Protein 4K3Y (pdb70)

Solvent-accessible surface area: 46532 Å² total; per-residue (Å²): 139,98,50,15,84,13,12,85,97,43,30,74,11,29,0,2,2,8,17,5,29,4,39,26,51,94,55,97,7,46,47,117,9,3,50,8,127,23,0,0,0,1,11,3,70,154,23,14,32,3,0,0,1,1,74,25,79,142,26,102,75,11,0,0,4,0,0,75,26,11,32,37,1,27,13,44,46,12,45,15,10,1,10,1,42,13,0,0,0,2,17,1,6,78,56,27,1,1,0,0,0,1,25,86,0,0,0,2,0,2,28,19,34,19,4,16,41,16,19,67,37,100,82,57,6,62,7,27,3,2,4,0,11,4,12,5,25,104,15,26,3,17,3,4,7,6,11,5,102,71,88,79,70,16,35,4,71,0,7,58,0,59,57,1,48,41,55,28,120,78,65,10,91,13,118,40,31,0,0,0,53,3,0,5,0,19,10,72,32,72,8,26,0,0,0,0,1,21,82,28,1,0,0,5,5,0,0,24,4,38,132,81,7,88,60,66,46,59,36,0,1,2,3,26,0,2,1,4,49,13,22,157,64,49,110,54,68,75,98,64,5,90,95,97,4,135,28,24,35,3,1,0,1,2,22,25,107,29,0,1,0,2,24,6,48,74,37,55,59,99,84,1,2,10,0,48,17,9,90,19,46,0,36,31,70,162,17,105,24,74,75,48,7,84,5,3,56,111,30,44,5,20,35,5,0,1,6,15,6,5,57,38,118,69,150,43,2,15,2,0,0,0,0,12,12,59,16,56,2,156,83,44,90,103,16,34,10,0,19,0,2,5,2,9,38,25,78,6,44,102,21,81,13,33,141,95,45,14,98,14,17,84,102,45,26,78,10,29,0,3,4,1,12,18,2,0,28,8,18,25,44,113,10,1,65,80,19,11,38,2,113,24,0,0,0,1,12,5,52,161,45,9,22,4,0,0,1,0,96,19,130,142,38,69,76,13,18,0,27,0,0,74,29,9,21,12,2,1,46,52,62,37,78,44,14,2,8,2,34,13,1,0,0,3,18,0,5,82,76,29,1,0,0,1,0,3,6,80,2,1,0,7,0,10,21,20,42,9,4,24,32,11,12,55,44,111,87,60,9,47,5,29,2,2,3,0,8,2,15,7,19,97,14,33,2,15,3,4,6,5,6,1,101,71,86,80,72,15,28,5,52,0,9,54,0,61,62,1,58,36,61,31,112,82,62,12,92,15,120,34,25,0,1,0,52,4,0,3,0,18,10,72,38,80,6,29,0,0,0,0,0,16,75,28,1,0,2,6,4,0,0,12,4,43,135,76,12,92,56,66,47,68,36,2,0,2,2,28,0,4,1,5,55,23,23,166,60,48,98,49,70,76,90,74,10,84,87,98,2,141,32,26,43,2,1,0,1,3,25,26,111,37,0,2,2,2,23,5,38,73,42,64,73,92,88,3,1,15,0,44,20,7,81,19,49,0,38,34,60,154,20,98,12,97,63,52,6,94,5,0,61,98,10,45,5,18,35,5,0,0,7,18,3,18,40,69,98,54,142,40,0,7,0,0,0,0,0,12,1,54,13,56,3,94,83,46,95,97,12,35,6,0,0,0,0,2,3,10,42,32,70,7,38,109,19,35,6,10,146,87,44,12,96,11,22,91,104,45,16,86,13,32,0,2,4,3,8,17,1,2,24,10,13,30,39,122,5,12,52,87,14,4,7,2,95,17,0,0,0,2,12,5,34,157,44,9,20,3,0,1,4,4,70,0,42,73,134,60,28,73,37,9,0,13,0,0,84,26,7,22,14,1,2,56,44,67,24,73,41,13,1,11,3,131,25,1,0,0,1,17,0,12,86,84,21,1,0,0,0,7,4,24,84,2,0,0,4,0,9,20,23,45,27,6,23,37,16,15,59,51,82,86,59,6,73,7,39,3,2,3,0,10,4,15,6,26,100,14,34,1,14,3,4,8,5,11,2,107,59,86,73,64,14,37,3,62,0,10,56,1,59,60,2,56,40,45,35,113,102,49,13,90,14,117,37,28,0,0,0,50,3,0,4,0,22,9,71,32,74,8,22,0,1,0,0,1,22,82,28,1,0,0,4,5,0,0,24,5,39,131,81,22,89,59,61,46,74,40,1,5,3,2,24,1,1,1,3,49,17,24,158,64,46,110,60,73,68,90,70,6,90,97,98,2,138,25,21,31,2,2,0,2,6,24,29,107,43,0,3,0,1,22,5,43,74,45,69,68,90,82,2,2,12,0,51,16,6,81,22,46,0,42,22,63,152,18,105,24,78,67,45,6,103,6,0,57,100,14,43,3,20,32,4,0,0,6,19,5,13,50,60,115,77,147,27,0,5,0,0,0,0,0,10,1,55,10,53,3,159,70,49,63,86,8,36,3,0,0,0,0,1,7,12,45,34,77,11,34,113,25,26,5,7,109,95,58,13,84,16,16,81,99,44,48,73,12,37,0,3,3,4,18,15,41,1,35,7,26,59,45,132,5,31,60,96,12,3,43,4,113,18,0,0,0,1,10,4,64,165,28,12,31,4,0,0,0,1,79,25,65,148,27,95,77,20,1,0,5,0,0,75,24,12,26,28,2,31,9,42,38,12,51,13,11,1,9,1,37,16,0,0,0,2,18,1,6,84,54,25,1,2,0,0,0,2,26,95,0,0,0,2,0,2,24,18,35,7,8,23,35,20,16,73,42,96,86,56,5,68,8,55,4,2,4,0,9,2,12,6,21,107,14,30,4,19,3,3,6,7,14,3,113,60,77,62,77,12,34,2,64,0,14,63,1,68,49,1,52,41,38,33,120,78,65,10,95,13,114,42,30,0,0,9,60,3,0,4,0,19,9,75,24,70,8,32,0,0,0,0,0,36,83,27,0,0,2,6,2,0,0,16,5,37,125,77,16,96,61,62,50,72,42,1,5,9,3,27,2,1,1,7,48,15,23,154,58,48,108,54,84,65,99,49,5,92,93,101,1,109,30,23,44,2,2,0,3,3,27,30,101,38,0,2,2,3,25,5,46,72,41,58,71,102,76,1,2,9,0,45,18,3,91,20,50,1,39,34,63,162,16,118,18,76,71,44,5,92,5,2,45,119,20,53,9,15,38,5,0,1,5,14,8,6,61,68,114,85,145,28,2,17,1,0,0,0,0,11,3,47,11,53,3,168,74,55,84,100,11,39,3,0,0,0,0,5,2,9,37,29,71,6,41,117,20,82,16,28

CATH classification: 2.120.10.10

Secondary structure (DSSP, 8-state):
-------SSBPP-SEEEEEEE-GGGGSSB-TTS---EEEEEEE-SS-EEEEEEES----TT-EEEEEETTS---GGG-EEEEE-SEEEEEE-SS-EEEEEEETTTEEEEEETTEEEEEE--SSSS--B--SSB-EEETTEEEEEEEE-SSGGG-EEEEEEEETTEEEEEEEE--TTS--EEEEEEEETTEEEEEEE-SSS-SSPPEEEE-TT--EEEE----SS--SSS--S-----SS---TT-SS-----EE-SSEEEEEEEEETTTTEEEEEEEEES-TT-TT----EEEEEEEEEEEEEEEEE-------SSB--EEEEEEEEEBSS--EEEEEEEEEEESSPP------/-------SSBPP-SEEEEEEE-TTTSS-B-TTS---EEEEEEE-SS-EEEEEEE-----TT-EEEEEEBTB---TTT--EEEESSEEEEEE-SS-EEEEEEETTTEEEEEETTEEEEEE--SSS---B--SSB-EEETTEEEEEEEE-SSSTT-EEEEEEEETTEEEEEEEE--TTS--EEEEEEEETTEEEEEEE-TTT-SS--EEEE-TT--EEEE----SS--SSS--S-----SS---TT-SS-----EE-SSEEEEEEES-SSS-EEEEEEEEES-TT-SS-----EEEEEEEEEEEEEEEE-------SSB--EEEEEEEEEBTT--EEEEEEEEEEESS--------/-------SSBPP-SEEEEEEE-GGGSSPBPTTSPEEEEEEEEE-SS-EEEEEEEEE------SEEEEEEBTB---GGGPEEEEE-SEEEEEE-SS-EEEEEEETTTEEEEEETTEEEEEE--SSS---B--SSB-EEETTEEEEEEEE-SSGGG-EEEEEEEETTEEEEEEEE--TTS--EEEEEEEETTEEEEEEE-TTT-SS--EEEE-TT--EEEE----SS--SSS--S-----SS---TT-SS-----EE-SSEEEEEEEEETTTTEEEEEEEEES-TT-SS----EEEEEEEEEEEEEEEEE-------SSB--EEEEEEEEEBTTS-EEEEEEEEEEESS--------/-------SSBPP-SEEEEEEE-TTTSSEE-TTS---EEEEEEE-SS-EEEEEEE-----TT-EEEEEETTS---GGG-EEEEE-SEEEEEE-SS-EEEEEEETTTEEEEEETTEEEEEE--SSSS--B--SS--EEETTEEEEEEEE-SSSTT-EEEEEEEETTEEEEEEEE--TTS--EEEEEEEETTEEEEEEE-SSS-SS--EEEE-TT--EEEE----SS--SSS--S-----SS---TT-SS-----EE-SSSEEEEEES-SSS-EEEEEEEESS-SS-TT-----EEEEEEEEEEEEEEEE------SSSB--EEEEEEEEEETT--EEEEEEEEEEESS--------

Nearest PDB structures (foldseek):
  4k3y-assembly1_D  TM=1.003E+00  e=3.817E-70  Influenza A virus
  4k3y-assembly1_C  TM=9.902E-01  e=3.117E-64  Influenza A virus
  4mc7-assembly1_B  TM=9.957E-01  e=1.153E-60  Influenza A virus
  4gez-assembly1_C  TM=9.219E-01  e=1.863E-36  Influenza A virus (A/little yellow-shouldered bat/Guatemala/164/2009(H17N10))
  4gdj-assembly4_D  TM=9.584E-01  e=3.884E-33  Influenza A virus (A/little yellow-shouldered bat/Guatemala/060/2010(H17N10))

Structure (mmCIF, N/CA/C/O backbone):
data_4K3Y
#
_entry.id   4K3Y
#
_cell.length_a   181.290
_cell.length_b   181.290
_cell.length_c   136.597
_cell.angle_alpha   90.00
_cell.angle_beta   90.00
_cell.angle_gamma   120.00
#
_symmetry.space_group_name_H-M   'P 61'
#
loop_
_entity.id
_entity.type
_entity.pdbx_description
1 polymer neuraminidase
2 branched beta-D-mannopyranose-(1-4)-2-acetamido-2-deoxy-beta-D-glucopyranose-(1-4)-2-acetamido-2-deoxy-beta-D-glucopyranose
3 branched 2-acetamido-2-deoxy-beta-D-glucopyranose-(1-4)-2-acetamido-2-deoxy-beta-D-glucopyranose
4 branched alpha-D-mannopyranose-(1-3)-beta-D-mannopyranose-(1-4)-2-acetamido-2-deoxy-beta-D-glucopyranose-(1-4)-[alpha-L-fucopyranose-(1-6)]2-acetamido-2-deoxy-beta-D-glucopyranose
5 non-polymer 'CALCIUM ION'
6 water water
#
loop_
_atom_site.group_PDB
_atom_site.id
_atom_site.type_symbol
_atom_site.label_atom_id
_atom_site.label_alt_id
_atom_site.label_comp_id
_atom_site.label_asym_id
_atom_site.label_entity_id
_atom_site.label_seq_id
_atom_site.pdbx_PDB_ins_code
_atom_site.Cartn_x
_atom_site.Cartn_y
_atom_site.Cartn_z
_atom_site.occupancy
_atom_site.B_iso_or_equiv
_atom_site.auth_seq_id
_atom_site.auth_comp_id
_atom_site.auth_asym_id
_atom_site.auth_atom_id
_atom_site.pdbx_PDB_model_num
ATOM 1 N N . ALA A 1 6 ? 110.850 -31.377 26.818 1.00 80.73 82 ALA A N 1
ATOM 2 C CA . ALA A 1 6 ? 109.970 -32.010 25.762 1.00 93.43 82 ALA A CA 1
ATOM 3 C C . ALA A 1 6 ? 110.207 -33.552 25.724 1.00 92.89 82 ALA A C 1
ATOM 4 O O . ALA A 1 6 ? 111.397 -34.007 25.533 1.00 88.65 82 ALA A O 1
ATOM 6 N N . THR A 1 7 ? 109.119 -34.329 25.890 1.00 89.23 83 THR A N 1
ATOM 7 C CA . THR A 1 7 ? 109.172 -35.783 26.139 1.00 88.08 83 THR A CA 1
ATOM 8 C C . THR A 1 7 ? 108.088 -36.491 25.306 1.00 82.37 83 THR A C 1
ATOM 9 O O . THR A 1 7 ? 107.048 -35.883 25.025 1.00 78.84 83 THR A O 1
ATOM 13 N N . PRO A 1 8 ? 108.314 -37.770 24.915 1.00 72.10 84 PRO A N 1
ATOM 14 C CA . PRO A 1 8 ? 107.297 -38.499 24.138 1.00 62.31 84 PRO A CA 1
ATOM 15 C C . PRO A 1 8 ? 105.987 -38.634 24.888 1.00 67.58 84 PRO A C 1
ATOM 16 O O . PRO A 1 8 ? 105.982 -38.973 26.070 1.00 75.49 84 PRO A O 1
ATOM 20 N N . LEU A 1 9 ? 104.896 -38.362 24.200 1.00 75.57 85 LEU A N 1
ATOM 21 C CA . LEU A 1 9 ? 103.579 -38.604 24.753 1.00 69.27 85 LEU A CA 1
ATOM 22 C C . LEU A 1 9 ? 103.359 -40.104 24.939 1.00 72.07 85 LEU A C 1
ATOM 23 O O . LEU A 1 9 ? 103.552 -40.904 24.020 1.00 74.97 85 LEU A O 1
ATOM 28 N N . VAL A 1 10 ? 102.968 -40.487 26.142 1.00 69.06 86 VAL A N 1
ATOM 29 C CA . VAL A 1 10 ? 102.632 -41.871 26.389 1.00 70.24 86 VAL A CA 1
ATOM 30 C C . VAL A 1 10 ? 101.262 -41.953 27.071 1.00 70.63 86 VAL A C 1
ATOM 31 O O . VAL A 1 10 ? 100.980 -41.228 28.022 1.00 73.45 86 VAL A O 1
ATOM 35 N N . LEU A 1 11 ? 100.397 -42.806 26.539 1.00 67.61 87 LEU A N 1
ATOM 36 C CA . LEU A 1 11 ? 99.041 -42.922 27.050 1.00 64.85 87 LEU A CA 1
ATOM 37 C C . LEU A 1 11 ? 98.962 -43.949 28.180 1.00 68.01 87 LEU A C 1
ATOM 38 O O . LEU A 1 11 ? 99.903 -44.712 28.429 1.00 63.43 87 LEU A O 1
ATOM 43 N N . GLY A 1 12 ? 97.821 -43.973 28.854 1.00 60.79 88 GLY A N 1
ATOM 44 C CA . GLY A 1 12 ? 97.601 -44.910 29.932 1.00 54.10 88 GLY A CA 1
ATOM 45 C C . GLY A 1 12 ? 97.366 -46.340 29.481 1.00 61.69 88 GLY A C 1
ATOM 46 O O . GLY A 1 12 ? 96.643 -46.610 28.505 1.00 56.64 88 GLY A O 1
ATOM 47 N N . GLU A 1 13 ? 97.962 -47.269 30.223 1.00 63.58 89 GLU A N 1
ATOM 48 C CA . GLU A 1 13 ? 97.773 -48.684 29.959 1.00 56.78 89 GLU A CA 1
ATOM 49 C C . GLU A 1 13 ? 96.362 -49.168 30.283 1.00 55.85 89 GLU A C 1
ATOM 50 O O . GLU A 1 13 ? 95.879 -50.121 29.660 1.00 57.62 89 GLU A O 1
ATOM 56 N N . ASN A 1 14 ? 95.696 -48.502 31.230 1.00 52.37 90 ASN A N 1
ATOM 57 C CA . ASN A 1 14 ? 94.376 -48.958 31.675 1.00 59.45 90 ASN A CA 1
ATOM 58 C C . ASN A 1 14 ? 93.302 -47.909 31.488 1.00 54.81 90 ASN A C 1
ATOM 59 O O . ASN A 1 14 ? 93.476 -46.762 31.910 1.00 58.32 90 ASN A O 1
ATOM 64 N N . LEU A 1 15 ? 92.188 -48.296 30.867 1.00 44.57 91 LEU A N 1
ATOM 65 C CA . LEU A 1 15 ? 91.095 -47.347 30.672 1.00 48.22 91 LEU A CA 1
ATOM 66 C C . LEU A 1 15 ? 90.417 -46.999 31.998 1.00 61.27 91 LEU A C 1
ATOM 67 O O . LEU A 1 15 ? 90.327 -47.854 32.908 1.00 53.74 91 LEU A O 1
ATOM 72 N N . CYS A 1 16 ? 89.939 -45.760 32.125 1.00 51.58 92 CYS A N 1
ATOM 73 C CA . CYS A 1 16 ? 88.959 -45.483 33.184 1.00 47.94 92 CYS A CA 1
ATOM 74 C C . CYS A 1 16 ? 87.735 -46.348 32.933 1.00 59.12 92 CYS A C 1
ATOM 75 O O . CYS A 1 16 ? 87.397 -46.648 31.786 1.00 68.79 92 CYS A O 1
ATOM 78 N N . SER A 1 17 ? 87.107 -46.798 34.010 1.00 60.39 93 SER A N 1
ATOM 79 C CA . SER A 1 17 ? 85.859 -47.525 33.896 1.00 56.05 93 SER A CA 1
ATOM 80 C C . SER A 1 17 ? 84.798 -46.536 33.389 1.00 66.29 93 SER A C 1
ATOM 81 O O . SER A 1 17 ? 84.760 -45.372 33.824 1.00 69.82 93 SER A O 1
ATOM 84 N N . ILE A 1 18 ? 83.964 -46.976 32.447 1.00 56.11 94 ILE A N 1
ATOM 85 C CA . ILE A 1 18 ? 82.971 -46.081 31.856 1.00 50.82 94 ILE A CA 1
ATOM 86 C C . ILE A 1 18 ? 81.556 -46.576 32.087 1.00 50.50 94 ILE A C 1
ATOM 87 O O . ILE A 1 18 ? 81.219 -47.706 31.742 1.00 56.19 94 ILE A O 1
ATOM 92 N N . ASN A 1 19 ? 80.720 -45.721 32.662 1.00 48.42 95 ASN A N 1
ATOM 93 C CA . ASN A 1 19 ? 79.343 -46.113 32.934 1.00 54.64 95 ASN A CA 1
ATOM 94 C C . ASN A 1 19 ? 78.361 -45.137 32.315 1.00 55.56 95 ASN A C 1
ATOM 95 O O . ASN A 1 19 ? 77.151 -45.363 32.332 1.00 64.72 95 ASN A O 1
ATOM 100 N N . GLY A 1 20 ? 78.898 -44.054 31.764 1.00 52.25 96 GLY A N 1
ATOM 101 C CA . GLY A 1 20 ? 78.092 -43.040 31.115 1.00 56.12 96 GLY A CA 1
ATOM 102 C C . GLY A 1 20 ? 78.959 -41.974 30.474 1.00 56.30 96 GLY A C 1
ATOM 103 O O . GLY A 1 20 ? 80.190 -42.044 30.518 1.00 49.82 96 GLY A O 1
ATOM 104 N N . TRP A 1 21 ? 78.308 -40.973 29.892 1.00 54.39 97 TRP A N 1
ATOM 105 C CA . TRP A 1 21 ? 78.991 -40.011 29.053 1.00 46.63 97 TRP A CA 1
ATOM 106 C C . TRP A 1 21 ? 78.557 -38.600 29.360 1.00 55.05 97 TRP A C 1
ATOM 107 O O . TRP A 1 21 ? 77.399 -38.341 29.710 1.00 39.79 97 TRP A O 1
ATOM 118 N N . VAL A 1 22 ? 79.508 -37.689 29.198 1.00 51.40 98 VAL A N 1
ATOM 119 C CA . VAL A 1 22 ? 79.335 -36.325 29.621 1.00 42.53 98 VAL A CA 1
ATOM 120 C C . VAL A 1 22 ? 79.846 -35.384 28.523 1.00 44.07 98 VAL A C 1
ATOM 121 O O . VAL A 1 22 ? 80.965 -35.533 28.027 1.00 46.43 98 VAL A O 1
ATOM 125 N N . PRO A 1 23 ? 79.025 -34.396 28.145 1.00 47.32 99 PRO A N 1
ATOM 126 C CA . PRO A 1 23 ? 79.427 -33.442 27.109 1.00 50.79 99 PRO A CA 1
ATOM 127 C C . PRO A 1 23 ? 80.593 -32.576 27.555 1.00 50.32 99 PRO A C 1
ATOM 128 O O . PRO A 1 23 ? 80.597 -32.067 28.672 1.00 53.06 99 PRO A O 1
ATOM 132 N N . THR A 1 24 ? 81.570 -32.413 26.674 1.00 48.08 100 THR A N 1
ATOM 133 C CA . THR A 1 24 ? 82.678 -31.509 26.922 1.00 45.14 100 THR A CA 1
ATOM 134 C C . THR A 1 24 ? 82.674 -30.368 25.920 1.00 42.48 100 THR A C 1
ATOM 135 O O . THR A 1 24 ? 83.489 -29.455 26.027 1.00 50.80 100 THR A O 1
ATOM 139 N N . TYR A 1 25 ? 81.741 -30.419 24.965 1.00 45.50 101 TYR A N 1
ATOM 140 C CA . TYR A 1 25 ? 81.584 -29.373 23.944 1.00 43.55 101 TYR A CA 1
ATOM 141 C C . TYR A 1 25 ? 80.316 -29.596 23.127 1.00 46.26 101 TYR A C 1
ATOM 142 O O . TYR A 1 25 ? 80.066 -30.705 22.647 1.00 50.38 101 TYR A O 1
ATOM 151 N N . ARG A 1 26 ? 79.524 -28.539 22.978 1.00 53.94 102 ARG A N 1
ATOM 152 C CA . ARG A 1 26 ? 78.332 -28.546 22.132 1.00 60.89 102 ARG A CA 1
ATOM 153 C C . ARG A 1 26 ? 78.509 -27.403 21.172 1.00 66.60 102 ARG A C 1
ATOM 154 O O . ARG A 1 26 ? 78.544 -26.247 21.588 1.00 104.26 102 ARG A O 1
ATOM 162 N N . GLY A 1 27 ? 78.630 -27.715 19.895 1.00 49.85 103 GLY A N 1
ATOM 163 C CA . GLY A 1 27 ? 79.191 -26.766 18.946 1.00 60.33 103 GLY A CA 1
ATOM 164 C C . GLY A 1 27 ? 78.431 -25.471 18.770 1.00 70.89 103 GLY A C 1
ATOM 165 O O . GLY A 1 27 ? 77.505 -25.173 19.520 1.00 81.25 103 GLY A O 1
ATOM 166 N N . GLU A 1 28 ? 78.801 -24.693 17.760 1.00 71.26 104 GLU A N 1
ATOM 167 C CA . GLU A 1 28 ? 78.222 -23.362 17.656 1.00 75.30 104 GLU A CA 1
ATOM 168 C C . GLU A 1 28 ? 76.734 -23.327 17.264 1.00 58.63 104 GLU A C 1
ATOM 169 O O . GLU A 1 28 ? 76.123 -22.259 17.241 1.00 60.64 104 GLU A O 1
ATOM 175 N N . GLY A 1 29 ? 76.143 -24.490 17.004 1.00 61.46 105 GLY A N 1
ATOM 176 C CA . GLY A 1 29 ? 74.732 -24.545 16.664 1.00 84.99 105 GLY A CA 1
ATOM 177 C C . GLY A 1 29 ? 73.743 -24.868 17.781 1.00 93.95 105 GLY A C 1
ATOM 178 O O . GLY A 1 29 ? 72.714 -25.493 17.528 1.00 98.78 105 GLY A O 1
ATOM 179 N N . THR A 1 30 ? 74.030 -24.444 19.009 1.00 95.38 106 THR A N 1
ATOM 180 C CA . THR A 1 30 ? 73.112 -24.681 20.132 1.00 101.01 106 THR A CA 1
ATOM 181 C C . THR A 1 30 ? 71.941 -23.700 20.089 1.00 104.17 106 THR A C 1
ATOM 182 O O . THR A 1 30 ? 70.872 -23.945 20.658 1.00 97.80 106 THR A O 1
ATOM 186 N N . THR A 1 31 ? 72.163 -22.589 19.396 1.00 110.08 107 THR A N 1
ATOM 187 C CA . THR A 1 31 ? 71.159 -21.555 19.205 1.00 103.96 107 THR A CA 1
ATOM 188 C C . THR A 1 31 ? 70.200 -21.955 18.073 1.00 104.06 107 THR A C 1
ATOM 189 O O . THR A 1 31 ? 69.271 -21.213 17.739 1.00 105.52 107 THR A O 1
ATOM 193 N N . GLY A 1 32 ? 70.420 -23.139 17.506 1.00 95.73 108 GLY A N 1
ATOM 194 C CA . GLY A 1 32 ? 69.676 -23.563 16.342 1.00 87.01 108 GLY A CA 1
ATOM 195 C C . GLY A 1 32 ? 70.414 -23.282 15.041 1.00 92.92 108 GLY A C 1
ATOM 196 O O . GLY A 1 32 ? 70.256 -24.031 14.068 1.00 95.38 108 GLY A O 1
ATOM 197 N N . LYS A 1 33 ? 71.214 -22.210 15.013 1.00 89.87 109 LYS A N 1
ATOM 198 C CA . LYS A 1 33 ? 71.902 -21.781 13.782 1.00 79.75 109 LYS A CA 1
ATOM 199 C C . LYS A 1 33 ? 73.358 -21.369 13.972 1.00 75.13 109 LYS A C 1
ATOM 200 O O . LYS A 1 33 ? 73.722 -20.760 14.977 1.00 82.72 109 LYS A O 1
ATOM 206 N N . ILE A 1 34 ? 74.179 -21.678 12.976 1.00 70.24 110 ILE A N 1
ATOM 207 C CA . ILE A 1 34 ? 75.595 -21.328 13.012 1.00 72.99 110 ILE A CA 1
ATOM 208 C C . ILE A 1 34 ? 75.845 -19.947 12.398 1.00 67.03 110 ILE A C 1
ATOM 209 O O . ILE A 1 34 ? 75.337 -19.644 11.319 1.00 79.13 110 ILE A O 1
ATOM 214 N N . PRO A 1 35 ? 76.624 -19.102 13.092 1.00 65.48 111 PRO A N 1
ATOM 215 C CA . PRO A 1 35 ? 77.026 -17.774 12.607 1.00 65.81 111 PRO A CA 1
ATOM 216 C C . PRO A 1 35 ? 77.731 -17.834 11.246 1.00 75.89 111 PRO A C 1
ATOM 217 O O . PRO A 1 35 ? 78.588 -18.698 11.022 1.00 75.66 111 PRO A O 1
ATOM 221 N N . ASP A 1 36 ? 77.394 -16.917 10.345 1.00 75.52 112 ASP A N 1
ATOM 222 C CA . ASP A 1 36 ? 77.902 -17.017 8.979 1.00 74.62 112 ASP A CA 1
ATOM 223 C C . ASP A 1 36 ? 79.368 -16.624 8.813 1.00 72.11 112 ASP A C 1
ATOM 224 O O . ASP A 1 36 ? 79.940 -16.843 7.744 1.00 73.67 112 ASP A O 1
ATOM 229 N N . GLU A 1 37 ? 79.982 -16.087 9.867 1.00 72.44 113 GLU A N 1
ATOM 230 C CA . GLU A 1 37 ? 81.387 -15.685 9.800 1.00 74.69 113 GLU A CA 1
ATOM 231 C C . GLU A 1 37 ? 82.285 -16.902 9.947 1.00 69.46 113 GLU A C 1
ATOM 232 O O . GLU A 1 37 ? 83.473 -16.856 9.637 1.00 74.45 113 GLU A O 1
ATOM 238 N N . GLN A 1 38 ? 81.693 -18.000 10.402 1.00 63.58 114 GLN A N 1
ATOM 239 C CA . GLN A 1 38 ? 82.403 -19.259 10.563 1.00 56.84 114 GLN A CA 1
ATOM 240 C C . GLN A 1 38 ? 82.564 -20.031 9.258 1.00 67.10 114 GLN A C 1
ATOM 241 O O . GLN A 1 38 ? 81.665 -20.043 8.394 1.00 65.69 114 GLN A O 1
ATOM 247 N N . MET A 1 39 ? 83.718 -20.681 9.132 1.00 48.63 115 MET A N 1
ATOM 248 C CA . MET A 1 39 ? 84.004 -21.513 7.979 1.00 51.08 115 MET A CA 1
ATOM 249 C C . MET A 1 39 ? 83.042 -22.689 7.860 1.00 58.86 115 MET A C 1
ATOM 250 O O . MET A 1 39 ? 82.662 -23.306 8.863 1.00 64.11 115 MET A O 1
ATOM 255 N N . LEU A 1 40 ? 82.641 -22.987 6.630 1.00 64.74 116 LEU A N 1
ATOM 256 C CA . LEU A 1 40 ? 81.940 -24.232 6.347 1.00 64.30 116 LEU A CA 1
ATOM 257 C C . LEU A 1 40 ? 82.917 -25.395 6.565 1.00 62.64 116 LEU A C 1
ATOM 258 O O . LEU A 1 40 ? 83.915 -25.542 5.866 1.00 73.94 116 LEU A O 1
ATOM 263 N N . THR A 1 41 ? 82.616 -26.216 7.553 1.00 59.02 117 THR A N 1
ATOM 264 C CA . THR A 1 41 ? 83.551 -27.204 8.072 1.00 50.02 117 THR A CA 1
ATOM 265 C C . THR A 1 41 ? 83.127 -28.609 7.616 1.00 50.41 117 THR A C 1
ATOM 266 O O . THR A 1 41 ? 81.933 -28.892 7.454 1.00 48.56 117 THR A O 1
ATOM 270 N N . ARG A 1 42 ? 84.097 -29.491 7.409 1.00 52.14 118 ARG A N 1
ATOM 271 C CA . ARG A 1 42 ? 83.829 -30.766 6.748 1.00 57.25 118 ARG A CA 1
ATOM 272 C C . ARG A 1 42 ? 84.864 -31.801 7.220 1.00 57.85 118 ARG A C 1
ATOM 273 O O . ARG A 1 42 ? 86.013 -31.444 7.522 1.00 56.67 118 ARG A O 1
ATOM 281 N N . GLN A 1 43 ? 84.462 -33.071 7.286 1.00 43.25 119 GLN A N 1
ATOM 282 C CA . GLN A 1 43 ? 85.339 -34.141 7.794 1.00 40.26 119 GLN A CA 1
ATOM 283 C C . GLN A 1 43 ? 85.934 -33.768 9.163 1.00 48.73 119 GLN A C 1
ATOM 284 O O . GLN A 1 43 ? 87.147 -33.910 9.384 1.00 39.72 119 GLN A O 1
ATOM 290 N N . ASN A 1 44 ? 85.079 -33.303 10.078 1.00 46.88 120 ASN A N 1
ATOM 291 C CA . ASN A 1 44 ? 85.514 -32.971 11.431 1.00 43.43 120 ASN A CA 1
ATOM 292 C C . ASN A 1 44 ? 85.996 -34.169 12.266 1.00 49.42 120 ASN A C 1
ATOM 293 O O . ASN A 1 44 ? 85.391 -35.250 12.249 1.00 56.35 120 ASN A O 1
ATOM 298 N N . PHE A 1 45 ? 87.085 -33.972 13.001 1.00 46.45 121 PHE A N 1
ATOM 299 C CA . PHE A 1 45 ? 87.480 -34.927 14.038 1.00 39.80 121 PHE A CA 1
ATOM 300 C C . PHE A 1 45 ? 88.305 -34.214 15.104 1.00 46.66 121 PHE A C 1
ATOM 301 O O . PHE A 1 45 ? 88.752 -33.070 14.907 1.00 43.10 121 PHE A O 1
ATOM 309 N N . VAL A 1 46 ? 88.500 -34.891 16.236 1.00 50.62 122 VAL A N 1
ATOM 310 C CA . VAL A 1 46 ? 89.239 -34.321 17.358 1.00 42.54 122 VAL A CA 1
ATOM 311 C C . VAL A 1 46 ? 90.507 -35.134 17.591 1.00 47.96 122 VAL A C 1
ATOM 312 O O . VAL A 1 46 ? 90.489 -36.372 17.499 1.00 49.94 122 VAL A O 1
ATOM 316 N N . SER A 1 47 ? 91.609 -34.441 17.869 1.00 34.00 123 SER A N 1
ATOM 317 C CA . SER A 1 47 ? 92.829 -35.110 18.316 1.00 44.88 123 SER A CA 1
ATOM 318 C C . SER A 1 47 ? 93.492 -34.284 19.418 1.00 45.84 123 SER A C 1
ATOM 319 O O . SER A 1 47 ? 93.371 -33.052 19.445 1.00 53.30 123 SER A O 1
ATOM 322 N N . CYS A 1 48 ? 94.185 -34.946 20.336 1.00 51.04 124 CYS A N 1
ATOM 323 C CA . CYS A 1 48 ? 94.730 -34.215 21.481 1.00 53.86 124 CYS A CA 1
ATOM 324 C C . CYS A 1 48 ? 96.241 -34.290 21.531 1.00 61.85 124 CYS A C 1
ATOM 325 O O . CYS A 1 48 ? 96.847 -35.319 21.193 1.00 60.04 124 CYS A O 1
ATOM 328 N N . SER A 1 49 ? 96.846 -33.177 21.925 1.00 56.54 125 SER A N 1
ATOM 329 C CA . SER A 1 49 ? 98.280 -33.136 22.181 1.00 54.87 125 SER A CA 1
ATOM 330 C C . SER A 1 49 ? 98.535 -33.255 23.673 1.00 67.46 125 SER A C 1
ATOM 331 O O . SER A 1 49 ? 97.638 -33.561 24.466 1.00 76.03 125 SER A O 1
ATOM 334 N N . ASP A 1 50 ? 99.777 -32.989 24.042 1.00 88.41 126 ASP A N 1
ATOM 335 C CA . ASP A 1 50 ? 100.202 -32.998 25.430 1.00 102.19 126 ASP A CA 1
ATOM 336 C C . ASP A 1 50 ? 99.731 -31.764 26.211 1.00 91.70 126 ASP A C 1
ATOM 337 O O . ASP A 1 50 ? 100.115 -31.594 27.362 1.00 91.81 126 ASP A O 1
ATOM 342 N N . LYS A 1 51 ? 98.905 -30.915 25.594 1.00 86.84 127 LYS A N 1
ATOM 343 C CA . LYS A 1 51 ? 98.539 -29.632 26.189 1.00 71.37 127 LYS A CA 1
ATOM 344 C C . LYS A 1 51 ? 97.111 -29.199 25.845 1.00 63.56 127 LYS A C 1
ATOM 345 O O . LYS A 1 51 ? 96.527 -28.358 26.527 1.00 52.51 127 LYS A O 1
ATOM 351 N N . GLU A 1 52 ? 96.546 -29.766 24.787 1.00 58.92 128 GLU A N 1
ATOM 352 C CA . GLU A 1 52 ? 95.209 -29.360 24.379 1.00 62.76 128 GLU A CA 1
ATOM 353 C C . GLU A 1 52 ? 94.534 -30.399 23.488 1.00 63.55 128 GLU A C 1
ATOM 354 O O . GLU A 1 52 ? 95.166 -31.359 23.016 1.00 63.45 128 GLU A O 1
ATOM 360 N N . CYS A 1 53 ? 93.241 -30.196 23.274 1.00 49.51 129 CYS A N 1
ATOM 361 C CA . CYS A 1 53 ? 92.516 -30.953 22.273 1.00 47.23 129 CYS A CA 1
ATOM 362 C C . CYS A 1 53 ? 92.184 -30.034 21.107 1.00 56.69 129 CYS A C 1
ATOM 363 O O . CYS A 1 53 ? 91.798 -28.865 21.314 1.00 46.77 129 CYS A O 1
ATOM 366 N N . ARG A 1 54 ? 92.368 -30.541 19.885 1.00 46.82 130 ARG A N 1
ATOM 367 C CA . ARG A 1 54 ? 92.092 -29.727 18.710 1.00 42.51 130 ARG A CA 1
ATOM 368 C C . ARG A 1 54 ? 90.997 -30.325 17.830 1.00 46.45 130 ARG A C 1
ATOM 369 O O . ARG A 1 54 ? 90.864 -31.557 17.701 1.00 44.66 130 ARG A O 1
ATOM 377 N N . ARG A 1 55 ? 90.229 -29.425 17.221 1.00 41.04 131 ARG A N 1
ATOM 378 C CA . ARG A 1 55 ? 89.264 -29.771 16.185 1.00 48.47 131 ARG A CA 1
ATOM 379 C C . ARG A 1 55 ? 89.922 -29.626 14.815 1.00 49.86 131 ARG A C 1
ATOM 380 O O . ARG A 1 55 ? 90.310 -28.525 14.424 1.00 57.49 131 ARG A O 1
ATOM 388 N N . PHE A 1 56 ? 90.068 -30.733 14.097 1.00 55.22 132 PHE A N 1
ATOM 389 C CA . PHE A 1 56 ? 90.555 -30.692 12.715 1.00 49.43 132 PHE A CA 1
ATOM 390 C C . PHE A 1 56 ? 89.388 -30.879 11.770 1.00 54.60 132 PHE A C 1
ATOM 391 O O . PHE A 1 56 ? 88.432 -31.624 12.058 1.00 55.52 132 PHE A O 1
ATOM 399 N N . PHE A 1 57 ? 89.483 -30.217 10.626 1.00 52.84 133 PHE A N 1
ATOM 400 C CA . PHE A 1 57 ? 88.460 -30.315 9.596 1.00 52.19 133 PHE A CA 1
ATOM 401 C C . PHE A 1 57 ? 89.051 -29.852 8.270 1.00 57.12 133 PHE A C 1
ATOM 402 O O . PHE A 1 57 ? 90.159 -29.290 8.204 1.00 48.07 133 PHE A O 1
ATOM 410 N N . VAL A 1 58 ? 88.283 -30.076 7.217 1.00 59.52 134 VAL A N 1
ATOM 411 C CA . VAL A 1 58 ? 88.653 -29.630 5.895 1.00 50.97 134 VAL A CA 1
ATOM 412 C C . VAL A 1 58 ? 87.669 -28.543 5.488 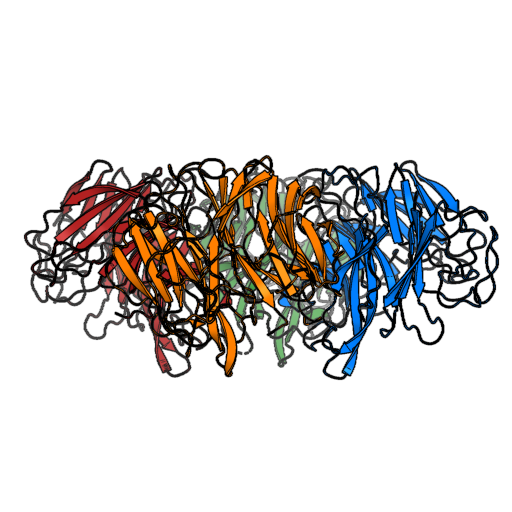1.00 49.96 134 VAL A C 1
ATOM 413 O O . VAL A 1 58 ? 86.488 -28.592 5.873 1.00 45.35 134 VAL A O 1
ATOM 417 N N . SER A 1 59 ? 88.143 -27.540 4.750 1.00 52.01 135 SER A N 1
ATOM 418 C CA . SER A 1 59 ? 87.230 -26.517 4.232 1.00 59.64 135 SER A CA 1
ATOM 419 C C . SER A 1 59 ? 87.691 -25.853 2.934 1.00 68.13 135 SER A C 1
ATOM 420 O O . SER A 1 59 ? 88.872 -25.906 2.591 1.00 63.64 135 SER A O 1
ATOM 423 N N . MET A 1 60 ? 86.747 -25.245 2.215 1.00 74.92 136 MET A N 1
ATOM 424 C CA . MET A 1 60 ? 87.083 -24.316 1.135 1.00 74.88 136 MET A CA 1
ATOM 425 C C . MET A 1 60 ? 86.894 -22.862 1.600 1.00 94.00 136 MET A C 1
ATOM 426 O O . MET A 1 60 ? 87.866 -22.115 1.707 1.00 108.31 136 MET A O 1
ATOM 431 N N . GLY A 1 61 ? 85.648 -22.478 1.891 1.00 96.39 137 GLY A N 1
ATOM 432 C CA . GLY A 1 61 ? 85.333 -21.132 2.355 1.00 104.98 137 GLY A CA 1
ATOM 433 C C . GLY A 1 61 ? 84.336 -20.961 3.503 1.00 103.33 137 GLY A C 1
ATOM 434 O O . GLY A 1 61 ? 84.316 -21.737 4.470 1.00 92.54 137 GLY A O 1
ATOM 435 N N . TYR A 1 62 ? 83.496 -19.932 3.378 1.00 106.33 138 TYR A N 1
ATOM 436 C CA . TYR A 1 62 ? 82.690 -19.424 4.491 1.00 109.99 138 TYR A CA 1
ATOM 437 C C . TYR A 1 62 ? 81.200 -19.399 4.151 1.00 106.30 138 TYR A C 1
ATOM 438 O O . TYR A 1 62 ? 80.390 -18.813 4.876 1.00 95.17 138 TYR A O 1
ATOM 447 N N . VAL A 1 73 ? 85.425 -33.414 -3.224 1.00 90.60 149 VAL A N 1
ATOM 448 C CA . VAL A 1 73 ? 86.810 -33.371 -3.703 1.00 96.05 149 VAL A CA 1
ATOM 449 C C . VAL A 1 73 ? 87.095 -32.162 -4.616 1.00 97.22 149 VAL A C 1
ATOM 450 O O . VAL A 1 73 ? 86.604 -32.086 -5.749 1.00 101.43 149 VAL A O 1
ATOM 454 N N . SER A 1 74 ? 87.899 -31.227 -4.114 1.00 82.01 150 SER A N 1
ATOM 455 C CA . SER A 1 74 ? 88.277 -30.036 -4.866 1.00 64.91 150 SER A CA 1
ATOM 456 C C . SER A 1 74 ? 89.738 -29.660 -4.647 1.00 56.91 150 SER A C 1
ATOM 457 O O . SER A 1 74 ? 90.293 -29.865 -3.571 1.00 63.56 150 SER A O 1
ATOM 460 N N . GLU A 1 75 ? 90.346 -29.078 -5.674 1.00 67.04 151 GLU A N 1
ATOM 461 C CA . GLU A 1 75 ? 91.740 -28.616 -5.632 1.00 53.76 151 GLU A CA 1
ATOM 462 C C . GLU A 1 75 ? 91.959 -27.559 -4.558 1.00 47.09 151 GLU A C 1
ATOM 463 O O . GLU A 1 75 ? 93.099 -27.201 -4.249 1.00 47.04 151 GLU A O 1
ATOM 469 N N . GLN A 1 76 ? 90.871 -27.034 -4.003 1.00 54.74 152 GLN A N 1
ATOM 470 C CA . GLN A 1 76 ? 91.004 -25.874 -3.141 1.00 52.88 152 GLN A CA 1
ATOM 471 C C . GLN A 1 76 ? 90.553 -26.091 -1.689 1.00 51.62 152 GLN A C 1
ATOM 472 O O . GLN A 1 76 ? 90.449 -25.139 -0.911 1.00 59.48 152 GLN A O 1
ATOM 478 N N . MET A 1 77 ? 90.329 -27.348 -1.316 1.00 53.63 156 MET A N 1
ATOM 479 C CA . MET A 1 77 ? 90.131 -27.694 0.092 1.00 48.11 156 MET A CA 1
ATOM 480 C C . MET A 1 77 ? 91.440 -27.746 0.850 1.00 47.70 156 MET A C 1
ATOM 481 O O . MET A 1 77 ? 92.446 -28.292 0.367 1.00 50.18 156 MET A O 1
ATOM 486 N N . ASN A 1 78 ? 91.407 -27.150 2.040 1.00 55.61 157 ASN A N 1
ATOM 487 C CA . ASN A 1 78 ? 92.523 -27.194 2.969 1.00 56.91 157 ASN A CA 1
ATOM 488 C C . ASN A 1 78 ? 92.175 -27.948 4.230 1.00 51.64 157 ASN A C 1
ATOM 489 O O . ASN A 1 78 ? 90.998 -28.183 4.522 1.00 51.20 157 ASN A O 1
ATOM 494 N N . VAL A 1 79 ? 93.206 -28.365 4.951 1.00 53.44 158 VAL A N 1
ATOM 495 C CA . VAL A 1 79 ? 93.028 -28.896 6.295 1.00 52.18 158 VAL A CA 1
ATOM 496 C C . VAL A 1 79 ? 93.340 -27.773 7.288 1.00 48.54 158 VAL A C 1
ATOM 497 O O . VAL A 1 79 ? 94.400 -27.134 7.228 1.00 48.83 158 VAL A O 1
ATOM 501 N N . TYR A 1 80 ? 92.399 -27.500 8.180 1.00 44.98 159 TYR A N 1
ATOM 502 C CA . TYR A 1 80 ? 92.665 -26.555 9.263 1.00 47.42 159 TYR A CA 1
ATOM 503 C C . TYR A 1 80 ? 92.406 -27.224 10.604 1.00 47.66 159 TYR A C 1
ATOM 504 O O . TYR A 1 80 ? 91.741 -28.270 10.688 1.00 60.46 159 TYR A O 1
ATOM 513 N N . SER A 1 81 ? 92.924 -26.616 11.659 1.00 49.62 160 SER A N 1
ATOM 514 C CA . SER A 1 81 ? 92.460 -26.968 12.995 1.00 54.04 160 SER A CA 1
ATOM 515 C C . SER A 1 81 ? 92.165 -25.706 13.790 1.00 46.42 160 SER A C 1
ATOM 516 O O . SER A 1 81 ? 92.715 -24.636 13.480 1.00 46.17 160 SER A O 1
ATOM 519 N N . VAL A 1 82 ? 91.280 -25.831 14.785 1.00 42.99 161 VAL A N 1
ATOM 520 C CA . VAL A 1 82 ? 91.199 -24.844 15.874 1.00 38.49 161 VAL A CA 1
ATOM 521 C C . VAL A 1 82 ? 91.307 -25.569 17.194 1.00 43.41 161 VAL A C 1
ATOM 522 O O . VAL A 1 82 ? 91.246 -26.801 17.259 1.00 54.70 161 VAL A O 1
ATOM 526 N N . LYS A 1 83 ? 91.451 -24.806 18.264 1.00 53.93 162 LYS A N 1
ATOM 527 C CA . LYS A 1 83 ? 91.415 -25.412 19.578 1.00 53.76 162 LYS A CA 1
ATOM 528 C C . LYS A 1 83 ? 89.987 -25.875 19.880 1.00 52.63 162 LYS A C 1
ATOM 529 O O . LYS A 1 83 ? 89.013 -25.150 19.578 1.00 42.40 162 LYS A O 1
ATOM 535 N N . LEU A 1 84 ? 89.861 -27.077 20.454 1.00 38.25 163 LEU A N 1
ATOM 536 C CA . LEU A 1 84 ? 88.541 -27.599 20.778 1.00 49.68 163 LEU A CA 1
ATOM 537 C C . LEU A 1 84 ? 87.835 -26.580 21.662 1.00 53.84 163 LEU A C 1
ATOM 538 O O . LEU A 1 84 ? 88.366 -26.179 22.703 1.00 63.57 163 LEU A O 1
ATOM 543 N N . GLY A 1 85 ? 86.666 -26.125 21.219 1.00 45.06 164 GLY A N 1
ATOM 544 C CA . GLY A 1 85 ? 85.949 -25.087 21.944 1.00 46.58 164 GLY A CA 1
ATOM 545 C C . GLY A 1 85 ? 86.020 -23.704 21.310 1.00 60.89 164 GLY A C 1
ATOM 546 O O . GLY A 1 85 ? 85.098 -22.893 21.483 1.00 55.88 164 GLY A O 1
ATOM 547 N N . ASP A 1 86 ? 87.103 -23.411 20.589 1.00 55.77 165 ASP A N 1
ATOM 548 C CA . ASP A 1 86 ? 87.119 -22.195 19.780 1.00 57.19 165 ASP A CA 1
ATOM 549 C C . ASP A 1 86 ? 86.228 -22.395 18.552 1.00 61.17 165 ASP A C 1
ATOM 550 O O . ASP A 1 86 ? 86.108 -23.509 18.039 1.00 62.01 165 ASP A O 1
ATOM 555 N N . PRO A 1 87 ? 85.542 -21.327 18.123 1.00 65.60 166 PRO A N 1
ATOM 556 C CA . PRO A 1 87 ? 84.746 -21.393 16.889 1.00 64.90 166 PRO A CA 1
ATOM 557 C C . PRO A 1 87 ? 85.638 -21.177 15.667 1.00 70.29 166 PRO A C 1
ATOM 558 O O . PRO A 1 87 ? 86.577 -20.379 15.733 1.00 77.47 166 PRO A O 1
ATOM 562 N N . PRO A 1 88 ? 85.361 -21.894 14.567 1.00 62.73 167 PRO A N 1
ATOM 563 C CA . PRO A 1 88 ? 86.185 -21.787 13.354 1.00 56.17 167 PRO A CA 1
ATOM 564 C C . PRO A 1 88 ? 86.025 -20.454 12.617 1.00 59.05 167 PRO A C 1
ATOM 565 O O . PRO A 1 88 ? 85.436 -20.401 11.540 1.00 75.30 167 PRO A O 1
ATOM 569 N N . THR A 1 89 ? 86.568 -19.395 13.202 1.00 56.84 168 THR A N 1
ATOM 570 C CA . THR A 1 89 ? 86.610 -18.072 12.586 1.00 66.86 168 THR A CA 1
ATOM 571 C C . THR A 1 89 ? 88.030 -17.829 12.077 1.00 77.57 168 THR A C 1
ATOM 572 O O . THR A 1 89 ? 88.969 -18.498 12.534 1.00 64.56 168 THR A O 1
ATOM 576 N N . PRO A 1 90 ? 88.187 -16.892 11.117 1.00 87.47 169 PRO A N 1
ATOM 577 C CA . PRO A 1 90 ? 89.496 -16.546 10.543 1.00 88.83 169 PRO A CA 1
ATOM 578 C C . PRO A 1 90 ? 90.590 -16.330 11.582 1.00 82.85 169 PRO A C 1
ATOM 579 O O . PRO A 1 90 ? 91.708 -16.812 11.395 1.00 76.08 169 PRO A O 1
ATOM 583 N N . ASP A 1 91 ? 90.255 -15.623 12.657 1.00 88.46 170 ASP A N 1
ATOM 584 C CA . ASP A 1 91 ? 91.182 -15.346 13.749 1.00 95.30 170 ASP A CA 1
ATOM 585 C C . ASP A 1 91 ? 91.802 -16.629 14.289 1.00 83.41 170 ASP A C 1
ATOM 586 O O . ASP A 1 91 ? 93.019 -16.729 14.469 1.00 84.03 170 ASP A O 1
ATOM 591 N N . LYS A 1 92 A 90.942 -17.615 14.520 1.00 75.43 170 LYS A N 1
ATOM 592 C CA . LYS A 1 92 A 91.282 -18.790 15.311 1.00 78.23 170 LYS A CA 1
ATOM 593 C C . LYS A 1 92 A 91.815 -19.985 14.497 1.00 73.36 170 LYS A C 1
ATOM 594 O O . LYS A 1 92 A 92.244 -20.995 15.069 1.00 66.29 170 LYS A O 1
ATOM 600 N N . LEU A 1 93 ? 91.796 -19.866 13.171 1.00 75.89 171 LEU A N 1
ATOM 601 C CA . LEU A 1 93 ? 92.264 -20.945 12.293 1.00 66.26 171 LEU A CA 1
ATOM 602 C C . LEU A 1 93 ? 93.780 -21.131 12.247 1.00 62.75 171 LEU A C 1
ATOM 603 O O . LEU A 1 93 ? 94.556 -20.173 12.290 1.00 74.67 171 LEU A O 1
ATOM 608 N N . LYS A 1 94 ? 94.181 -22.390 12.169 1.00 53.20 172 LYS A N 1
ATOM 609 C CA . LYS A 1 94 ? 95.552 -22.769 11.860 1.00 54.55 172 LYS A CA 1
ATOM 610 C C . LYS A 1 94 ? 95.534 -23.573 10.557 1.00 57.48 172 LYS A C 1
ATOM 611 O O . LYS A 1 94 ? 94.892 -24.636 10.470 1.00 51.90 172 LYS A O 1
ATOM 617 N N . PHE A 1 95 ? 96.222 -23.066 9.541 1.00 51.63 173 PHE A N 1
ATOM 618 C CA . PHE A 1 95 ? 96.442 -23.862 8.354 1.00 50.50 173 PHE A CA 1
ATOM 619 C C . PHE A 1 95 ? 97.263 -25.120 8.710 1.00 51.63 173 PHE A C 1
ATOM 620 O O . PHE A 1 95 ? 98.328 -25.035 9.348 1.00 45.94 173 PHE A O 1
ATOM 628 N N . GLU A 1 96 ? 96.761 -26.284 8.306 1.00 38.60 174 GLU A N 1
ATOM 629 C CA . GLU A 1 96 ? 97.493 -27.537 8.508 1.00 46.46 174 GLU A CA 1
ATOM 630 C C . GLU A 1 96 ? 98.100 -28.091 7.200 1.00 48.83 174 GLU A C 1
ATOM 631 O O . GLU A 1 96 ? 99.293 -28.398 7.151 1.00 47.65 174 GLU A O 1
ATOM 637 N N . ALA A 1 97 ? 97.291 -28.195 6.145 1.00 45.55 175 ALA A N 1
ATOM 638 C CA . ALA A 1 97 ? 97.742 -28.788 4.882 1.00 49.58 175 ALA A CA 1
ATOM 639 C C . ALA A 1 97 ? 96.757 -28.501 3.762 1.00 54.76 175 ALA A C 1
ATOM 640 O O . ALA A 1 97 ? 95.652 -27.996 3.999 1.00 56.99 175 ALA A O 1
ATOM 642 N N . VAL A 1 98 ? 97.173 -28.828 2.541 1.00 45.52 176 VAL A N 1
ATOM 643 C CA . VAL A 1 98 ? 96.270 -28.838 1.415 1.00 47.45 176 VAL A CA 1
ATOM 644 C C . VAL A 1 98 ? 95.760 -30.271 1.318 1.00 55.84 176 VAL A C 1
ATOM 645 O O . VAL A 1 98 ? 96.555 -31.220 1.369 1.00 50.36 176 VAL A O 1
ATOM 649 N N . GLY A 1 99 ? 94.445 -30.440 1.217 1.00 43.13 177 GLY A N 1
ATOM 650 C CA . GLY A 1 99 ? 93.884 -31.769 1.064 1.00 43.97 177 GLY A CA 1
ATOM 651 C C . GLY A 1 99 ? 92.421 -31.819 1.444 1.00 47.32 177 GLY A C 1
ATOM 652 O O . GLY A 1 99 ? 91.890 -30.844 1.985 1.00 40.76 177 GLY A O 1
ATOM 653 N N . TRP A 1 100 ? 91.771 -32.951 1.169 1.00 43.36 178 TRP A N 1
ATOM 654 C CA . TRP A 1 100 ? 90.327 -33.074 1.375 1.00 39.90 178 TRP A CA 1
ATOM 655 C C . TRP A 1 100 ? 90.007 -34.224 2.333 1.00 49.64 178 TRP A C 1
ATOM 656 O O . TRP A 1 100 ? 88.849 -34.460 2.688 1.00 49.42 178 TRP A O 1
ATOM 667 N N . SER A 1 101 ? 91.050 -34.947 2.723 1.00 51.22 179 SER A N 1
ATOM 668 C CA . SER A 1 101 ? 90.938 -36.056 3.664 1.00 54.05 179 SER A CA 1
ATOM 669 C C . SER A 1 101 ? 92.127 -35.952 4.614 1.00 52.99 179 SER A C 1
ATOM 670 O O . SER A 1 101 ? 93.277 -35.859 4.171 1.00 53.94 179 SER A O 1
ATOM 673 N N . ALA A 1 102 ? 91.876 -35.949 5.917 1.00 44.02 180 ALA A N 1
ATOM 674 C CA . ALA A 1 102 ? 92.998 -35.861 6.833 1.00 45.11 180 ALA A CA 1
ATOM 675 C C . ALA A 1 102 ? 92.894 -36.715 8.087 1.00 48.71 180 ALA A C 1
ATOM 676 O O . ALA A 1 102 ? 91.800 -37.049 8.560 1.00 48.33 180 ALA A O 1
ATOM 678 N N . SER A 1 103 ? 94.064 -37.070 8.601 1.00 42.78 181 SER A N 1
ATOM 679 C CA . SER A 1 103 ? 94.197 -37.705 9.896 1.00 41.91 181 SER A CA 1
ATOM 680 C C . SER A 1 103 ? 95.322 -37.005 10.650 1.00 44.71 181 SER A C 1
ATOM 681 O O . SER A 1 103 ? 96.341 -36.644 10.049 1.00 48.79 181 SER A O 1
ATOM 684 N N . SER A 1 104 ? 95.170 -36.808 11.957 1.00 49.04 182 SER A N 1
ATOM 685 C CA . SER A 1 104 ? 96.316 -36.296 12.714 1.00 45.96 182 SER A CA 1
ATOM 686 C C . SER A 1 104 ? 96.425 -36.856 14.101 1.00 46.07 182 SER A C 1
ATOM 687 O O . SER A 1 104 ? 95.475 -37.440 14.638 1.00 56.83 182 SER A O 1
ATOM 690 N N . CYS A 1 105 ? 97.611 -36.663 14.667 1.00 51.02 183 CYS A N 1
ATOM 691 C CA . CYS A 1 105 ? 97.934 -37.110 16.015 1.00 37.77 183 CYS A CA 1
ATOM 692 C C . CYS A 1 105 ? 99.228 -36.454 16.470 1.00 45.71 183 CYS A C 1
ATOM 693 O O . CYS A 1 105 ? 100.093 -36.126 15.648 1.00 53.36 183 CYS A O 1
ATOM 696 N N . HIS A 1 106 ? 99.367 -36.298 17.785 1.00 48.65 184 HIS A N 1
ATOM 697 C CA . HIS A 1 106 ? 100.529 -35.650 18.377 1.00 47.26 184 HIS A CA 1
ATOM 698 C C . HIS A 1 106 ? 101.361 -36.673 19.174 1.00 49.09 184 HIS A C 1
ATOM 699 O O . HIS A 1 106 ? 100.796 -37.510 19.888 1.00 60.55 184 HIS A O 1
ATOM 706 N N . ASP A 1 107 ? 102.689 -36.595 19.060 1.00 42.08 185 ASP A N 1
ATOM 707 C CA . ASP A 1 107 ? 103.591 -37.595 19.657 1.00 48.20 185 ASP A CA 1
ATOM 708 C C . ASP A 1 107 ? 104.351 -37.077 20.889 1.00 60.38 185 ASP A C 1
ATOM 709 O O . ASP A 1 107 ? 105.225 -37.767 21.429 1.00 52.27 185 ASP A O 1
ATOM 714 N N . GLY A 1 108 ? 104.045 -35.856 21.306 1.00 53.38 186 GLY A N 1
ATOM 715 C CA . GLY A 1 108 ? 104.822 -35.218 22.339 1.00 55.56 186 GLY A CA 1
ATOM 716 C C . GLY A 1 108 ? 105.741 -34.137 21.799 1.00 62.21 186 GLY A C 1
ATOM 717 O O . GLY A 1 108 ? 106.081 -33.193 22.518 1.00 68.54 186 GLY A O 1
ATOM 718 N N . PHE A 1 109 ? 106.145 -34.240 20.537 1.00 62.69 187 PHE A N 1
ATOM 719 C CA . PHE A 1 109 ? 107.015 -33.199 19.988 1.00 45.32 187 PHE A CA 1
ATOM 720 C C . PHE A 1 109 ? 106.308 -32.248 19.023 1.00 50.84 187 PHE A C 1
ATOM 721 O O . PHE A 1 109 ? 106.534 -31.030 19.030 1.00 40.83 187 PHE A O 1
ATOM 729 N N . GLN A 1 110 ? 105.416 -32.806 18.222 1.00 56.23 188 GLN A N 1
ATOM 730 C CA . GLN A 1 110 ? 104.941 -32.097 17.059 1.00 47.35 188 GLN A CA 1
ATOM 731 C C . GLN A 1 110 ? 103.681 -32.779 16.548 1.00 44.28 188 GLN A C 1
ATOM 732 O O . GLN A 1 110 ? 103.456 -33.972 16.794 1.00 53.04 188 GLN A O 1
ATOM 738 N N . TRP A 1 111 ? 102.844 -32.024 15.849 1.00 49.77 189 TRP A N 1
ATOM 739 C CA . TRP A 1 111 ? 101.703 -32.623 15.164 1.00 38.04 189 TRP A CA 1
ATOM 740 C C . TRP A 1 111 ? 102.179 -33.332 13.920 1.00 42.31 189 TRP A C 1
ATOM 741 O O . TRP A 1 111 ? 103.017 -32.808 13.176 1.00 67.57 189 TRP A O 1
ATOM 752 N N . THR A 1 112 ? 101.677 -34.544 13.727 1.00 52.71 190 THR A N 1
ATOM 753 C CA . THR A 1 112 ? 101.786 -35.232 12.451 1.00 55.75 190 THR A CA 1
ATOM 754 C C . THR A 1 112 ? 100.420 -35.060 11.807 1.00 54.85 190 THR A C 1
ATOM 755 O O . THR A 1 112 ? 99.388 -35.378 12.420 1.00 58.17 190 THR A O 1
ATOM 759 N N . VAL A 1 113 ? 100.400 -34.524 10.592 1.00 53.25 191 VAL A N 1
ATOM 760 C CA . VAL A 1 113 ? 99.149 -34.437 9.841 1.00 53.14 191 VAL A CA 1
ATOM 761 C C . VAL A 1 113 ? 99.273 -35.155 8.495 1.00 55.87 191 VAL A C 1
ATOM 762 O O . VAL A 1 113 ? 100.169 -34.853 7.696 1.00 59.41 191 VAL A O 1
ATOM 766 N N . LEU A 1 114 ? 98.388 -36.121 8.268 1.00 47.32 192 LEU A N 1
ATOM 767 C CA . LEU A 1 114 ? 98.356 -36.867 7.011 1.00 42.48 192 LEU A CA 1
ATOM 768 C C . LEU A 1 114 ? 97.252 -36.328 6.122 1.00 57.09 192 LEU A C 1
ATOM 769 O O . LEU A 1 114 ? 96.082 -36.294 6.531 1.00 56.81 192 LEU A O 1
ATOM 774 N N . SER A 1 115 ? 97.609 -35.922 4.904 1.00 57.46 193 SER A N 1
ATOM 775 C CA . SER A 1 115 ? 96.620 -35.311 4.025 1.00 51.87 193 SER A CA 1
ATOM 776 C C . SER A 1 115 ? 96.609 -35.826 2.581 1.00 49.48 193 SER A C 1
ATOM 777 O O . SER A 1 115 ? 97.655 -35.891 1.917 1.00 47.37 193 SER A O 1
ATOM 780 N N . VAL A 1 116 ? 95.409 -36.171 2.114 1.00 45.87 194 VAL A N 1
ATOM 781 C CA . VAL A 1 116 ? 95.161 -36.536 0.716 1.00 53.98 194 VAL A CA 1
ATOM 782 C C . VAL A 1 116 ? 94.893 -35.307 -0.171 1.00 59.32 194 VAL A C 1
ATOM 783 O O . VAL A 1 116 ? 93.889 -34.610 -0.000 1.00 58.25 194 VAL A O 1
ATOM 787 N N . ALA A 1 117 ? 95.783 -35.068 -1.130 1.00 62.63 195 ALA A N 1
ATOM 788 C CA . ALA A 1 117 ? 95.646 -33.948 -2.051 1.00 58.17 195 ALA A CA 1
ATOM 789 C C . ALA A 1 117 ? 96.061 -34.337 -3.475 1.00 61.27 195 ALA A C 1
ATOM 790 O O . ALA A 1 117 ? 96.307 -35.518 -3.762 1.00 60.89 195 ALA A O 1
ATOM 792 N N . GLY A 1 118 ? 96.145 -33.340 -4.357 1.00 55.26 196 GLY A N 1
ATOM 793 C CA . GLY A 1 118 ? 96.556 -33.567 -5.737 1.00 40.47 196 GLY A CA 1
ATOM 794 C C . GLY A 1 118 ? 95.713 -34.586 -6.499 1.00 47.01 196 GLY A C 1
ATOM 795 O O . GLY A 1 118 ? 94.498 -34.397 -6.670 1.00 50.02 196 GLY A O 1
ATOM 796 N N . ASP A 1 119 ? 96.364 -35.662 -6.952 1.00 40.42 200 ASP A N 1
ATOM 797 C CA . ASP A 1 119 ? 95.711 -36.739 -7.694 1.00 47.84 200 ASP A CA 1
ATOM 798 C C . ASP A 1 119 ? 95.328 -37.872 -6.731 1.00 63.11 200 ASP A C 1
ATOM 799 O O . ASP A 1 119 ? 95.000 -38.997 -7.156 1.00 60.57 200 ASP A O 1
ATOM 804 N N . GLY A 1 120 ? 95.395 -37.575 -5.432 1.00 53.65 201 GLY A N 1
ATOM 805 C CA . GLY A 1 120 ? 95.006 -38.531 -4.414 1.00 51.75 201 GLY A CA 1
ATOM 806 C C . GLY A 1 120 ? 96.158 -39.230 -3.709 1.00 51.26 201 GLY A C 1
ATOM 807 O O . GLY A 1 120 ? 96.031 -40.396 -3.304 1.00 52.81 201 GLY A O 1
ATOM 808 N N . PHE A 1 121 ? 97.289 -38.542 -3.551 1.00 41.88 202 PHE A N 1
ATOM 809 C CA . PHE A 1 121 ? 98.369 -39.104 -2.731 1.00 47.64 202 PHE A CA 1
ATOM 810 C C . PHE A 1 121 ? 98.326 -38.489 -1.326 1.00 52.97 202 PHE A C 1
ATOM 811 O O . PHE A 1 121 ? 97.714 -37.439 -1.131 1.00 49.17 202 PHE A O 1
ATOM 819 N N . VAL A 1 122 ? 98.974 -39.113 -0.344 1.00 45.51 203 VAL A N 1
ATOM 820 C CA . VAL A 1 122 ? 99.030 -38.441 0.944 1.00 50.89 203 VAL A CA 1
ATOM 821 C C . VAL A 1 122 ? 100.372 -37.810 1.233 1.00 56.28 203 VAL A C 1
ATOM 822 O O . VAL A 1 122 ? 101.428 -38.353 0.896 1.00 50.19 203 VAL A O 1
ATOM 826 N N . SER A 1 123 ? 100.301 -36.634 1.847 1.00 59.05 204 SER A N 1
ATOM 827 C CA . SER A 1 123 ? 101.484 -35.936 2.326 1.00 63.23 204 SER A CA 1
ATOM 828 C C . SER A 1 123 ? 101.499 -35.924 3.857 1.00 53.59 204 SER A C 1
ATOM 829 O O . SER A 1 123 ? 100.524 -35.554 4.504 1.00 55.21 204 SER A O 1
ATOM 832 N N . ILE A 1 124 ? 102.616 -36.346 4.425 1.00 41.77 205 ILE A N 1
ATOM 833 C CA . ILE A 1 124 ? 102.810 -36.267 5.853 1.00 49.15 205 ILE A CA 1
ATOM 834 C C . ILE A 1 124 ? 103.509 -34.960 6.218 1.00 51.63 205 ILE A C 1
ATOM 835 O O . ILE A 1 124 ? 104.625 -34.700 5.762 1.00 50.69 205 ILE A O 1
ATOM 840 N N . LEU A 1 125 ? 102.852 -34.138 7.035 1.00 54.40 206 LEU A N 1
ATOM 841 C CA . LEU A 1 125 ? 103.482 -32.923 7.558 1.00 53.60 206 LEU A CA 1
ATOM 842 C C . LEU A 1 125 ? 103.783 -33.062 9.040 1.00 52.70 206 LEU A C 1
ATOM 843 O O . LEU A 1 125 ? 102.926 -33.494 9.806 1.00 59.24 206 LEU A O 1
ATOM 848 N N . TYR A 1 126 ? 104.996 -32.683 9.440 1.00 48.06 207 TYR A N 1
ATOM 849 C CA . TYR A 1 126 ? 105.422 -32.794 10.831 1.00 40.48 207 TYR A CA 1
ATOM 850 C C . TYR A 1 126 ? 105.901 -31.439 11.356 1.00 56.36 207 TYR A C 1
ATOM 851 O O . TYR A 1 126 ? 106.946 -30.939 10.936 1.00 63.94 207 TYR A O 1
ATOM 860 N N . GLY A 1 127 ? 105.163 -30.863 12.304 1.00 60.89 208 GLY A N 1
ATOM 861 C CA . GLY A 1 127 ? 105.244 -29.427 12.505 1.00 62.26 208 GLY A CA 1
ATOM 862 C C . GLY A 1 127 ? 104.528 -28.957 11.276 1.00 76.38 208 GLY A C 1
ATOM 863 O O . GLY A 1 127 ? 103.408 -29.421 10.997 1.00 96.80 208 GLY A O 1
ATOM 864 N N . GLY A 1 128 ? 105.165 -28.104 10.492 1.00 61.97 209 GLY A N 1
ATOM 865 C CA . GLY A 1 128 ? 104.591 -27.818 9.179 1.00 66.83 209 GLY A CA 1
ATOM 866 C C . GLY A 1 128 ? 105.539 -28.121 8.038 1.00 64.12 209 GLY A C 1
ATOM 867 O O . GLY A 1 128 ? 105.689 -27.314 7.127 1.00 71.67 209 GLY A O 1
ATOM 868 N N . ILE A 1 129 ? 106.186 -29.279 8.092 1.00 64.27 210 ILE A N 1
ATOM 869 C CA . ILE A 1 129 ? 107.202 -29.618 7.113 1.00 71.32 210 ILE A CA 1
ATOM 870 C C . ILE A 1 129 ? 106.864 -30.966 6.511 1.00 67.69 210 ILE A C 1
ATOM 871 O O . ILE A 1 129 ? 106.416 -31.855 7.231 1.00 60.23 210 ILE A O 1
ATOM 876 N N . ILE A 1 130 ? 107.035 -31.112 5.198 1.00 68.21 211 ILE A N 1
ATOM 877 C CA . ILE A 1 130 ? 106.787 -32.402 4.573 1.00 64.86 211 ILE A CA 1
ATOM 878 C C . ILE A 1 130 ? 107.859 -33.349 5.050 1.00 56.97 211 ILE A C 1
ATOM 879 O O . ILE A 1 130 ? 109.043 -33.027 5.016 1.00 73.02 211 ILE A O 1
ATOM 884 N N . THR A 1 131 ? 107.435 -34.511 5.523 1.00 48.18 212 THR A N 1
ATOM 885 C CA . THR A 1 131 ? 108.377 -35.481 6.044 1.00 63.35 212 THR A CA 1
ATOM 886 C C . THR A 1 131 ? 108.290 -36.765 5.245 1.00 68.59 212 THR A C 1
ATOM 887 O O . THR A 1 131 ? 109.233 -37.564 5.234 1.00 61.56 212 THR A O 1
ATOM 891 N N . ASP A 1 132 ? 107.153 -36.952 4.581 1.00 56.91 213 ASP A N 1
ATOM 892 C CA . ASP A 1 132 ? 106.986 -38.077 3.677 1.00 56.76 213 ASP A CA 1
ATOM 893 C C . ASP A 1 132 ? 105.759 -37.830 2.820 1.00 56.18 213 ASP A C 1
ATOM 894 O O . ASP A 1 132 ? 104.892 -37.037 3.191 1.00 55.94 213 ASP A O 1
ATOM 899 N N . THR A 1 133 ? 105.717 -38.488 1.661 1.00 51.15 214 THR A N 1
ATOM 900 C CA . THR A 1 133 ? 104.509 -38.599 0.852 1.00 49.74 214 THR A CA 1
ATOM 901 C C . THR A 1 133 ? 104.265 -40.085 0.631 1.00 54.04 214 THR A C 1
ATOM 902 O O . THR A 1 133 ? 105.197 -40.880 0.713 1.00 60.79 214 THR A O 1
ATOM 906 N N . ILE A 1 134 ? 103.020 -40.457 0.355 1.00 55.30 215 ILE A N 1
ATOM 907 C CA . ILE A 1 134 ? 102.677 -41.834 0.027 1.00 50.59 215 ILE A CA 1
ATOM 908 C C . ILE A 1 134 ? 101.794 -41.790 -1.215 1.00 53.41 215 ILE A C 1
ATOM 909 O O . ILE A 1 134 ? 100.882 -40.965 -1.288 1.00 55.89 215 ILE A O 1
ATOM 914 N N . HIS A 1 135 ? 102.055 -42.652 -2.196 1.00 56.98 216 HIS A N 1
ATOM 915 C CA . HIS A 1 135 ? 101.269 -42.617 -3.440 1.00 55.88 216 HIS A CA 1
ATOM 916 C C . HIS A 1 135 ? 100.441 -43.875 -3.660 1.00 61.53 216 HIS A C 1
ATOM 917 O O . HIS A 1 135 ? 100.877 -44.979 -3.320 1.00 68.38 216 HIS A O 1
ATOM 924 N N . PRO A 1 136 ? 99.232 -43.707 -4.218 1.00 63.23 217 PRO A N 1
ATOM 925 C CA . PRO A 1 136 ? 98.388 -44.877 -4.483 1.00 59.40 217 PRO A CA 1
ATOM 926 C C . PRO A 1 136 ? 99.092 -45.869 -5.400 1.00 55.22 217 PRO A C 1
ATOM 927 O O . PRO A 1 136 ? 99.971 -45.502 -6.191 1.00 56.87 217 PRO A O 1
ATOM 931 N N . THR A 1 137 ? 98.674 -47.124 -5.283 1.00 55.95 218 THR A N 1
ATOM 932 C CA . THR A 1 137 ? 99.327 -48.257 -5.914 1.00 46.92 218 THR A CA 1
ATOM 933 C C . THR A 1 137 ? 98.258 -49.192 -6.466 1.00 53.65 218 THR A C 1
ATOM 934 O O . THR A 1 137 ? 98.502 -49.907 -7.436 1.00 46.30 218 THR A O 1
ATOM 938 N N . ASN A 1 138 ? 97.081 -49.191 -5.833 1.00 56.32 219 ASN A N 1
ATOM 939 C CA . ASN A 1 138 ? 95.950 -49.973 -6.314 1.00 54.88 219 ASN A CA 1
ATOM 940 C C . ASN A 1 138 ? 94.915 -49.088 -6.991 1.00 61.09 219 ASN A C 1
ATOM 941 O O . ASN A 1 138 ? 93.722 -49.411 -7.027 1.00 71.89 219 ASN A O 1
ATOM 946 N N . GLY A 1 139 ? 95.360 -47.950 -7.498 1.00 57.62 220 GLY A N 1
ATOM 947 C CA . GLY A 1 139 ? 94.477 -47.156 -8.317 1.00 61.82 220 GLY A CA 1
ATOM 948 C C . GLY A 1 139 ? 93.885 -45.893 -7.723 1.00 63.75 220 GLY A C 1
ATOM 949 O O . GLY A 1 139 ? 93.226 -45.131 -8.449 1.00 63.33 220 GLY A O 1
ATOM 950 N N . GLY A 1 140 ? 94.108 -45.659 -6.429 1.00 52.78 221 GLY A N 1
ATOM 951 C CA . GLY A 1 140 ? 93.682 -44.419 -5.802 1.00 47.44 221 GLY A CA 1
ATOM 952 C C . GLY A 1 140 ? 92.177 -44.170 -5.747 1.00 47.25 221 GLY A C 1
ATOM 953 O O . GLY A 1 140 ? 91.373 -45.012 -6.178 1.00 49.69 221 GLY A O 1
ATOM 954 N N . PRO A 1 141 ? 91.778 -43.042 -5.130 1.00 52.33 222 PRO A N 1
ATOM 955 C CA . PRO A 1 141 ? 92.736 -42.212 -4.372 1.00 55.32 222 PRO A CA 1
ATOM 956 C C . PRO A 1 141 ? 92.977 -42.834 -2.999 1.00 44.86 222 PRO A C 1
ATOM 957 O O . PRO A 1 141 ? 92.176 -43.668 -2.546 1.00 49.88 222 PRO A O 1
ATOM 961 N N . LEU A 1 142 ? 94.076 -42.463 -2.358 1.00 47.89 223 LEU A N 1
ATOM 962 C CA . LEU A 1 142 ? 94.306 -42.893 -0.977 1.00 50.11 223 LEU A CA 1
ATOM 963 C C . LEU A 1 142 ? 93.272 -42.254 -0.048 1.00 52.53 223 LEU A C 1
ATOM 964 O O . LEU A 1 142 ? 92.738 -41.170 -0.317 1.00 52.48 223 LEU A O 1
ATOM 969 N N . ARG A 1 143 ? 92.953 -42.952 1.026 1.00 50.93 224 ARG A N 1
ATOM 970 C CA . ARG A 1 143 ? 92.010 -42.425 1.999 1.00 56.89 224 ARG A CA 1
ATOM 971 C C . ARG A 1 143 ? 92.583 -42.542 3.412 1.00 57.88 224 ARG A C 1
ATOM 972 O O . ARG A 1 143 ? 92.961 -43.636 3.851 1.00 62.04 224 ARG A O 1
ATOM 980 N N . THR A 1 144 ? 92.654 -41.415 4.113 1.00 48.38 225 THR A N 1
ATOM 981 C CA . THR A 1 144 ? 93.033 -41.405 5.525 1.00 44.08 225 THR A CA 1
ATOM 982 C C . THR A 1 144 ? 91.889 -41.970 6.353 1.00 46.37 225 THR A C 1
ATOM 983 O O . THR A 1 144 ? 90.798 -42.200 5.838 1.00 62.38 225 THR A O 1
ATOM 987 N N . GLN A 1 145 ? 92.124 -42.174 7.640 1.00 58.74 226 GLN A N 1
ATOM 988 C CA . GLN A 1 145 ? 91.100 -42.766 8.493 1.00 58.16 226 GLN A CA 1
ATOM 989 C C . GLN A 1 145 ? 90.076 -41.734 8.977 1.00 51.96 226 GLN A C 1
ATOM 990 O O . GLN A 1 145 ? 89.110 -42.089 9.679 1.00 45.01 226 GLN A O 1
ATOM 996 N N . ALA A 1 146 ? 90.292 -40.471 8.593 1.00 39.21 227 ALA A N 1
ATOM 997 C CA . ALA A 1 146 ? 89.328 -39.401 8.868 1.00 44.54 227 ALA A CA 1
ATOM 998 C C . ALA A 1 146 ? 88.978 -39.318 10.370 1.00 44.63 227 ALA A C 1
ATOM 999 O O . ALA A 1 146 ? 87.801 -39.216 10.764 1.00 46.92 227 ALA A O 1
ATOM 1001 N N . SER A 1 147 ? 90.032 -39.330 11.183 1.00 47.16 228 SER A N 1
ATOM 1002 C CA . SER A 1 147 ? 89.955 -39.541 12.621 1.00 52.65 228 SER A CA 1
ATOM 1003 C C . SER A 1 147 ? 91.346 -39.337 13.201 1.00 50.01 228 SER A C 1
ATOM 1004 O O . SER A 1 147 ? 92.319 -39.210 12.455 1.00 45.89 228 SER A O 1
ATOM 1007 N N . SER A 1 148 ? 91.455 -39.322 14.528 1.00 44.47 229 SER A N 1
ATOM 1008 C CA . SER A 1 148 ? 92.761 -39.176 15.156 1.00 35.92 229 SER A CA 1
ATOM 1009 C C . SER A 1 148 ? 93.579 -40.424 14.895 1.00 47.05 229 SER A C 1
ATOM 1010 O O . SER A 1 148 ? 93.044 -41.543 14.926 1.00 47.49 229 SER A O 1
ATOM 1013 N N . CYS A 1 149 ? 94.868 -40.244 14.623 1.00 39.58 230 CYS A N 1
ATOM 1014 C CA . CYS A 1 149 ? 95.767 -41.386 14.604 1.00 40.06 230 CYS A CA 1
ATOM 1015 C C . CYS A 1 149 ? 96.354 -41.561 16.010 1.00 55.26 230 CYS A C 1
ATOM 1016 O O . CYS A 1 149 ? 96.059 -40.763 16.906 1.00 56.31 230 CYS A O 1
ATOM 1019 N N . ILE A 1 150 ? 97.138 -42.612 16.226 1.00 55.96 231 ILE A N 1
ATOM 1020 C CA . ILE A 1 150 ? 97.531 -42.947 17.593 1.00 48.61 231 ILE A CA 1
ATOM 1021 C C . ILE A 1 150 ? 99.025 -42.874 17.804 1.00 57.00 231 ILE A C 1
ATOM 1022 O O . ILE A 1 150 ? 99.797 -43.648 17.226 1.00 52.23 231 ILE A O 1
ATOM 1027 N N . CYS A 1 151 ? 99.435 -41.938 18.644 1.00 59.50 232 CYS A N 1
ATOM 1028 C CA . CYS A 1 151 ? 100.831 -41.872 19.014 1.00 60.75 232 CYS A CA 1
ATOM 1029 C C . CYS A 1 151 ? 101.028 -42.428 20.403 1.00 61.22 232 CYS A C 1
ATOM 1030 O O . CYS A 1 151 ? 100.270 -42.133 21.325 1.00 68.61 232 CYS A O 1
ATOM 1033 N N . ASN A 1 152 ? 102.054 -43.250 20.540 1.00 55.93 233 ASN A N 1
ATOM 1034 C CA . ASN A 1 152 ? 102.429 -43.747 21.840 1.00 53.69 233 ASN A CA 1
ATOM 1035 C C . ASN A 1 152 ? 103.920 -44.031 21.912 1.00 59.37 233 ASN A C 1
ATOM 1036 O O . ASN A 1 152 ? 104.480 -44.729 21.055 1.00 61.88 233 ASN A O 1
ATOM 1041 N N . ASP A 1 153 ? 104.549 -43.466 22.938 1.00 58.90 234 ASP A N 1
ATOM 1042 C CA . ASP A 1 153 ? 105.985 -43.592 23.176 1.00 62.50 234 ASP A CA 1
ATOM 1043 C C . ASP A 1 153 ? 106.857 -43.295 21.943 1.00 60.03 234 ASP A C 1
ATOM 1044 O O . ASP A 1 153 ? 107.792 -44.028 21.639 1.00 61.93 234 ASP A O 1
ATOM 1049 N N . GLY A 1 154 ? 106.544 -42.222 21.228 1.00 62.20 235 GLY A N 1
ATOM 1050 C CA . GLY A 1 154 ? 107.387 -41.796 20.125 1.00 54.77 235 GLY A CA 1
ATOM 1051 C C . GLY A 1 154 ? 106.958 -42.249 18.739 1.00 66.17 235 GLY A C 1
ATOM 1052 O O . GLY A 1 154 ? 107.336 -41.621 17.743 1.00 70.71 235 GLY A O 1
ATOM 1053 N N . THR A 1 155 ? 106.180 -43.331 18.664 1.00 52.17 236 THR A N 1
ATOM 1054 C CA . THR A 1 155 ? 105.705 -43.834 17.383 1.00 48.60 236 THR A CA 1
ATOM 1055 C C . THR A 1 155 ? 104.233 -43.522 17.143 1.00 46.30 236 THR A C 1
ATOM 1056 O O . THR A 1 155 ? 103.406 -43.677 18.034 1.00 41.57 236 THR A O 1
ATOM 1060 N N . CYS A 1 156 ? 103.898 -43.112 15.925 1.00 51.22 237 CYS A N 1
ATOM 1061 C CA . CYS A 1 156 ? 102.491 -42.960 15.567 1.00 54.01 237 CYS A CA 1
ATOM 1062 C C . CYS A 1 156 ? 102.021 -44.082 14.658 1.00 45.66 237 CYS A C 1
ATOM 1063 O O . CYS A 1 156 ? 102.795 -44.645 13.884 1.00 48.87 237 CYS A O 1
ATOM 1066 N N . TYR A 1 157 ? 100.750 -44.428 14.781 1.00 49.64 238 TYR A N 1
ATOM 1067 C CA . TYR A 1 157 ? 100.184 -45.497 13.965 1.00 46.76 238 TYR A CA 1
ATOM 1068 C C . TYR A 1 157 ? 98.962 -44.988 13.229 1.00 45.20 238 TYR A C 1
ATOM 1069 O O . TYR A 1 157 ? 98.161 -44.216 13.774 1.00 53.40 238 TYR A O 1
ATOM 1078 N N . THR A 1 158 ? 98.821 -45.409 11.983 1.00 45.39 239 THR A N 1
ATOM 1079 C CA . THR A 1 158 ? 97.698 -44.935 11.197 1.00 56.07 239 THR A CA 1
ATOM 1080 C C . THR A 1 158 ? 97.328 -45.986 10.170 1.00 56.05 239 THR A C 1
ATOM 1081 O O . THR A 1 158 ? 98.076 -46.950 9.963 1.00 53.89 239 THR A O 1
ATOM 1085 N N . ILE A 1 159 ? 96.162 -45.830 9.553 1.00 54.76 240 ILE A N 1
ATOM 1086 C CA . ILE A 1 159 ? 95.714 -46.809 8.567 1.00 54.35 240 ILE A CA 1
ATOM 1087 C C . ILE A 1 159 ? 95.248 -46.105 7.310 1.00 43.58 240 ILE A C 1
ATOM 1088 O O . ILE A 1 159 ? 94.470 -45.148 7.378 1.00 50.38 240 ILE A O 1
ATOM 1093 N N . ILE A 1 160 ? 95.731 -46.570 6.162 1.00 54.67 241 ILE A N 1
ATOM 1094 C CA . ILE A 1 160 ? 95.425 -45.914 4.884 1.00 48.30 241 ILE A CA 1
ATOM 1095 C C . ILE A 1 160 ? 94.785 -46.885 3.891 1.00 44.55 241 ILE A C 1
ATOM 1096 O O . ILE A 1 160 ? 95.222 -48.027 3.751 1.00 50.13 241 ILE A O 1
ATOM 1101 N N . ALA A 1 161 ? 93.740 -46.429 3.207 1.00 41.03 242 ALA A N 1
ATOM 1102 C CA . ALA A 1 161 ? 93.048 -47.281 2.247 1.00 48.75 242 ALA A CA 1
ATOM 1103 C C . ALA A 1 161 ? 93.342 -46.888 0.789 1.00 44.91 242 ALA A C 1
ATOM 1104 O O . ALA A 1 161 ? 93.459 -45.700 0.465 1.00 50.59 242 ALA A O 1
ATOM 1106 N N . ASP A 1 162 ? 93.449 -47.893 -0.079 1.00 52.37 243 ASP A N 1
ATOM 1107 C CA . ASP A 1 162 ? 93.567 -47.684 -1.522 1.00 54.73 243 ASP A CA 1
ATOM 1108 C C . ASP A 1 162 ? 92.498 -48.535 -2.191 1.00 57.81 243 ASP A C 1
ATOM 1109 O O . ASP A 1 162 ? 91.692 -49.165 -1.492 1.00 50.57 243 ASP A O 1
ATOM 1114 N N . GLY A 1 163 ? 92.468 -48.534 -3.526 1.00 59.78 244 GLY A N 1
ATOM 1115 C CA . GLY A 1 163 ? 91.466 -49.274 -4.270 1.00 57.88 244 GLY A CA 1
ATOM 1116 C C . GLY A 1 163 ? 90.375 -48.368 -4.802 1.00 61.42 244 GLY A C 1
ATOM 1117 O O . GLY A 1 163 ? 89.925 -47.451 -4.112 1.00 55.92 244 GLY A O 1
ATOM 1118 N N . THR A 1 164 ? 89.929 -48.634 -6.025 1.00 67.64 245 THR A N 1
ATOM 1119 C CA . THR A 1 164 ? 88.972 -47.747 -6.682 1.00 57.50 245 THR A CA 1
ATOM 1120 C C . THR A 1 164 ? 87.522 -48.066 -6.297 1.00 56.71 245 THR A C 1
ATOM 1121 O O . THR A 1 164 ? 86.638 -47.235 -6.482 1.00 61.52 245 THR A O 1
ATOM 1125 N N . THR A 1 165 ? 87.290 -49.262 -5.755 1.00 53.61 246 THR A N 1
ATOM 1126 C CA . THR A 1 165 ? 85.965 -49.659 -5.251 1.00 67.62 246 THR A CA 1
ATOM 1127 C C . THR A 1 165 ? 86.046 -50.334 -3.890 1.00 62.35 246 THR A C 1
ATOM 1128 O O . THR A 1 165 ? 87.041 -50.975 -3.562 1.00 67.02 246 THR A O 1
ATOM 1132 N N . TYR A 1 166 ? 84.962 -50.235 -3.129 1.00 57.22 247 TYR A N 1
ATOM 1133 C CA . TYR A 1 166 ? 84.890 -50.779 -1.771 1.00 47.06 247 TYR A CA 1
ATOM 1134 C C . TYR A 1 166 ? 84.775 -52.295 -1.815 1.00 55.80 247 TYR A C 1
ATOM 1135 O O . TYR A 1 166 ? 85.009 -52.988 -0.827 1.00 67.67 247 TYR A O 1
ATOM 1144 N N . THR A 1 167 ? 84.470 -52.795 -3.003 1.00 49.08 248 THR A N 1
ATOM 1145 C CA . THR A 1 167 ? 84.342 -54.225 -3.259 1.00 74.85 248 THR A CA 1
ATOM 1146 C C . THR A 1 167 ? 85.718 -54.849 -3.500 1.00 73.88 248 THR A C 1
ATOM 1147 O O . THR A 1 167 ? 85.872 -56.082 -3.482 1.00 65.78 248 THR A O 1
ATOM 1151 N N . ALA A 1 168 ? 86.704 -53.985 -3.740 1.00 58.96 249 ALA A N 1
ATOM 1152 C CA . ALA A 1 168 ? 88.090 -54.407 -3.887 1.00 56.44 249 ALA A CA 1
ATOM 1153 C C . ALA A 1 168 ? 89.008 -53.341 -3.304 1.00 67.64 249 ALA A C 1
ATOM 1154 O O . ALA A 1 168 ? 89.837 -52.747 -4.016 1.00 60.57 249 ALA A O 1
ATOM 1156 N N . SER A 1 169 ? 88.837 -53.095 -2.005 1.00 72.09 250 SER A N 1
ATOM 1157 C CA . SER A 1 169 ? 89.647 -52.120 -1.277 1.00 57.83 250 SER A CA 1
ATOM 1158 C C . SER A 1 169 ? 90.868 -52.809 -0.674 1.00 56.78 250 SER A C 1
ATOM 1159 O O . SER A 1 169 ? 90.848 -54.017 -0.406 1.00 60.77 250 SER A O 1
ATOM 1162 N N . SER A 1 170 ? 91.931 -52.039 -0.474 1.00 52.07 251 SER A N 1
ATOM 1163 C CA . SER A 1 170 ? 93.163 -52.547 0.130 1.00 57.85 251 SER A CA 1
ATOM 1164 C C . SER A 1 170 ? 93.513 -51.661 1.335 1.00 55.40 251 SER A C 1
ATOM 1165 O O . SER A 1 170 ? 93.298 -50.441 1.306 1.00 45.14 251 SER A O 1
ATOM 1168 N N . HIS A 1 171 ? 94.039 -52.260 2.399 1.00 54.99 252 HIS A N 1
ATOM 1169 C CA . HIS A 1 171 ? 94.301 -51.480 3.609 1.00 51.29 252 HIS A CA 1
ATOM 1170 C C . HIS A 1 171 ? 95.686 -51.724 4.194 1.00 48.23 252 HIS A C 1
ATOM 1171 O O . HIS A 1 171 ? 96.179 -52.853 4.251 1.00 60.31 252 HIS A O 1
ATOM 1178 N N . ARG A 1 172 ? 96.324 -50.636 4.596 1.00 46.67 253 ARG A N 1
ATOM 1179 C CA . ARG A 1 172 ? 97.695 -50.688 5.080 1.00 48.53 253 ARG A CA 1
ATOM 1180 C C . ARG A 1 172 ? 97.854 -50.015 6.423 1.00 59.71 253 ARG A C 1
ATOM 1181 O O . ARG A 1 172 ? 97.339 -48.914 6.670 1.00 66.60 253 ARG A O 1
ATOM 1189 N N . LEU A 1 173 ? 98.602 -50.685 7.284 1.00 57.10 254 LEU A N 1
ATOM 1190 C CA . LEU A 1 173 ? 98.869 -50.219 8.637 1.00 56.55 254 LEU A CA 1
ATOM 1191 C C . LEU A 1 173 ? 100.232 -49.523 8.608 1.00 55.88 254 LEU A C 1
ATOM 1192 O O . LEU A 1 173 ? 101.238 -50.160 8.285 1.00 60.71 254 LEU A O 1
ATOM 1197 N N . TYR A 1 174 ? 100.285 -48.234 8.934 1.00 57.23 255 TYR A N 1
ATOM 1198 C CA . TYR A 1 174 ? 101.552 -47.489 8.895 1.00 49.74 255 TYR A CA 1
ATOM 1199 C C . TYR A 1 174 ? 102.106 -47.155 10.283 1.00 51.08 255 TYR A C 1
ATOM 1200 O O . TYR A 1 174 ? 101.355 -46.759 11.184 1.00 55.49 255 TYR A O 1
ATOM 1209 N N . ARG A 1 175 ? 103.419 -47.295 10.453 1.00 53.52 256 ARG A N 1
ATOM 1210 C CA . ARG A 1 175 ? 104.080 -46.757 11.646 1.00 55.29 256 ARG A CA 1
ATOM 1211 C C . ARG A 1 175 ? 104.918 -45.549 11.258 1.00 55.33 256 ARG A C 1
ATOM 1212 O O . ARG A 1 175 ? 105.589 -45.540 10.225 1.00 55.13 256 ARG A O 1
ATOM 1220 N N . LEU A 1 176 ? 104.842 -44.506 12.071 1.00 51.94 257 LEU A N 1
ATOM 1221 C CA . LEU A 1 176 ? 105.451 -43.217 11.726 1.00 48.85 257 LEU A CA 1
ATOM 1222 C C . LEU A 1 176 ? 106.344 -42.732 12.868 1.00 52.88 257 LEU A C 1
ATOM 1223 O O . LEU A 1 176 ? 105.941 -42.789 14.045 1.00 45.90 257 LEU A O 1
ATOM 1228 N N . VAL A 1 177 ? 107.544 -42.259 12.530 1.00 57.52 258 VAL A N 1
ATOM 1229 C CA . VAL A 1 177 ? 108.440 -41.679 13.533 1.00 48.44 258 VAL A CA 1
ATOM 1230 C C . VAL A 1 177 ? 108.922 -40.283 13.160 1.00 61.26 258 VAL A C 1
ATOM 1231 O O . VAL A 1 177 ? 109.591 -40.089 12.130 1.00 62.39 258 VAL A O 1
ATOM 1235 N N . ASN A 1 178 ? 108.572 -39.321 14.014 1.00 65.20 259 ASN A N 1
ATOM 1236 C CA . ASN A 1 178 ? 108.774 -37.903 13.732 1.00 55.61 259 ASN A CA 1
ATOM 1237 C C . ASN A 1 178 ? 108.289 -37.524 12.326 1.00 55.33 259 ASN A C 1
ATOM 1238 O O . ASN A 1 178 ? 108.895 -36.699 11.635 1.00 64.85 259 ASN A O 1
ATOM 1243 N N . GLY A 1 179 ? 107.196 -38.151 11.906 1.00 60.05 260 GLY A N 1
ATOM 1244 C CA . GLY A 1 179 ? 106.578 -37.831 10.634 1.00 56.47 260 GLY A CA 1
ATOM 1245 C C . GLY A 1 179 ? 107.083 -38.590 9.422 1.00 60.11 260 GLY A C 1
ATOM 1246 O O . GLY A 1 179 ? 106.478 -38.506 8.356 1.00 57.83 260 GLY A O 1
ATOM 1247 N N . THR A 1 180 ? 108.193 -39.315 9.549 1.00 56.02 261 THR A N 1
ATOM 1248 C CA . THR A 1 180 ? 108.652 -40.123 8.410 1.00 57.30 261 THR A CA 1
ATOM 1249 C C . THR A 1 180 ? 108.165 -41.564 8.570 1.00 61.67 261 THR A C 1
ATOM 1250 O O . THR A 1 180 ? 108.063 -42.075 9.691 1.00 65.05 261 THR A O 1
ATOM 1254 N N .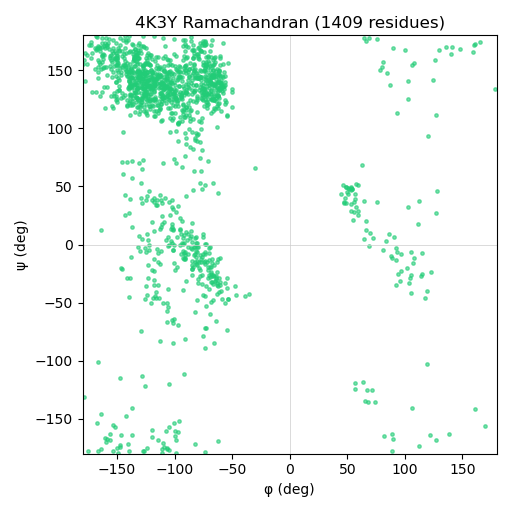 SER A 1 181 ? 107.846 -42.216 7.458 1.00 56.98 262 SER A N 1
ATOM 1255 C CA . SER A 1 181 ? 107.426 -43.608 7.536 1.00 60.35 262 SER A CA 1
ATOM 1256 C C . SER A 1 181 ? 108.542 -44.542 8.049 1.00 61.70 262 SER A C 1
ATOM 1257 O O . SER A 1 181 ? 109.662 -44.564 7.527 1.00 65.91 262 SER A O 1
ATOM 1260 N N . ALA A 1 182 ? 108.227 -45.300 9.089 1.00 57.62 263 ALA A N 1
ATOM 1261 C CA . ALA A 1 182 ? 109.141 -46.314 9.584 1.00 54.80 263 ALA A CA 1
ATOM 1262 C C . ALA A 1 182 ? 108.664 -47.684 9.134 1.00 59.70 263 ALA A C 1
ATOM 1263 O O . ALA A 1 182 ? 109.132 -48.705 9.634 1.00 64.97 263 ALA A O 1
ATOM 1265 N N . GLY A 1 183 ? 107.724 -47.699 8.193 1.00 57.61 264 GLY A N 1
ATOM 1266 C CA . GLY A 1 183 ? 107.257 -48.945 7.616 1.00 50.55 264 GLY A CA 1
ATOM 1267 C C . GLY A 1 183 ? 105.745 -49.119 7.597 1.00 59.52 264 GLY A C 1
ATOM 1268 O O . GLY A 1 183 ? 105.004 -48.356 8.238 1.00 52.20 264 GLY A O 1
ATOM 1269 N N . TRP A 1 184 ? 105.288 -50.125 6.843 1.00 55.04 265 TRP A N 1
ATOM 1270 C CA . TRP A 1 184 ? 103.873 -50.494 6.811 1.00 40.97 265 TRP A CA 1
ATOM 1271 C C . TRP A 1 184 ? 103.675 -52.010 6.706 1.00 47.68 265 TRP A C 1
ATOM 1272 O O . TRP A 1 184 ? 104.619 -52.760 6.450 1.00 50.24 265 TRP A O 1
ATOM 1283 N N . LYS A 1 185 ? 102.435 -52.443 6.906 1.00 52.12 266 LYS A N 1
ATOM 1284 C CA . LYS A 1 185 ? 102.066 -53.845 6.815 1.00 49.60 266 LYS A CA 1
ATOM 1285 C C . LYS A 1 185 ? 100.734 -53.961 6.076 1.00 55.94 266 LYS A C 1
ATOM 1286 O O . LYS A 1 185 ? 99.754 -53.282 6.417 1.00 51.72 266 LYS A O 1
ATOM 1292 N N . ALA A 1 186 ? 100.694 -54.804 5.053 1.00 56.38 267 ALA A N 1
ATOM 1293 C CA . ALA A 1 186 ? 99.424 -55.120 4.411 1.00 58.46 267 ALA A CA 1
ATOM 1294 C C . ALA A 1 186 ? 98.491 -55.822 5.409 1.00 52.49 267 ALA A C 1
ATOM 1295 O O . ALA A 1 186 ? 98.877 -56.785 6.064 1.00 55.19 267 ALA A O 1
ATOM 1297 N N . LEU A 1 187 ? 97.269 -55.323 5.535 1.00 53.69 268 LEU A N 1
ATOM 1298 C CA . LEU A 1 187 ? 96.265 -55.984 6.353 1.00 56.31 268 LEU A CA 1
ATOM 1299 C C . LEU A 1 187 ? 95.485 -56.937 5.453 1.00 61.40 268 LEU A C 1
ATOM 1300 O O . LEU A 1 187 ? 95.116 -56.574 4.335 1.00 70.28 268 LEU A O 1
ATOM 1305 N N . ASP A 1 188 ? 95.251 -58.163 5.901 1.00 62.80 269 ASP A N 1
ATOM 1306 C CA . ASP A 1 188 ? 94.399 -59.052 5.114 1.00 62.78 269 ASP A CA 1
ATOM 1307 C C . ASP A 1 188 ? 92.932 -58.650 5.330 1.00 62.06 269 ASP A C 1
ATOM 1308 O O . ASP A 1 188 ? 92.355 -58.901 6.388 1.00 54.75 269 ASP A O 1
ATOM 1313 N N . THR A 1 189 ? 92.349 -57.999 4.325 1.00 63.38 270 THR A N 1
ATOM 1314 C CA . THR A 1 189 ? 90.947 -57.594 4.380 1.00 65.75 270 THR A CA 1
ATOM 1315 C C . THR A 1 189 ? 90.133 -58.308 3.316 1.00 62.06 270 THR A C 1
ATOM 1316 O O . THR A 1 189 ? 89.187 -57.757 2.758 1.00 64.77 270 THR A O 1
ATOM 1320 N N . THR A 1 190 ? 90.520 -59.544 3.040 1.00 68.81 271 THR A N 1
ATOM 1321 C CA . THR A 1 190 ? 89.782 -60.388 2.117 1.00 73.91 271 THR A CA 1
ATOM 1322 C C . THR A 1 190 ? 88.352 -60.590 2.583 1.00 75.68 271 THR A C 1
ATOM 1323 O O . THR A 1 190 ? 88.103 -60.887 3.759 1.00 76.58 271 THR A O 1
ATOM 1327 N N . GLY A 1 191 ? 87.414 -60.405 1.658 1.00 67.56 272 GLY A N 1
ATOM 1328 C CA . GLY A 1 191 ? 86.016 -60.647 1.947 1.00 58.22 272 GLY A CA 1
ATOM 1329 C C . GLY A 1 191 ? 85.292 -59.453 2.526 1.00 66.85 272 GLY A C 1
ATOM 1330 O O . GLY A 1 191 ? 84.071 -59.486 2.648 1.00 70.99 272 GLY A O 1
ATOM 1331 N N . PHE A 1 192 ? 86.021 -58.401 2.892 1.00 60.86 273 PHE A N 1
ATOM 1332 C CA . PHE A 1 192 ? 85.353 -57.213 3.432 1.00 62.02 273 PHE A CA 1
ATOM 1333 C C . PHE A 1 192 ? 86.062 -55.898 3.132 1.00 54.33 273 PHE A C 1
ATOM 1334 O O . PHE A 1 192 ? 87.099 -55.874 2.478 1.00 56.54 273 PHE A O 1
ATOM 1342 N N . ASN A 1 193 ? 85.477 -54.813 3.630 1.00 50.36 274 ASN A N 1
ATOM 1343 C CA . ASN A 1 193 ? 85.960 -53.451 3.417 1.00 46.09 274 ASN A CA 1
ATOM 1344 C C . ASN A 1 193 ? 86.130 -52.756 4.793 1.00 61.91 274 ASN A C 1
ATOM 1345 O O . ASN A 1 193 ? 85.374 -53.038 5.732 1.00 44.72 274 ASN A O 1
ATOM 1350 N N . PHE A 1 194 ? 87.111 -51.861 4.921 1.00 54.86 275 PHE A N 1
ATOM 1351 C CA . PHE A 1 194 ? 87.518 -51.360 6.235 1.00 49.46 275 PHE A CA 1
ATOM 1352 C C . PHE A 1 194 ? 87.850 -49.874 6.165 1.00 48.86 275 PHE A C 1
ATOM 1353 O O . PHE A 1 194 ? 89.025 -49.468 6.255 1.00 49.63 275 PHE A O 1
ATOM 1361 N N . GLU A 1 195 ? 86.818 -49.058 5.993 1.00 46.69 276 GLU A N 1
ATOM 1362 C CA . GLU A 1 195 ? 87.024 -47.615 5.835 1.00 48.76 276 GLU A CA 1
ATOM 1363 C C . GLU A 1 195 ? 87.015 -46.805 7.146 1.00 51.02 276 GLU A C 1
ATOM 1364 O O . GLU A 1 195 ? 86.341 -47.175 8.114 1.00 41.55 276 GLU A O 1
ATOM 1370 N N . PHE A 1 196 ? 87.759 -45.700 7.164 1.00 54.37 277 PHE A N 1
ATOM 1371 C CA . PHE A 1 196 ? 87.694 -44.743 8.277 1.00 47.11 277 PHE A CA 1
ATOM 1372 C C . PHE A 1 196 ? 87.841 -45.342 9.681 1.00 55.56 277 PHE A C 1
ATOM 1373 O O . PHE A 1 196 ? 87.035 -45.044 10.587 1.00 39.65 277 PHE A O 1
ATOM 1381 N N . PRO A 1 197 ? 88.864 -46.182 9.883 1.00 56.03 278 PRO A N 1
ATOM 1382 C CA . PRO A 1 197 ? 88.959 -46.737 11.234 1.00 50.50 278 PRO A CA 1
ATOM 1383 C C . PRO A 1 197 ? 89.159 -45.628 12.259 1.00 53.26 278 PRO A C 1
ATOM 1384 O O . PRO A 1 197 ? 89.980 -44.732 12.059 1.00 53.88 278 PRO A O 1
ATOM 1388 N N . THR A 1 198 ? 88.384 -45.677 13.337 1.00 50.84 279 THR A N 1
ATOM 1389 C CA . THR A 1 198 ? 88.569 -44.752 14.440 1.00 39.68 279 THR A CA 1
ATOM 1390 C C . THR A 1 198 ? 89.043 -45.569 15.665 1.00 49.38 279 THR A C 1
ATOM 1391 O O . THR A 1 198 ? 88.528 -46.669 15.966 1.00 48.19 279 THR A O 1
ATOM 1395 N N . CYS A 1 199 ? 90.059 -45.050 16.341 1.00 35.91 280 CYS A N 1
ATOM 1396 C CA . CYS A 1 199 ? 90.864 -45.892 17.227 1.00 50.80 280 CYS A CA 1
ATOM 1397 C C . CYS A 1 199 ? 91.090 -45.388 18.660 1.00 48.98 280 CYS A C 1
ATOM 1398 O O . CYS A 1 199 ? 90.875 -44.202 18.981 1.00 39.29 280 CYS A O 1
ATOM 1401 N N . TYR A 1 200 ? 91.548 -46.307 19.509 1.00 43.67 281 TYR A N 1
ATOM 1402 C CA . TYR A 1 200 ? 92.047 -45.958 20.852 1.00 44.44 281 TYR A CA 1
ATOM 1403 C C . TYR A 1 200 ? 93.120 -46.938 21.303 1.00 41.06 281 TYR A C 1
ATOM 1404 O O . TYR A 1 200 ? 93.155 -48.087 20.852 1.00 49.00 281 TYR A O 1
ATOM 1413 N N . TYR A 1 201 ? 93.993 -46.487 22.194 1.00 51.04 282 TYR A N 1
ATOM 1414 C CA . TYR A 1 201 ? 95.015 -47.358 22.761 1.00 52.00 282 TYR A CA 1
ATOM 1415 C C . TYR A 1 201 ? 94.644 -47.896 24.153 1.00 48.49 282 TYR A C 1
ATOM 1416 O O . TYR A 1 201 ? 94.148 -47.141 24.977 1.00 46.54 282 TYR A O 1
ATOM 1425 N N . THR A 1 202 ? 94.893 -49.183 24.407 1.00 51.83 283 THR A N 1
ATOM 1426 C CA . THR A 1 202 ? 94.838 -49.737 25.773 1.00 63.44 283 THR A CA 1
ATOM 1427 C C . THR A 1 202 ? 95.475 -51.141 25.907 1.00 71.35 283 THR A C 1
ATOM 1428 O O . THR A 1 202 ? 95.446 -51.930 24.954 1.00 69.19 283 THR A O 1
ATOM 1432 N N . SER A 1 203 ? 96.051 -51.435 27.081 1.00 65.56 284 SER A N 1
ATOM 1433 C CA . SER A 1 203 ? 96.716 -52.726 27.344 1.00 59.40 284 SER A CA 1
ATOM 1434 C C . SER A 1 203 ? 97.647 -53.170 26.210 1.00 60.27 284 SER A C 1
ATOM 1435 O O . SER A 1 203 ? 97.530 -54.293 25.705 1.00 54.95 284 SER A O 1
ATOM 1438 N N . GLY A 1 204 ? 98.548 -52.288 25.790 1.00 48.29 285 GLY A N 1
ATOM 1439 C CA . GLY A 1 204 ? 99.474 -52.634 24.739 1.00 49.35 285 GLY A CA 1
ATOM 1440 C C . GLY A 1 204 ? 98.883 -52.806 23.339 1.00 63.41 285 GLY A C 1
ATOM 1441 O O . GLY A 1 204 ? 99.578 -53.281 22.427 1.00 60.23 285 GLY A O 1
ATOM 1442 N N . LYS A 1 205 ? 97.620 -52.433 23.141 1.00 57.90 286 LYS A N 1
ATOM 1443 C CA . LYS A 1 205 ? 97.037 -52.554 21.806 1.00 46.09 286 LYS A CA 1
ATOM 1444 C C . LYS A 1 205 ? 96.326 -51.288 21.318 1.00 53.01 286 LYS A C 1
ATOM 1445 O O . LYS A 1 205 ? 95.698 -50.564 22.103 1.00 48.10 286 LYS A O 1
ATOM 1451 N N . VAL A 1 206 ? 96.451 -51.017 20.020 1.00 63.50 287 VAL A N 1
ATOM 1452 C CA . VAL A 1 206 ? 95.562 -50.067 19.350 1.00 56.18 287 VAL A CA 1
ATOM 1453 C C . VAL A 1 206 ? 94.347 -50.845 18.851 1.00 52.64 287 VAL A C 1
ATOM 1454 O O . VAL A 1 206 ? 94.476 -51.914 18.240 1.00 50.04 287 VAL A O 1
ATOM 1458 N N . LYS A 1 207 ? 93.163 -50.342 19.171 1.00 55.17 288 LYS A N 1
ATOM 1459 C CA . LYS A 1 207 ? 91.927 -51.011 18.784 1.00 47.44 288 LYS A CA 1
ATOM 1460 C C . LYS A 1 207 ? 91.082 -50.066 17.931 1.00 48.52 288 LYS A C 1
ATOM 1461 O O . LYS A 1 207 ? 90.952 -48.860 18.214 1.00 51.42 288 LYS A O 1
ATOM 1467 N N . CYS A 1 208 ? 90.522 -50.611 16.863 1.00 54.03 289 CYS A N 1
ATOM 1468 C CA . CYS A 1 208 ? 89.959 -49.767 15.814 1.00 47.02 289 CYS A CA 1
ATOM 1469 C C . CYS A 1 208 ? 88.637 -50.301 15.314 1.00 46.32 289 CYS A C 1
ATOM 1470 O O . CYS A 1 208 ? 88.476 -51.517 15.081 1.00 45.69 289 CYS A O 1
ATOM 1473 N N . THR A 1 209 ? 87.692 -49.381 15.161 1.00 40.54 290 THR A N 1
ATOM 1474 C CA . THR A 1 209 ? 86.417 -49.696 14.537 1.00 48.47 290 THR A CA 1
ATOM 1475 C C . THR A 1 209 ? 86.360 -49.016 13.184 1.00 48.24 290 THR A C 1
ATOM 1476 O O . THR A 1 209 ? 86.625 -47.817 13.070 1.00 42.02 290 THR A O 1
ATOM 1480 N N . GLY A 1 210 ? 86.038 -49.793 12.158 1.00 46.85 291 GLY A N 1
ATOM 1481 C CA . GLY A 1 210 ? 85.998 -49.260 10.820 1.00 47.66 291 GLY A CA 1
ATOM 1482 C C . GLY A 1 210 ? 84.607 -49.347 10.237 1.00 53.17 291 GLY A C 1
ATOM 1483 O O . GLY A 1 210 ? 83.671 -49.851 10.892 1.00 51.87 291 GLY A O 1
ATOM 1484 N N . THR A 1 211 ? 84.464 -48.857 9.002 1.00 57.77 292 THR A N 1
ATOM 1485 C CA . THR A 1 211 ? 83.178 -48.907 8.321 1.00 35.34 292 THR A CA 1
ATOM 1486 C C . THR A 1 211 ? 83.276 -49.761 7.073 1.00 51.31 292 THR A C 1
ATOM 1487 O O . THR A 1 211 ? 84.120 -49.512 6.203 1.00 52.36 292 THR A O 1
ATOM 1491 N N . ASN A 1 212 ? 82.422 -50.781 7.006 1.00 50.43 293 ASN A N 1
ATOM 1492 C CA . ASN A 1 212 ? 82.301 -51.620 5.817 1.00 51.07 293 ASN A CA 1
ATOM 1493 C C . ASN A 1 212 ? 81.214 -51.071 4.906 1.00 59.29 293 ASN A C 1
ATOM 1494 O O . ASN A 1 212 ? 80.018 -51.163 5.247 1.00 61.01 293 ASN A O 1
ATOM 1499 N N . LEU A 1 213 ? 81.625 -50.511 3.761 1.00 51.19 294 LEU A N 1
ATOM 1500 C CA . LEU A 1 213 ? 80.691 -49.920 2.788 1.00 50.03 294 LEU A CA 1
ATOM 1501 C C . LEU A 1 213 ? 80.172 -50.931 1.782 1.00 52.89 294 LEU A C 1
ATOM 1502 O O . LEU A 1 213 ? 79.338 -50.622 0.934 1.00 57.03 294 LEU A O 1
ATOM 1507 N N . TRP A 1 214 ? 80.666 -52.152 1.910 1.00 65.52 295 TRP A N 1
ATOM 1508 C CA . TRP A 1 214 ? 80.438 -53.189 0.927 1.00 59.12 295 TRP A CA 1
ATOM 1509 C C . TRP A 1 214 ? 79.351 -54.154 1.384 1.00 60.79 295 TRP A C 1
ATOM 1510 O O . TRP A 1 214 ? 78.260 -54.194 0.807 1.00 61.28 295 TRP A O 1
ATOM 1521 N N . ASN A 1 215 ? 79.644 -54.925 2.427 1.00 59.23 296 ASN A N 1
ATOM 1522 C CA . ASN A 1 215 ? 78.820 -56.088 2.744 1.00 59.92 296 ASN A CA 1
ATOM 1523 C C . ASN A 1 215 ? 78.544 -56.338 4.224 1.00 56.54 296 ASN A C 1
ATOM 1524 O O . ASN A 1 215 ? 78.311 -57.480 4.627 1.00 79.26 296 ASN A O 1
ATOM 1529 N N . ASP A 1 216 ? 78.561 -55.301 5.047 1.00 49.41 297 ASP A N 1
ATOM 1530 C CA . ASP A 1 216 ? 78.271 -55.551 6.455 1.00 61.20 297 ASP A CA 1
ATOM 1531 C C . ASP A 1 216 ? 77.631 -54.386 7.185 1.00 60.18 297 ASP A C 1
ATOM 1532 O O . ASP A 1 216 ? 78.201 -53.307 7.219 1.00 71.68 297 ASP A O 1
ATOM 1537 N N . ALA A 1 217 ? 76.468 -54.649 7.789 1.00 65.29 298 ALA A N 1
ATOM 1538 C CA . ALA A 1 217 ? 75.725 -53.695 8.621 1.00 65.86 298 ALA A CA 1
ATOM 1539 C C . ALA A 1 217 ? 76.244 -53.588 10.073 1.00 70.78 298 ALA A C 1
ATOM 1540 O O . ALA A 1 217 ? 75.910 -52.635 10.805 1.00 65.18 298 ALA A O 1
ATOM 1542 N N . LYS A 1 218 ? 77.029 -54.581 10.495 1.00 61.69 299 LYS A N 1
ATOM 1543 C CA . LYS A 1 218 ? 77.872 -54.439 11.681 1.00 53.87 299 LYS A CA 1
ATOM 1544 C C . LYS A 1 218 ? 79.202 -53.750 11.307 1.00 65.92 299 LYS A C 1
ATOM 1545 O O . LYS A 1 218 ? 79.537 -53.608 10.120 1.00 54.69 299 LYS A O 1
ATOM 1551 N N . ARG A 1 219 ? 79.968 -53.321 12.307 1.00 67.40 300 ARG A N 1
ATOM 1552 C CA . ARG A 1 219 ? 81.280 -52.739 12.018 1.00 54.33 300 ARG A CA 1
ATOM 1553 C C . ARG A 1 219 ? 82.429 -53.721 12.250 1.00 54.35 300 ARG A C 1
ATOM 1554 O O . ARG A 1 219 ? 82.460 -54.412 13.265 1.00 65.03 300 ARG A O 1
ATOM 1562 N N . PRO A 1 220 ? 83.375 -53.796 11.294 1.00 53.37 301 PRO A N 1
ATOM 1563 C CA . PRO A 1 220 ? 84.590 -54.603 11.484 1.00 46.31 301 PRO A CA 1
ATOM 1564 C C . PRO A 1 220 ? 85.474 -54.031 12.591 1.00 56.56 301 PRO A C 1
ATOM 1565 O O . PRO A 1 220 ? 85.565 -52.796 12.773 1.00 52.26 301 PRO A O 1
ATOM 1569 N N . PHE A 1 221 ? 86.122 -54.928 13.328 1.00 50.31 302 PHE A N 1
ATOM 1570 C CA . PHE A 1 221 ? 86.984 -54.507 14.403 1.00 48.41 302 PHE A CA 1
ATOM 1571 C C . PHE A 1 221 ? 88.420 -54.967 14.169 1.00 55.58 302 PHE A C 1
ATOM 1572 O O . PHE A 1 221 ? 88.667 -56.018 13.567 1.00 59.53 302 PHE A O 1
ATOM 1580 N N . LEU A 1 222 ? 89.365 -54.169 14.653 1.00 43.87 303 LEU A N 1
ATOM 1581 C CA . LEU A 1 222 ? 90.776 -54.453 14.452 1.00 51.84 303 LEU A CA 1
ATOM 1582 C C . LEU A 1 222 ? 91.533 -54.149 15.731 1.00 52.30 303 LEU A C 1
ATOM 1583 O O . LEU A 1 222 ? 91.311 -53.106 16.358 1.00 51.53 303 LEU A O 1
ATOM 1588 N N . GLU A 1 223 ? 92.409 -55.062 16.132 1.00 46.70 304 GLU A N 1
ATOM 1589 C CA . GLU A 1 223 ? 93.391 -54.725 17.147 1.00 59.47 304 GLU A CA 1
ATOM 1590 C C . GLU A 1 223 ? 94.782 -55.124 16.684 1.00 63.39 304 GLU A C 1
ATOM 1591 O O . GLU A 1 223 ? 94.964 -56.104 15.947 1.00 57.49 304 GLU A O 1
ATOM 1597 N N . PHE A 1 224 ? 95.759 -54.337 17.112 1.00 58.20 305 PHE A N 1
ATOM 1598 C CA . PHE A 1 224 ? 97.153 -54.645 16.846 1.00 54.96 305 PHE A CA 1
ATOM 1599 C C . PHE A 1 224 ? 98.065 -54.086 17.933 1.00 51.01 305 PHE A C 1
ATOM 1600 O O . PHE A 1 224 ? 97.688 -53.171 18.682 1.00 53.53 305 PHE A O 1
ATOM 1608 N N . ASP A 1 225 ? 99.265 -54.651 18.001 1.00 50.39 306 ASP A N 1
ATOM 1609 C CA . ASP A 1 225 ? 100.288 -54.218 18.943 1.00 52.02 306 ASP A CA 1
ATOM 1610 C C . ASP A 1 225 ? 101.389 -53.546 18.133 1.00 57.69 306 ASP A C 1
ATOM 1611 O O . ASP A 1 225 ? 101.233 -53.344 16.928 1.00 59.50 306 ASP A O 1
ATOM 1616 N N . GLN A 1 226 ? 102.509 -53.235 18.772 1.00 62.35 307 GLN A N 1
ATOM 1617 C CA . GLN A 1 226 ? 103.542 -52.450 18.117 1.00 58.88 307 GLN A CA 1
ATOM 1618 C C . GLN A 1 226 ? 104.432 -53.287 17.200 1.00 64.26 307 GLN A C 1
ATOM 1619 O O . GLN A 1 226 ? 105.217 -52.739 16.422 1.00 56.87 307 GLN A O 1
ATOM 1625 N N . SER A 1 227 ? 104.305 -54.610 17.296 1.00 67.74 309 SER A N 1
ATOM 1626 C CA . SER A 1 227 ? 105.017 -55.520 16.404 1.00 66.66 309 SER A CA 1
ATOM 1627 C C . SER A 1 227 ? 104.178 -55.761 15.152 1.00 69.37 309 SER A C 1
ATOM 1628 O O . SER A 1 227 ? 104.482 -56.633 14.327 1.00 83.42 309 SER A O 1
ATOM 1631 N N . PHE A 1 228 ? 103.114 -54.975 15.036 1.00 57.54 310 PHE A N 1
ATOM 1632 C CA . PHE A 1 228 ? 102.116 -55.115 13.990 1.00 54.43 310 PHE A CA 1
ATOM 1633 C C . PHE A 1 228 ? 101.548 -56.518 13.889 1.00 56.94 310 PHE A C 1
ATOM 1634 O O . PHE A 1 228 ? 101.142 -56.949 12.804 1.00 54.90 310 PHE A O 1
ATOM 1642 N N . THR A 1 229 ? 101.528 -57.228 15.013 1.00 57.74 311 THR A N 1
ATOM 1643 C CA . THR A 1 229 ? 100.761 -58.453 15.099 1.00 50.49 311 THR A CA 1
ATOM 1644 C C . THR A 1 229 ? 99.302 -58.048 15.250 1.00 63.34 311 THR A C 1
ATOM 1645 O O . THR A 1 229 ? 98.954 -57.270 16.163 1.00 63.25 311 THR A O 1
ATOM 1649 N N . TYR A 1 230 ? 98.445 -58.551 14.361 1.00 58.49 312 TYR A N 1
ATOM 1650 C CA . TYR A 1 230 ? 97.070 -58.039 14.313 1.00 56.23 312 TYR A CA 1
ATOM 1651 C C . TYR A 1 230 ? 95.972 -59.094 14.211 1.00 50.35 312 TYR A C 1
ATOM 1652 O O . TYR A 1 230 ? 96.200 -60.226 13.795 1.00 50.02 312 TYR A O 1
ATOM 1661 N N . THR A 1 231 ? 94.769 -58.685 14.582 1.00 56.54 313 THR A N 1
ATOM 1662 C CA . THR A 1 231 ? 93.604 -59.548 14.503 1.00 58.05 313 THR A CA 1
ATOM 1663 C C . THR A 1 231 ? 92.364 -58.736 14.140 1.00 68.72 313 THR A C 1
ATOM 1664 O O . THR A 1 231 ? 92.046 -57.720 14.778 1.00 57.31 313 THR A O 1
ATOM 1668 N N . PHE A 1 232 ? 91.673 -59.180 13.098 1.00 69.73 314 PHE A N 1
ATOM 1669 C CA . PHE A 1 232 ? 90.377 -58.613 12.767 1.00 58.21 314 PHE A CA 1
ATOM 1670 C C . PHE A 1 232 ? 89.304 -59.386 13.526 1.00 53.54 314 PHE A C 1
ATOM 1671 O O . PHE A 1 232 ? 89.344 -60.621 13.628 1.00 59.19 314 PHE A O 1
ATOM 1679 N N . LYS A 1 233 ? 88.340 -58.654 14.055 1.00 47.61 315 LYS A N 1
ATOM 1680 C CA . LYS A 1 233 ? 87.267 -59.276 14.804 1.00 56.42 315 LYS A CA 1
ATOM 1681 C C . LYS A 1 233 ? 85.924 -58.785 14.310 1.00 56.19 315 LYS A C 1
ATOM 1682 O O . LYS A 1 233 ? 85.779 -57.629 13.906 1.00 52.73 315 LYS A O 1
ATOM 1688 N N . GLU A 1 234 ? 84.941 -59.672 14.358 1.00 58.21 316 GLU A N 1
ATOM 1689 C CA . GLU A 1 234 ? 83.567 -59.327 14.026 1.00 54.31 316 GLU A CA 1
ATOM 1690 C C . GLU A 1 234 ? 82.693 -59.395 15.289 1.00 54.95 316 GLU A C 1
ATOM 1691 O O . GLU A 1 234 ? 82.596 -60.448 15.924 1.00 74.34 316 GLU A O 1
ATOM 1697 N N . PRO A 1 235 ? 82.055 -58.268 15.657 1.00 58.32 317 PRO A N 1
ATOM 1698 C CA . PRO A 1 235 ? 81.188 -58.181 16.842 1.00 61.49 317 PRO A CA 1
ATOM 1699 C C . PRO A 1 235 ? 80.042 -59.172 16.729 1.00 68.87 317 PRO A C 1
ATOM 1700 O O . PRO A 1 235 ? 79.439 -59.315 15.651 1.00 69.46 317 PRO A O 1
ATOM 1704 N N . CYS A 1 236 ? 79.751 -59.850 17.833 1.00 73.73 318 CYS A N 1
ATOM 1705 C CA . CYS A 1 236 ? 78.768 -60.926 17.829 1.00 69.78 318 CYS A CA 1
ATOM 1706 C C . CYS A 1 236 ? 77.375 -60.456 18.260 1.00 72.84 318 CYS A C 1
ATOM 1707 O O . CYS A 1 236 ? 76.490 -61.268 18.494 1.00 82.11 318 CYS A O 1
ATOM 1710 N N . LEU A 1 237 ? 77.186 -59.141 18.314 1.00 61.05 319 LEU A N 1
ATOM 1711 C CA . LEU A 1 237 ? 75.974 -58.538 18.855 1.00 48.84 319 LEU A CA 1
ATOM 1712 C C . LEU A 1 237 ? 74.999 -58.082 17.777 1.00 63.15 319 LEU A C 1
ATOM 1713 O O . LEU A 1 237 ? 75.386 -57.360 16.857 1.00 75.61 319 LEU A O 1
ATOM 1718 N N . GLY A 1 238 ? 73.731 -58.475 17.910 1.00 69.27 320 GLY A N 1
ATOM 1719 C CA . GLY A 1 238 ? 72.685 -58.101 16.964 1.00 69.12 320 GLY A CA 1
ATOM 1720 C C . GLY A 1 238 ? 72.267 -56.636 16.962 1.00 82.42 320 GLY A C 1
ATOM 1721 O O . GLY A 1 238 ? 71.421 -56.241 16.162 1.00 96.56 320 GLY A O 1
ATOM 1722 N N . PHE A 1 239 ? 72.853 -55.838 17.856 1.00 74.47 321 PHE A N 1
ATOM 1723 C CA . PHE A 1 239 ? 72.697 -54.378 17.866 1.00 54.47 321 PHE A CA 1
ATOM 1724 C C . PHE A 1 239 ? 73.631 -53.800 16.788 1.00 60.08 321 PHE A C 1
ATOM 1725 O O . PHE A 1 239 ? 74.833 -53.591 17.028 1.00 58.37 321 PHE A O 1
ATOM 1733 N N . LEU A 1 240 ? 73.082 -53.565 15.594 1.00 54.76 322 LEU A N 1
ATOM 1734 C CA . LEU A 1 240 ? 73.892 -53.196 14.424 1.00 46.89 322 LEU A CA 1
ATOM 1735 C C . LEU A 1 240 ? 74.351 -51.742 14.481 1.00 51.22 322 LEU A C 1
ATOM 1736 O O . LEU A 1 240 ? 73.547 -50.839 14.732 1.00 66.19 322 LEU A O 1
ATOM 1741 N N . GLY A 1 241 ? 75.640 -51.518 14.236 1.00 50.47 323 GLY A N 1
ATOM 1742 C CA . GLY A 1 241 ? 76.235 -50.206 14.449 1.00 52.16 323 GLY A CA 1
ATOM 1743 C C . GLY A 1 241 ? 76.193 -49.295 13.231 1.00 67.07 323 GLY A C 1
ATOM 1744 O O . GLY A 1 241 ? 76.096 -48.059 13.365 1.00 67.85 323 GLY A O 1
ATOM 1745 N N . ASP A 1 242 ? 76.255 -49.889 12.039 1.00 55.06 324 ASP A N 1
ATOM 1746 C CA . ASP A 1 242 ? 76.296 -49.086 10.830 1.00 54.53 324 ASP A CA 1
ATOM 1747 C C . ASP A 1 242 ? 74.961 -48.432 10.494 1.00 56.16 324 ASP A C 1
ATOM 1748 O O . ASP A 1 242 ? 73.896 -48.836 10.981 1.00 51.88 324 ASP A O 1
ATOM 1753 N N . THR A 1 243 ? 75.061 -47.410 9.646 1.00 53.01 325 THR A N 1
ATOM 1754 C CA . THR A 1 243 ? 73.931 -46.741 9.022 1.00 64.78 325 THR A CA 1
ATOM 1755 C C . THR A 1 243 ? 74.335 -46.536 7.559 1.00 66.83 325 THR A C 1
ATOM 1756 O O . THR A 1 243 ? 75.331 -45.859 7.281 1.00 66.71 325 THR A O 1
ATOM 1760 N N . PRO A 1 244 ? 73.565 -47.107 6.615 1.00 62.43 326 PRO A N 1
ATOM 1761 C CA . PRO A 1 244 ? 72.303 -47.822 6.839 1.00 65.95 326 PRO A CA 1
ATOM 1762 C C . PRO A 1 244 ? 72.449 -49.227 7.425 1.00 68.20 326 PRO A C 1
ATOM 1763 O O . PRO A 1 244 ? 73.564 -49.757 7.556 1.00 67.13 326 PRO A O 1
ATOM 1767 N N . ARG A 1 245 ? 71.292 -49.808 7.752 1.00 59.56 327 ARG A N 1
ATOM 1768 C CA . ARG A 1 245 ? 71.182 -51.116 8.384 1.00 58.84 327 ARG A CA 1
ATOM 1769 C C . ARG A 1 245 ? 69.701 -51.503 8.429 1.00 69.06 327 ARG A C 1
ATOM 1770 O O . ARG A 1 245 ? 68.828 -50.633 8.330 1.00 63.20 327 ARG A O 1
ATOM 1778 N N . GLY A 1 246 ? 69.423 -52.797 8.595 1.00 67.58 328 GLY A N 1
ATOM 1779 C CA . GLY A 1 246 ? 68.061 -53.279 8.733 1.00 63.90 328 GLY A CA 1
ATOM 1780 C C . GLY A 1 246 ? 67.644 -53.454 10.184 1.00 77.39 328 GLY A C 1
ATOM 1781 O O . GLY A 1 246 ? 68.139 -52.762 11.076 1.00 88.85 328 GLY A O 1
ATOM 1782 N N . ILE A 1 247 ? 66.722 -54.381 10.419 1.00 75.47 329 ILE A N 1
ATOM 1783 C CA . ILE A 1 247 ? 66.224 -54.656 11.758 1.00 65.23 329 ILE A CA 1
ATOM 1784 C C . ILE A 1 247 ? 67.326 -55.326 12.574 1.00 67.16 329 ILE A C 1
ATOM 1785 O O . ILE A 1 247 ? 68.128 -56.089 12.019 1.00 59.94 329 ILE A O 1
ATOM 1790 N N . ASP A 1 248 ? 67.368 -55.041 13.878 1.00 61.27 330 ASP A N 1
ATOM 1791 C CA . ASP A 1 248 ? 68.321 -55.696 14.770 1.00 59.80 330 ASP A CA 1
ATOM 1792 C C . ASP A 1 248 ? 68.104 -57.210 14.773 1.00 70.60 330 ASP A C 1
ATOM 1793 O O . ASP A 1 248 ? 66.965 -57.687 14.716 1.00 67.55 330 ASP A O 1
ATOM 1798 N N . THR A 1 249 ? 69.199 -57.967 14.826 1.00 74.12 333 THR A N 1
ATOM 1799 C CA . THR A 1 249 ? 69.123 -59.426 14.709 1.00 73.61 333 THR A CA 1
ATOM 1800 C C . THR A 1 249 ? 69.449 -60.132 16.025 1.00 66.58 333 THR A C 1
ATOM 1801 O O . THR A 1 249 ? 69.775 -59.499 17.026 1.00 75.95 333 THR A O 1
ATOM 1805 N N . THR A 1 250 ? 69.350 -61.454 16.017 1.00 79.58 334 THR A N 1
ATOM 1806 C CA . THR A 1 250 ? 69.843 -62.256 17.125 1.00 83.43 334 THR A CA 1
ATOM 1807 C C . THR A 1 250 ? 71.366 -62.172 17.104 1.00 78.97 334 THR A C 1
ATOM 1808 O O . THR A 1 250 ? 71.962 -61.728 16.123 1.00 81.22 334 THR A O 1
ATOM 1812 N N . ASN A 1 251 ? 72.006 -62.604 18.176 1.00 70.79 335 ASN A N 1
ATOM 1813 C CA . ASN A 1 251 ? 73.454 -62.538 18.235 1.00 64.01 335 ASN A CA 1
ATOM 1814 C C . ASN A 1 251 ? 74.144 -63.678 17.485 1.00 74.04 335 ASN A C 1
ATOM 1815 O O . ASN A 1 251 ? 73.876 -64.857 17.741 1.00 73.33 335 ASN A O 1
ATOM 1820 N N . TYR A 1 252 ? 75.015 -63.320 16.543 1.00 76.15 336 TYR A N 1
ATOM 1821 C CA . TYR A 1 252 ? 75.884 -64.297 15.879 1.00 65.42 336 TYR A CA 1
ATOM 1822 C C . TYR A 1 252 ? 77.252 -63.733 15.535 1.00 69.82 336 TYR A C 1
ATOM 1823 O O . TYR A 1 252 ? 77.462 -62.521 15.557 1.00 68.00 336 TYR A O 1
ATOM 1832 N N . CYS A 1 253 ? 78.181 -64.615 15.194 1.00 82.05 337 CYS A N 1
ATOM 1833 C CA . CYS A 1 253 ? 79.576 -64.203 15.095 1.00 82.28 337 CYS A CA 1
ATOM 1834 C C . CYS A 1 253 ? 80.046 -63.716 13.720 1.00 76.75 337 CYS A C 1
ATOM 1835 O O . CYS A 1 253 ? 81.133 -63.142 13.594 1.00 85.59 337 CYS A O 1
ATOM 1838 N N . ASP A 1 254 ? 79.235 -63.920 12.692 1.00 72.63 339 ASP A N 1
ATOM 1839 C CA . ASP A 1 254 ? 79.632 -63.446 11.374 1.00 81.01 339 ASP A CA 1
ATOM 1840 C C . ASP A 1 254 ? 78.818 -62.255 10.889 1.00 77.98 339 ASP A C 1
ATOM 1841 O O . ASP A 1 254 ? 78.001 -61.692 11.620 1.00 81.40 339 ASP A O 1
ATOM 1846 N N . LYS A 1 255 ? 79.069 -61.870 9.647 1.00 78.86 340 LYS A N 1
ATOM 1847 C CA . LYS A 1 255 ? 78.596 -60.602 9.122 1.00 66.31 340 LYS A CA 1
ATOM 1848 C C . LYS A 1 255 ? 77.095 -60.548 8.965 1.00 69.62 340 LYS A C 1
ATOM 1849 O O . LYS A 1 255 ? 76.453 -61.545 8.626 1.00 85.46 340 LYS A O 1
ATOM 1855 N N . THR A 1 256 ? 76.533 -59.375 9.213 1.00 77.25 341 THR A N 1
ATOM 1856 C CA . THR A 1 256 ? 75.164 -59.120 8.806 1.00 74.42 341 THR A CA 1
ATOM 1857 C C . THR A 1 256 ? 75.220 -58.452 7.439 1.00 72.92 341 THR A C 1
ATOM 1858 O O . THR A 1 256 ? 75.580 -57.276 7.311 1.00 68.19 341 THR A O 1
ATOM 1862 N N . THR A 1 257 ? 74.870 -59.220 6.414 1.00 73.94 342 THR A N 1
ATOM 1863 C CA . THR A 1 257 ? 75.029 -58.782 5.033 1.00 74.61 342 THR A CA 1
ATOM 1864 C C . THR A 1 257 ? 73.847 -57.946 4.555 1.00 73.20 342 THR A C 1
ATOM 1865 O O . THR A 1 257 ? 73.965 -57.180 3.596 1.00 77.38 342 THR A O 1
ATOM 1869 N N . THR A 1 258 ? 72.712 -58.100 5.231 1.00 66.20 343 THR A N 1
ATOM 1870 C CA . THR A 1 258 ? 71.478 -57.416 4.855 1.00 66.52 343 THR A CA 1
ATOM 1871 C C . THR A 1 258 ? 71.613 -55.919 5.070 1.00 61.89 343 THR A C 1
ATOM 1872 O O . THR A 1 258 ? 71.919 -55.483 6.176 1.00 69.26 343 THR A O 1
ATOM 1876 N N . GLU A 1 259 ? 71.376 -55.140 4.014 1.00 63.10 344 GLU A N 1
ATOM 1877 C CA . GLU A 1 259 ? 71.571 -53.687 4.037 1.00 70.05 344 GLU A CA 1
ATOM 1878 C C . GLU A 1 259 ? 73.022 -53.320 4.378 1.00 78.70 344 GLU A C 1
ATOM 1879 O O . GLU A 1 259 ? 73.296 -52.255 4.945 1.00 87.54 344 GLU A O 1
ATOM 1885 N N . GLY A 1 260 ? 73.945 -54.212 4.023 1.00 74.34 345 GLY A N 1
ATOM 1886 C CA . GLY A 1 260 ? 75.345 -54.061 4.376 1.00 59.90 345 GLY A CA 1
ATOM 1887 C C . GLY A 1 260 ? 76.148 -53.204 3.411 1.00 65.31 345 GLY A C 1
ATOM 1888 O O . GLY A 1 260 ? 77.356 -53.048 3.577 1.00 80.00 345 GLY A O 1
ATOM 1889 N N . GLU A 1 261 ? 75.497 -52.657 2.390 1.00 62.22 346 GLU A N 1
ATOM 1890 C CA . GLU A 1 261 ? 76.185 -51.761 1.467 1.00 59.91 346 GLU A CA 1
ATOM 1891 C C . GLU A 1 261 ? 76.004 -50.340 1.976 1.00 58.11 346 GLU A C 1
ATOM 1892 O O . GLU A 1 261 ? 75.004 -50.046 2.634 1.00 63.67 346 GLU A O 1
ATOM 1898 N N . GLY A 1 262 ? 76.955 -49.458 1.673 1.00 56.02 347 GLY A N 1
ATOM 1899 C CA . GLY A 1 262 ? 76.940 -48.113 2.224 1.00 60.31 347 GLY A CA 1
ATOM 1900 C C . GLY A 1 262 ? 77.527 -48.086 3.632 1.00 61.48 347 GLY A C 1
ATOM 1901 O O . GLY A 1 262 ? 78.193 -49.025 4.049 1.00 58.83 347 GLY A O 1
ATOM 1902 N N . GLY A 1 263 ? 77.295 -47.010 4.369 1.00 50.61 348 GLY A N 1
ATOM 1903 C CA . GLY A 1 263 ? 77.803 -46.937 5.720 1.00 47.09 348 GLY A CA 1
ATOM 1904 C C . GLY A 1 263 ? 78.312 -45.559 6.069 1.00 54.89 348 GLY A C 1
ATOM 1905 O O . GLY A 1 263 ? 78.436 -44.704 5.202 1.00 55.51 348 GLY A O 1
ATOM 1906 N N . ILE A 1 264 ? 78.605 -45.342 7.346 1.00 55.70 349 ILE A N 1
ATOM 1907 C CA . ILE A 1 264 ? 79.083 -44.046 7.825 1.00 47.21 349 ILE A CA 1
ATOM 1908 C C . ILE A 1 264 ? 80.069 -44.286 8.971 1.00 49.26 349 ILE A C 1
ATOM 1909 O O . ILE A 1 264 ? 79.925 -45.254 9.716 1.00 51.71 349 ILE A O 1
ATOM 1914 N N . GLN A 1 265 ? 81.085 -43.439 9.095 1.00 44.73 350 GLN A N 1
ATOM 1915 C CA . GLN A 1 265 ? 82.098 -43.642 10.126 1.00 41.66 350 GLN A CA 1
ATOM 1916 C C . GLN A 1 265 ? 81.467 -43.627 11.500 1.00 56.66 350 GLN A C 1
ATOM 1917 O O . GLN A 1 265 ? 80.625 -42.769 11.792 1.00 60.19 350 GLN A O 1
ATOM 1923 N N . GLY A 1 266 ? 81.890 -44.578 12.335 1.00 58.97 351 GLY A N 1
ATOM 1924 C CA . GLY A 1 266 ? 81.388 -44.726 13.693 1.00 47.21 351 GLY A CA 1
ATOM 1925 C C . GLY A 1 266 ? 82.276 -45.659 14.497 1.00 46.63 351 GLY A C 1
ATOM 1926 O O . GLY A 1 266 ? 83.287 -46.156 13.994 1.00 49.35 351 GLY A O 1
ATOM 1927 N N . PHE A 1 267 ? 81.909 -45.920 15.745 1.00 46.09 352 PHE A N 1
ATOM 1928 C CA . PHE A 1 267 ? 82.829 -46.614 16.645 1.00 46.54 352 PHE A CA 1
ATOM 1929 C C . PHE A 1 267 ? 82.112 -47.575 17.558 1.00 52.13 352 PHE A C 1
ATOM 1930 O O . PHE A 1 267 ? 80.925 -47.403 17.859 1.00 56.90 352 PHE A O 1
ATOM 1938 N N . MET A 1 268 ? 82.851 -48.585 18.000 1.00 52.01 353 MET A N 1
ATOM 1939 C CA . MET A 1 268 ? 82.477 -49.377 19.167 1.00 45.34 353 MET A CA 1
ATOM 1940 C C . MET A 1 268 ? 83.662 -49.279 20.104 1.00 51.72 353 MET A C 1
ATOM 1941 O O . MET A 1 268 ? 84.761 -48.927 19.661 1.00 54.51 353 MET A O 1
ATOM 1946 N N . ILE A 1 269 ? 83.430 -49.537 21.390 1.00 56.77 354 ILE A N 1
ATOM 1947 C CA . ILE A 1 269 ? 84.495 -49.610 22.383 1.00 49.21 354 ILE A CA 1
ATOM 1948 C C . ILE A 1 269 ? 84.422 -50.990 22.991 1.00 60.01 354 ILE A C 1
ATOM 1949 O O . ILE A 1 269 ? 83.369 -51.395 23.484 1.00 62.64 354 ILE A O 1
ATOM 1954 N N . GLU A 1 270 ? 85.530 -51.718 22.957 1.00 62.07 355 GLU A N 1
ATOM 1955 C CA . GLU A 1 270 ? 85.569 -52.998 23.637 1.00 62.14 355 GLU A CA 1
ATOM 1956 C C . GLU A 1 270 ? 86.374 -52.916 24.928 1.00 55.53 355 GLU A C 1
ATOM 1957 O O . GLU A 1 270 ? 87.526 -52.491 24.938 1.00 67.52 355 GLU A O 1
ATOM 1963 N N . GLY A 1 271 ? 85.743 -53.304 26.024 1.00 60.13 356 GLY A N 1
ATOM 1964 C CA . GLY A 1 271 ? 86.349 -53.197 27.345 1.00 63.97 356 GLY A CA 1
ATOM 1965 C C . GLY A 1 271 ? 85.653 -54.142 28.298 1.00 58.19 356 GLY A C 1
ATOM 1966 O O . GLY A 1 271 ? 84.854 -54.973 27.849 1.00 57.40 356 GLY A O 1
ATOM 1967 N N . SER A 1 272 ? 85.937 -54.040 29.598 1.00 66.34 357 SER A N 1
ATOM 1968 C CA . SER A 1 272 ? 85.213 -54.871 30.567 1.00 66.00 357 SER A CA 1
ATOM 1969 C C . SER A 1 272 ? 83.741 -54.467 30.494 1.00 62.21 357 SER A C 1
ATOM 1970 O O . SER A 1 272 ? 82.830 -55.290 30.650 1.00 67.34 357 SER A O 1
ATOM 1973 N N . ASN A 1 273 ? 83.528 -53.179 30.253 1.00 58.32 359 ASN A N 1
ATOM 1974 C CA . ASN A 1 273 ? 82.265 -52.688 29.728 1.00 67.65 359 ASN A CA 1
ATOM 1975 C C . ASN A 1 273 ? 82.502 -52.392 28.270 1.00 60.77 359 ASN A C 1
ATOM 1976 O O . ASN A 1 273 ? 83.471 -51.701 27.935 1.00 53.03 359 ASN A O 1
ATOM 1981 N N . SER A 1 274 ? 81.641 -52.904 27.398 1.00 57.66 360 SER A N 1
ATOM 1982 C CA . SER A 1 274 ? 81.735 -52.532 25.987 1.00 55.65 360 SER A CA 1
ATOM 1983 C C . SER A 1 274 ? 80.624 -51.577 25.572 1.00 47.46 360 SER A C 1
ATOM 1984 O O . SER A 1 274 ? 79.592 -51.502 26.231 1.00 50.64 360 SER A O 1
ATOM 1987 N N . TRP A 1 275 ? 80.845 -50.841 24.487 1.00 52.37 361 TRP A N 1
ATOM 1988 C CA . TRP A 1 275 ? 79.841 -49.898 23.997 1.00 50.06 361 TRP A CA 1
ATOM 1989 C C . TRP A 1 275 ? 79.678 -49.957 22.495 1.00 51.35 361 TRP A C 1
ATOM 1990 O O . TRP A 1 275 ? 80.624 -50.235 21.761 1.00 60.69 361 TRP A O 1
ATOM 2001 N N . ILE A 1 276 ? 78.461 -49.696 22.039 1.00 59.35 362 ILE A N 1
ATOM 2002 C CA . ILE A 1 276 ? 78.220 -49.466 20.624 1.00 49.25 362 ILE A CA 1
ATOM 2003 C C . ILE A 1 276 ? 77.410 -48.189 20.471 1.00 57.46 362 ILE A C 1
ATOM 2004 O O . ILE A 1 276 ? 76.302 -48.073 21.011 1.00 68.81 362 ILE A O 1
ATOM 2009 N N . GLY A 1 277 ? 77.995 -47.215 19.780 1.00 43.80 363 GLY A N 1
ATOM 2010 C CA . GLY A 1 277 ? 77.290 -46.003 19.409 1.00 50.03 363 GLY A CA 1
ATOM 2011 C C . GLY A 1 277 ? 76.742 -46.124 17.984 1.00 59.71 363 GLY A C 1
ATOM 2012 O O . GLY A 1 277 ? 77.420 -46.612 17.058 1.00 67.11 363 GLY A O 1
ATOM 2013 N N . ARG A 1 278 ? 75.499 -45.690 17.810 1.00 51.63 364 ARG A N 1
ATOM 2014 C CA . ARG A 1 278 ? 74.881 -45.693 16.502 1.00 46.29 364 ARG A CA 1
ATOM 2015 C C . ARG A 1 278 ? 73.856 -44.586 16.357 1.00 53.80 364 ARG A C 1
ATOM 2016 O O . ARG A 1 278 ? 73.424 -43.961 17.348 1.00 54.11 364 ARG A O 1
ATOM 2024 N N . ILE A 1 279 ? 73.507 -44.347 15.096 1.00 56.08 365 ILE A N 1
ATOM 2025 C CA . ILE A 1 279 ? 72.410 -43.481 14.714 1.00 52.00 365 ILE A CA 1
ATOM 2026 C C . ILE A 1 279 ? 71.118 -44.252 15.001 1.00 57.82 365 ILE A C 1
ATOM 2027 O O . ILE A 1 279 ? 70.999 -45.424 14.629 1.00 57.19 365 ILE A O 1
ATOM 2032 N N . ILE A 1 280 ? 70.169 -43.598 15.676 1.00 57.88 366 ILE A N 1
ATOM 2033 C CA . ILE A 1 280 ? 68.932 -44.246 16.115 1.00 57.14 366 ILE A CA 1
ATOM 2034 C C . ILE A 1 280 ? 68.015 -44.605 14.943 1.00 64.81 366 ILE A C 1
ATOM 2035 O O . ILE A 1 280 ? 67.689 -45.774 14.744 1.00 58.32 366 ILE A O 1
ATOM 2040 N N . ASN A 1 281 ? 67.598 -43.600 14.176 1.00 77.43 367 ASN A N 1
ATOM 2041 C CA . ASN A 1 281 ? 66.820 -43.839 12.964 1.00 71.05 367 ASN A CA 1
ATOM 2042 C C . ASN A 1 281 ? 67.717 -43.864 11.717 1.00 61.53 367 ASN A C 1
ATOM 2043 O O . ASN A 1 281 ? 68.192 -42.825 11.260 1.00 66.38 367 ASN A O 1
ATOM 2048 N N . PRO A 1 282 ? 67.962 -45.059 11.163 1.00 60.44 368 PRO A N 1
ATOM 2049 C CA . PRO A 1 282 ? 68.823 -45.153 9.972 1.00 64.51 368 PRO A CA 1
ATOM 2050 C C . PRO A 1 282 ? 68.287 -44.400 8.747 1.00 69.50 368 PRO A C 1
ATOM 2051 O O . PRO A 1 282 ? 69.081 -43.935 7.919 1.00 74.53 368 PRO A O 1
ATOM 2055 N N . GLY A 1 283 ? 66.964 -44.272 8.640 1.00 71.90 369 GLY A N 1
ATOM 2056 C CA . GLY A 1 283 ? 66.332 -43.612 7.504 1.00 63.24 369 GLY A CA 1
ATOM 2057 C C . GLY A 1 283 ? 66.481 -42.100 7.519 1.00 67.87 369 GLY A C 1
ATOM 2058 O O . GLY A 1 283 ? 67.214 -41.535 6.689 1.00 69.92 369 GLY A O 1
ATOM 2059 N N . SER A 1 284 ? 65.765 -41.435 8.429 1.00 62.48 370 SER A N 1
ATOM 2060 C CA . SER A 1 284 ? 66.032 -40.021 8.699 1.00 63.32 370 SER A CA 1
ATOM 2061 C C . SER A 1 284 ? 67.211 -40.095 9.616 1.00 70.34 370 SER A C 1
ATOM 2062 O O . SER A 1 284 ? 67.081 -40.608 10.735 1.00 104.62 370 SER A O 1
ATOM 2065 N N . LYS A 1 285 ? 68.368 -39.623 9.189 1.00 46.91 371 LYS A N 1
ATOM 2066 C CA . LYS A 1 285 ? 69.554 -39.874 10.014 1.00 61.45 371 LYS A CA 1
ATOM 2067 C C . LYS A 1 285 ? 69.495 -39.136 11.390 1.00 62.59 371 LYS A C 1
ATOM 2068 O O . LYS A 1 285 ? 70.426 -38.431 11.785 1.00 69.59 371 LYS A O 1
ATOM 2074 N N . LYS A 1 286 ? 68.400 -39.341 12.126 1.00 56.07 372 LYS A N 1
ATOM 2075 C CA . LYS A 1 286 ? 68.134 -38.598 13.359 1.00 67.33 372 LYS A CA 1
ATOM 2076 C C . LYS A 1 286 ? 68.437 -39.403 14.622 1.00 58.63 372 LYS A C 1
ATOM 2077 O O . LYS A 1 286 ? 68.150 -40.613 14.687 1.00 59.91 372 LYS A O 1
ATOM 2083 N N . GLY A 1 287 ? 69.034 -38.720 15.606 1.00 52.32 373 GLY A N 1
ATOM 2084 C CA . GLY A 1 287 ? 69.264 -39.278 16.935 1.00 56.74 373 GLY A CA 1
ATOM 2085 C C . GLY A 1 287 ? 70.527 -40.111 17.098 1.00 60.19 373 GLY A C 1
ATOM 2086 O O . GLY A 1 287 ? 70.977 -40.796 16.164 1.00 52.43 373 GLY A O 1
ATOM 2087 N N . PHE A 1 288 ? 71.107 -40.065 18.292 1.00 56.60 374 PHE A N 1
ATOM 2088 C CA . PHE A 1 288 ? 72.282 -40.881 18.569 1.00 60.95 374 PHE A CA 1
ATOM 2089 C C . PHE A 1 288 ? 72.153 -41.600 19.917 1.00 63.48 374 PHE A C 1
ATOM 2090 O O . PHE A 1 288 ? 71.876 -40.973 20.952 1.00 59.10 374 PHE A O 1
ATOM 2098 N N . GLU A 1 289 ? 72.340 -42.917 19.896 1.00 57.55 375 GLU A N 1
ATOM 2099 C CA . GLU A 1 289 ? 72.291 -43.711 21.123 1.00 48.82 375 GLU A CA 1
ATOM 2100 C C . GLU A 1 289 ? 73.623 -44.433 21.352 1.00 50.69 375 GLU A C 1
ATOM 2101 O O . GLU A 1 289 ? 74.351 -44.752 20.406 1.00 53.85 375 GLU A O 1
ATOM 2107 N N . ILE A 1 290 ? 73.956 -44.658 22.617 1.00 51.22 376 ILE A N 1
ATOM 2108 C CA . ILE A 1 290 ? 75.140 -45.438 22.956 1.00 51.58 376 ILE A CA 1
ATOM 2109 C C . ILE A 1 290 ? 74.830 -46.355 24.126 1.00 57.87 376 ILE A C 1
ATOM 2110 O O . ILE A 1 290 ? 74.220 -45.960 25.133 1.00 59.65 376 ILE A O 1
ATOM 2115 N N . TYR A 1 291 ? 75.280 -47.589 23.977 1.00 61.48 377 TYR A N 1
ATOM 2116 C CA . TYR A 1 291 ? 74.675 -48.705 24.660 1.00 59.60 377 TYR A CA 1
ATOM 2117 C C . TYR A 1 291 ? 75.764 -49.557 25.324 1.00 64.45 377 TYR A C 1
ATOM 2118 O O . TYR A 1 291 ? 76.652 -50.090 24.639 1.00 55.09 377 TYR A O 1
ATOM 2127 N N . LYS A 1 292 ? 75.705 -49.670 26.653 1.00 60.74 378 LYS A N 1
ATOM 2128 C CA . LYS A 1 292 ? 76.709 -50.432 27.384 1.00 53.64 378 LYS A CA 1
ATOM 2129 C C . LYS A 1 292 ? 76.354 -51.905 27.410 1.00 52.80 378 LYS A C 1
ATOM 2130 O O . LYS A 1 292 ? 75.185 -52.252 27.513 1.00 56.17 378 LYS A O 1
ATOM 2136 N N . PHE A 1 293 ? 77.377 -52.755 27.292 1.00 58.35 379 PHE A N 1
ATOM 2137 C CA . PHE A 1 293 ? 77.246 -54.201 27.427 1.00 59.52 379 PHE A CA 1
ATOM 2138 C C . PHE A 1 293 ? 78.193 -54.714 28.498 1.00 68.73 379 PHE A C 1
ATOM 2139 O O . PHE A 1 293 ? 79.306 -54.193 28.654 1.00 72.12 379 PHE A O 1
ATOM 2147 N N . LEU A 1 294 ? 77.769 -55.750 29.219 1.00 65.85 380 LEU A N 1
ATOM 2148 C CA . LEU A 1 294 ? 78.621 -56.323 30.255 1.00 62.37 380 LEU A CA 1
ATOM 2149 C C . LEU A 1 294 ? 79.492 -57.434 29.678 1.00 63.03 380 LEU A C 1
ATOM 2150 O O . LEU A 1 294 ? 79.125 -58.620 29.725 1.00 65.44 380 LEU A O 1
ATOM 2155 N N . GLY A 1 295 ? 80.642 -57.045 29.127 1.00 53.66 381 GLY A N 1
ATOM 2156 C CA . GLY A 1 295 ? 81.557 -57.995 28.518 1.00 57.47 381 GLY A CA 1
ATOM 2157 C C . GLY A 1 295 ? 81.974 -57.671 27.089 1.00 68.80 381 GLY A C 1
ATOM 2158 O O . GLY A 1 295 ? 81.731 -56.576 26.579 1.00 59.97 381 GLY A O 1
ATOM 2159 N N . THR A 1 296 ? 82.610 -58.648 26.452 1.00 64.49 382 THR A N 1
ATOM 2160 C CA . THR A 1 296 ? 83.229 -58.474 25.147 1.00 56.44 382 THR A CA 1
ATOM 2161 C C . THR A 1 296 ? 82.183 -58.271 24.052 1.00 64.46 382 THR A C 1
ATOM 2162 O O . THR A 1 296 ? 81.110 -58.881 24.086 1.00 61.12 382 THR A O 1
ATOM 2166 N N . LEU A 1 297 ? 82.497 -57.413 23.080 1.00 59.16 383 LEU A N 1
ATOM 2167 C CA . LEU A 1 297 ? 81.665 -57.299 21.886 1.00 56.35 383 LEU A CA 1
ATOM 2168 C C . LEU A 1 297 ? 81.653 -58.611 21.084 1.00 54.19 383 LEU A C 1
ATOM 2169 O O . LEU A 1 297 ? 80.800 -58.796 20.221 1.00 56.92 383 LEU A O 1
ATOM 2174 N N . PHE A 1 298 ? 82.588 -59.517 21.380 1.00 54.06 384 PHE A N 1
ATOM 2175 C CA . PHE A 1 298 ? 82.810 -60.710 20.548 1.00 57.56 384 PHE A CA 1
ATOM 2176 C C . PHE A 1 298 ? 82.430 -62.039 21.173 1.00 61.83 384 PHE A C 1
ATOM 2177 O O . PHE A 1 298 ? 83.095 -63.049 20.963 1.00 72.73 384 PHE A O 1
ATOM 2185 N N . SER A 1 299 ? 81.354 -62.015 21.947 1.00 65.54 385 SER A N 1
ATOM 2186 C CA . SER A 1 299 ? 80.704 -63.215 22.447 1.00 69.25 385 SER A CA 1
ATOM 2187 C C . SER A 1 299 ? 79.195 -63.045 22.270 1.00 73.94 385 SER A C 1
ATOM 2188 O O . SER A 1 299 ? 78.649 -61.957 22.510 1.00 76.46 385 SER A O 1
ATOM 2191 N N . VAL A 1 300 ? 78.522 -64.106 21.836 1.00 69.63 387 VAL A N 1
ATOM 2192 C CA . VAL A 1 300 ? 77.061 -64.097 21.777 1.00 80.62 387 VAL A CA 1
ATOM 2193 C C . VAL A 1 300 ? 76.430 -63.934 23.178 1.00 84.46 387 VAL A C 1
ATOM 2194 O O . VAL A 1 300 ? 75.420 -63.249 23.355 1.00 76.54 387 VAL A O 1
ATOM 2198 N N . GLN A 1 301 ? 77.075 -64.532 24.171 1.00 87.42 388 GLN A N 1
ATOM 2199 C CA . GLN A 1 301 ? 76.569 -64.532 25.531 1.00 90.30 388 GLN A CA 1
ATOM 2200 C C . GLN A 1 301 ? 76.503 -63.172 26.225 1.00 84.05 388 GLN A C 1
ATOM 2201 O O . GLN A 1 301 ? 75.820 -63.058 27.237 1.00 89.19 388 GLN A O 1
ATOM 2207 N N . THR A 1 302 ? 77.202 -62.149 25.729 1.00 76.31 390 THR A N 1
ATOM 2208 C CA . THR A 1 302 ? 77.188 -60.848 26.433 1.00 72.44 390 THR A CA 1
ATOM 2209 C C . THR A 1 302 ? 75.858 -60.105 26.235 1.00 67.99 390 THR A C 1
ATOM 2210 O O . THR A 1 302 ? 75.206 -60.258 25.194 1.00 71.94 390 THR A O 1
ATOM 2214 N N . VAL A 1 303 ? 75.472 -59.297 27.226 1.00 73.86 391 VAL A N 1
ATOM 2215 C CA . VAL A 1 303 ? 74.049 -58.983 27.433 1.00 76.32 391 VAL A CA 1
ATOM 2216 C C . VAL A 1 303 ? 73.514 -57.587 27.143 1.00 77.85 391 VAL A C 1
ATOM 2217 O O . VAL A 1 303 ? 72.485 -57.448 26.463 1.00 96.60 391 VAL A O 1
ATOM 2221 N N . GLY A 1 304 ? 74.160 -56.555 27.672 1.00 48.14 392 GLY A N 1
ATOM 2222 C CA . GLY A 1 304 ? 73.601 -55.223 27.484 1.00 64.33 392 GLY A CA 1
ATOM 2223 C C . GLY A 1 304 ? 72.908 -54.750 28.748 1.00 68.87 392 GLY A C 1
ATOM 2224 O O . GLY A 1 304 ? 72.029 -55.414 29.294 1.00 74.76 392 GLY A O 1
ATOM 2225 N N . ASN A 1 305 A 73.321 -53.583 29.210 1.00 58.46 392 ASN A N 1
ATOM 2226 C CA . ASN A 1 305 A 73.069 -53.161 30.568 1.00 59.59 392 ASN A CA 1
ATOM 2227 C C . ASN A 1 305 A 72.360 -51.824 30.609 1.00 58.75 392 ASN A C 1
ATOM 2228 O O . ASN A 1 305 A 71.520 -51.598 31.477 1.00 61.29 392 ASN A O 1
ATOM 2233 N N . ARG A 1 306 ? 72.703 -50.939 29.674 1.00 53.54 393 ARG A N 1
ATOM 2234 C CA . ARG A 1 306 ? 72.145 -49.595 29.664 1.00 60.34 393 ARG A CA 1
ATOM 2235 C C . ARG A 1 306 ? 72.305 -48.873 28.345 1.00 68.12 393 ARG A C 1
ATOM 2236 O O . ARG A 1 306 ? 73.407 -48.795 27.787 1.00 66.81 393 ARG A O 1
ATOM 2244 N N . ASN A 1 307 ? 71.203 -48.304 27.871 1.00 70.85 394 ASN A N 1
ATOM 2245 C CA . ASN A 1 307 ? 71.233 -47.580 26.612 1.00 61.52 394 ASN A CA 1
ATOM 2246 C C . ASN A 1 307 ? 70.886 -46.095 26.760 1.00 61.03 394 ASN A C 1
ATOM 2247 O O . ASN A 1 307 ? 69.732 -45.739 27.025 1.00 64.41 394 ASN A O 1
ATOM 2252 N N . TYR A 1 308 ? 71.888 -45.239 26.569 1.00 51.90 395 TYR A N 1
ATOM 2253 C CA . TYR A 1 308 ? 71.694 -43.791 26.624 1.00 52.66 395 TYR A CA 1
ATOM 2254 C C . TYR A 1 308 ? 71.335 -43.173 25.270 1.00 66.02 395 TYR A C 1
ATOM 2255 O O . TYR A 1 308 ? 72.139 -43.208 24.333 1.00 64.11 395 TYR A O 1
ATOM 2264 N N . GLN A 1 309 ? 70.131 -42.605 25.176 1.00 71.67 396 GLN A N 1
ATOM 2265 C CA . GLN A 1 309 ? 69.725 -41.779 24.029 1.00 55.56 396 GLN A CA 1
ATOM 2266 C C . GLN A 1 309 ? 70.310 -40.368 24.208 1.00 55.81 396 GLN A C 1
ATOM 2267 O O . GLN A 1 309 ? 69.659 -39.500 24.788 1.00 62.91 396 GLN A O 1
ATOM 2273 N N . LEU A 1 310 ? 71.526 -40.125 23.721 1.00 55.02 397 LEU A N 1
ATOM 2274 C CA . LEU A 1 310 ? 72.175 -38.825 23.917 1.00 44.80 397 LEU A CA 1
ATOM 2275 C C . LEU A 1 310 ? 71.584 -37.689 23.075 1.00 48.44 397 LEU A C 1
ATOM 2276 O O . LEU A 1 310 ? 71.541 -36.541 23.521 1.00 56.40 397 LEU A O 1
ATOM 2281 N N . LEU A 1 311 ? 71.168 -38.004 21.848 1.00 56.26 398 LEU A N 1
ATOM 2282 C CA . LEU A 1 311 ? 70.489 -37.030 20.986 1.00 53.88 398 LEU A CA 1
ATOM 2283 C C . LEU A 1 311 ? 69.234 -37.661 20.414 1.00 58.50 398 LEU A C 1
ATOM 2284 O O . LEU A 1 311 ? 69.213 -38.855 20.119 1.00 68.98 398 LEU A O 1
ATOM 2289 N N . SER A 1 312 ? 68.189 -36.862 20.246 1.00 58.49 399 SER A N 1
ATOM 2290 C CA . SER A 1 312 ? 66.932 -37.373 19.718 1.00 62.13 399 SER A CA 1
ATOM 2291 C C . SER A 1 312 ? 66.504 -36.609 18.473 1.00 62.46 399 SER A C 1
ATOM 2292 O O . SER A 1 312 ? 65.820 -37.155 17.610 1.00 71.46 399 SER A O 1
ATOM 2295 N N . ASN A 1 313 ? 66.897 -35.341 18.392 1.00 55.43 401 ASN A N 1
ATOM 2296 C CA . ASN A 1 313 ? 66.310 -34.442 17.409 1.00 65.85 401 ASN A CA 1
ATOM 2297 C C . ASN A 1 313 ? 67.273 -33.940 16.340 1.00 68.76 401 ASN A C 1
ATOM 2298 O O . ASN A 1 313 ? 66.846 -33.435 15.302 1.00 81.93 401 ASN A O 1
ATOM 2303 N N . SER A 1 314 ? 68.570 -34.099 16.573 1.00 63.52 402 SER A N 1
ATOM 2304 C CA . SER A 1 314 ? 69.571 -33.641 15.606 1.00 53.57 402 SER A CA 1
ATOM 2305 C C . SER A 1 314 ? 69.780 -34.675 14.495 1.00 60.35 402 SER A C 1
ATOM 2306 O O . SER A 1 314 ? 69.531 -35.865 14.696 1.00 52.94 402 SER A O 1
ATOM 2309 N N . THR A 1 315 ? 70.216 -34.258 13.308 1.00 67.47 403 THR A N 1
ATOM 2310 C CA . THR A 1 315 ? 70.568 -35.303 12.352 1.00 62.16 403 THR A CA 1
ATOM 2311 C C . THR A 1 315 ? 72.072 -35.580 12.386 1.00 58.70 403 THR A C 1
ATOM 2312 O O . THR A 1 315 ? 72.896 -34.664 12.439 1.00 57.64 403 THR A O 1
ATOM 2316 N N . ILE A 1 316 ? 72.406 -36.865 12.369 1.00 64.43 404 ILE A N 1
ATOM 2317 C CA . ILE A 1 316 ? 73.734 -37.314 12.740 1.00 56.23 404 ILE A CA 1
ATOM 2318 C C . ILE A 1 316 ? 74.519 -37.791 11.532 1.00 52.48 404 ILE A C 1
ATOM 2319 O O . ILE A 1 316 ? 73.987 -38.501 10.684 1.00 56.37 404 ILE A O 1
ATOM 2324 N N . GLY A 1 317 ? 75.783 -37.372 11.455 1.00 55.34 405 GLY A N 1
ATOM 2325 C CA . GLY A 1 317 ? 76.715 -37.883 10.462 1.00 40.21 405 GLY A CA 1
ATOM 2326 C C . GLY A 1 317 ? 77.736 -38.849 11.053 1.00 52.23 405 GLY A C 1
ATOM 2327 O O . GLY A 1 317 ? 77.387 -39.899 11.611 1.00 45.89 405 GLY A O 1
ATOM 2328 N N . ARG A 1 318 ? 79.007 -38.490 10.937 1.00 51.39 406 ARG A N 1
ATOM 2329 C CA . ARG A 1 318 ? 80.068 -39.369 11.377 1.00 51.19 406 ARG A CA 1
ATOM 2330 C C . ARG A 1 318 ? 80.307 -39.225 12.881 1.00 50.88 406 ARG A C 1
ATOM 2331 O O . ARG A 1 318 ? 79.890 -38.238 13.499 1.00 52.56 406 ARG A O 1
ATOM 2339 N N . SER A 1 319 ? 80.983 -40.212 13.464 1.00 40.04 407 SER A N 1
ATOM 2340 C CA . SER A 1 319 ? 81.382 -40.134 14.863 1.00 46.42 407 SER A CA 1
ATOM 2341 C C . SER A 1 319 ? 82.661 -40.937 15.065 1.00 49.02 407 SER A C 1
ATOM 2342 O O . SER A 1 319 ? 82.932 -41.872 14.302 1.00 45.15 407 SER A O 1
ATOM 2345 N N . GLY A 1 320 ? 83.447 -40.571 16.081 1.00 41.95 408 GLY A N 1
ATOM 2346 C CA . GLY A 1 320 ? 84.771 -41.152 16.258 1.00 38.41 408 GLY A CA 1
ATOM 2347 C C . GLY A 1 320 ? 85.376 -40.958 17.640 1.00 57.05 408 GLY A C 1
ATOM 2348 O O . GLY A 1 320 ? 84.950 -40.085 18.392 1.00 55.00 408 GLY A O 1
ATOM 2349 N N . LEU A 1 321 ? 86.383 -41.771 17.956 1.00 50.27 409 LEU A N 1
ATOM 2350 C CA . LEU A 1 321 ? 87.018 -41.777 19.268 1.00 46.22 409 LEU A CA 1
ATOM 2351 C C . LEU A 1 321 ? 88.214 -40.846 19.395 1.00 53.26 409 LEU A C 1
ATOM 2352 O O . LEU A 1 321 ? 88.963 -40.625 18.431 1.00 55.46 409 LEU A O 1
ATOM 2357 N N . TYR A 1 322 ? 88.432 -40.349 20.612 1.00 52.71 410 TYR A N 1
ATOM 2358 C CA . TYR A 1 322 ? 89.679 -39.661 20.911 1.00 44.22 410 TYR A CA 1
ATOM 2359 C C . TYR A 1 322 ? 90.129 -39.793 22.368 1.00 41.08 410 TYR A C 1
ATOM 2360 O O . TYR A 1 322 ? 89.306 -39.926 23.278 1.00 53.24 410 TYR A O 1
ATOM 2369 N N . GLN A 1 323 ? 91.440 -39.788 22.584 1.00 42.75 411 GLN A N 1
ATOM 2370 C CA . GLN A 1 323 ? 91.974 -39.924 23.949 1.00 48.95 411 GLN A CA 1
ATOM 2371 C C . GLN A 1 323 ? 92.748 -38.703 24.405 1.00 50.12 411 GLN A C 1
ATOM 2372 O O . GLN A 1 323 ? 93.845 -38.443 23.898 1.00 58.45 411 GLN A O 1
ATOM 2378 N N . PRO A 1 324 ? 92.192 -37.954 25.376 1.00 56.62 412 PRO A N 1
ATOM 2379 C CA . PRO A 1 324 ? 92.994 -36.884 25.989 1.00 55.06 412 PRO A CA 1
ATOM 2380 C C . PRO A 1 324 ? 94.209 -37.554 26.646 1.00 57.61 412 PRO A C 1
ATOM 2381 O O . PRO A 1 324 ? 94.137 -38.706 27.074 1.00 62.95 412 PRO A O 1
ATOM 2385 N N . ALA A 1 325 ? 95.342 -36.882 26.664 1.00 68.13 413 ALA A N 1
ATOM 2386 C CA . ALA A 1 325 ? 96.572 -37.620 26.870 1.00 84.20 413 ALA A CA 1
ATOM 2387 C C . ALA A 1 325 ? 97.507 -36.908 27.813 1.00 87.55 413 ALA A C 1
ATOM 2388 O O . ALA A 1 325 ? 98.507 -37.479 28.257 1.00 110.40 413 ALA A O 1
ATOM 2390 N N . TYR A 1 326 A 97.184 -35.656 28.114 1.00 67.71 413 TYR A N 1
ATOM 2391 C CA . TYR A 1 326 A 98.052 -34.820 28.940 1.00 101.16 413 TYR A CA 1
ATOM 2392 C C . TYR A 1 326 A 97.793 -35.142 30.419 1.00 121.00 413 TYR A C 1
ATOM 2393 O O . TYR A 1 326 A 96.960 -34.525 31.089 1.00 122.05 413 TYR A O 1
ATOM 2402 N N . GLU A 1 327 ? 98.560 -36.113 30.907 1.00 130.45 414 GLU A N 1
ATOM 2403 C CA . GLU A 1 327 ? 98.144 -36.989 31.986 1.00 126.40 414 GLU A CA 1
ATOM 2404 C C . GLU A 1 327 ? 99.372 -37.759 32.434 1.00 135.64 414 GLU A C 1
ATOM 2405 O O . GLU A 1 327 ? 100.297 -37.961 31.644 1.00 147.74 414 GLU A O 1
ATOM 2411 N N . SER A 1 328 ? 99.405 -38.142 33.704 1.00 119.24 415 SER A N 1
ATOM 2412 C CA . SER A 1 328 ? 100.280 -39.219 34.142 1.00 106.30 415 SER A CA 1
ATOM 2413 C C . SER A 1 328 ? 99.438 -40.050 35.091 1.00 107.87 415 SER A C 1
ATOM 2414 O O . SER A 1 328 ? 99.933 -40.912 35.827 1.00 113.66 415 SER A O 1
ATOM 2417 N N . ARG A 1 329 A 98.135 -39.774 35.004 1.00 96.19 415 ARG A N 1
ATOM 2418 C CA . ARG A 1 329 A 97.083 -40.293 35.883 1.00 85.51 415 ARG A CA 1
ATOM 2419 C C . ARG A 1 329 A 96.974 -41.819 35.938 1.00 89.28 415 ARG A C 1
ATOM 2420 O O . ARG A 1 329 A 97.643 -42.541 35.180 1.00 100.16 415 ARG A O 1
ATOM 2428 N N . ASP A 1 330 ? 96.104 -42.290 36.835 1.00 73.57 416 ASP A N 1
ATOM 2429 C CA . ASP A 1 330 ? 96.009 -43.705 37.175 1.00 77.38 416 ASP A CA 1
ATOM 2430 C C . ASP A 1 330 ? 95.081 -44.489 36.258 1.00 74.05 416 ASP A C 1
ATOM 2431 O O . ASP A 1 330 ? 94.840 -45.682 36.458 1.00 82.33 416 ASP A O 1
ATOM 2436 N N . CYS A 1 331 ? 94.593 -43.823 35.225 1.00 68.67 417 CYS A N 1
ATOM 2437 C CA . CYS A 1 331 ? 93.443 -44.313 34.490 1.00 62.85 417 CYS A CA 1
ATOM 2438 C C . CYS A 1 331 ? 93.336 -43.471 33.205 1.00 61.63 417 CYS A C 1
ATOM 2439 O O . CYS A 1 331 ? 93.441 -42.247 33.256 1.00 62.17 417 CYS A O 1
ATOM 2442 N N . GLN A 1 332 ? 93.190 -44.125 32.053 1.00 59.90 418 GLN A N 1
ATOM 2443 C CA . GLN A 1 332 ? 93.208 -43.409 30.768 1.00 51.62 418 GLN A CA 1
ATOM 2444 C C . GLN A 1 332 ? 91.785 -43.076 30.328 1.00 53.99 418 GLN A C 1
ATOM 2445 O O . GLN A 1 332 ? 90.921 -43.958 30.252 1.00 59.01 418 GLN A O 1
ATOM 2451 N N . GLU A 1 333 ? 91.553 -41.795 30.059 1.00 45.60 419 GLU A N 1
ATOM 2452 C CA . GLU A 1 333 ? 90.230 -41.287 29.723 1.00 42.17 419 GLU A CA 1
ATOM 2453 C C . GLU A 1 333 ? 89.883 -41.517 28.240 1.00 50.76 419 GLU A C 1
ATOM 2454 O O . GLU A 1 333 ? 90.767 -41.513 27.372 1.00 52.68 419 GLU A O 1
ATOM 2460 N N . LEU A 1 334 ? 88.600 -41.728 27.950 1.00 53.21 420 LEU A N 1
ATOM 2461 C CA . LEU A 1 334 ? 88.158 -41.978 26.578 1.00 44.04 420 LEU A CA 1
ATOM 2462 C C . LEU A 1 334 ? 87.015 -41.052 26.156 1.00 58.68 420 LEU A C 1
ATOM 2463 O O . LEU A 1 334 ? 86.045 -40.854 26.898 1.00 57.38 420 LEU A O 1
ATOM 2468 N N . CYS A 1 335 ? 87.121 -40.487 24.958 1.00 58.41 421 CYS A N 1
ATOM 2469 C CA . CYS A 1 335 ? 86.083 -39.572 24.482 1.00 51.88 421 CYS A CA 1
ATOM 2470 C C . CYS A 1 335 ? 85.677 -39.862 23.047 1.00 53.94 421 CYS A C 1
ATOM 2471 O O . CYS A 1 335 ? 86.339 -40.620 22.332 1.00 53.39 421 CYS A O 1
ATOM 2474 N N . PHE A 1 336 ? 84.580 -39.248 22.630 1.00 45.97 422 PHE A N 1
ATOM 2475 C CA . PHE A 1 336 ? 84.184 -39.346 21.241 1.00 42.50 422 PHE A CA 1
ATOM 2476 C C . PHE A 1 336 ? 83.543 -38.056 20.699 1.00 48.93 422 PHE A C 1
ATOM 2477 O O . PHE A 1 336 ? 83.001 -37.243 21.465 1.00 46.15 422 PHE A O 1
ATOM 2485 N N . TRP A 1 337 ? 83.636 -37.860 19.383 1.00 48.55 423 TRP A N 1
ATOM 2486 C CA . TRP A 1 337 ? 82.988 -36.719 18.739 1.00 50.38 423 TRP A CA 1
ATOM 2487 C C . TRP A 1 337 ? 81.862 -37.209 17.847 1.00 47.72 423 TRP A C 1
ATOM 2488 O O . TRP A 1 337 ? 81.885 -38.344 17.376 1.00 54.11 423 TRP A O 1
ATOM 2499 N N . ILE A 1 338 ? 80.865 -36.354 17.651 1.00 48.83 424 ILE A N 1
ATOM 2500 C CA . ILE A 1 338 ? 79.824 -36.593 16.664 1.00 46.92 424 ILE A CA 1
ATOM 2501 C C . ILE A 1 338 ? 79.734 -35.398 15.732 1.00 49.69 424 ILE A C 1
ATOM 2502 O O . ILE A 1 338 ? 79.684 -34.249 16.186 1.00 50.40 424 ILE A O 1
ATOM 2507 N N . GLU A 1 339 ? 79.738 -35.677 14.430 1.00 57.63 425 GLU A N 1
ATOM 2508 C CA . GLU A 1 339 ? 79.505 -34.655 13.419 1.00 45.98 425 GLU A CA 1
ATOM 2509 C C . GLU A 1 339 ? 78.002 -34.596 13.131 1.00 49.50 425 GLU A C 1
ATOM 2510 O O . GLU A 1 339 ? 77.347 -35.609 12.904 1.00 60.39 425 GLU A O 1
ATOM 2516 N N . ILE A 1 340 ? 77.473 -33.383 13.159 1.00 52.80 426 ILE A N 1
ATOM 2517 C CA . ILE A 1 340 ? 76.046 -33.127 13.164 1.00 48.16 426 ILE A CA 1
ATOM 2518 C C . ILE A 1 340 ? 75.709 -32.255 11.974 1.00 54.38 426 ILE A C 1
ATOM 2519 O O . ILE A 1 340 ? 76.477 -31.355 11.623 1.00 55.83 426 ILE A O 1
ATOM 2524 N N . ALA A 1 341 ? 74.570 -32.505 11.340 1.00 60.90 427 ALA A N 1
ATOM 2525 C CA . ALA A 1 341 ? 74.117 -31.590 10.303 1.00 56.57 427 ALA A CA 1
ATOM 2526 C C . ALA A 1 341 ? 73.623 -30.304 10.953 1.00 62.18 427 ALA A C 1
ATOM 2527 O O . ALA A 1 341 ? 72.845 -30.324 11.903 1.00 70.54 427 ALA A O 1
ATOM 2529 N N . ALA A 1 342 ? 74.095 -29.186 10.433 1.00 59.09 428 ALA A N 1
ATOM 2530 C CA . ALA A 1 342 ? 73.723 -27.892 10.953 1.00 62.55 428 ALA A CA 1
ATOM 2531 C C . ALA A 1 342 ? 73.304 -26.984 9.793 1.00 73.33 428 ALA A C 1
ATOM 2532 O O . ALA A 1 342 ? 73.437 -27.342 8.616 1.00 79.36 428 ALA A O 1
ATOM 2534 N N . THR A 1 343 ? 72.798 -25.807 10.134 1.00 69.41 429 THR A N 1
ATOM 2535 C CA . THR A 1 343 ? 72.398 -24.828 9.137 1.00 62.84 429 THR A CA 1
ATOM 2536 C C . THR A 1 343 ? 72.962 -23.471 9.552 1.00 69.40 429 THR A C 1
ATOM 2537 O O . THR A 1 343 ? 72.953 -23.127 10.739 1.00 73.35 429 THR A O 1
ATOM 2541 N N . THR A 1 344 ? 73.479 -22.707 8.591 1.00 72.71 430 THR A N 1
ATOM 2542 C CA . THR A 1 344 ? 74.018 -21.380 8.903 1.00 68.29 430 THR A CA 1
ATOM 2543 C C . THR A 1 344 ? 72.880 -20.369 9.012 1.00 72.30 430 THR A C 1
ATOM 2544 O O . THR A 1 344 ? 71.760 -20.651 8.570 1.00 75.00 430 THR A O 1
ATOM 2548 N N . LYS A 1 345 ? 73.158 -19.211 9.614 1.00 75.24 431 LYS A N 1
ATOM 2549 C CA . LYS A 1 345 ? 72.127 -18.187 9.824 1.00 83.70 431 LYS A CA 1
ATOM 2550 C C . LYS A 1 345 ? 71.531 -17.737 8.490 1.00 83.62 431 LYS A C 1
ATOM 2551 O O . LYS A 1 345 ? 70.319 -17.536 8.370 1.00 75.60 431 LYS A O 1
ATOM 2557 N N . ALA A 1 346 ? 72.393 -17.599 7.487 1.00 70.15 432 ALA A N 1
ATOM 2558 C CA . ALA A 1 346 ? 71.950 -17.284 6.140 1.00 71.98 432 ALA A CA 1
ATOM 2559 C C . ALA A 1 346 ? 71.091 -18.414 5.594 1.00 84.12 432 ALA A C 1
ATOM 2560 O O . ALA A 1 346 ? 70.214 -18.183 4.761 1.00 96.03 432 ALA A O 1
ATOM 2562 N N . GLY A 1 347 ? 71.350 -19.632 6.061 1.00 77.94 433 GLY A N 1
ATOM 2563 C CA . GLY A 1 347 ? 70.582 -20.789 5.637 1.00 77.05 433 GLY A CA 1
ATOM 2564 C C . GLY A 1 347 ? 71.335 -21.797 4.770 1.00 81.74 433 GLY A C 1
ATOM 2565 O O . GLY A 1 347 ? 70.704 -22.625 4.091 1.00 62.47 433 GLY A O 1
ATOM 2566 N N . LEU A 1 348 ? 72.670 -21.740 4.783 1.00 79.45 438 LEU A N 1
ATOM 2567 C CA . LEU A 1 348 ? 73.482 -22.779 4.143 1.00 66.97 438 LEU A CA 1
ATOM 2568 C C . LEU A 1 348 ? 73.550 -24.044 4.998 1.00 72.02 438 LEU A C 1
ATOM 2569 O O . LEU A 1 348 ? 73.476 -23.980 6.231 1.00 66.06 438 LEU A O 1
ATOM 2574 N N . SER A 1 349 ? 73.681 -25.191 4.334 1.00 77.33 439 SER A N 1
ATOM 2575 C CA . SER A 1 349 ? 73.974 -26.449 5.014 1.00 80.20 439 SER A CA 1
ATOM 2576 C C . SER A 1 349 ? 75.431 -26.472 5.475 1.00 71.83 439 SER A C 1
ATOM 2577 O O . SER A 1 349 ? 76.337 -26.115 4.717 1.00 66.78 439 SER A O 1
ATOM 2580 N N . SER A 1 350 ? 75.648 -26.886 6.720 1.00 60.62 440 SER A N 1
ATOM 2581 C CA . SER A 1 350 ? 76.998 -27.077 7.229 1.00 70.20 440 SER A CA 1
ATOM 2582 C C . SER A 1 350 ? 77.001 -28.185 8.281 1.00 70.87 440 SER A C 1
ATOM 2583 O O . SER A 1 350 ? 75.995 -28.863 8.498 1.00 72.61 440 SER A O 1
ATOM 2586 N N . ASN A 1 351 ? 78.146 -28.394 8.908 1.00 64.16 441 ASN A N 1
ATOM 2587 C CA . ASN A 1 351 ? 78.217 -29.319 10.016 1.00 48.12 441 ASN A CA 1
ATOM 2588 C C . ASN A 1 351 ? 78.612 -28.571 11.265 1.00 56.28 441 ASN A C 1
ATOM 2589 O O . ASN A 1 351 ? 79.186 -27.473 11.183 1.00 54.09 441 ASN A O 1
ATOM 2594 N N . ASP A 1 352 ? 78.292 -29.144 12.419 1.00 44.39 442 ASP A N 1
ATOM 2595 C CA . ASP A 1 352 ? 79.181 -28.958 13.551 1.00 63.26 442 ASP A CA 1
ATOM 2596 C C . ASP A 1 352 ? 79.409 -30.231 14.340 1.00 60.74 442 ASP A C 1
ATOM 2597 O O . ASP A 1 352 ? 79.153 -31.346 13.862 1.00 60.33 442 ASP A O 1
ATOM 2602 N N . LEU A 1 353 ? 79.923 -30.039 15.542 1.00 50.80 443 LEU A N 1
ATOM 2603 C CA . LEU A 1 353 ? 80.709 -31.055 16.185 1.00 55.55 443 LEU A CA 1
ATOM 2604 C C . LEU A 1 353 ? 80.384 -31.000 17.660 1.00 59.35 443 LEU A C 1
ATOM 2605 O O . LEU A 1 353 ? 80.389 -29.926 18.262 1.00 54.75 443 LEU A O 1
ATOM 2610 N N . ILE A 1 354 ? 80.042 -32.144 18.236 1.00 60.27 444 ILE A N 1
ATOM 2611 C CA . ILE A 1 354 ? 79.839 -32.198 19.678 1.00 58.65 444 ILE A CA 1
ATOM 2612 C C . ILE A 1 354 ? 80.687 -33.325 20.241 1.00 52.41 444 ILE A C 1
ATOM 2613 O O . ILE A 1 354 ? 81.029 -34.259 19.528 1.00 55.05 444 ILE A O 1
ATOM 2618 N N . THR A 1 355 ? 81.062 -33.209 21.506 1.00 53.63 445 THR A N 1
ATOM 2619 C CA . THR A 1 355 ? 81.984 -34.160 22.106 1.00 50.47 445 THR A CA 1
ATOM 2620 C C . THR A 1 355 ? 81.508 -34.662 23.461 1.00 51.30 445 THR A C 1
ATOM 2621 O O . THR A 1 355 ? 81.067 -33.890 24.315 1.00 47.93 445 THR A O 1
ATOM 2625 N N . PHE A 1 356 ? 81.596 -35.968 23.652 1.00 47.81 446 PHE A N 1
ATOM 2626 C CA . PHE A 1 356 ? 81.361 -36.545 24.966 1.00 45.65 446 PHE A CA 1
ATOM 2627 C C . PHE A 1 356 ? 82.595 -37.263 25.514 1.00 48.26 446 PHE A C 1
ATOM 2628 O O . PHE A 1 356 ? 83.410 -37.833 24.768 1.00 45.19 446 PHE A O 1
ATOM 2636 N N . CYS A 1 357 ? 82.719 -37.240 26.833 1.00 47.80 447 CYS A N 1
ATOM 2637 C CA . CYS A 1 357 ? 83.799 -37.940 27.515 1.00 39.37 447 CYS A CA 1
ATOM 2638 C C . CYS A 1 357 ? 83.233 -38.871 28.574 1.00 51.97 447 CYS A C 1
ATOM 2639 O O . CYS A 1 357 ? 82.151 -38.626 29.138 1.00 55.99 447 CYS A O 1
ATOM 2642 N N . GLY A 1 358 ? 83.967 -39.951 28.819 1.00 50.83 448 GLY A N 1
ATOM 2643 C CA . GLY A 1 358 ? 83.504 -41.008 29.694 1.00 47.87 448 GLY A CA 1
ATOM 2644 C C . GLY A 1 358 ? 83.511 -40.624 31.166 1.00 57.45 448 GLY A C 1
ATOM 2645 O O . GLY A 1 358 ? 84.228 -39.724 31.592 1.00 46.44 448 GLY A O 1
ATOM 2646 N N . THR A 1 359 ? 82.689 -41.311 31.947 1.00 65.50 449 THR A N 1
ATOM 2647 C CA . THR A 1 359 ? 82.731 -41.177 33.383 1.00 57.99 449 THR A CA 1
ATOM 2648 C C . THR A 1 359 ? 82.353 -42.513 34.003 1.00 55.02 449 THR A C 1
ATOM 2649 O O . THR A 1 359 ? 81.616 -43.312 33.385 1.00 47.95 449 THR A O 1
ATOM 2653 N N . GLY A 1 360 ? 82.880 -42.768 35.203 1.00 46.92 450 GLY A N 1
ATOM 2654 C CA . GLY A 1 360 ? 82.619 -44.023 35.893 1.00 55.67 450 GLY A CA 1
ATOM 2655 C C . GLY A 1 360 ? 81.316 -43.908 36.657 1.00 59.56 450 GLY A C 1
ATOM 2656 O O . GLY A 1 360 ? 80.682 -44.912 37.000 1.00 68.53 450 GLY A O 1
ATOM 2657 N N . GLY A 1 361 ? 80.925 -42.662 36.926 1.00 57.42 451 GLY A N 1
ATOM 2658 C CA . GLY A 1 361 ? 79.623 -42.374 37.495 1.00 68.37 451 GLY A CA 1
ATOM 2659 C C . GLY A 1 361 ? 78.502 -42.804 36.563 1.00 84.25 451 GLY A C 1
ATOM 2660 O O . GLY A 1 361 ? 78.547 -42.553 35.353 1.00 86.89 451 GLY A O 1
ATOM 2661 N N . SER A 1 362 ? 77.492 -43.458 37.122 1.00 88.32 452 SER A N 1
ATOM 2662 C CA . SER A 1 362 ? 76.304 -43.781 36.348 1.00 93.96 452 SER A CA 1
ATOM 2663 C C . SER A 1 362 ? 75.471 -42.513 36.141 1.00 85.21 452 SER A C 1
ATOM 2664 O O . SER A 1 362 ? 75.182 -41.777 37.091 1.00 73.68 452 SER A O 1
ATOM 2667 N N . MET A 1 363 ? 75.100 -42.268 34.887 1.00 74.95 453 MET A N 1
ATOM 2668 C CA . MET A 1 363 ? 74.490 -41.004 34.477 1.00 58.69 453 MET A CA 1
ATOM 2669 C C . MET A 1 363 ? 72.973 -41.088 34.361 1.00 55.86 453 MET A C 1
ATOM 2670 O O . MET A 1 363 ? 72.406 -42.157 34.109 1.00 61.52 453 MET A O 1
ATOM 2675 N N . PRO A 1 364 ? 72.304 -39.945 34.535 1.00 58.61 454 PRO A N 1
ATOM 2676 C CA . PRO A 1 364 ? 70.858 -39.892 34.296 1.00 63.59 454 PRO A CA 1
ATOM 2677 C C . PRO A 1 364 ? 70.550 -39.924 32.802 1.00 68.88 454 PRO A C 1
ATOM 2678 O O . PRO A 1 364 ? 71.473 -40.028 31.989 1.00 75.70 454 PRO A O 1
ATOM 2682 N N . ASP A 1 365 ? 69.270 -39.852 32.450 1.00 63.81 455 ASP A N 1
ATOM 2683 C CA . ASP A 1 365 ? 68.856 -39.789 31.053 1.00 51.54 455 ASP A CA 1
ATOM 2684 C C . ASP A 1 365 ? 68.618 -38.356 30.661 1.00 67.73 455 ASP A C 1
ATOM 2685 O O . ASP A 1 365 ? 67.619 -37.763 31.054 1.00 83.92 455 ASP A O 1
ATOM 2690 N N . VAL A 1 366 ? 69.551 -37.790 29.905 1.00 72.95 456 VAL A N 1
ATOM 2691 C CA . VAL A 1 366 ? 69.403 -36.425 29.439 1.00 62.01 456 VAL A CA 1
ATOM 2692 C C . VAL A 1 366 ? 69.604 -36.377 27.939 1.00 64.35 456 VAL A C 1
ATOM 2693 O O . VAL A 1 366 ? 70.597 -36.876 27.419 1.00 74.48 456 VAL A O 1
ATOM 2697 N N . ASN A 1 367 ? 68.629 -35.806 27.245 1.00 65.99 457 ASN A N 1
ATOM 2698 C CA . ASN A 1 367 ? 68.767 -35.542 25.827 1.00 68.92 457 ASN A CA 1
ATOM 2699 C C . ASN A 1 367 ? 69.520 -34.213 25.607 1.00 67.74 457 ASN A C 1
ATOM 2700 O O . ASN A 1 367 ? 69.196 -33.191 26.216 1.00 54.07 457 ASN A O 1
ATOM 2705 N N . TRP A 1 368 ? 70.525 -34.239 24.735 1.00 63.06 458 TRP A N 1
ATOM 2706 C CA . TRP A 1 368 ? 71.403 -33.091 24.543 1.00 59.26 458 TRP A CA 1
ATOM 2707 C C . TRP A 1 368 ? 71.080 -32.260 23.296 1.00 60.28 458 TRP A C 1
ATOM 2708 O O . TRP A 1 368 ? 71.677 -31.201 23.071 1.00 65.69 458 TRP A O 1
ATOM 2719 N N . GLY A 1 369 ? 70.117 -32.732 22.509 1.00 52.54 459 GLY A N 1
ATOM 2720 C CA . GLY A 1 369 ? 69.742 -32.061 21.277 1.00 56.37 459 GLY A CA 1
ATOM 2721 C C . GLY A 1 369 ? 69.021 -32.958 20.273 1.00 70.92 459 GLY A C 1
ATOM 2722 O O . GLY A 1 369 ? 68.758 -34.137 20.525 1.00 73.91 459 GLY A O 1
ATOM 2724 N N . ALA B 1 6 ? 104.671 -27.945 39.156 1.00 126.12 82 ALA B N 1
ATOM 2725 C CA . ALA B 1 6 ? 105.888 -28.402 39.873 1.00 132.47 82 ALA B CA 1
ATOM 2726 C C . ALA B 1 6 ? 105.643 -28.585 41.367 1.00 128.63 82 ALA B C 1
ATOM 2727 O O . ALA B 1 6 ? 106.154 -29.575 41.947 1.00 127.18 82 ALA B O 1
ATOM 2729 N N . THR B 1 7 ? 104.929 -27.676 42.034 1.00 115.05 83 THR B N 1
ATOM 2730 C CA . THR B 1 7 ? 104.677 -27.913 43.465 1.00 100.50 83 THR B CA 1
ATOM 2731 C C . THR B 1 7 ? 103.249 -27.598 43.922 1.00 85.39 83 THR B C 1
ATOM 2732 O O . THR B 1 7 ? 102.581 -26.773 43.302 1.00 81.08 83 THR B O 1
ATOM 2736 N N . PRO B 1 8 ? 102.758 -28.286 44.980 1.00 85.76 84 PRO B N 1
ATOM 2737 C CA . PRO B 1 8 ? 101.391 -27.954 45.406 1.00 82.16 84 PRO B CA 1
ATOM 2738 C C . PRO B 1 8 ? 101.285 -26.522 45.894 1.00 81.76 84 PRO B C 1
ATOM 2739 O O . PRO B 1 8 ? 102.166 -26.041 46.607 1.00 77.98 84 PRO B O 1
ATOM 2743 N N . LEU B 1 9 ? 100.237 -25.832 45.471 1.00 74.52 85 LEU B N 1
ATOM 2744 C CA . LEU B 1 9 ? 99.919 -24.535 46.035 1.00 61.16 85 LEU B CA 1
ATOM 2745 C C . LEU B 1 9 ? 99.616 -24.713 47.532 1.00 69.11 85 LEU B C 1
ATOM 2746 O O . LEU B 1 9 ? 98.811 -25.573 47.931 1.00 80.47 85 LEU B O 1
ATOM 2751 N N . VAL B 1 10 ? 100.299 -23.929 48.357 1.00 75.57 86 VAL B N 1
ATOM 2752 C CA . VAL B 1 10 ? 100.004 -23.905 49.783 1.00 88.81 86 VAL B CA 1
ATOM 2753 C C . VAL B 1 10 ? 99.896 -22.453 50.263 1.00 79.37 86 VAL B C 1
ATOM 2754 O O . VAL B 1 10 ? 100.790 -21.637 50.024 1.00 68.48 86 VAL B O 1
ATOM 2758 N N . LEU B 1 11 ? 98.764 -22.152 50.900 1.00 77.41 87 LEU B N 1
ATOM 2759 C CA . LEU B 1 11 ? 98.405 -20.804 51.325 1.00 73.92 87 LEU B CA 1
ATOM 2760 C C . LEU B 1 11 ? 99.043 -20.449 52.666 1.00 77.20 87 LEU B C 1
ATOM 2761 O O . LEU B 1 11 ? 99.500 -21.332 53.401 1.00 76.61 87 LEU B O 1
ATOM 2766 N N . GLY B 1 12 ? 99.045 -19.155 52.986 1.00 73.47 88 GLY B N 1
ATOM 2767 C CA . GLY B 1 12 ? 99.541 -18.669 54.264 1.00 61.52 88 GLY B CA 1
ATOM 2768 C C . GLY B 1 12 ? 98.659 -18.968 55.470 1.00 66.44 88 GLY B C 1
ATOM 2769 O O . GLY B 1 12 ? 97.447 -18.679 55.484 1.00 76.73 88 GLY B O 1
ATOM 2770 N N . GLU B 1 13 ? 99.283 -19.530 56.502 1.00 68.25 89 GLU B N 1
ATOM 2771 C CA . GLU B 1 13 ? 98.583 -19.886 57.731 1.00 72.04 89 GLU B CA 1
ATOM 2772 C C . GLU B 1 13 ? 97.992 -18.674 58.470 1.00 64.39 89 GLU B C 1
ATOM 2773 O O . GLU B 1 13 ? 97.019 -18.818 59.234 1.00 55.50 89 GLU B O 1
ATOM 2779 N N . ASN B 1 14 ? 98.559 -17.488 58.228 1.00 63.56 90 ASN B N 1
ATOM 2780 C CA . ASN B 1 14 ? 98.122 -16.273 58.929 1.00 61.11 90 ASN B CA 1
ATOM 2781 C C . ASN B 1 14 ? 97.742 -15.098 58.025 1.00 67.78 90 ASN B C 1
ATOM 2782 O O . ASN B 1 14 ? 98.506 -14.695 57.136 1.00 78.34 90 ASN B O 1
ATOM 2787 N N . LEU B 1 15 ? 96.553 -14.551 58.258 1.00 62.50 91 LEU B N 1
ATOM 2788 C CA . LEU B 1 15 ? 96.045 -13.462 57.421 1.00 70.58 91 LEU B CA 1
ATOM 2789 C C . LEU B 1 15 ? 96.840 -12.191 57.579 1.00 72.67 91 LEU B C 1
ATOM 2790 O O . LEU B 1 15 ? 97.431 -11.940 58.624 1.00 75.21 91 LEU B O 1
ATOM 2795 N N . CYS B 1 16 ? 96.836 -11.375 56.537 1.00 77.83 92 CYS B N 1
ATOM 2796 C CA . CYS B 1 16 ? 97.389 -10.041 56.652 1.00 72.31 92 CYS B CA 1
ATOM 2797 C C . CYS B 1 16 ? 96.509 -9.253 57.609 1.00 75.17 92 CYS B C 1
ATOM 2798 O O . CYS B 1 16 ? 95.343 -9.584 57.811 1.00 81.39 92 CYS B O 1
ATOM 2801 N N . SER B 1 17 ? 97.072 -8.238 58.244 1.00 86.31 93 SER B N 1
ATOM 2802 C CA . SER B 1 17 ? 96.236 -7.330 59.004 1.00 82.97 93 SER B CA 1
ATOM 2803 C C . SER B 1 17 ? 95.477 -6.469 57.999 1.00 81.84 93 SER B C 1
ATOM 2804 O O . SER B 1 17 ? 96.083 -5.887 57.087 1.00 90.63 93 SER B O 1
ATOM 2807 N N . ILE B 1 18 ? 94.153 -6.407 58.136 1.00 61.57 94 ILE B N 1
ATOM 2808 C CA . ILE B 1 18 ? 93.353 -5.607 57.206 1.00 62.26 94 ILE B CA 1
ATOM 2809 C C . ILE B 1 18 ? 92.591 -4.473 57.909 1.00 63.80 94 ILE B C 1
ATOM 2810 O O . ILE B 1 18 ? 91.847 -4.714 58.862 1.00 67.63 94 ILE B O 1
ATOM 2815 N N . ASN B 1 19 ? 92.789 -3.235 57.459 1.00 62.65 95 ASN B N 1
ATOM 2816 C CA . ASN B 1 19 ? 92.016 -2.120 58.016 1.00 61.69 95 ASN B CA 1
ATOM 2817 C C . ASN B 1 19 ? 91.422 -1.261 56.932 1.00 70.57 95 ASN B C 1
ATOM 2818 O O . ASN B 1 19 ? 90.838 -0.215 57.201 1.00 76.39 95 ASN B O 1
ATOM 2823 N N . GLY B 1 20 ? 91.565 -1.718 55.698 1.00 63.07 96 GLY B N 1
ATOM 2824 C CA . GLY B 1 20 ? 91.019 -0.988 54.583 1.00 60.54 96 GLY B CA 1
ATOM 2825 C C . GLY B 1 20 ? 91.040 -1.813 53.321 1.00 62.95 96 GLY B C 1
ATOM 2826 O O . GLY B 1 20 ? 91.693 -2.863 53.240 1.00 62.84 96 GLY B O 1
ATOM 2827 N N . TRP B 1 21 ? 90.328 -1.324 52.318 1.00 63.68 97 TRP B N 1
ATOM 2828 C CA . TRP B 1 21 ? 90.221 -2.039 51.063 1.00 55.59 97 TRP B CA 1
ATOM 2829 C C . TRP B 1 21 ? 90.556 -1.115 49.916 1.00 55.64 97 TRP B C 1
ATOM 2830 O O . TRP B 1 21 ? 90.206 0.066 49.938 1.00 60.85 97 TRP B O 1
ATOM 2841 N N . VAL B 1 22 ? 91.262 -1.654 48.927 1.00 69.47 98 VAL B N 1
ATOM 2842 C CA . VAL B 1 22 ? 91.585 -0.918 47.705 1.00 69.10 98 VAL B CA 1
ATOM 2843 C C . VAL B 1 22 ? 91.268 -1.783 46.496 1.00 71.00 98 VAL B C 1
ATOM 2844 O O . VAL B 1 22 ? 91.598 -2.978 46.473 1.00 72.15 98 VAL B O 1
ATOM 2848 N N . PRO B 1 23 ? 90.609 -1.187 45.492 1.00 68.36 99 PRO B N 1
ATOM 2849 C CA . PRO B 1 23 ? 90.278 -1.905 44.251 1.00 57.67 99 PRO B CA 1
ATOM 2850 C C . PRO B 1 23 ? 91.506 -2.324 43.435 1.00 52.19 99 PRO B C 1
ATOM 2851 O O . PRO B 1 23 ? 92.472 -1.565 43.304 1.00 58.53 99 PRO B O 1
ATOM 2855 N N . THR B 1 24 ? 91.463 -3.538 42.896 1.00 58.21 100 THR B N 1
ATOM 2856 C CA . THR B 1 24 ? 92.566 -4.052 42.094 1.00 61.09 100 THR B CA 1
ATOM 2857 C C . THR B 1 24 ? 92.122 -4.345 40.656 1.00 61.40 100 THR B C 1
ATOM 2858 O O . THR B 1 24 ? 92.937 -4.390 39.723 1.00 62.48 100 THR B O 1
ATOM 2862 N N . TYR B 1 25 ? 90.825 -4.552 40.487 1.00 53.57 101 TYR B N 1
ATOM 2863 C CA . TYR B 1 25 ? 90.248 -4.539 39.165 1.00 58.45 101 TYR B CA 1
ATOM 2864 C C . TYR B 1 25 ? 88.933 -3.816 39.258 1.00 63.29 101 TYR B C 1
ATOM 2865 O O . TYR B 1 25 ? 88.170 -4.011 40.215 1.00 71.85 101 TYR B O 1
ATOM 2874 N N . ARG B 1 26 ? 88.666 -2.988 38.256 1.00 57.00 102 ARG B N 1
ATOM 2875 C CA . ARG B 1 26 ? 87.402 -2.288 38.179 1.00 55.67 102 ARG B CA 1
ATOM 2876 C C . ARG B 1 26 ? 86.947 -2.318 36.733 1.00 66.11 102 ARG B C 1
ATOM 2877 O O . ARG B 1 26 ? 87.563 -1.695 35.870 1.00 76.70 102 ARG B O 1
ATOM 2885 N N . GLY B 1 27 ? 85.874 -3.057 36.473 1.00 64.74 103 GLY B N 1
ATOM 2886 C CA . GLY B 1 27 ? 85.402 -3.263 35.121 1.00 56.80 103 GLY B CA 1
ATOM 2887 C C . GLY B 1 27 ? 84.919 -1.996 34.440 1.00 61.68 103 GLY B C 1
ATOM 2888 O O . GLY B 1 27 ? 84.621 -1.000 35.097 1.00 74.98 103 GLY B O 1
ATOM 2889 N N . GLU B 1 28 ? 84.844 -2.040 33.114 1.00 65.43 104 GLU B N 1
ATOM 2890 C CA . GLU B 1 28 ? 84.505 -0.866 32.333 1.00 74.62 104 GLU B CA 1
ATOM 2891 C C . GLU B 1 28 ? 83.059 -0.441 32.593 1.00 85.17 104 GLU B C 1
ATOM 2892 O O . GLU B 1 28 ? 82.716 0.735 32.457 1.00 87.86 104 GLU B O 1
ATOM 2898 N N . GLY B 1 29 ? 82.224 -1.398 32.992 1.00 87.56 105 GLY B N 1
ATOM 2899 C CA . GLY B 1 29 ? 80.812 -1.145 33.231 1.00 85.23 105 GLY B CA 1
ATOM 2900 C C . GLY B 1 29 ? 80.503 -0.535 34.587 1.00 77.19 105 GLY B C 1
ATOM 2901 O O . GLY B 1 29 ? 79.359 -0.181 34.882 1.00 74.02 105 GLY B O 1
ATOM 2902 N N . THR B 1 30 ? 81.525 -0.417 35.422 1.00 77.12 106 THR B N 1
ATOM 2903 C CA . THR B 1 30 ? 81.395 0.321 36.669 1.00 84.63 106 THR B CA 1
ATOM 2904 C C . THR B 1 30 ? 81.354 1.809 36.364 1.00 82.98 106 THR B C 1
ATOM 2905 O O . THR B 1 30 ? 80.537 2.544 36.905 1.00 95.46 106 THR B O 1
ATOM 2909 N N . THR B 1 31 ? 82.251 2.228 35.475 1.00 94.20 107 THR B N 1
ATOM 2910 C CA . THR B 1 31 ? 82.519 3.633 35.179 1.00 97.36 107 THR B CA 1
ATOM 2911 C C . THR B 1 31 ? 81.879 4.096 33.870 1.00 98.55 107 THR B C 1
ATOM 2912 O O . THR B 1 31 ? 82.264 5.132 33.316 1.00 96.35 107 THR B O 1
ATOM 2916 N N . GLY B 1 32 ? 80.912 3.330 33.374 1.00 99.96 108 GLY B N 1
ATOM 2917 C CA . GLY B 1 32 ? 80.263 3.650 32.114 1.00 97.77 108 GLY B CA 1
ATOM 2918 C C . GLY B 1 32 ? 79.534 2.469 31.493 1.00 98.77 108 GLY B C 1
ATOM 2919 O O . GLY B 1 32 ? 78.903 1.668 32.190 1.00 100.02 108 GLY B O 1
ATOM 2920 N N . LYS B 1 33 ? 79.611 2.358 30.172 1.00 93.54 109 LYS B N 1
ATOM 2921 C CA . LYS B 1 33 ? 78.948 1.265 29.469 1.00 86.87 109 LYS B CA 1
ATOM 2922 C C . LYS B 1 33 ? 79.961 0.228 28.988 1.00 91.60 109 LYS B C 1
ATOM 2923 O O . LYS B 1 33 ? 81.156 0.517 28.874 1.00 89.78 109 LYS B O 1
ATOM 2929 N N . ILE B 1 34 ? 79.490 -0.983 28.713 1.00 86.20 110 ILE B N 1
ATOM 2930 C CA . ILE B 1 34 ? 80.400 -2.038 28.293 1.00 84.86 110 ILE B CA 1
ATOM 2931 C C . ILE B 1 34 ? 80.486 -2.159 26.783 1.00 90.46 110 ILE B C 1
ATOM 2932 O O . ILE B 1 34 ? 79.460 -2.221 26.105 1.00 90.13 110 ILE B O 1
ATOM 2937 N N . PRO B 1 35 ? 81.722 -2.201 26.259 1.00 87.13 111 PRO B N 1
ATOM 2938 C CA . PRO B 1 35 ? 82.002 -2.544 24.859 1.00 73.03 111 PRO B CA 1
ATOM 2939 C C . PRO B 1 35 ? 81.286 -3.833 24.471 1.00 81.95 111 PRO B C 1
ATOM 2940 O O . PRO B 1 35 ? 81.384 -4.822 25.207 1.00 92.47 111 PRO B O 1
ATOM 2944 N N . ASP B 1 36 ? 80.584 -3.830 23.338 1.00 86.29 112 ASP B N 1
ATOM 2945 C CA . ASP B 1 36 ? 79.766 -4.983 22.943 1.00 95.02 112 ASP B CA 1
ATOM 2946 C C . ASP B 1 36 ? 80.590 -6.098 22.294 1.00 95.75 112 ASP B C 1
ATOM 2947 O O . ASP B 1 36 ? 80.073 -7.186 22.010 1.00 88.28 112 ASP B O 1
ATOM 2952 N N . GLU B 1 37 ? 81.871 -5.816 22.061 1.00 105.46 113 GLU B N 1
ATOM 2953 C CA . GLU B 1 37 ? 82.827 -6.832 21.630 1.00 116.80 113 GLU B CA 1
ATOM 2954 C C . GLU B 1 37 ? 82.910 -7.902 22.712 1.00 116.21 113 GLU B C 1
ATOM 2955 O O . GLU B 1 37 ? 82.964 -9.103 22.430 1.00 119.21 113 GLU B O 1
ATOM 2961 N N . GLN B 1 38 ? 82.912 -7.428 23.954 1.00 105.50 114 GLN B N 1
ATOM 2962 C CA . GLN B 1 38 ? 82.966 -8.269 25.136 1.00 83.88 114 GLN B CA 1
ATOM 2963 C C . GLN B 1 38 ? 81.758 -9.188 25.272 1.00 74.59 114 GLN B C 1
ATOM 2964 O O . GLN B 1 38 ? 80.630 -8.821 24.924 1.00 71.82 114 GLN B O 1
ATOM 2970 N N . MET B 1 39 ? 82.025 -10.388 25.783 1.00 66.89 115 MET B N 1
ATOM 2971 C CA . MET B 1 39 ? 81.002 -11.377 26.090 1.00 77.98 115 MET B CA 1
ATOM 2972 C C . MET B 1 39 ? 80.055 -10.942 27.209 1.00 81.31 115 MET B C 1
ATOM 2973 O O . MET B 1 39 ? 80.423 -10.142 28.084 1.00 83.90 115 MET B O 1
ATOM 2978 N N . LEU B 1 40 ? 78.852 -11.508 27.195 1.00 73.93 116 LEU B N 1
ATOM 2979 C CA . LEU B 1 40 ? 77.868 -11.243 28.231 1.00 72.37 116 LEU B CA 1
ATOM 2980 C C . LEU B 1 40 ? 78.015 -12.179 29.448 1.00 77.71 116 LEU B C 1
ATOM 2981 O O . LEU B 1 40 ? 77.314 -13.190 29.576 1.00 85.92 116 LEU B O 1
ATOM 2986 N N . THR B 1 41 ? 78.910 -11.807 30.352 1.00 71.49 117 THR B N 1
ATOM 2987 C CA . THR B 1 41 ? 79.225 -12.596 31.535 1.00 64.72 117 THR B CA 1
ATOM 2988 C C . THR B 1 41 ? 78.082 -12.677 32.557 1.00 62.68 117 THR B C 1
ATOM 2989 O O . THR B 1 41 ? 77.319 -11.727 32.723 1.00 64.51 117 THR B O 1
ATOM 2993 N N . ARG B 1 42 ? 77.966 -13.821 33.230 1.00 64.57 118 ARG B N 1
ATOM 2994 C CA . ARG B 1 42 ? 77.178 -13.933 34.467 1.00 58.38 118 ARG B CA 1
ATOM 2995 C C . ARG B 1 42 ? 77.810 -14.961 35.409 1.00 54.13 118 ARG B C 1
ATOM 2996 O O . ARG B 1 42 ? 78.752 -15.654 35.015 1.00 50.47 118 ARG B O 1
ATOM 3004 N N . GLN B 1 43 ? 77.300 -15.046 36.643 1.00 53.62 119 GLN B N 1
ATOM 3005 C CA . GLN B 1 43 ? 77.912 -15.850 37.712 1.00 45.86 119 GLN B CA 1
ATOM 3006 C C . GLN B 1 43 ? 79.442 -15.656 37.781 1.00 46.91 119 GLN B C 1
ATOM 3007 O O . GLN B 1 43 ? 80.195 -16.618 37.934 1.00 43.53 119 GLN B O 1
ATOM 3013 N N . ASN B 1 44 ? 79.885 -14.400 37.671 1.00 50.67 120 ASN B N 1
ATOM 3014 C CA . ASN B 1 44 ? 81.295 -14.051 37.819 1.00 48.40 120 ASN B CA 1
ATOM 3015 C C . ASN B 1 44 ? 81.864 -14.375 39.209 1.00 55.88 120 ASN B C 1
ATOM 3016 O O . ASN B 1 44 ? 81.173 -14.259 40.227 1.00 58.44 120 ASN B O 1
ATOM 3021 N N . PHE B 1 45 ? 83.134 -14.753 39.256 1.00 52.73 121 PHE B N 1
ATOM 3022 C CA . PHE B 1 45 ? 83.823 -14.889 40.530 1.00 55.03 121 PHE B CA 1
ATOM 3023 C C . PHE B 1 45 ? 85.308 -15.011 40.244 1.00 59.85 121 PHE B C 1
ATOM 3024 O O . PHE B 1 45 ? 85.720 -15.182 39.090 1.00 51.84 121 PHE B O 1
ATOM 3032 N N . VAL B 1 46 ? 86.116 -14.920 41.289 1.00 56.22 122 VAL B N 1
ATOM 3033 C CA . VAL B 1 46 ? 87.553 -14.920 41.090 1.00 50.63 122 VAL B CA 1
ATOM 3034 C C . VAL B 1 46 ? 88.219 -16.069 41.816 1.00 57.29 122 VAL B C 1
ATOM 3035 O O . VAL B 1 46 ? 87.934 -16.344 42.987 1.00 64.41 122 VAL B O 1
ATOM 3039 N N . SER B 1 47 ? 89.093 -16.760 41.095 1.00 57.53 123 SER B N 1
ATOM 3040 C CA . SER B 1 47 ? 89.897 -17.811 41.691 1.00 55.35 123 SER B CA 1
ATOM 3041 C C . SER B 1 47 ? 91.356 -17.627 41.261 1.00 54.55 123 SER B C 1
ATOM 3042 O O . SER B 1 47 ? 91.639 -17.124 40.176 1.00 62.67 123 SER B O 1
ATOM 3045 N N . CYS B 1 48 ? 92.278 -18.011 42.132 1.00 59.96 124 CYS B N 1
ATOM 3046 C CA . CYS B 1 48 ? 93.691 -17.725 41.917 1.00 51.09 124 CYS B CA 1
ATOM 3047 C C . CYS B 1 48 ? 94.547 -18.974 41.851 1.00 56.59 124 CYS B C 1
ATOM 3048 O O . CYS B 1 48 ? 94.241 -20.001 42.460 1.00 71.97 124 CYS B O 1
ATOM 3051 N N . SER B 1 49 ? 95.624 -18.886 41.090 1.00 62.59 125 SER B N 1
ATOM 3052 C CA . SER B 1 49 ? 96.552 -19.993 40.999 1.00 59.22 125 SER B CA 1
ATOM 3053 C C . SER B 1 49 ? 97.864 -19.563 41.605 1.00 72.17 125 SER B C 1
ATOM 3054 O O . SER B 1 49 ? 97.965 -18.515 42.256 1.00 81.58 125 SER B O 1
ATOM 3057 N N . ASP B 1 50 ? 98.871 -20.389 41.367 1.00 83.16 126 ASP B N 1
ATOM 3058 C CA . ASP B 1 50 ? 100.238 -20.122 41.790 1.00 93.33 126 ASP B CA 1
ATOM 3059 C C . ASP B 1 50 ? 100.869 -19.002 40.949 1.00 84.16 126 ASP B C 1
ATOM 3060 O O . ASP B 1 50 ? 101.900 -18.444 41.318 1.00 82.97 126 ASP B O 1
ATOM 3065 N N . LYS B 1 51 ? 100.238 -18.681 39.822 1.00 71.23 127 LYS B N 1
ATOM 3066 C CA . LYS B 1 51 ? 100.789 -17.720 38.865 1.00 87.31 127 LYS B CA 1
ATOM 3067 C C . LYS B 1 51 ? 99.920 -16.470 38.642 1.00 83.33 127 LYS B C 1
ATOM 3068 O O . LYS B 1 51 ? 100.457 -15.379 38.437 1.00 84.41 127 LYS B O 1
ATOM 3074 N N . GLU B 1 52 ? 98.597 -16.626 38.685 1.00 67.54 128 GLU B N 1
ATOM 3075 C CA . GLU B 1 52 ? 97.699 -15.520 38.358 1.00 68.67 128 GLU B CA 1
ATOM 3076 C C . GLU B 1 52 ? 96.326 -15.649 39.016 1.00 70.38 128 GLU B C 1
ATOM 3077 O O . GLU B 1 52 ? 95.934 -16.733 39.462 1.00 64.30 128 GLU B O 1
ATOM 3083 N N . CYS B 1 53 ? 95.589 -14.541 39.054 1.00 69.78 129 CYS B N 1
ATOM 3084 C CA . CYS B 1 53 ? 94.164 -14.597 39.384 1.00 68.65 129 CYS B CA 1
ATOM 3085 C C . CYS B 1 53 ? 93.349 -14.591 38.107 1.00 63.72 129 CYS B C 1
ATOM 3086 O O . CYS B 1 53 ? 93.700 -13.899 37.131 1.00 58.09 129 CYS B O 1
ATOM 3089 N N . ARG B 1 54 ? 92.268 -15.368 38.113 1.00 49.84 130 ARG B N 1
ATOM 3090 C CA . ARG B 1 54 ? 91.431 -15.482 36.934 1.00 50.74 130 ARG B CA 1
ATOM 3091 C C . ARG B 1 54 ? 89.991 -15.199 37.252 1.00 57.06 130 ARG B C 1
ATOM 3092 O O . ARG B 1 54 ? 89.468 -15.573 38.316 1.00 60.07 130 ARG B O 1
ATOM 3100 N N . ARG B 1 55 ? 89.355 -14.540 36.294 1.00 56.60 131 ARG B N 1
ATOM 3101 C CA . ARG B 1 55 ? 87.938 -14.260 36.357 1.00 50.33 131 ARG B CA 1
ATOM 3102 C C . ARG B 1 55 ? 87.169 -15.361 35.643 1.00 49.97 131 ARG B C 1
ATOM 3103 O O . ARG B 1 55 ? 87.267 -15.501 34.431 1.00 68.19 131 ARG B O 1
ATOM 3111 N N . PHE B 1 56 ? 86.417 -16.144 36.408 1.00 58.09 132 PHE B N 1
ATOM 3112 C CA . PHE B 1 56 ? 85.499 -17.143 35.872 1.00 50.82 132 PHE B CA 1
ATOM 3113 C C . PHE B 1 56 ? 84.076 -16.590 35.782 1.00 54.34 132 PHE B C 1
ATOM 3114 O O . PHE B 1 56 ? 83.666 -15.755 36.593 1.00 64.10 132 PHE B O 1
ATOM 3122 N N . PHE B 1 57 ? 83.323 -17.078 34.803 1.00 48.77 133 PHE B N 1
ATOM 3123 C CA . PHE B 1 57 ? 81.927 -16.689 34.618 1.00 59.10 133 PHE B CA 1
ATOM 3124 C C . PHE B 1 57 ? 81.210 -17.691 33.710 1.00 58.42 133 PHE B C 1
ATOM 3125 O O . PHE B 1 57 ? 81.826 -18.595 33.146 1.00 57.18 133 PHE B O 1
ATOM 3133 N N . VAL B 1 58 ? 79.901 -17.514 33.586 1.00 59.86 134 VAL B N 1
ATOM 3134 C CA . VAL B 1 58 ? 79.063 -18.321 32.715 1.00 48.68 134 VAL B CA 1
ATOM 3135 C C . VAL B 1 58 ? 78.482 -17.372 31.660 1.00 60.93 134 VAL B C 1
ATOM 3136 O O . VAL B 1 58 ? 78.088 -16.247 31.979 1.00 63.91 134 VAL B O 1
ATOM 3140 N N . SER B 1 59 ? 78.458 -17.797 30.402 1.00 66.73 135 SER B N 1
ATOM 3141 C CA . SER B 1 59 ? 77.909 -16.948 29.348 1.00 70.23 135 SER B CA 1
ATOM 3142 C C . SER B 1 59 ? 77.109 -17.740 28.340 1.00 82.50 135 SER B C 1
ATOM 3143 O O . SER B 1 59 ? 77.024 -18.969 28.409 1.00 78.26 135 SER B O 1
ATOM 3146 N N . MET B 1 60 ? 76.509 -17.014 27.408 1.00 93.27 136 MET B N 1
ATOM 3147 C CA . MET B 1 60 ? 75.721 -17.620 26.353 1.00 87.16 136 MET B CA 1
ATOM 3148 C C . MET B 1 60 ? 76.354 -17.281 24.999 1.00 86.76 136 MET B C 1
ATOM 3149 O O . MET B 1 60 ? 76.541 -18.149 24.141 1.00 84.59 136 MET B O 1
ATOM 3154 N N . GLY B 1 61 ? 76.699 -16.006 24.849 1.00 93.70 137 GLY B N 1
ATOM 3155 C CA . GLY B 1 61 ? 77.282 -15.467 23.639 1.00 100.33 137 GLY B CA 1
ATOM 3156 C C . GLY B 1 61 ? 77.568 -13.986 23.831 1.00 105.07 137 GLY B C 1
ATOM 3157 O O . GLY B 1 61 ? 78.134 -13.571 24.853 1.00 112.49 137 GLY B O 1
ATOM 3158 N N . TYR B 1 62 ? 77.138 -13.171 22.874 1.00 102.61 138 TYR B N 1
ATOM 3159 C CA . TYR B 1 62 ? 77.581 -11.777 22.833 1.00 103.83 138 TYR B CA 1
ATOM 3160 C C . TYR B 1 62 ? 76.471 -10.709 22.935 1.00 97.96 138 TYR B C 1
ATOM 3161 O O . TYR B 1 62 ? 75.544 -10.639 22.120 1.00 85.65 138 TYR B O 1
ATOM 3170 N N . VAL B 1 73 ? 69.003 -22.136 34.719 1.00 121.40 149 VAL B N 1
ATOM 3171 C CA . VAL B 1 73 ? 68.830 -23.363 33.942 1.00 133.69 149 VAL B CA 1
ATOM 3172 C C . VAL B 1 73 ? 68.587 -23.080 32.441 1.00 134.49 149 VAL B C 1
ATOM 3173 O O . VAL B 1 73 ? 67.494 -23.342 31.911 1.00 134.01 149 VAL B O 1
ATOM 3177 N N . SER B 1 74 ? 69.605 -22.534 31.767 1.00 125.22 150 SER B N 1
ATOM 3178 C CA . SER B 1 74 ? 69.585 -22.401 30.302 1.00 119.91 150 SER B CA 1
ATOM 3179 C C . SER B 1 74 ? 70.597 -23.375 29.685 1.00 115.46 150 SER B C 1
ATOM 3180 O O . SER B 1 74 ? 71.730 -23.483 30.151 1.00 102.22 150 SER B O 1
ATOM 3183 N N . GLU B 1 75 ? 70.183 -24.085 28.642 1.00 121.66 151 GLU B N 1
ATOM 3184 C CA . GLU B 1 75 ? 70.995 -25.159 28.082 1.00 122.78 151 GLU B CA 1
ATOM 3185 C C . GLU B 1 75 ? 72.066 -24.650 27.113 1.00 115.10 151 GLU B C 1
ATOM 3186 O O . GLU B 1 75 ? 72.935 -25.409 26.675 1.00 114.90 151 GLU B O 1
ATOM 3192 N N . GLN B 1 76 ? 72.008 -23.364 26.790 1.00 111.06 152 GLN B N 1
ATOM 3193 C CA . GLN B 1 76 ? 72.912 -22.793 25.802 1.00 107.70 152 GLN B CA 1
ATOM 3194 C C . GLN B 1 76 ? 74.136 -22.183 26.465 1.00 92.38 152 GLN B C 1
ATOM 3195 O O . GLN B 1 76 ? 74.944 -21.511 25.810 1.00 81.37 152 GLN B O 1
ATOM 3201 N N . MET B 1 77 ? 74.275 -22.421 27.769 1.00 87.41 156 MET B N 1
ATOM 3202 C CA . MET B 1 77 ? 75.345 -21.780 28.528 1.00 65.72 156 MET B CA 1
ATOM 3203 C C . MET B 1 77 ? 76.576 -22.639 28.729 1.00 58.15 156 MET B C 1
ATOM 3204 O O . MET B 1 77 ? 76.497 -23.872 28.826 1.00 56.09 156 MET B O 1
ATOM 3209 N N . ASN B 1 78 ? 77.706 -21.939 28.819 1.00 41.84 157 ASN B N 1
ATOM 3210 C CA . ASN B 1 78 ? 78.996 -22.535 29.046 1.00 56.82 157 ASN B CA 1
ATOM 3211 C C . ASN B 1 78 ? 79.807 -21.776 30.092 1.00 69.20 157 ASN B C 1
ATOM 3212 O O . ASN B 1 78 ? 79.517 -20.623 30.413 1.00 70.98 157 ASN B O 1
ATOM 3217 N N . VAL B 1 79 ? 80.819 -22.446 30.628 1.00 64.21 158 VAL B N 1
ATOM 3218 C CA . VAL B 1 79 ? 81.696 -21.838 31.606 1.00 61.93 158 VAL B CA 1
ATOM 3219 C C . VAL B 1 79 ? 82.980 -21.375 30.929 1.00 55.84 158 VAL B C 1
ATOM 3220 O O . VAL B 1 79 ? 83.636 -22.152 30.222 1.00 57.21 158 VAL B O 1
ATOM 3224 N N . TYR B 1 80 ? 83.323 -20.106 31.134 1.00 53.51 159 TYR B N 1
ATOM 3225 C CA . TYR B 1 80 ? 84.577 -19.544 30.621 1.00 53.47 159 TYR B CA 1
ATOM 3226 C C . TYR B 1 80 ? 85.394 -18.853 31.708 1.00 57.97 159 TYR B C 1
ATOM 3227 O O . TYR B 1 80 ? 84.978 -18.740 32.865 1.00 58.87 159 TYR B O 1
ATOM 3236 N N . SER B 1 81 ? 86.544 -18.343 31.291 1.00 48.38 160 SER B N 1
ATOM 3237 C CA . SER B 1 81 ? 87.448 -17.665 32.186 1.00 54.82 160 SER B CA 1
ATOM 3238 C C . SER B 1 81 ? 88.388 -16.769 31.380 1.00 59.24 160 SER B C 1
ATOM 3239 O O . SER B 1 81 ? 88.635 -17.021 30.207 1.00 68.54 160 SER B O 1
ATOM 3242 N N . VAL B 1 82 ? 88.867 -15.702 32.010 1.00 55.88 161 VAL B N 1
ATOM 3243 C CA . VAL B 1 82 ? 89.933 -14.873 31.469 1.00 53.10 161 VAL B CA 1
ATOM 3244 C C . VAL B 1 82 ? 90.829 -14.556 32.651 1.00 58.26 161 VAL B C 1
ATOM 3245 O O . VAL B 1 82 ? 90.453 -14.785 33.801 1.00 66.94 161 VAL B O 1
ATOM 3249 N N . LYS B 1 83 ? 92.019 -14.047 32.374 1.00 60.80 162 LYS B N 1
ATOM 3250 C CA . LYS B 1 83 ? 92.900 -13.574 33.430 1.00 58.07 162 LYS B CA 1
ATOM 3251 C C . LYS B 1 83 ? 92.259 -12.315 34.000 1.00 65.07 162 LYS B C 1
ATOM 3252 O O . LYS B 1 83 ? 91.688 -11.516 33.255 1.00 71.89 162 LYS B O 1
ATOM 3258 N N . LEU B 1 84 ? 92.315 -12.150 35.318 1.00 71.54 163 LEU B N 1
ATOM 3259 C CA . LEU B 1 84 ? 91.813 -10.928 35.938 1.00 68.81 163 LEU B CA 1
ATOM 3260 C C . LEU B 1 84 ? 92.618 -9.738 35.420 1.00 65.26 163 LEU B C 1
ATOM 3261 O O . LEU B 1 84 ? 93.852 -9.707 35.559 1.00 62.03 163 LEU B O 1
ATOM 3266 N N . GLY B 1 85 ? 91.929 -8.775 34.811 1.00 63.33 164 GLY B N 1
ATOM 3267 C CA . GLY B 1 85 ? 92.598 -7.594 34.287 1.00 74.91 164 GLY B CA 1
ATOM 3268 C C . GLY B 1 85 ? 92.502 -7.497 32.779 1.00 82.89 164 GLY B C 1
ATOM 3269 O O . GLY B 1 85 ? 92.593 -6.409 32.202 1.00 78.75 164 GLY B O 1
ATOM 3270 N N . ASP B 1 86 ? 92.330 -8.652 32.141 1.00 86.20 165 ASP B N 1
ATOM 3271 C CA . ASP B 1 86 ? 92.024 -8.720 30.713 1.00 75.59 165 ASP B CA 1
ATOM 3272 C C . ASP B 1 86 ? 90.514 -8.619 30.542 1.00 72.72 165 ASP B C 1
ATOM 3273 O O . ASP B 1 86 ? 89.766 -8.901 31.480 1.00 75.36 165 ASP B O 1
ATOM 3278 N N . PRO B 1 87 ? 90.058 -8.178 29.361 1.00 71.18 166 PRO B N 1
ATOM 3279 C CA . PRO B 1 87 ? 88.613 -8.150 29.109 1.00 64.51 166 PRO B CA 1
ATOM 3280 C C . PRO B 1 87 ? 88.124 -9.454 28.492 1.00 74.95 166 PRO B C 1
ATOM 3281 O O . PRO B 1 87 ? 88.905 -10.162 27.844 1.00 71.47 166 PRO B O 1
ATOM 3285 N N . PRO B 1 88 ? 86.838 -9.779 28.693 1.00 73.33 167 PRO B N 1
ATOM 3286 C CA . PRO B 1 88 ? 86.250 -10.962 28.044 1.00 71.93 167 PRO B CA 1
ATOM 3287 C C . PRO B 1 88 ? 85.975 -10.805 26.534 1.00 75.29 167 PRO B C 1
ATOM 3288 O O . PRO B 1 88 ? 84.871 -11.099 26.054 1.00 73.93 167 PRO B O 1
ATOM 3292 N N . THR B 1 89 ? 86.995 -10.370 25.800 1.00 79.52 168 THR B N 1
ATOM 3293 C CA . THR B 1 89 ? 86.998 -10.413 24.339 1.00 78.50 168 THR B CA 1
ATOM 3294 C C . THR B 1 89 ? 87.462 -11.803 23.864 1.00 89.15 168 THR B C 1
ATOM 3295 O O . THR B 1 89 ? 88.284 -12.449 24.527 1.00 85.03 168 THR B O 1
ATOM 3299 N N . PRO B 1 90 ? 86.933 -12.264 22.714 1.00 82.32 169 PRO B N 1
ATOM 3300 C CA . PRO B 1 90 ? 87.230 -13.553 22.070 1.00 69.41 169 PRO B CA 1
ATOM 3301 C C . PRO B 1 90 ? 88.703 -13.997 22.144 1.00 77.97 169 PRO B C 1
ATOM 3302 O O . PRO B 1 90 ? 88.976 -15.167 22.417 1.00 79.47 169 PRO B O 1
ATOM 3306 N N . ASP B 1 91 ? 89.630 -13.073 21.898 1.00 82.05 170 ASP B N 1
ATOM 3307 C CA . ASP B 1 91 ? 91.063 -13.375 21.918 1.00 78.14 170 ASP B CA 1
ATOM 3308 C C . ASP B 1 91 ? 91.576 -13.745 23.321 1.00 77.82 170 ASP B C 1
ATOM 3309 O O . ASP B 1 91 ? 92.468 -14.594 23.465 1.00 74.31 170 ASP B O 1
ATOM 3314 N N . LYS B 1 92 A 90.999 -13.121 24.350 1.00 80.96 170 LYS B N 1
ATOM 3315 C CA . LYS B 1 92 A 91.434 -13.346 25.732 1.00 71.51 170 LYS B CA 1
ATOM 3316 C C . LYS B 1 92 A 90.630 -14.474 26.405 1.00 65.90 170 LYS B C 1
ATOM 3317 O O . LYS B 1 92 A 90.998 -14.975 27.473 1.00 57.51 170 LYS B O 1
ATOM 3323 N N . LEU B 1 93 ? 89.542 -14.875 25.755 1.00 67.49 171 LEU B N 1
ATOM 3324 C CA . LEU B 1 93 ? 88.673 -15.931 26.247 1.00 63.06 171 LEU B CA 1
ATOM 3325 C C . LEU B 1 93 ? 89.342 -17.288 26.414 1.00 72.06 171 LEU B C 1
ATOM 3326 O O . LEU B 1 93 ? 90.396 -17.552 25.842 1.00 90.72 171 LEU B O 1
ATOM 3331 N N . LYS B 1 94 ? 88.705 -18.138 27.214 1.00 67.65 172 LYS B N 1
ATOM 3332 C CA . LYS B 1 94 ? 89.131 -19.521 27.451 1.00 53.08 172 LYS B CA 1
ATOM 3333 C C . LYS B 1 94 ? 87.917 -20.353 27.834 1.00 53.54 172 LYS B C 1
ATOM 3334 O O . LYS B 1 94 ? 87.273 -20.087 28.846 1.00 55.86 172 LYS B O 1
ATOM 3340 N N . PHE B 1 95 ? 87.601 -21.348 27.011 1.00 52.46 173 PHE B N 1
ATOM 3341 C CA . PHE B 1 95 ? 86.482 -22.233 27.276 1.00 48.94 173 PHE B CA 1
ATOM 3342 C C . PHE B 1 95 ? 86.845 -23.147 28.468 1.00 55.58 173 PHE B C 1
ATOM 3343 O O . PHE B 1 95 ? 87.990 -23.612 28.586 1.00 49.97 173 PHE B O 1
ATOM 3351 N N . GLU B 1 96 ? 85.899 -23.386 29.372 1.00 45.64 174 GLU B N 1
ATOM 3352 C CA . GLU B 1 96 ? 86.219 -24.212 30.529 1.00 56.41 174 GLU B CA 1
ATOM 3353 C C . GLU B 1 96 ? 85.416 -25.509 30.578 1.00 61.36 174 GLU B C 1
ATOM 3354 O O . GLU B 1 96 ? 85.975 -26.568 30.874 1.00 71.31 174 GLU B O 1
ATOM 3360 N N . ALA B 1 97 ? 84.128 -25.419 30.246 1.00 41.36 175 ALA B N 1
ATOM 3361 C CA . ALA B 1 97 ? 83.160 -26.483 30.513 1.00 43.75 175 ALA B CA 1
ATOM 3362 C C . ALA B 1 97 ? 81.777 -26.089 29.997 1.00 52.20 175 ALA B C 1
ATOM 3363 O O . ALA B 1 97 ? 81.479 -24.911 29.837 1.00 61.39 175 ALA B O 1
ATOM 3365 N N . VAL B 1 98 ? 80.939 -27.092 29.770 1.00 52.00 176 VAL B N 1
ATOM 3366 C CA . VAL B 1 98 ? 79.524 -26.913 29.505 1.00 53.05 176 VAL B CA 1
ATOM 3367 C C . VAL B 1 98 ? 78.785 -26.741 30.828 1.00 64.04 176 VAL B C 1
ATOM 3368 O O . VAL B 1 98 ? 78.992 -27.514 31.764 1.00 71.45 176 VAL B O 1
ATOM 3372 N N . GLY B 1 99 ? 77.917 -25.743 30.920 1.00 56.53 177 GLY B N 1
ATOM 3373 C CA . GLY B 1 99 ? 77.121 -25.607 32.121 1.00 54.94 177 GLY B CA 1
ATOM 3374 C C . GLY B 1 99 ? 76.768 -24.191 32.514 1.00 56.66 177 GLY B C 1
ATOM 3375 O O . GLY B 1 99 ? 77.320 -23.216 31.980 1.00 54.49 177 GLY B O 1
ATOM 3376 N N . TRP B 1 100 ? 75.849 -24.083 33.468 1.00 44.92 178 TRP B N 1
ATOM 3377 C CA . TRP B 1 100 ? 75.310 -22.790 33.856 1.00 57.12 178 TRP B CA 1
ATOM 3378 C C . TRP B 1 100 ? 75.735 -22.385 35.270 1.00 64.90 178 TRP B C 1
ATOM 3379 O O . TRP B 1 100 ? 75.445 -21.280 35.716 1.00 62.37 178 TRP B O 1
ATOM 3390 N N . SER B 1 101 ? 76.420 -23.292 35.963 1.00 64.50 179 SER B N 1
ATOM 3391 C CA . SER B 1 101 ? 76.818 -23.093 37.357 1.00 52.79 179 SER B CA 1
ATOM 3392 C C . SER B 1 101 ? 78.228 -23.626 37.568 1.00 52.47 179 SER B C 1
ATOM 3393 O O . SER B 1 101 ? 78.505 -24.810 37.326 1.00 56.09 179 SER B O 1
ATOM 3396 N N . ALA B 1 102 ? 79.134 -22.767 38.011 1.00 50.07 180 ALA B N 1
ATOM 3397 C CA . ALA B 1 102 ? 80.519 -23.210 38.157 1.00 50.48 180 ALA B CA 1
ATOM 3398 C C . ALA B 1 102 ? 81.243 -22.732 39.401 1.00 49.59 180 ALA B C 1
ATOM 3399 O O . ALA B 1 102 ? 81.006 -21.632 39.912 1.00 54.76 180 ALA B O 1
ATOM 3401 N N . SER B 1 103 ? 82.148 -23.591 39.853 1.00 51.21 181 SER B N 1
ATOM 3402 C CA . SER B 1 103 ? 83.073 -23.302 40.935 1.00 53.13 181 SER B CA 1
ATOM 3403 C C . SER B 1 103 ? 84.447 -23.710 40.405 1.00 52.58 181 SER B C 1
ATOM 3404 O O . SER B 1 103 ? 84.547 -24.627 39.568 1.00 45.69 181 SER B O 1
ATOM 3407 N N . SER B 1 104 ? 85.507 -23.044 40.855 1.00 38.03 182 SER B N 1
ATOM 3408 C CA . SER B 1 104 ? 86.849 -23.502 40.471 1.00 51.10 182 SER B CA 1
ATOM 3409 C C . SER B 1 104 ? 87.959 -23.172 41.471 1.00 50.06 182 SER B C 1
ATOM 3410 O O . SER B 1 104 ? 87.815 -22.289 42.324 1.00 57.38 182 SER B O 1
ATOM 3413 N N . CYS B 1 105 ? 89.061 -23.906 41.362 1.00 40.62 183 CYS B N 1
ATOM 3414 C CA . CYS B 1 105 ? 90.225 -23.652 42.194 1.00 45.65 183 CYS B CA 1
ATOM 3415 C C . CYS B 1 105 ? 91.444 -24.327 41.622 1.00 50.96 183 CYS B C 1
ATOM 3416 O O . CYS B 1 105 ? 91.337 -25.364 40.973 1.00 65.64 183 CYS B O 1
ATOM 3419 N N . HIS B 1 106 ? 92.604 -23.742 41.891 1.00 52.00 184 HIS B N 1
ATOM 3420 C CA . HIS B 1 106 ? 93.856 -24.295 41.416 1.00 46.79 184 HIS B CA 1
ATOM 3421 C C . HIS B 1 106 ? 94.642 -24.950 42.560 1.00 50.99 184 HIS B C 1
ATOM 3422 O O . HIS B 1 106 ? 94.662 -24.436 43.684 1.00 54.89 184 HIS B O 1
ATOM 3429 N N . ASP B 1 107 ? 95.292 -26.080 42.280 1.00 55.74 185 ASP B N 1
ATOM 3430 C CA . ASP B 1 107 ? 95.991 -26.826 43.336 1.00 49.50 185 ASP B CA 1
ATOM 3431 C C . ASP B 1 107 ? 97.507 -26.672 43.298 1.00 56.57 185 ASP B C 1
ATOM 3432 O O . ASP B 1 107 ? 98.213 -27.232 44.140 1.00 61.96 185 ASP B O 1
ATOM 3437 N N . GLY B 1 108 ? 98.000 -25.906 42.328 1.00 58.76 186 GLY B N 1
ATOM 3438 C CA . GLY B 1 108 ? 99.428 -25.793 42.090 1.00 55.84 186 GLY B CA 1
ATOM 3439 C C . GLY B 1 108 ? 99.837 -26.538 40.828 1.00 66.94 186 GLY B C 1
ATOM 3440 O O . GLY B 1 108 ? 100.930 -26.330 40.293 1.00 70.14 186 GLY B O 1
ATOM 3441 N N . PHE B 1 109 ? 98.947 -27.406 40.352 1.00 67.10 187 PHE B N 1
ATOM 3442 C CA . PHE B 1 109 ? 99.205 -28.211 39.164 1.00 55.98 187 PHE B CA 1
ATOM 3443 C C . PHE B 1 109 ? 98.255 -27.906 38.026 1.00 57.59 187 PHE B C 1
ATOM 3444 O O . PHE B 1 109 ? 98.648 -27.792 36.867 1.00 52.23 187 PHE B O 1
ATOM 3452 N N . GLN B 1 110 ? 96.985 -27.798 38.367 1.00 64.11 188 GLN B N 1
ATOM 3453 C CA . GLN B 1 110 ? 95.955 -27.785 37.358 1.00 56.00 188 GLN B CA 1
ATOM 3454 C C . GLN B 1 110 ? 94.716 -27.085 37.902 1.00 58.69 188 GLN B C 1
ATOM 3455 O O . GLN B 1 110 ? 94.486 -27.031 39.119 1.00 65.47 188 GLN B O 1
ATOM 3461 N N . TRP B 1 111 ? 93.927 -26.520 37.002 1.00 64.93 189 TRP B N 1
ATOM 3462 C CA . TRP B 1 111 ? 92.623 -26.038 37.400 1.00 52.40 189 TRP B CA 1
ATOM 3463 C C . TRP B 1 111 ? 91.664 -27.210 37.549 1.00 53.19 189 TRP B C 1
ATOM 3464 O O . TRP B 1 111 ? 91.581 -28.098 36.691 1.00 67.83 189 TRP B O 1
ATOM 3475 N N . THR B 1 112 ? 90.975 -27.208 38.678 1.00 43.95 190 THR B N 1
ATOM 3476 C CA . THR B 1 112 ? 89.809 -28.029 38.906 1.00 43.14 190 THR B CA 1
ATOM 3477 C C . THR B 1 112 ? 88.586 -27.135 38.669 1.00 56.36 190 THR B C 1
ATOM 3478 O O . THR B 1 112 ? 88.452 -26.053 39.287 1.00 54.04 190 THR B O 1
ATOM 3482 N N . VAL B 1 113 ? 87.698 -27.570 37.778 1.00 44.16 191 VAL B N 1
ATOM 3483 C CA . VAL B 1 113 ? 86.477 -26.819 37.517 1.00 41.54 191 VAL B CA 1
ATOM 3484 C C . VAL B 1 113 ? 85.231 -27.675 37.729 1.00 49.04 191 VAL B C 1
ATOM 3485 O O . VAL B 1 113 ? 85.085 -28.748 37.138 1.00 58.54 191 VAL B O 1
ATOM 3489 N N . LEU B 1 114 ? 84.343 -27.194 38.593 1.00 49.19 192 LEU B N 1
ATOM 3490 C CA . LEU B 1 114 ? 83.087 -27.882 38.857 1.00 40.44 192 LEU B CA 1
ATOM 3491 C C . LEU B 1 114 ? 81.947 -27.183 38.137 1.00 54.02 192 LEU B C 1
ATOM 3492 O O . LEU B 1 114 ? 81.702 -25.989 38.351 1.00 52.72 192 LEU B O 1
ATOM 3497 N N . SER B 1 115 ? 81.248 -27.933 37.289 1.00 61.98 193 SER B N 1
ATOM 3498 C CA . SER B 1 115 ? 80.222 -27.348 36.448 1.00 56.03 193 SER B CA 1
ATOM 3499 C C . SER B 1 115 ? 78.917 -28.135 36.505 1.00 61.13 193 SER B C 1
ATOM 3500 O O . SER B 1 115 ? 78.929 -29.364 36.565 1.00 62.97 193 SER B O 1
ATOM 3503 N N . VAL B 1 116 ? 77.793 -27.421 36.488 1.00 61.52 194 VAL B N 1
ATOM 3504 C CA . VAL B 1 116 ? 76.473 -28.054 36.445 1.00 62.44 194 VAL B CA 1
ATOM 3505 C C . VAL B 1 116 ? 75.856 -27.938 35.050 1.00 65.64 194 VAL B C 1
ATOM 3506 O O . VAL B 1 116 ? 75.737 -26.846 34.499 1.00 59.42 194 VAL B O 1
ATOM 3510 N N . ALA B 1 117 ? 75.445 -29.072 34.498 1.00 69.54 195 ALA B N 1
ATOM 3511 C CA . ALA B 1 117 ? 74.829 -29.108 33.180 1.00 57.32 195 ALA B CA 1
ATOM 3512 C C . ALA B 1 117 ? 73.655 -30.099 33.153 1.00 61.75 195 ALA B C 1
ATOM 3513 O O . ALA B 1 117 ? 73.335 -30.745 34.166 1.00 59.83 195 ALA B O 1
ATOM 3515 N N . GLY B 1 118 ? 73.006 -30.218 32.000 1.00 66.14 196 GLY B N 1
ATOM 3516 C CA . GLY B 1 118 ? 71.944 -31.205 31.833 1.00 79.38 196 GLY B CA 1
ATOM 3517 C C . GLY B 1 118 ? 70.692 -30.950 32.661 1.00 87.67 196 GLY B C 1
ATOM 3518 O O . GLY B 1 118 ? 70.091 -29.875 32.574 1.00 89.40 196 GLY B O 1
ATOM 3519 N N . ASP B 1 119 ? 70.282 -31.936 33.454 1.00 90.01 200 ASP B N 1
ATOM 3520 C CA . ASP B 1 119 ? 69.164 -31.739 34.374 1.00 100.35 200 ASP B CA 1
ATOM 3521 C C . ASP B 1 119 ? 69.692 -31.258 35.720 1.00 103.77 200 ASP B C 1
ATOM 3522 O O . ASP B 1 119 ? 68.926 -30.793 36.574 1.00 106.68 200 ASP B O 1
ATOM 3527 N N . GLY B 1 120 ? 71.010 -31.368 35.886 1.00 97.08 201 GLY B N 1
ATOM 3528 C CA . GLY B 1 120 ? 71.686 -30.850 37.056 1.00 90.51 201 GLY B CA 1
ATOM 3529 C C . GLY B 1 120 ? 72.582 -31.831 37.794 1.00 90.26 201 GLY B C 1
ATOM 3530 O O . GLY B 1 120 ? 72.518 -31.915 39.023 1.00 98.98 201 GLY B O 1
ATOM 3531 N N . PHE B 1 121 ? 73.411 -32.577 37.065 1.00 79.99 202 PHE B N 1
ATOM 3532 C CA . PHE B 1 121 ? 74.514 -33.319 37.687 1.00 65.08 202 PHE B CA 1
ATOM 3533 C C . PHE B 1 121 ? 75.725 -32.386 37.652 1.00 61.62 202 PHE B C 1
ATOM 3534 O O . PHE B 1 121 ? 75.699 -31.358 36.956 1.00 59.50 202 PHE B O 1
ATOM 3542 N N . VAL B 1 122 ? 76.784 -32.702 38.392 1.00 53.76 203 VAL B N 1
ATOM 3543 C CA . VAL B 1 122 ? 77.995 -31.912 38.191 1.00 60.04 203 VAL B CA 1
ATOM 3544 C C . VAL B 1 122 ? 79.144 -32.718 37.583 1.00 52.66 203 VAL B C 1
ATOM 3545 O O . VAL B 1 122 ? 79.296 -33.915 37.851 1.00 51.15 203 VAL B O 1
ATOM 3549 N N . SER B 1 123 ? 79.930 -32.049 36.740 1.00 50.22 204 SER B N 1
ATOM 3550 C CA . SER B 1 123 ? 81.150 -32.642 36.205 1.00 62.85 204 SER B CA 1
ATOM 3551 C C . SER B 1 123 ? 82.355 -31.972 36.834 1.00 61.88 204 SER B C 1
ATOM 3552 O O . SER B 1 123 ? 82.365 -30.747 37.065 1.00 54.37 204 SER B O 1
ATOM 3555 N N . ILE B 1 124 ? 83.380 -32.774 37.094 1.00 43.34 205 ILE B N 1
ATOM 3556 C CA . ILE B 1 124 ? 84.645 -32.205 37.495 1.00 47.62 205 ILE B CA 1
ATOM 3557 C C . ILE B 1 124 ? 85.625 -32.290 36.329 1.00 54.53 205 ILE B C 1
ATOM 3558 O O . ILE B 1 124 ? 85.839 -33.362 35.756 1.00 56.41 205 ILE B O 1
ATOM 3563 N N . LEU B 1 125 ? 86.188 -31.141 35.962 1.00 48.91 206 LEU B N 1
ATOM 3564 C CA . LEU B 1 125 ? 87.254 -31.096 34.969 1.00 45.73 206 LEU B CA 1
ATOM 3565 C C . LEU B 1 125 ? 88.578 -30.671 35.589 1.00 51.85 206 LEU B C 1
ATOM 3566 O O . LEU B 1 125 ? 88.641 -29.713 36.367 1.00 57.41 206 LEU B O 1
ATOM 3571 N N . TYR B 1 126 ? 89.638 -31.384 35.225 1.00 44.62 207 TYR B N 1
ATOM 3572 C CA . TYR B 1 126 ? 90.963 -31.127 35.770 1.00 44.57 207 TYR B CA 1
ATOM 3573 C C . TYR B 1 126 ? 91.907 -31.021 34.582 1.00 51.36 207 TYR B C 1
ATOM 3574 O O . TYR B 1 126 ? 92.043 -31.970 33.814 1.00 63.80 207 TYR B O 1
ATOM 3583 N N . GLY B 1 127 ? 92.568 -29.876 34.438 1.00 50.20 208 GLY B N 1
ATOM 3584 C CA . GLY B 1 127 ? 93.034 -29.473 33.126 1.00 48.58 208 GLY B CA 1
ATOM 3585 C C . GLY B 1 127 ? 91.714 -29.204 32.447 1.00 62.93 208 GLY B C 1
ATOM 3586 O O . GLY B 1 127 ? 90.814 -28.605 33.060 1.00 91.30 208 GLY B O 1
ATOM 3587 N N . GLY B 1 128 ? 91.552 -29.658 31.217 1.00 46.54 209 GLY B N 1
ATOM 3588 C CA . GLY B 1 128 ? 90.206 -29.682 30.665 1.00 46.74 209 GLY B CA 1
ATOM 3589 C C . GLY B 1 128 ? 89.694 -31.103 30.551 1.00 57.03 209 GLY B C 1
ATOM 3590 O O . GLY B 1 128 ? 88.761 -31.373 29.784 1.00 66.96 209 GLY B O 1
ATOM 3591 N N . ILE B 1 129 ? 90.313 -32.017 31.298 1.00 51.49 210 ILE B N 1
ATOM 3592 C CA . ILE B 1 129 ? 89.929 -33.421 31.249 1.00 44.90 210 ILE B CA 1
ATOM 3593 C C . ILE B 1 129 ? 88.842 -33.766 32.280 1.00 58.57 210 ILE B C 1
ATOM 3594 O O . ILE B 1 129 ? 88.959 -33.429 33.468 1.00 63.49 210 ILE B O 1
ATOM 3599 N N . ILE B 1 130 ? 87.789 -34.445 31.833 1.00 53.19 211 ILE B N 1
ATOM 3600 C CA . ILE B 1 130 ? 86.785 -34.932 32.768 1.00 55.71 211 ILE B CA 1
ATOM 3601 C C . ILE B 1 130 ? 87.379 -35.968 33.716 1.00 62.06 211 ILE B C 1
ATOM 3602 O O . ILE B 1 130 ? 87.930 -36.984 33.276 1.00 54.19 211 ILE B O 1
ATOM 3607 N N . THR B 1 131 ? 87.262 -35.693 35.017 1.00 57.89 212 THR B N 1
ATOM 3608 C CA . THR B 1 131 ? 87.865 -36.539 36.045 1.00 48.22 212 THR B CA 1
ATOM 3609 C C . THR B 1 131 ? 86.869 -37.184 37.011 1.00 50.13 212 THR B C 1
ATOM 3610 O O . THR B 1 131 ? 87.244 -38.097 37.748 1.00 58.84 212 THR B O 1
ATOM 3614 N N . ASP B 1 132 ? 85.616 -36.723 36.999 1.00 41.40 213 ASP B N 1
ATOM 3615 C CA . ASP B 1 132 ? 84.598 -37.235 37.906 1.00 46.32 213 ASP B CA 1
ATOM 3616 C C . ASP B 1 132 ? 83.226 -36.607 37.633 1.00 52.64 213 ASP B C 1
ATOM 3617 O O . ASP B 1 132 ? 83.141 -35.495 37.089 1.00 52.00 213 ASP B O 1
ATOM 3622 N N . THR B 1 133 ? 82.153 -37.308 38.001 1.00 44.20 214 THR B N 1
ATOM 3623 C CA . THR B 1 133 ? 80.840 -36.663 38.067 1.00 54.00 214 THR B CA 1
ATOM 3624 C C . THR B 1 133 ? 80.246 -36.772 39.472 1.00 64.28 214 THR B C 1
ATOM 3625 O O . THR B 1 133 ? 80.701 -37.579 40.283 1.00 60.92 214 THR B O 1
ATOM 3629 N N . ILE B 1 134 ? 79.238 -35.949 39.754 1.00 64.98 215 ILE B N 1
ATOM 3630 C CA . ILE B 1 134 ? 78.533 -35.990 41.029 1.00 60.98 215 ILE B CA 1
ATOM 3631 C C . ILE B 1 134 ? 77.036 -35.929 40.755 1.00 66.96 215 ILE B C 1
ATOM 3632 O O . ILE B 1 134 ? 76.600 -35.157 39.886 1.00 57.12 215 ILE B O 1
ATOM 3637 N N . HIS B 1 135 ? 76.247 -36.735 41.472 1.00 72.48 216 HIS B N 1
ATOM 3638 C CA . HIS B 1 135 ? 74.811 -36.810 41.174 1.00 78.01 216 HIS B CA 1
ATOM 3639 C C . HIS B 1 135 ? 73.898 -36.552 42.373 1.00 75.72 216 HIS B C 1
ATOM 3640 O O . HIS B 1 135 ? 74.232 -36.899 43.510 1.00 71.65 216 HIS B O 1
ATOM 3647 N N . PRO B 1 136 ? 72.730 -35.937 42.111 1.00 62.37 217 PRO B N 1
ATOM 3648 C CA . PRO B 1 136 ? 71.709 -35.720 43.142 1.00 68.75 217 PRO B CA 1
ATOM 3649 C C . PRO B 1 136 ? 70.989 -37.000 43.530 1.00 85.13 217 PRO B C 1
ATOM 3650 O O . PRO B 1 136 ? 70.809 -37.894 42.698 1.00 92.89 217 PRO B O 1
ATOM 3654 N N . THR B 1 137 ? 70.581 -37.077 44.790 1.00 89.68 218 THR B N 1
ATOM 3655 C CA . THR B 1 137 ? 69.724 -38.155 45.243 1.00 100.64 218 THR B CA 1
ATOM 3656 C C . THR B 1 137 ? 68.504 -37.546 45.890 1.00 91.42 218 THR B C 1
ATOM 3657 O O . THR B 1 137 ? 67.580 -38.256 46.292 1.00 98.08 218 THR B O 1
ATOM 3661 N N . ASN B 1 138 ? 68.494 -36.220 45.976 1.00 86.32 219 ASN B N 1
ATOM 3662 C CA . ASN B 1 138 ? 67.338 -35.525 46.544 1.00 87.50 219 ASN B CA 1
ATOM 3663 C C . ASN B 1 138 ? 66.540 -34.693 45.541 1.00 78.76 219 ASN B C 1
ATOM 3664 O O . ASN B 1 138 ? 65.713 -33.864 45.927 1.00 82.63 219 ASN B O 1
ATOM 3669 N N . GLY B 1 139 ? 66.777 -34.930 44.258 1.00 74.87 220 GLY B N 1
ATOM 3670 C CA . GLY B 1 139 ? 65.880 -34.410 43.252 1.00 77.54 220 GLY B CA 1
ATOM 3671 C C . GLY B 1 139 ? 66.341 -33.268 42.385 1.00 82.28 220 GLY B C 1
ATOM 3672 O O . GLY B 1 139 ? 65.669 -32.946 41.399 1.00 100.73 220 GLY B O 1
ATOM 3673 N N . GLY B 1 140 ? 67.455 -32.639 42.743 1.00 68.19 221 GLY B N 1
ATOM 3674 C CA . GLY B 1 140 ? 68.085 -31.670 41.855 1.00 59.98 221 GLY B CA 1
ATOM 3675 C C . GLY B 1 140 ? 67.286 -30.403 41.604 1.00 55.65 221 GLY B C 1
ATOM 3676 O O . GLY B 1 140 ? 66.149 -30.281 42.046 1.00 71.98 221 GLY B O 1
ATOM 3677 N N . PRO B 1 141 ? 67.875 -29.451 40.881 1.00 55.84 222 PRO B N 1
ATOM 3678 C CA . PRO B 1 141 ? 69.212 -29.623 40.322 1.00 53.92 222 PRO B CA 1
ATOM 3679 C C . PRO B 1 141 ? 70.290 -29.389 41.362 1.00 56.28 222 PRO B C 1
ATOM 3680 O O . PRO B 1 141 ? 70.030 -28.816 42.429 1.00 71.10 222 PRO B O 1
ATOM 3684 N N . LEU B 1 142 ? 71.498 -29.839 41.050 1.00 59.59 223 LEU B N 1
ATOM 3685 C CA . LEU B 1 142 ? 72.662 -29.565 41.883 1.00 59.36 223 LEU B CA 1
ATOM 3686 C C . LEU B 1 142 ? 73.078 -28.093 41.691 1.00 58.36 223 LEU B C 1
ATOM 3687 O O . LEU B 1 142 ? 72.764 -27.456 40.666 1.00 49.99 223 LEU B O 1
ATOM 3692 N N . ARG B 1 143 ? 73.740 -27.536 42.697 1.00 49.39 224 ARG B N 1
ATOM 3693 C CA . ARG B 1 143 ? 74.204 -26.153 42.647 1.00 42.93 224 ARG B CA 1
ATOM 3694 C C . ARG B 1 143 ? 75.620 -26.089 43.172 1.00 53.04 224 ARG B C 1
ATOM 3695 O O . ARG B 1 143 ? 75.880 -26.549 44.297 1.00 42.61 224 ARG B O 1
ATOM 3703 N N . THR B 1 144 ? 76.535 -25.523 42.386 1.00 53.23 225 THR B N 1
ATOM 3704 C CA . THR B 1 144 ? 77.888 -25.309 42.892 1.00 53.50 225 THR B CA 1
ATOM 3705 C C . THR B 1 144 ? 77.872 -24.111 43.840 1.00 53.64 225 THR B C 1
ATOM 3706 O O . THR B 1 144 ? 76.863 -23.409 43.924 1.00 57.35 225 THR B O 1
ATOM 3710 N N . GLN B 1 145 ? 78.983 -23.864 44.534 1.00 61.26 226 GLN B N 1
ATOM 3711 C CA . GLN B 1 145 ? 79.082 -22.711 45.431 1.00 56.02 226 GLN B CA 1
ATOM 3712 C C . GLN B 1 145 ? 79.231 -21.376 44.676 1.00 55.81 226 GLN B C 1
ATOM 3713 O O . GLN B 1 145 ? 79.199 -20.309 45.287 1.00 56.20 226 GLN B O 1
ATOM 3719 N N . ALA B 1 146 ? 79.388 -21.446 43.355 1.00 51.46 227 ALA B N 1
ATOM 3720 C CA . ALA B 1 146 ? 79.385 -20.259 42.513 1.00 45.63 227 ALA B CA 1
ATOM 3721 C C . ALA B 1 146 ? 80.399 -19.237 42.997 1.00 50.06 227 ALA B C 1
ATOM 3722 O O . ALA B 1 146 ? 80.122 -18.033 43.094 1.00 52.09 227 ALA B O 1
ATOM 3724 N N . SER B 1 147 ? 81.597 -19.731 43.246 1.00 46.69 228 SER B N 1
ATOM 3725 C CA . SER B 1 147 ? 82.615 -18.961 43.916 1.00 52.27 228 SER B CA 1
ATOM 3726 C C . SER B 1 147 ? 83.829 -19.874 43.950 1.00 56.87 228 SER B C 1
ATOM 3727 O O . SER B 1 147 ? 83.714 -21.072 43.706 1.00 58.18 228 SER B O 1
ATOM 3730 N N . SER B 1 148 ? 84.994 -19.313 44.231 1.00 49.56 229 SER B N 1
ATOM 3731 C CA . SER B 1 148 ? 86.197 -20.118 44.294 1.00 49.80 229 SER B CA 1
ATOM 3732 C C . SER B 1 148 ? 86.075 -21.247 45.321 1.00 58.06 229 SER B C 1
ATOM 3733 O O . SER B 1 148 ? 85.673 -21.016 46.466 1.00 55.06 229 SER B O 1
ATOM 3736 N N . CYS B 1 149 ? 86.411 -22.466 44.914 1.00 51.43 230 CYS B N 1
ATOM 3737 C CA . CYS B 1 149 ? 86.580 -23.535 45.886 1.00 47.98 230 CYS B CA 1
ATOM 3738 C C . CYS B 1 149 ? 88.003 -23.422 46.431 1.00 50.49 230 CYS B C 1
ATOM 3739 O O . CYS B 1 149 ? 88.779 -22.599 45.944 1.00 51.69 230 CYS B O 1
ATOM 3742 N N . ILE B 1 150 ? 88.335 -24.198 47.458 1.00 62.07 231 ILE B N 1
ATOM 3743 C CA . ILE B 1 150 ? 89.581 -23.964 48.195 1.00 57.64 231 ILE B CA 1
ATOM 3744 C C . ILE B 1 150 ? 90.536 -25.152 48.087 1.00 60.99 231 ILE B C 1
ATOM 3745 O O . ILE B 1 150 ? 90.175 -26.299 48.388 1.00 58.87 231 ILE B O 1
ATOM 3750 N N . CYS B 1 151 ? 91.754 -24.863 47.643 1.00 59.39 232 CYS B N 1
ATOM 3751 C CA . CYS B 1 151 ? 92.802 -25.871 47.542 1.00 54.97 232 CYS B CA 1
ATOM 3752 C C . CYS B 1 151 ? 93.910 -25.519 48.496 1.00 60.90 232 CYS B C 1
ATOM 3753 O O . CYS B 1 151 ? 94.310 -24.360 48.613 1.00 66.99 232 CYS B O 1
ATOM 3756 N N . ASN B 1 152 ? 94.433 -26.520 49.173 1.00 66.92 233 ASN B N 1
ATOM 3757 C CA . ASN B 1 152 ? 95.599 -26.275 49.986 1.00 63.86 233 ASN B CA 1
ATOM 3758 C C . ASN B 1 152 ? 96.393 -27.537 50.198 1.00 67.15 233 ASN B C 1
ATOM 3759 O O . ASN B 1 152 ? 95.843 -28.562 50.620 1.00 65.19 233 ASN B O 1
ATOM 3764 N N . ASP B 1 153 ? 97.687 -27.447 49.900 1.00 80.12 234 ASP B N 1
ATOM 3765 C CA . ASP B 1 153 ? 98.621 -28.560 50.052 1.00 82.94 234 ASP B CA 1
ATOM 3766 C C . ASP B 1 153 ? 98.177 -29.787 49.257 1.00 73.29 234 ASP B C 1
ATOM 3767 O O . ASP B 1 153 ? 98.221 -30.919 49.759 1.00 72.66 234 ASP B O 1
ATOM 3772 N N . GLY B 1 154 ? 97.727 -29.557 48.024 1.00 62.75 235 GLY B N 1
ATOM 3773 C CA . GLY B 1 154 ? 97.402 -30.665 47.147 1.00 71.41 235 GLY B CA 1
ATOM 3774 C C . GLY B 1 154 ? 95.959 -31.148 47.099 1.00 68.50 235 GLY B C 1
ATOM 3775 O O . GLY B 1 154 ? 95.535 -31.739 46.088 1.00 68.64 235 GLY B O 1
ATOM 3776 N N . THR B 1 155 ? 95.204 -30.924 48.172 1.00 50.82 236 THR B N 1
ATOM 3777 C CA . THR B 1 155 ? 93.777 -31.254 48.147 1.00 59.38 236 THR B CA 1
ATOM 3778 C C . THR B 1 155 ? 92.842 -30.028 48.086 1.00 56.18 236 THR B C 1
ATOM 3779 O O . THR B 1 155 ? 93.139 -28.961 48.629 1.00 60.43 236 THR B O 1
ATOM 3783 N N . CYS B 1 156 ? 91.717 -30.201 47.400 1.00 46.45 237 CYS B N 1
ATOM 3784 C CA . CYS B 1 156 ? 90.792 -29.112 47.162 1.00 43.79 237 CYS B CA 1
ATOM 3785 C C . CYS B 1 156 ? 89.463 -29.386 47.839 1.00 46.18 237 CYS B C 1
ATOM 3786 O O . CYS B 1 156 ? 89.024 -30.531 47.905 1.00 53.24 237 CYS B O 1
ATOM 3789 N N . TYR B 1 157 ? 88.823 -28.347 48.368 1.00 56.02 238 TYR B N 1
ATOM 3790 C CA . TYR B 1 157 ? 87.523 -28.541 49.016 1.00 42.78 238 TYR B CA 1
ATOM 3791 C C . TYR B 1 157 ? 86.468 -27.657 48.353 1.00 50.09 238 TYR B C 1
ATOM 3792 O O . TYR B 1 157 ? 86.753 -26.525 47.926 1.00 60.07 238 TYR B O 1
ATOM 3801 N N . THR B 1 158 ? 85.266 -28.211 48.215 1.00 48.21 239 THR B N 1
ATOM 3802 C CA . THR B 1 158 ? 84.158 -27.500 47.588 1.00 51.55 239 THR B CA 1
ATOM 3803 C C . THR B 1 158 ? 82.869 -28.013 48.226 1.00 51.20 239 THR B C 1
ATOM 3804 O O . THR B 1 158 ? 82.847 -29.117 48.788 1.00 51.63 239 THR B O 1
ATOM 3808 N N . ILE B 1 159 ? 81.813 -27.202 48.167 1.00 49.23 240 ILE B N 1
ATOM 3809 C CA . ILE B 1 159 ? 80.539 -27.563 48.789 1.00 55.80 240 ILE B CA 1
ATOM 3810 C C . ILE B 1 159 ? 79.395 -27.542 47.777 1.00 54.71 240 ILE B C 1
ATOM 3811 O O . ILE B 1 159 ? 79.203 -26.559 47.068 1.00 56.70 240 ILE B O 1
ATOM 3816 N N . ILE B 1 160 ? 78.619 -28.623 47.738 1.00 57.88 241 ILE B N 1
ATOM 3817 C CA . ILE B 1 160 ? 77.562 -28.765 46.745 1.00 59.11 241 ILE B CA 1
ATOM 3818 C C . ILE B 1 160 ? 76.174 -28.859 47.372 1.00 54.85 241 ILE B C 1
ATOM 3819 O O . ILE B 1 160 ? 75.975 -29.552 48.374 1.00 56.27 241 ILE B O 1
ATOM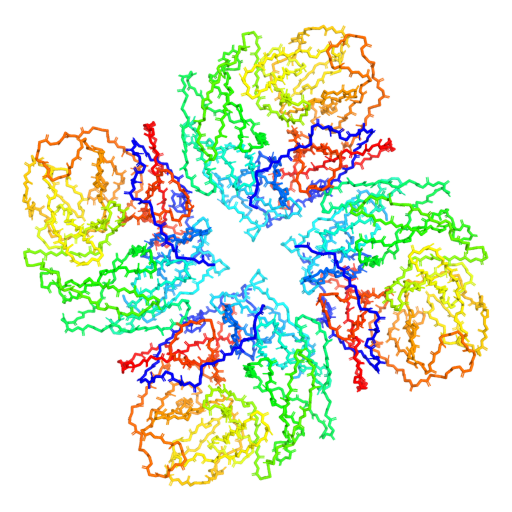 3824 N N . ALA B 1 161 ? 75.219 -28.143 46.779 1.00 52.61 242 ALA B N 1
ATOM 3825 C CA . ALA B 1 161 ? 73.859 -28.117 47.298 1.00 53.57 242 ALA B CA 1
ATOM 3826 C C . ALA B 1 161 ? 72.929 -28.955 46.429 1.00 64.07 242 ALA B C 1
ATOM 3827 O O . ALA B 1 161 ? 73.113 -29.060 45.218 1.00 64.41 242 ALA B O 1
ATOM 3829 N N . ASP B 1 162 ? 71.929 -29.543 47.074 1.00 65.66 243 ASP B N 1
ATOM 3830 C CA . ASP B 1 162 ? 70.944 -30.383 46.421 1.00 60.71 243 ASP B CA 1
ATOM 3831 C C . ASP B 1 162 ? 69.563 -30.010 46.988 1.00 67.72 243 ASP B C 1
ATOM 3832 O O . ASP B 1 162 ? 69.467 -29.216 47.933 1.00 67.83 243 ASP B O 1
ATOM 3837 N N . GLY B 1 163 ? 68.501 -30.568 46.409 1.00 68.63 244 GLY B N 1
ATOM 3838 C CA . GLY B 1 163 ? 67.155 -30.355 46.911 1.00 70.19 244 GLY B CA 1
ATOM 3839 C C . GLY B 1 163 ? 66.324 -29.453 46.020 1.00 78.17 244 GLY B C 1
ATOM 3840 O O . GLY B 1 163 ? 66.872 -28.633 45.279 1.00 84.70 244 GLY B O 1
ATOM 3841 N N . THR B 1 164 ? 65.000 -29.585 46.107 1.00 75.16 245 THR B N 1
ATOM 3842 C CA . THR B 1 164 ? 64.102 -28.872 45.195 1.00 65.78 245 THR B CA 1
ATOM 3843 C C . THR B 1 164 ? 63.470 -27.603 45.787 1.00 63.86 245 THR B C 1
ATOM 3844 O O . THR B 1 164 ? 63.027 -26.728 45.044 1.00 65.94 245 THR B O 1
ATOM 3848 N N . THR B 1 165 ? 63.412 -27.518 47.115 1.00 63.47 246 THR B N 1
ATOM 3849 C CA . THR B 1 165 ? 63.131 -26.248 47.804 1.00 73.16 246 THR B CA 1
ATOM 3850 C C . THR B 1 165 ? 64.269 -25.912 48.773 1.00 75.37 246 THR B C 1
ATOM 3851 O O . THR B 1 165 ? 65.044 -26.794 49.160 1.00 77.95 246 THR B O 1
ATOM 3855 N N . TYR B 1 166 ? 64.358 -24.649 49.182 1.00 71.68 247 TYR B N 1
ATOM 3856 C CA . TYR B 1 166 ? 65.373 -24.235 50.146 1.00 65.30 247 TYR B CA 1
ATOM 3857 C C . TYR B 1 166 ? 64.930 -24.633 51.532 1.00 67.33 247 TYR B C 1
ATOM 3858 O O . TYR B 1 166 ? 65.739 -24.764 52.458 1.00 82.54 247 TYR B O 1
ATOM 3867 N N . THR B 1 167 ? 63.626 -24.846 51.648 1.00 68.33 248 THR B N 1
ATOM 3868 C CA . THR B 1 167 ? 63.010 -25.333 52.874 1.00 78.45 248 THR B CA 1
ATOM 3869 C C . THR B 1 167 ? 63.514 -26.736 53.215 1.00 77.00 248 THR B C 1
ATOM 3870 O O . THR B 1 167 ? 63.645 -27.085 54.387 1.00 87.10 248 THR B O 1
ATOM 3874 N N . ALA B 1 168 ? 63.804 -27.524 52.179 1.00 78.04 249 ALA B N 1
ATOM 3875 C CA . ALA B 1 168 ? 64.380 -28.857 52.334 1.00 72.53 249 ALA B CA 1
ATOM 3876 C C . ALA B 1 168 ? 65.609 -28.985 51.443 1.00 83.48 249 ALA B C 1
ATOM 3877 O O . ALA B 1 168 ? 65.719 -29.908 50.626 1.00 84.19 249 ALA B O 1
ATOM 3879 N N . SER B 1 169 ? 66.525 -28.035 51.584 1.00 86.07 250 SER B N 1
ATOM 3880 C CA . SER B 1 169 ? 67.778 -28.073 50.845 1.00 73.41 250 SER B CA 1
ATOM 3881 C C . SER B 1 169 ? 68.738 -29.043 51.535 1.00 66.87 250 SER B C 1
ATOM 3882 O O . SER B 1 169 ? 68.480 -29.504 52.641 1.00 55.71 250 SER B O 1
ATOM 3885 N N . SER B 1 170 ? 69.837 -29.379 50.881 1.00 60.82 251 SER B N 1
ATOM 3886 C CA . SER B 1 170 ? 70.751 -30.374 51.436 1.00 52.84 251 SER B CA 1
ATOM 3887 C C . SER B 1 170 ? 72.168 -30.060 50.939 1.00 58.45 251 SER B C 1
ATOM 3888 O O . SER B 1 170 ? 72.337 -29.532 49.826 1.00 57.76 251 SER B O 1
ATOM 3891 N N . HIS B 1 171 ? 73.184 -30.303 51.769 1.00 56.44 252 HIS B N 1
ATOM 3892 C CA . HIS B 1 171 ? 74.531 -29.805 51.426 1.00 59.52 252 HIS B CA 1
ATOM 3893 C C . HIS B 1 171 ? 75.653 -30.783 51.730 1.00 57.06 252 HIS B C 1
ATOM 3894 O O . HIS B 1 171 ? 75.629 -31.477 52.743 1.00 61.43 252 HIS B O 1
ATOM 3901 N N . ARG B 1 172 ? 76.634 -30.838 50.836 1.00 55.47 253 ARG B N 1
ATOM 3902 C CA . ARG B 1 172 ? 77.726 -31.790 50.972 1.00 54.42 253 ARG B CA 1
ATOM 3903 C C . ARG B 1 172 ? 79.082 -31.139 50.791 1.00 52.32 253 ARG B C 1
ATOM 3904 O O . ARG B 1 172 ? 79.238 -30.191 50.021 1.00 53.70 253 ARG B O 1
ATOM 3912 N N . LEU B 1 173 ? 80.059 -31.668 51.516 1.00 57.60 254 LEU B N 1
ATOM 3913 C CA . LEU B 1 173 ? 81.398 -31.108 51.566 1.00 53.80 254 LEU B CA 1
ATOM 3914 C C . LEU B 1 173 ? 82.358 -32.114 50.935 1.00 55.98 254 LEU B C 1
ATOM 3915 O O . LEU B 1 173 ? 82.551 -33.199 51.471 1.00 54.90 254 LEU B O 1
ATOM 3920 N N . TYR B 1 174 ? 82.945 -31.755 49.793 1.00 55.76 255 TYR B N 1
ATOM 3921 C CA . TYR B 1 174 ? 83.735 -32.699 48.995 1.00 45.51 255 TYR B CA 1
ATOM 3922 C C . TYR B 1 174 ? 85.234 -32.478 49.163 1.00 49.18 255 TYR B C 1
ATOM 3923 O O . TYR B 1 174 ? 85.694 -31.334 49.222 1.00 51.82 255 TYR B O 1
ATOM 3932 N N . ARG B 1 175 ? 85.983 -33.577 49.243 1.00 43.08 256 ARG B N 1
ATOM 3933 C CA . ARG B 1 175 ? 87.446 -33.550 49.228 1.00 39.79 256 ARG B CA 1
ATOM 3934 C C . ARG B 1 175 ? 87.911 -34.006 47.838 1.00 49.54 256 ARG B C 1
ATOM 3935 O O . ARG B 1 175 ? 87.647 -35.139 47.433 1.00 59.91 256 ARG B O 1
ATOM 3943 N N . LEU B 1 176 ? 88.596 -33.135 47.105 1.00 52.93 257 LEU B N 1
ATOM 3944 C CA . LEU B 1 176 ? 89.054 -33.472 45.752 1.00 44.43 257 LEU B CA 1
ATOM 3945 C C . LEU B 1 176 ? 90.577 -33.604 45.698 1.00 52.25 257 LEU B C 1
ATOM 3946 O O . LEU B 1 176 ? 91.299 -32.818 46.321 1.00 63.89 257 LEU B O 1
ATOM 3951 N N . VAL B 1 177 ? 91.074 -34.611 44.984 1.00 49.77 258 VAL B N 1
ATOM 3952 C CA . VAL B 1 177 ? 92.522 -34.763 44.811 1.00 52.40 258 VAL B CA 1
ATOM 3953 C C . VAL B 1 177 ? 92.824 -34.947 43.335 1.00 51.50 258 VAL B C 1
ATOM 3954 O O . VAL B 1 177 ? 92.407 -35.941 42.735 1.00 58.71 258 VAL B O 1
ATOM 3958 N N . ASN B 1 178 ? 93.535 -33.985 42.750 1.00 56.42 259 ASN B N 1
ATOM 3959 C CA . ASN B 1 178 ? 93.794 -34.000 41.311 1.00 53.87 259 ASN B CA 1
ATOM 3960 C C . ASN B 1 178 ? 92.508 -34.209 40.508 1.00 48.20 259 ASN B C 1
ATOM 3961 O O . ASN B 1 178 ? 92.475 -35.007 39.569 1.00 44.20 259 ASN B O 1
ATOM 3966 N N . GLY B 1 179 ? 91.445 -33.518 40.912 1.00 55.15 260 GLY B N 1
ATOM 3967 C CA . GLY B 1 179 ? 90.164 -33.638 40.241 1.00 55.15 260 GLY B CA 1
ATOM 3968 C C . GLY B 1 179 ? 89.387 -34.930 40.460 1.00 54.19 260 GLY B C 1
ATOM 3969 O O . GLY B 1 179 ? 88.341 -35.137 39.838 1.00 62.36 260 GLY B O 1
ATOM 3970 N N . THR B 1 180 ? 89.881 -35.805 41.330 1.00 52.88 261 THR B N 1
ATOM 3971 C CA . THR B 1 180 ? 89.120 -36.999 41.680 1.00 58.04 261 THR B CA 1
ATOM 3972 C C . THR B 1 180 ? 88.492 -36.867 43.070 1.00 58.58 261 THR B C 1
ATOM 3973 O O . THR B 1 180 ? 89.146 -36.442 44.026 1.00 52.60 261 THR B O 1
ATOM 3977 N N . SER B 1 181 ? 87.219 -37.228 43.185 1.00 60.12 262 SER B N 1
ATOM 3978 C CA . SER B 1 181 ? 86.583 -37.249 44.495 1.00 46.57 262 SER B CA 1
ATOM 3979 C C . SER B 1 181 ? 87.244 -38.319 45.380 1.00 57.06 262 SER B C 1
ATOM 3980 O O . SER B 1 181 ? 87.397 -39.497 44.987 1.00 52.27 262 SER B O 1
ATOM 3983 N N . ALA B 1 182 ? 87.648 -37.887 46.572 1.00 46.62 263 ALA B N 1
ATOM 3984 C CA . ALA B 1 182 ? 88.247 -38.775 47.561 1.00 49.38 263 ALA B CA 1
ATOM 3985 C C . ALA B 1 182 ? 87.301 -38.898 48.741 1.00 56.00 263 ALA B C 1
ATOM 3986 O O . ALA B 1 182 ? 87.670 -39.378 49.816 1.00 65.82 263 ALA B O 1
ATOM 3988 N N . GLY B 1 183 ? 86.075 -38.444 48.534 1.00 52.32 264 GLY B N 1
ATOM 3989 C CA . GLY B 1 183 ? 85.081 -38.518 49.575 1.00 56.78 264 GLY B CA 1
ATOM 3990 C C . GLY B 1 183 ? 84.417 -37.193 49.897 1.00 58.79 264 GLY B C 1
ATOM 3991 O O . GLY B 1 183 ? 84.940 -36.108 49.611 1.00 61.00 264 GLY B O 1
ATOM 3992 N N . TRP B 1 184 ? 83.242 -37.312 50.498 1.00 51.67 265 TRP B N 1
ATOM 3993 C CA . TRP B 1 184 ? 82.461 -36.181 50.951 1.00 59.80 265 TRP B CA 1
ATOM 3994 C C . TRP B 1 184 ? 81.819 -36.491 52.311 1.00 63.39 265 TRP B C 1
ATOM 3995 O O . TRP B 1 184 ? 81.754 -37.655 52.745 1.00 57.97 265 TRP B O 1
ATOM 4006 N N . LYS B 1 185 ? 81.339 -35.433 52.963 1.00 49.71 266 LYS B N 1
ATOM 4007 C CA . LYS B 1 185 ? 80.609 -35.560 54.210 1.00 42.52 266 LYS B CA 1
ATOM 4008 C C . LYS B 1 185 ? 79.308 -34.765 54.167 1.00 49.19 266 LYS B C 1
ATOM 4009 O O . LYS B 1 185 ? 79.282 -33.615 53.720 1.00 60.14 266 LYS B O 1
ATOM 4015 N N . ALA B 1 186 ? 78.226 -35.377 54.636 1.00 54.74 267 ALA B N 1
ATOM 4016 C CA . ALA B 1 186 ? 76.989 -34.639 54.860 1.00 59.80 267 ALA B CA 1
ATOM 4017 C C . ALA B 1 186 ? 77.197 -33.504 55.878 1.00 64.50 267 ALA B C 1
ATOM 4018 O O . ALA B 1 186 ? 77.879 -33.666 56.897 1.00 72.57 267 ALA B O 1
ATOM 4020 N N . LEU B 1 187 ? 76.606 -32.356 55.577 1.00 58.78 268 LEU B N 1
ATOM 4021 C CA . LEU B 1 187 ? 76.522 -31.250 56.509 1.00 61.63 268 LEU B CA 1
ATOM 4022 C C . LEU B 1 187 ? 75.111 -31.200 57.102 1.00 63.00 268 LEU B C 1
ATOM 4023 O O . LEU B 1 187 ? 74.108 -31.289 56.378 1.00 71.74 268 LEU B O 1
ATOM 4028 N N . ASP B 1 188 ? 75.037 -31.073 58.422 1.00 62.27 269 ASP B N 1
ATOM 4029 C CA . ASP B 1 188 ? 73.757 -30.956 59.096 1.00 67.79 269 ASP B CA 1
ATOM 4030 C C . ASP B 1 188 ? 73.256 -29.519 58.943 1.00 62.73 269 ASP B C 1
ATOM 4031 O O . ASP B 1 188 ? 73.787 -28.600 59.553 1.00 68.89 269 ASP B O 1
ATOM 4036 N N . THR B 1 189 ? 72.255 -29.324 58.096 1.00 59.41 270 THR B N 1
ATOM 4037 C CA . THR B 1 189 ? 71.664 -28.003 57.898 1.00 67.55 270 THR B CA 1
ATOM 4038 C C . THR B 1 189 ? 70.213 -28.060 58.317 1.00 71.04 270 THR B C 1
ATOM 4039 O O . THR B 1 189 ? 69.334 -27.502 57.653 1.00 79.24 270 THR B O 1
ATOM 4043 N N . THR B 1 190 ? 69.970 -28.770 59.410 1.00 54.52 271 THR B N 1
ATOM 4044 C CA . THR B 1 190 ? 68.627 -28.898 59.943 1.00 65.21 271 THR B CA 1
ATOM 4045 C C . THR B 1 190 ? 68.102 -27.549 60.413 1.00 66.78 271 THR B C 1
ATOM 4046 O O . THR B 1 190 ? 68.673 -26.932 61.331 1.00 66.07 271 THR B O 1
ATOM 4050 N N . GLY B 1 191 ? 67.030 -27.087 59.768 1.00 61.99 272 GLY B N 1
ATOM 4051 C CA . GLY B 1 191 ? 66.377 -25.854 60.174 1.00 72.25 272 GLY B CA 1
ATOM 4052 C C . GLY B 1 191 ? 66.911 -24.605 59.496 1.00 78.85 272 GLY B C 1
ATOM 4053 O O . GLY B 1 191 ? 66.526 -23.486 59.861 1.00 78.49 272 GLY B O 1
ATOM 4054 N N . PHE B 1 192 ? 67.803 -24.791 58.522 1.00 74.69 273 PHE B N 1
ATOM 4055 C CA . PHE B 1 192 ? 68.256 -23.683 57.674 1.00 70.44 273 PHE B CA 1
ATOM 4056 C C . PHE B 1 192 ? 68.739 -24.100 56.275 1.00 64.27 273 PHE B C 1
ATOM 4057 O O . PHE B 1 192 ? 68.804 -25.290 55.929 1.00 77.75 273 PHE B O 1
ATOM 4065 N N . ASN B 1 193 ? 69.061 -23.091 55.477 1.00 50.37 274 ASN B N 1
ATOM 4066 C CA . ASN B 1 193 ? 69.529 -23.286 54.116 1.00 61.11 274 ASN B CA 1
ATOM 4067 C C . ASN B 1 193 ? 70.908 -22.633 53.931 1.00 70.71 274 ASN B C 1
ATOM 4068 O O . ASN B 1 193 ? 71.170 -21.560 54.486 1.00 72.00 274 ASN B O 1
ATOM 4073 N N . PHE B 1 194 ? 71.782 -23.294 53.168 1.00 64.99 275 PHE B N 1
ATOM 4074 C CA . PHE B 1 194 ? 73.184 -22.891 53.038 1.00 54.21 275 PHE B CA 1
ATOM 4075 C C . PHE B 1 194 ? 73.650 -22.825 51.570 1.00 54.92 275 PHE B C 1
ATOM 4076 O O . PHE B 1 194 ? 74.463 -23.640 51.109 1.00 49.25 275 PHE B O 1
ATOM 4084 N N . GLU B 1 195 ? 73.144 -21.840 50.837 1.00 48.93 276 GLU B N 1
ATOM 4085 C CA . GLU B 1 195 ? 73.510 -21.678 49.428 1.00 49.24 276 GLU B CA 1
ATOM 4086 C C . GLU B 1 195 ? 74.775 -20.841 49.192 1.00 57.54 276 GLU B C 1
ATOM 4087 O O . GLU B 1 195 ? 75.118 -19.959 49.984 1.00 60.67 276 GLU B O 1
ATOM 4093 N N . PHE B 1 196 ? 75.462 -21.138 48.094 1.00 59.38 277 PHE B N 1
ATOM 4094 C CA . PHE B 1 196 ? 76.590 -20.334 47.603 1.00 51.79 277 PHE B CA 1
ATOM 4095 C C . PHE B 1 196 ? 77.670 -19.947 48.601 1.00 54.47 277 PHE B C 1
ATOM 4096 O O . PHE B 1 196 ? 78.064 -18.779 48.641 1.00 65.79 277 PHE B O 1
ATOM 4104 N N . PRO B 1 197 ? 78.182 -20.918 49.378 1.00 55.03 278 PRO B N 1
ATOM 4105 C CA . PRO B 1 197 ? 79.236 -20.533 50.329 1.00 44.25 278 PRO B CA 1
ATOM 4106 C C . PRO B 1 197 ? 80.425 -19.938 49.595 1.00 49.20 278 PRO B C 1
ATOM 4107 O O . PRO B 1 197 ? 80.783 -20.406 48.518 1.00 53.22 278 PRO B O 1
ATOM 4111 N N . THR B 1 198 ? 80.992 -18.876 50.146 1.00 63.89 279 THR B N 1
ATOM 4112 C CA . THR B 1 198 ? 82.204 -18.291 49.594 1.00 59.87 279 THR B CA 1
ATOM 4113 C C . THR B 1 198 ? 83.219 -18.283 50.730 1.00 57.42 279 THR B C 1
ATOM 4114 O O . THR B 1 198 ? 82.898 -17.952 51.878 1.00 54.71 279 THR B O 1
ATOM 4118 N N . CYS B 1 199 ? 84.433 -18.712 50.431 1.00 58.79 280 CYS B N 1
ATOM 4119 C CA . CYS B 1 199 ? 85.289 -19.194 51.499 1.00 56.35 280 CYS B CA 1
ATOM 4120 C C . CYS B 1 199 ? 86.678 -18.594 51.492 1.00 60.99 280 CYS B C 1
ATOM 4121 O O . CYS B 1 199 ? 87.091 -17.968 50.496 1.00 50.09 280 CYS B O 1
ATOM 4124 N N . TYR B 1 200 ? 87.394 -18.804 52.603 1.00 47.55 281 TYR B N 1
ATOM 4125 C CA . TYR B 1 200 ? 88.829 -18.495 52.674 1.00 53.65 281 TYR B CA 1
ATOM 4126 C C . TYR B 1 200 ? 89.549 -19.439 53.650 1.00 57.80 281 TYR B C 1
ATOM 4127 O O . TYR B 1 200 ? 88.901 -20.090 54.489 1.00 53.03 281 TYR B O 1
ATOM 4136 N N . TYR B 1 201 ? 90.876 -19.514 53.534 1.00 54.58 282 TYR B N 1
ATOM 4137 C CA . TYR B 1 201 ? 91.682 -20.368 54.403 1.00 53.61 282 TYR B CA 1
ATOM 4138 C C . TYR B 1 201 ? 92.588 -19.583 55.379 1.00 56.10 282 TYR B C 1
ATOM 4139 O O . TYR B 1 201 ? 93.299 -18.675 54.959 1.00 63.56 282 TYR B O 1
ATOM 4148 N N . THR B 1 202 ? 92.547 -19.934 56.666 1.00 50.91 283 THR B N 1
ATOM 4149 C CA . THR B 1 202 ? 93.663 -19.669 57.606 1.00 76.54 283 THR B CA 1
ATOM 4150 C C . THR B 1 202 ? 93.610 -20.485 58.875 1.00 77.80 283 THR B C 1
ATOM 4151 O O . THR B 1 202 ? 92.536 -20.952 59.287 1.00 62.66 283 THR B O 1
ATOM 4155 N N . SER B 1 203 ? 94.784 -20.581 59.506 1.00 81.28 284 SER B N 1
ATOM 4156 C CA . SER B 1 203 ? 94.935 -21.182 60.819 1.00 67.80 284 SER B CA 1
ATOM 4157 C C . SER B 1 203 ? 94.337 -22.560 60.818 1.00 61.92 284 SER B C 1
ATOM 4158 O O . SER B 1 203 ? 93.519 -22.884 61.694 1.00 69.12 284 SER B O 1
ATOM 4161 N N . GLY B 1 204 ? 94.726 -23.349 59.814 1.00 69.25 285 GLY B N 1
ATOM 4162 C CA . GLY B 1 204 ? 94.306 -24.733 59.715 1.00 75.78 285 GLY B CA 1
ATOM 4163 C C . GLY B 1 204 ? 92.828 -24.951 59.467 1.00 73.38 285 GLY B C 1
ATOM 4164 O O . GLY B 1 204 ? 92.343 -26.078 59.601 1.00 82.96 285 GLY B O 1
ATOM 4165 N N . LYS B 1 205 ? 92.112 -23.887 59.113 1.00 68.10 286 LYS B N 1
ATOM 4166 C CA . LYS B 1 205 ? 90.680 -23.997 58.849 1.00 62.47 286 LYS B CA 1
ATOM 4167 C C . LYS B 1 205 ? 90.234 -23.314 57.562 1.00 56.15 286 LYS B C 1
ATOM 4168 O O . LYS B 1 205 ? 90.820 -22.327 57.101 1.00 71.75 286 LYS B O 1
ATOM 4174 N N . VAL B 1 206 ? 89.196 -23.874 56.969 1.00 55.01 287 VAL B N 1
ATOM 4175 C CA . VAL B 1 206 ? 88.508 -23.203 55.882 1.00 54.46 287 VAL B CA 1
ATOM 4176 C C . VAL B 1 206 ? 87.246 -22.591 56.480 1.00 61.72 287 VAL B C 1
ATOM 4177 O O . VAL B 1 206 ? 86.489 -23.254 57.206 1.00 50.88 287 VAL B O 1
ATOM 4181 N N . LYS B 1 207 ? 87.037 -21.313 56.211 1.00 65.16 288 LYS B N 1
ATOM 4182 C CA . LYS B 1 207 ? 85.884 -20.628 56.764 1.00 62.46 288 LYS B CA 1
ATOM 4183 C C . LYS B 1 207 ? 85.015 -20.153 55.604 1.00 52.43 288 LYS B C 1
ATOM 4184 O O . LYS B 1 207 ? 85.525 -19.601 54.621 1.00 57.81 288 LYS B O 1
ATOM 4190 N N . CYS B 1 208 ? 83.714 -20.414 55.699 1.00 54.24 289 CYS B N 1
ATOM 4191 C CA . CYS B 1 208 ? 82.769 -20.115 54.612 1.00 56.47 289 CYS B CA 1
ATOM 4192 C C . CYS B 1 208 ? 81.572 -19.325 55.103 1.00 53.51 289 CYS B C 1
ATOM 4193 O O . CYS B 1 208 ? 81.035 -19.585 56.187 1.00 55.13 289 CYS B O 1
ATOM 4196 N N . THR B 1 209 ? 81.165 -18.356 54.295 1.00 52.03 290 THR B N 1
ATOM 4197 C CA . THR B 1 209 ? 79.938 -17.609 54.530 1.00 46.74 290 THR B CA 1
ATOM 4198 C C . THR B 1 209 ? 78.908 -18.087 53.510 1.00 55.36 290 THR B C 1
ATOM 4199 O O . THR B 1 209 ? 79.184 -18.126 52.298 1.00 55.17 290 THR B O 1
ATOM 4203 N N . GLY B 1 210 ? 77.728 -18.468 53.992 1.00 52.36 291 GLY B N 1
ATOM 4204 C CA . GLY B 1 210 ? 76.689 -18.950 53.100 1.00 54.50 291 GLY B CA 1
ATOM 4205 C C . GLY B 1 210 ? 75.544 -17.968 52.889 1.00 53.78 291 GLY B C 1
ATOM 4206 O O . GLY B 1 210 ? 75.560 -16.833 53.383 1.00 60.90 291 GLY B O 1
ATOM 4207 N N . THR B 1 211 ? 74.532 -18.413 52.157 1.00 56.93 292 THR B N 1
ATOM 4208 C CA . THR B 1 211 ? 73.339 -17.605 51.957 1.00 52.48 292 THR B CA 1
ATOM 4209 C C . THR B 1 211 ? 72.095 -18.413 52.313 1.00 56.46 292 THR B C 1
ATOM 4210 O O . THR B 1 211 ? 71.901 -19.526 51.820 1.00 68.46 292 THR B O 1
ATOM 4214 N N . ASN B 1 212 ? 71.276 -17.867 53.205 1.00 61.96 293 ASN B N 1
ATOM 4215 C CA . ASN B 1 212 ? 70.062 -18.553 53.648 1.00 67.98 293 ASN B CA 1
ATOM 4216 C C . ASN B 1 212 ? 68.838 -17.930 52.980 1.00 65.51 293 ASN B C 1
ATOM 4217 O O . ASN B 1 212 ? 68.428 -16.787 53.300 1.00 55.99 293 ASN B O 1
ATOM 4222 N N . LEU B 1 213 ? 68.273 -18.701 52.051 1.00 58.41 294 LEU B N 1
ATOM 4223 C CA . LEU B 1 213 ? 67.164 -18.255 51.201 1.00 62.70 294 LEU B CA 1
ATOM 4224 C C . LEU B 1 213 ? 65.834 -18.594 51.817 1.00 63.40 294 LEU B C 1
ATOM 4225 O O . LEU B 1 213 ? 64.779 -18.203 51.321 1.00 65.83 294 LEU B O 1
ATOM 4230 N N . TRP B 1 214 ? 65.907 -19.344 52.902 1.00 60.58 295 TRP B N 1
ATOM 4231 C CA . TRP B 1 214 ? 64.728 -19.876 53.529 1.00 64.93 295 TRP B CA 1
ATOM 4232 C C . TRP B 1 214 ? 64.274 -18.995 54.701 1.00 64.70 295 TRP B C 1
ATOM 4233 O O . TRP B 1 214 ? 63.244 -18.332 54.605 1.00 56.57 295 TRP B O 1
ATOM 4244 N N . ASN B 1 215 ? 65.042 -18.969 55.789 1.00 56.32 296 ASN B N 1
ATOM 4245 C CA . ASN B 1 215 ? 64.557 -18.369 57.036 1.00 61.62 296 ASN B CA 1
ATOM 4246 C C . ASN B 1 215 ? 65.578 -17.530 57.806 1.00 69.72 296 ASN B C 1
ATOM 4247 O O . ASN B 1 215 ? 65.620 -17.583 59.041 1.00 72.58 296 ASN B O 1
ATOM 4252 N N . ASP B 1 216 ? 66.400 -16.760 57.097 1.00 63.80 297 ASP B N 1
ATOM 4253 C CA . ASP B 1 216 ? 67.418 -15.982 57.793 1.00 65.75 297 ASP B CA 1
ATOM 4254 C C . ASP B 1 216 ? 67.988 -14.818 57.005 1.00 56.71 297 ASP B C 1
ATOM 4255 O O . ASP B 1 216 ? 68.629 -15.020 55.984 1.00 60.30 297 ASP B O 1
ATOM 4260 N N . ALA B 1 217 ? 67.783 -13.610 57.524 1.00 62.67 298 ALA B N 1
ATOM 4261 C CA . ALA B 1 217 ? 68.343 -12.394 56.947 1.00 64.33 298 ALA B CA 1
ATOM 4262 C C . ALA B 1 217 ? 69.791 -12.138 57.392 1.00 66.70 298 ALA B C 1
ATOM 4263 O O . ALA B 1 217 ? 70.458 -11.217 56.893 1.00 74.72 298 ALA B O 1
ATOM 4265 N N . LYS B 1 218 ? 70.264 -12.922 58.357 1.00 59.23 299 LYS B N 1
ATOM 4266 C CA . LYS B 1 218 ? 71.694 -12.975 58.659 1.00 51.60 299 LYS B CA 1
ATOM 4267 C C . LYS B 1 218 ? 72.299 -14.083 57.813 1.00 56.06 299 LYS B C 1
ATOM 4268 O O . LYS B 1 218 ? 71.577 -14.826 57.155 1.00 64.22 299 LYS B O 1
ATOM 4274 N N . ARG B 1 219 ? 73.618 -14.203 57.823 1.00 64.06 300 ARG B N 1
ATOM 4275 C CA . ARG B 1 219 ? 74.276 -15.203 56.990 1.00 59.32 300 ARG B CA 1
ATOM 4276 C C . ARG B 1 219 ? 74.920 -16.321 57.799 1.00 59.63 300 ARG B C 1
ATOM 4277 O O . ARG B 1 219 ? 75.828 -16.077 58.592 1.00 53.67 300 ARG B O 1
ATOM 4285 N N . PRO B 1 220 ? 74.488 -17.562 57.546 1.00 63.68 301 PRO B N 1
ATOM 4286 C CA . PRO B 1 220 ? 75.063 -18.736 58.205 1.00 57.61 301 PRO B CA 1
ATOM 4287 C C . PRO B 1 220 ? 76.547 -18.837 57.849 1.00 58.94 301 PRO B C 1
ATOM 4288 O O . PRO B 1 220 ? 76.952 -18.420 56.755 1.00 61.28 301 PRO B O 1
ATOM 4292 N N . PHE B 1 221 ? 77.339 -19.381 58.768 1.00 49.78 302 PHE B N 1
ATOM 4293 C CA . PHE B 1 221 ? 78.786 -19.425 58.625 1.00 54.33 302 PHE B CA 1
ATOM 4294 C C . PHE B 1 221 ? 79.277 -20.820 59.005 1.00 62.80 302 PHE B C 1
ATOM 4295 O O . PHE B 1 221 ? 78.645 -21.524 59.793 1.00 63.40 302 PHE B O 1
ATOM 4303 N N . LEU B 1 222 ? 80.415 -21.212 58.451 1.00 55.42 303 LEU B N 1
ATOM 4304 C CA . LEU B 1 222 ? 80.836 -22.593 58.512 1.00 45.95 303 LEU B CA 1
ATOM 4305 C C . LEU B 1 222 ? 82.334 -22.595 58.546 1.00 57.89 303 LEU B C 1
ATOM 4306 O O . LEU B 1 222 ? 82.979 -21.883 57.766 1.00 60.73 303 LEU B O 1
ATOM 4311 N N . GLU B 1 223 ? 82.895 -23.371 59.463 1.00 63.21 304 GLU B N 1
ATOM 4312 C CA . GLU B 1 223 ? 84.325 -23.624 59.432 1.00 69.09 304 GLU B CA 1
ATOM 4313 C C . GLU B 1 223 ? 84.565 -25.119 59.541 1.00 69.26 304 GLU B C 1
ATOM 4314 O O . GLU B 1 223 ? 83.774 -25.849 60.147 1.00 70.22 304 GLU B O 1
ATOM 4320 N N . PHE B 1 224 ? 85.643 -25.576 58.917 1.00 58.67 305 PHE B N 1
ATOM 4321 C CA . PHE B 1 224 ? 85.992 -26.986 58.948 1.00 52.86 305 PHE B CA 1
ATOM 4322 C C . PHE B 1 224 ? 87.484 -27.145 58.725 1.00 62.49 305 PHE B C 1
ATOM 4323 O O . PHE B 1 224 ? 88.141 -26.249 58.184 1.00 60.62 305 PHE B O 1
ATOM 4331 N N . ASP B 1 225 ? 88.017 -28.286 59.146 1.00 68.35 306 ASP B N 1
ATOM 4332 C CA . ASP B 1 225 ? 89.439 -28.564 58.979 1.00 70.48 306 ASP B CA 1
ATOM 4333 C C . ASP B 1 225 ? 89.649 -29.679 57.955 1.00 66.13 306 ASP B C 1
ATOM 4334 O O . ASP B 1 225 ? 88.682 -30.178 57.372 1.00 55.79 306 ASP B O 1
ATOM 4339 N N . GLN B 1 226 ? 90.896 -30.097 57.759 1.00 67.46 307 GLN B N 1
ATOM 4340 C CA . GLN B 1 226 ? 91.188 -31.038 56.686 1.00 70.33 307 GLN B CA 1
ATOM 4341 C C . GLN B 1 226 ? 90.655 -32.457 56.933 1.00 68.09 307 GLN B C 1
ATOM 4342 O O . GLN B 1 226 ? 90.605 -33.276 56.019 1.00 72.15 307 GLN B O 1
ATOM 4348 N N . SER B 1 227 ? 90.243 -32.748 58.157 1.00 66.41 309 SER B N 1
ATOM 4349 C CA . SER B 1 227 ? 89.651 -34.049 58.446 1.00 69.81 309 SER B CA 1
ATOM 4350 C C . SER B 1 227 ? 88.132 -33.961 58.546 1.00 67.16 309 SER B C 1
ATOM 4351 O O . SER B 1 227 ? 87.477 -34.870 59.059 1.00 68.38 309 SER B O 1
ATOM 4354 N N . PHE B 1 228 ? 87.595 -32.845 58.063 1.00 69.82 310 PHE B N 1
ATOM 4355 C CA . PHE B 1 228 ? 86.156 -32.599 57.964 1.00 58.22 310 PHE B CA 1
ATOM 4356 C C . PHE B 1 228 ? 85.415 -32.486 59.289 1.00 60.15 310 PHE B C 1
ATOM 4357 O O . PHE B 1 228 ? 84.193 -32.649 59.347 1.00 56.70 310 PHE B O 1
ATOM 4365 N N . THR B 1 229 ? 86.150 -32.199 60.355 1.00 61.85 311 THR B N 1
ATOM 4366 C CA . THR B 1 229 ? 85.510 -31.718 61.562 1.00 58.12 311 THR B CA 1
ATOM 4367 C C . THR B 1 229 ? 85.001 -30.278 61.310 1.00 61.74 311 THR B C 1
ATOM 4368 O O . THR B 1 229 ? 85.777 -29.363 60.971 1.00 66.06 311 THR B O 1
ATOM 4372 N N . TYR B 1 230 ? 83.694 -30.081 61.452 1.00 57.95 312 TYR B N 1
ATOM 4373 C CA . TYR B 1 230 ? 83.103 -28.787 61.102 1.00 59.98 312 TYR B CA 1
ATOM 4374 C C . TYR B 1 230 ? 82.135 -28.256 62.148 1.00 51.67 312 TYR B C 1
ATOM 4375 O O . TYR B 1 230 ? 81.533 -29.009 62.914 1.00 60.13 312 TYR B O 1
ATOM 4384 N N . THR B 1 231 ? 81.948 -26.945 62.107 1.00 48.44 313 THR B N 1
ATOM 4385 C CA . THR B 1 231 ? 81.056 -26.261 63.015 1.00 52.21 313 THR B CA 1
ATOM 4386 C C . THR B 1 231 ? 80.315 -25.155 62.281 1.00 59.07 313 THR B C 1
ATOM 4387 O O . THR B 1 231 ? 80.928 -24.220 61.756 1.00 65.10 313 THR B O 1
ATOM 4391 N N . PHE B 1 232 ? 78.994 -25.250 62.267 1.00 64.32 314 PHE B N 1
ATOM 4392 C CA . PHE B 1 232 ? 78.169 -24.139 61.825 1.00 58.48 314 PHE B CA 1
ATOM 4393 C C . PHE B 1 232 ? 78.004 -23.101 62.943 1.00 69.77 314 PHE B C 1
ATOM 4394 O O . PHE B 1 232 ? 77.635 -23.439 64.072 1.00 64.34 314 PHE B O 1
ATOM 4402 N N . LYS B 1 233 ? 78.294 -21.841 62.630 1.00 68.37 315 LYS B N 1
ATOM 4403 C CA . LYS B 1 233 ? 78.070 -20.746 63.572 1.00 64.18 315 LYS B CA 1
ATOM 4404 C C . LYS B 1 233 ? 77.078 -19.707 63.020 1.00 60.33 315 LYS B C 1
ATOM 4405 O O . LYS B 1 233 ? 76.991 -19.489 61.809 1.00 58.30 315 LYS B O 1
ATOM 4411 N N . GLU B 1 234 ? 76.320 -19.077 63.911 1.00 59.18 316 GLU B N 1
ATOM 4412 C CA . GLU B 1 234 ? 75.475 -17.945 63.533 1.00 60.22 316 GLU B CA 1
ATOM 4413 C C . GLU B 1 234 ? 76.117 -16.678 64.073 1.00 74.78 316 GLU B C 1
ATOM 4414 O O . GLU B 1 234 ? 76.501 -16.623 65.245 1.00 83.72 316 GLU B O 1
ATOM 4420 N N . PRO B 1 235 ? 76.264 -15.664 63.212 1.00 68.31 317 PRO B N 1
ATOM 4421 C CA . PRO B 1 235 ? 76.837 -14.376 63.623 1.00 74.83 317 PRO B CA 1
ATOM 4422 C C . PRO B 1 235 ? 75.927 -13.692 64.632 1.00 77.51 317 PRO B C 1
ATOM 4423 O O . PRO B 1 235 ? 74.703 -13.678 64.475 1.00 76.88 317 PRO B O 1
ATOM 4427 N N . CYS B 1 236 ? 76.528 -13.133 65.670 1.00 73.17 318 CYS B N 1
ATOM 4428 C CA . CYS B 1 236 ? 75.757 -12.545 66.751 1.00 67.31 318 CYS B CA 1
ATOM 4429 C C . CYS B 1 236 ? 75.525 -11.058 66.552 1.00 73.95 318 CYS B C 1
ATOM 4430 O O . CYS B 1 236 ? 75.228 -10.343 67.492 1.00 51.05 318 CYS B O 1
ATOM 4433 N N . LEU B 1 237 ? 75.660 -10.581 65.325 1.00 75.36 319 LEU B N 1
ATOM 4434 C CA . LEU B 1 237 ? 75.543 -9.153 65.118 1.00 72.35 319 LEU B CA 1
ATOM 4435 C C . LEU B 1 237 ? 74.233 -8.759 64.446 1.00 73.34 319 LEU B C 1
ATOM 4436 O O . LEU B 1 237 ? 73.797 -9.389 63.482 1.00 81.07 319 LEU B O 1
ATOM 4441 N N . GLY B 1 238 ? 73.604 -7.713 64.971 1.00 78.49 320 GLY B N 1
ATOM 4442 C CA . GLY B 1 238 ? 72.369 -7.192 64.410 1.00 72.96 320 GLY B CA 1
ATOM 4443 C C . GLY B 1 238 ? 72.530 -6.432 63.099 1.00 77.44 320 GLY B C 1
ATOM 4444 O O . GLY B 1 238 ? 71.537 -5.931 62.555 1.00 77.95 320 GLY B O 1
ATOM 4445 N N . PHE B 1 239 ? 73.770 -6.335 62.601 1.00 69.45 321 PHE B N 1
ATOM 4446 C CA . PHE B 1 239 ? 74.061 -5.779 61.263 1.00 63.44 321 PHE B CA 1
ATOM 4447 C C . PHE B 1 239 ? 73.844 -6.877 60.207 1.00 59.73 321 PHE B C 1
ATOM 4448 O O . PHE B 1 239 ? 74.751 -7.668 59.897 1.00 52.93 321 PHE B O 1
ATOM 4456 N N . LEU B 1 240 ? 72.629 -6.934 59.671 1.00 67.19 322 LEU B N 1
ATOM 4457 C CA . LEU B 1 240 ? 72.205 -8.048 58.809 1.00 59.25 322 LEU B CA 1
ATOM 4458 C C . LEU B 1 240 ? 72.926 -8.119 57.456 1.00 59.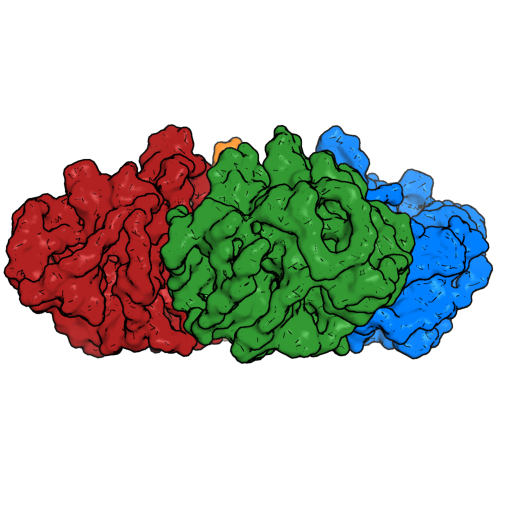07 322 LEU B C 1
ATOM 4459 O O . LEU B 1 240 ? 72.936 -7.144 56.692 1.00 54.51 322 LEU B O 1
ATOM 4464 N N . GLY B 1 241 ? 73.503 -9.282 57.160 1.00 57.65 323 GLY B N 1
ATOM 4465 C CA . GLY B 1 241 ? 74.311 -9.461 55.966 1.00 57.95 323 GLY B CA 1
ATOM 4466 C C . GLY B 1 241 ? 73.553 -9.677 54.663 1.00 61.28 323 GLY B C 1
ATOM 4467 O O . GLY B 1 241 ? 74.006 -9.248 53.602 1.00 66.41 323 GLY B O 1
ATOM 4468 N N . ASP B 1 242 ? 72.397 -10.330 54.728 1.00 65.07 324 ASP B N 1
ATOM 4469 C CA . ASP B 1 242 ? 71.683 -10.706 53.505 1.00 66.75 324 ASP B CA 1
ATOM 4470 C C . ASP B 1 242 ? 70.924 -9.545 52.841 1.00 64.32 324 ASP B C 1
ATOM 4471 O O . ASP B 1 242 ? 70.744 -8.468 53.422 1.00 63.05 324 ASP B O 1
ATOM 4476 N N . THR B 1 243 ? 70.501 -9.785 51.607 1.00 60.34 325 THR B N 1
ATOM 4477 C CA . THR B 1 243 ? 69.546 -8.929 50.916 1.00 62.99 325 THR B CA 1
ATOM 4478 C C . THR B 1 243 ? 68.606 -9.885 50.192 1.00 59.77 325 THR B C 1
ATOM 4479 O O . THR B 1 243 ? 69.059 -10.736 49.427 1.00 61.82 325 THR B O 1
ATOM 4483 N N . PRO B 1 244 ? 67.298 -9.783 50.444 1.00 60.04 326 PRO B N 1
ATOM 4484 C CA . PRO B 1 244 ? 66.628 -8.795 51.292 1.00 66.26 326 PRO B CA 1
ATOM 4485 C C . PRO B 1 244 ? 66.840 -9.057 52.783 1.00 57.39 326 PRO B C 1
ATOM 4486 O O . PRO B 1 244 ? 67.365 -10.111 53.181 1.00 61.90 326 PRO B O 1
ATOM 4490 N N . ARG B 1 245 ? 66.398 -8.087 53.582 1.00 48.96 327 ARG B N 1
ATOM 4491 C CA . ARG B 1 245 ? 66.490 -8.111 55.045 1.00 55.95 327 ARG B CA 1
ATOM 4492 C C . ARG B 1 245 ? 65.564 -7.039 55.606 1.00 57.18 327 ARG B C 1
ATOM 4493 O O . ARG B 1 245 ? 65.076 -6.179 54.871 1.00 57.43 327 ARG B O 1
ATOM 4501 N N . GLY B 1 246 ? 65.350 -7.075 56.916 1.00 55.46 328 GLY B N 1
ATOM 4502 C CA . GLY B 1 246 ? 64.598 -6.033 57.587 1.00 60.93 328 GLY B CA 1
ATOM 4503 C C . GLY B 1 246 ? 65.474 -5.007 58.289 1.00 65.18 328 GLY B C 1
ATOM 4504 O O . GLY B 1 246 ? 66.676 -4.908 58.029 1.00 67.75 328 GLY B O 1
ATOM 4505 N N . ILE B 1 247 ? 64.852 -4.233 59.175 1.00 68.22 329 ILE B N 1
ATOM 4506 C CA . ILE B 1 247 ? 65.543 -3.253 59.998 1.00 61.62 329 ILE B CA 1
ATOM 4507 C C . ILE B 1 247 ? 66.628 -3.955 60.793 1.00 70.44 329 ILE B C 1
ATOM 4508 O O . ILE B 1 247 ? 66.396 -5.051 61.320 1.00 77.07 329 ILE B O 1
ATOM 4513 N N . ASP B 1 248 ? 67.812 -3.347 60.868 1.00 67.85 330 ASP B N 1
ATOM 4514 C CA . ASP B 1 248 ? 68.880 -3.915 61.686 1.00 71.25 330 ASP B CA 1
ATOM 4515 C C . ASP B 1 248 ? 68.387 -4.069 63.116 1.00 70.05 330 ASP B C 1
ATOM 4516 O O . ASP B 1 248 ? 67.555 -3.296 63.584 1.00 69.04 330 ASP B O 1
ATOM 4521 N N . THR B 1 249 ? 68.881 -5.078 63.811 1.00 68.25 333 THR B N 1
ATOM 4522 C CA . THR B 1 249 ? 68.392 -5.314 65.152 1.00 78.28 333 THR B CA 1
ATOM 4523 C C . THR B 1 249 ? 69.497 -5.213 66.172 1.00 78.66 333 THR B C 1
ATOM 4524 O O . THR B 1 249 ? 70.585 -4.709 65.894 1.00 78.97 333 THR B O 1
ATOM 4528 N N . THR B 1 250 ? 69.196 -5.695 67.368 1.00 85.02 334 THR B N 1
ATOM 4529 C CA . THR B 1 250 ? 70.194 -5.815 68.417 1.00 90.07 334 THR B CA 1
ATOM 4530 C C . THR B 1 250 ? 71.032 -7.070 68.170 1.00 84.63 334 THR B C 1
ATOM 4531 O O . THR B 1 250 ? 70.637 -7.959 67.399 1.00 86.55 334 THR B O 1
ATOM 4535 N N . ASN B 1 251 ? 72.196 -7.121 68.806 1.00 78.36 335 ASN B N 1
ATOM 4536 C CA . ASN B 1 251 ? 73.006 -8.318 68.777 1.00 66.91 335 ASN B CA 1
ATOM 4537 C C . ASN B 1 251 ? 72.320 -9.469 69.492 1.00 68.78 335 ASN B C 1
ATOM 4538 O O . ASN B 1 251 ? 72.046 -9.389 70.684 1.00 73.57 335 ASN B O 1
ATOM 4543 N N . TYR B 1 252 ? 72.022 -10.531 68.756 1.00 69.73 336 TYR B N 1
ATOM 4544 C CA . TYR B 1 252 ? 71.630 -11.789 69.381 1.00 71.78 336 TYR B CA 1
ATOM 4545 C C . TYR B 1 252 ? 72.132 -12.977 68.575 1.00 78.88 336 TYR B C 1
ATOM 4546 O O . TYR B 1 252 ? 72.474 -12.847 67.394 1.00 80.73 336 TYR B O 1
ATOM 4555 N N . CYS B 1 253 ? 72.167 -14.136 69.217 1.00 80.94 337 CYS B N 1
ATOM 4556 C CA . CYS B 1 253 ? 72.967 -15.233 68.703 1.00 80.49 337 CYS B CA 1
ATOM 4557 C C . CYS B 1 253 ? 72.190 -16.307 67.962 1.00 83.58 337 CYS B C 1
ATOM 4558 O O . CYS B 1 253 ? 72.579 -17.474 67.975 1.00 100.45 337 CYS B O 1
ATOM 4561 N N . ASP B 1 254 ? 71.100 -15.923 67.312 1.00 70.43 339 ASP B N 1
ATOM 4562 C CA . ASP B 1 254 ? 70.404 -16.863 66.449 1.00 76.19 339 ASP B CA 1
ATOM 4563 C C . ASP B 1 254 ? 69.743 -16.195 65.244 1.00 74.33 339 ASP B C 1
ATOM 4564 O O . ASP B 1 254 ? 69.970 -15.012 64.973 1.00 70.86 339 ASP B O 1
ATOM 4569 N N . LYS B 1 255 ? 68.958 -16.958 64.491 1.00 68.96 340 LYS B N 1
ATOM 4570 C CA . LYS B 1 255 ? 68.493 -16.457 63.208 1.00 63.49 340 LYS B CA 1
ATOM 4571 C C . LYS B 1 255 ? 67.544 -15.280 63.352 1.00 71.48 340 LYS B C 1
ATOM 4572 O O . LYS B 1 255 ? 66.741 -15.203 64.297 1.00 72.98 340 LYS B O 1
ATOM 4578 N N . THR B 1 256 ? 67.667 -14.362 62.400 1.00 68.56 341 THR B N 1
ATOM 4579 C CA . THR B 1 256 ? 66.693 -13.304 62.202 1.00 75.25 341 THR B CA 1
ATOM 4580 C C . THR B 1 256 ? 65.775 -13.740 61.071 1.00 77.48 341 THR B C 1
ATOM 4581 O O . THR B 1 256 ? 66.101 -13.581 59.887 1.00 77.82 341 THR B O 1
ATOM 4585 N N . THR B 1 257 ? 64.624 -14.287 61.451 1.00 75.48 342 THR B N 1
ATOM 4586 C CA . THR B 1 257 ? 63.732 -14.981 60.520 1.00 86.39 342 THR B CA 1
ATOM 4587 C C . THR B 1 257 ? 62.921 -14.061 59.593 1.00 90.18 342 THR B C 1
ATOM 4588 O O . THR B 1 257 ? 62.765 -14.347 58.391 1.00 80.34 342 THR B O 1
ATOM 4592 N N . THR B 1 258 ? 62.386 -12.981 60.168 1.00 85.20 343 THR B N 1
ATOM 4593 C CA . THR B 1 258 ? 61.678 -11.947 59.408 1.00 78.15 343 THR B CA 1
ATOM 4594 C C . THR B 1 258 ? 62.516 -11.482 58.200 1.00 75.03 343 THR B C 1
ATOM 4595 O O . THR B 1 258 ? 63.732 -11.263 58.326 1.00 78.62 343 THR B O 1
ATOM 4599 N N . GLU B 1 259 ? 61.867 -11.377 57.037 1.00 63.28 344 GLU B N 1
ATOM 4600 C CA . GLU B 1 259 ? 62.549 -11.106 55.757 1.00 63.15 344 GLU B CA 1
ATOM 4601 C C . GLU B 1 259 ? 63.693 -12.102 55.407 1.00 64.27 344 GLU B C 1
ATOM 4602 O O . GLU B 1 259 ? 64.573 -11.820 54.575 1.00 66.88 344 GLU B O 1
ATOM 4608 N N . GLY B 1 260 ? 63.646 -13.281 56.023 1.00 56.26 345 GLY B N 1
ATOM 4609 C CA . GLY B 1 260 ? 64.666 -14.290 55.823 1.00 54.11 345 GLY B CA 1
ATOM 4610 C C . GLY B 1 260 ? 64.446 -15.171 54.604 1.00 66.53 345 GLY B C 1
ATOM 4611 O O . GLY B 1 260 ? 65.272 -16.035 54.307 1.00 82.66 345 GLY B O 1
ATOM 4612 N N . GLU B 1 261 ? 63.328 -14.981 53.907 1.00 69.78 346 GLU B N 1
ATOM 4613 C CA . GLU B 1 261 ? 63.102 -15.701 52.660 1.00 73.79 346 GLU B CA 1
ATOM 4614 C C . GLU B 1 261 ? 63.734 -14.887 51.547 1.00 60.98 346 GLU B C 1
ATOM 4615 O O . GLU B 1 261 ? 63.727 -13.657 51.591 1.00 65.42 346 GLU B O 1
ATOM 4621 N N . GLY B 1 262 ? 64.296 -15.567 50.557 1.00 56.72 347 GLY B N 1
ATOM 4622 C CA . GLY B 1 262 ? 65.051 -14.888 49.522 1.00 60.97 347 GLY B CA 1
ATOM 4623 C C . GLY B 1 262 ? 66.501 -14.757 49.942 1.00 67.15 347 GLY B C 1
ATOM 4624 O O . GLY B 1 262 ? 66.935 -15.438 50.844 1.00 81.78 347 GLY B O 1
ATOM 4625 N N . GLY B 1 263 ? 67.261 -13.888 49.297 1.00 69.66 348 GLY B N 1
ATOM 4626 C CA . GLY B 1 263 ? 68.648 -13.737 49.674 1.00 57.04 348 GLY B CA 1
ATOM 4627 C C . GLY B 1 263 ? 69.557 -13.682 48.466 1.00 61.66 348 GLY B C 1
ATOM 4628 O O . GLY B 1 263 ? 69.135 -13.948 47.338 1.00 69.51 348 GLY B O 1
ATOM 4629 N N . ILE B 1 264 ? 70.815 -13.338 48.703 1.00 60.86 349 ILE B N 1
ATOM 4630 C CA . ILE B 1 264 ? 71.782 -13.191 47.624 1.00 51.06 349 ILE B CA 1
ATOM 4631 C C . ILE B 1 264 ? 73.181 -13.527 48.147 1.00 57.46 349 ILE B C 1
ATOM 4632 O O . ILE B 1 264 ? 73.468 -13.354 49.333 1.00 71.31 349 ILE B O 1
ATOM 4637 N N . GLN B 1 265 ? 74.035 -14.034 47.267 1.00 56.49 350 GLN B N 1
ATOM 4638 C CA . GLN B 1 265 ? 75.372 -14.442 47.651 1.00 57.82 350 GLN B CA 1
ATOM 4639 C C . GLN B 1 265 ? 76.181 -13.254 48.165 1.00 60.63 350 GLN B C 1
ATOM 4640 O O . GLN B 1 265 ? 76.189 -12.173 47.557 1.00 62.91 350 GLN B O 1
ATOM 4646 N N . GLY B 1 266 ? 76.857 -13.475 49.292 1.00 56.84 351 GLY B N 1
ATOM 4647 C CA . GLY B 1 266 ? 77.682 -12.467 49.936 1.00 56.64 351 GLY B CA 1
ATOM 4648 C C . GLY B 1 266 ? 78.547 -13.087 51.015 1.00 54.27 351 GLY B C 1
ATOM 4649 O O . GLY B 1 266 ? 78.460 -14.295 51.265 1.00 58.73 351 GLY B O 1
ATOM 4650 N N . PHE B 1 267 ? 79.364 -12.264 51.673 1.00 58.16 352 PHE B N 1
ATOM 4651 C CA . PHE B 1 267 ? 80.404 -12.783 52.568 1.00 63.63 352 PHE B CA 1
ATOM 4652 C C . PHE B 1 267 ? 80.475 -12.088 53.932 1.00 63.66 352 PHE B C 1
ATOM 4653 O O . PHE B 1 267 ? 79.940 -10.992 54.116 1.00 62.73 352 PHE B O 1
ATOM 4661 N N . MET B 1 268 ? 81.140 -12.763 54.871 1.00 61.10 353 MET B N 1
ATOM 4662 C CA . MET B 1 268 ? 81.658 -12.171 56.102 1.00 58.30 353 MET B CA 1
ATOM 4663 C C . MET B 1 268 ? 83.116 -12.631 56.248 1.00 63.26 353 MET B C 1
ATOM 4664 O O . MET B 1 268 ? 83.523 -13.609 55.624 1.00 64.85 353 MET B O 1
ATOM 4669 N N . ILE B 1 269 ? 83.905 -11.921 57.048 1.00 60.96 354 ILE B N 1
ATOM 4670 C CA . ILE B 1 269 ? 85.276 -12.332 57.334 1.00 55.76 354 ILE B CA 1
ATOM 4671 C C . ILE B 1 269 ? 85.472 -12.407 58.840 1.00 71.69 354 ILE B C 1
ATOM 4672 O O . ILE B 1 269 ? 85.176 -11.449 59.549 1.00 73.27 354 ILE B O 1
ATOM 4677 N N . GLU B 1 270 ? 85.968 -13.540 59.325 1.00 74.46 355 GLU B N 1
ATOM 4678 C CA . GLU B 1 270 ? 86.148 -13.762 60.757 1.00 68.15 355 GLU B CA 1
ATOM 4679 C C . GLU B 1 270 ? 87.605 -13.606 61.122 1.00 75.92 355 GLU B C 1
ATOM 4680 O O . GLU B 1 270 ? 88.425 -14.421 60.717 1.00 75.99 355 GLU B O 1
ATOM 4686 N N . GLY B 1 271 ? 87.944 -12.587 61.903 1.00 89.37 356 GLY B N 1
ATOM 4687 C CA . GLY B 1 271 ? 89.337 -12.402 62.270 1.00 87.10 356 GLY B CA 1
ATOM 4688 C C . GLY B 1 271 ? 89.566 -11.630 63.544 1.00 87.42 356 GLY B C 1
ATOM 4689 O O . GLY B 1 271 ? 88.651 -11.485 64.358 1.00 76.35 356 GLY B O 1
ATOM 4690 N N . SER B 1 272 ? 90.802 -11.155 63.719 1.00 107.15 357 SER B N 1
ATOM 4691 C CA . SER B 1 272 ? 91.137 -10.227 64.796 1.00 110.79 357 SER B CA 1
ATOM 4692 C C . SER B 1 272 ? 90.194 -9.052 64.592 1.00 103.16 357 SER B C 1
ATOM 4693 O O . SER B 1 272 ? 89.498 -8.599 65.520 1.00 83.31 357 SER B O 1
ATOM 4696 N N . ASN B 1 273 ? 90.201 -8.583 63.342 1.00 95.63 359 ASN B N 1
ATOM 4697 C CA . ASN B 1 273 ? 89.183 -7.715 62.777 1.00 81.24 359 ASN B CA 1
ATOM 4698 C C . ASN B 1 273 ? 88.232 -8.563 61.942 1.00 84.44 359 ASN B C 1
ATOM 4699 O O . ASN B 1 273 ? 88.656 -9.203 60.977 1.00 94.26 359 ASN B O 1
ATOM 4704 N N . SER B 1 274 ? 86.955 -8.576 62.310 1.00 74.29 360 SER B N 1
ATOM 4705 C CA . SER B 1 274 ? 85.934 -9.156 61.446 1.00 64.11 360 SER B CA 1
ATOM 4706 C C . SER B 1 274 ? 85.306 -8.113 60.517 1.00 66.18 360 SER B C 1
ATOM 4707 O O . SER B 1 274 ? 85.432 -6.911 60.748 1.00 76.83 360 SER B O 1
ATOM 4710 N N . TRP B 1 275 ? 84.646 -8.577 59.456 1.00 65.39 361 TRP B N 1
ATOM 4711 C CA . TRP B 1 275 ? 83.941 -7.685 58.535 1.00 62.51 361 TRP B CA 1
ATOM 4712 C C . TRP B 1 275 ? 82.630 -8.301 58.048 1.00 63.94 361 TRP B C 1
ATOM 4713 O O . TRP B 1 275 ? 82.489 -9.523 57.984 1.00 65.66 361 TRP B O 1
ATOM 4724 N N . ILE B 1 276 ? 81.677 -7.444 57.701 1.00 61.16 362 ILE B N 1
ATOM 4725 C CA . ILE B 1 276 ? 80.457 -7.865 57.020 1.00 60.75 362 ILE B CA 1
ATOM 4726 C C . ILE B 1 276 ? 80.202 -6.888 55.877 1.00 57.16 362 ILE B C 1
ATOM 4727 O O . ILE B 1 276 ? 79.960 -5.706 56.121 1.00 63.36 362 ILE B O 1
ATOM 4732 N N . GLY B 1 277 ? 80.291 -7.370 54.637 1.00 60.81 363 GLY B N 1
ATOM 4733 C CA . GLY B 1 277 ? 79.974 -6.567 53.465 1.00 55.34 363 GLY B CA 1
ATOM 4734 C C . GLY B 1 277 ? 78.524 -6.794 53.085 1.00 54.94 363 GLY B C 1
ATOM 4735 O O . GLY B 1 277 ? 78.000 -7.896 53.234 1.00 57.74 363 GLY B O 1
ATOM 4736 N N . ARG B 1 278 ? 77.855 -5.756 52.611 1.00 62.09 364 ARG B N 1
ATOM 4737 C CA . ARG B 1 278 ? 76.454 -5.904 52.247 1.00 60.55 364 ARG B CA 1
ATOM 4738 C C . ARG B 1 278 ? 75.961 -4.805 51.316 1.00 57.41 364 ARG B C 1
ATOM 4739 O O . ARG B 1 278 ? 76.589 -3.742 51.176 1.00 61.49 364 ARG B O 1
ATOM 4747 N N . ILE B 1 279 ? 74.830 -5.075 50.677 1.00 52.94 365 ILE B N 1
ATOM 4748 C CA . ILE B 1 279 ? 74.210 -4.088 49.811 1.00 51.87 365 ILE B CA 1
ATOM 4749 C C . ILE B 1 279 ? 73.532 -3.036 50.694 1.00 56.12 365 ILE B C 1
ATOM 4750 O O . ILE B 1 279 ? 72.782 -3.370 51.615 1.00 62.95 365 ILE B O 1
ATOM 4755 N N . ILE B 1 280 ? 73.826 -1.768 50.429 1.00 56.76 366 ILE B N 1
ATOM 4756 C CA . ILE B 1 280 ? 73.340 -0.669 51.264 1.00 63.88 366 ILE B CA 1
ATOM 4757 C C . ILE B 1 280 ? 71.813 -0.486 51.205 1.00 69.91 366 ILE B C 1
ATOM 4758 O O . ILE B 1 280 ? 71.156 -0.356 52.236 1.00 62.03 366 ILE B O 1
ATOM 4763 N N . ASN B 1 281 ? 71.244 -0.474 50.005 1.00 73.30 367 ASN B N 1
ATOM 4764 C CA . ASN B 1 281 ? 69.797 -0.342 49.885 1.00 67.44 367 ASN B CA 1
ATOM 4765 C C . ASN B 1 281 ? 69.164 -1.616 49.364 1.00 65.98 367 ASN B C 1
ATOM 4766 O O . ASN B 1 281 ? 69.293 -1.937 48.187 1.00 80.52 367 ASN B O 1
ATOM 4771 N N . PRO B 1 282 ? 68.492 -2.361 50.250 1.00 57.69 368 PRO B N 1
ATOM 4772 C CA . PRO B 1 282 ? 67.905 -3.660 49.895 1.00 59.24 368 PRO B CA 1
ATOM 4773 C C . PRO B 1 282 ? 66.856 -3.565 48.784 1.00 63.11 368 PRO B C 1
ATOM 4774 O O . PRO B 1 282 ? 66.743 -4.492 47.989 1.00 70.84 368 PRO B O 1
ATOM 4778 N N . GLY B 1 283 ? 66.122 -2.456 48.723 1.00 71.30 369 GLY B N 1
ATOM 4779 C CA . GLY B 1 283 ? 65.070 -2.262 47.736 1.00 47.57 369 GLY B CA 1
ATOM 4780 C C . GLY B 1 283 ? 65.652 -2.015 46.361 1.00 70.28 369 GLY B C 1
ATOM 4781 O O . GLY B 1 283 ? 65.565 -2.873 45.486 1.00 73.25 369 GLY B O 1
ATOM 4782 N N . SER B 1 284 ? 66.236 -0.836 46.160 1.00 82.00 370 SER B N 1
ATOM 4783 C CA . SER B 1 284 ? 67.008 -0.574 44.946 1.00 83.31 370 SER B CA 1
ATOM 4784 C C . SER B 1 284 ? 68.414 -1.056 45.227 1.00 86.76 370 SER B C 1
ATOM 4785 O O . SER B 1 284 ? 69.153 -0.397 45.969 1.00 110.35 370 SER B O 1
ATOM 4788 N N . LYS B 1 285 ? 68.810 -2.182 44.652 1.00 68.46 371 LYS B N 1
ATOM 4789 C CA . LYS B 1 285 ? 70.043 -2.822 45.108 1.00 75.35 371 LYS B CA 1
ATOM 4790 C C . LYS B 1 285 ? 71.337 -1.981 44.923 1.00 81.98 371 LYS B C 1
ATOM 4791 O O . LYS B 1 285 ? 72.379 -2.498 44.516 1.00 78.81 371 LYS B O 1
ATOM 4797 N N . LYS B 1 286 ? 71.275 -0.696 45.265 1.00 75.39 372 LYS B N 1
ATOM 4798 C CA . LYS B 1 286 ? 72.399 0.213 45.063 1.00 73.66 372 LYS B CA 1
ATOM 4799 C C . LYS B 1 286 ? 73.288 0.375 46.286 1.00 72.44 372 LYS B C 1
ATOM 4800 O O . LYS B 1 286 ? 72.811 0.368 47.436 1.00 71.44 372 LYS B O 1
ATOM 4806 N N . GLY B 1 287 ? 74.590 0.514 46.023 1.00 66.44 373 GLY B N 1
ATOM 4807 C CA . GLY B 1 287 ? 75.579 0.757 47.067 1.00 64.54 373 GLY B CA 1
ATOM 4808 C C . GLY B 1 287 ? 76.123 -0.506 47.721 1.00 67.67 373 GLY B C 1
ATOM 4809 O O . GLY B 1 287 ? 75.378 -1.455 48.029 1.00 64.70 373 GLY B O 1
ATOM 4810 N N . PHE B 1 288 ? 77.429 -0.533 47.943 1.00 65.66 374 PHE B N 1
ATOM 4811 C CA . PHE B 1 288 ? 77.992 -1.626 48.714 1.00 67.27 374 PHE B CA 1
ATOM 4812 C C . PHE B 1 288 ? 78.802 -1.088 49.876 1.00 59.75 374 PHE B C 1
ATOM 4813 O O . PHE B 1 288 ? 79.662 -0.228 49.692 1.00 63.55 374 PHE B O 1
ATOM 4821 N N . GLU B 1 289 ? 78.531 -1.592 51.072 1.00 63.89 375 GLU B N 1
ATOM 4822 C CA . GLU B 1 289 ? 79.280 -1.143 52.246 1.00 71.46 375 GLU B CA 1
ATOM 4823 C C . GLU B 1 289 ? 79.948 -2.322 52.913 1.00 60.49 375 GLU B C 1
ATOM 4824 O O . GLU B 1 289 ? 79.501 -3.468 52.773 1.00 58.75 375 GLU B O 1
ATOM 4830 N N . ILE B 1 290 ? 81.023 -2.037 53.639 1.00 53.95 376 ILE B N 1
ATOM 4831 C CA . ILE B 1 290 ? 81.683 -3.066 54.435 1.00 61.60 376 ILE B CA 1
ATOM 4832 C C . ILE B 1 290 ? 82.019 -2.520 55.834 1.00 69.14 376 ILE B C 1
ATOM 4833 O O . ILE B 1 290 ? 82.528 -1.403 55.981 1.00 78.32 376 ILE B O 1
ATOM 4838 N N . TYR B 1 291 ? 81.705 -3.304 56.858 1.00 54.02 377 TYR B N 1
ATOM 4839 C CA . TYR B 1 291 ? 81.719 -2.806 58.226 1.00 52.75 377 TYR B CA 1
ATOM 4840 C C . TYR B 1 291 ? 82.766 -3.548 59.076 1.00 62.22 377 TYR B C 1
ATOM 4841 O O . TYR B 1 291 ? 82.759 -4.781 59.138 1.00 58.87 377 TYR B O 1
ATOM 4850 N N . LYS B 1 292 ? 83.677 -2.809 59.712 1.00 57.61 378 LYS B N 1
ATOM 4851 C CA . LYS B 1 292 ? 84.706 -3.453 60.522 1.00 59.50 378 LYS B CA 1
ATOM 4852 C C . LYS B 1 292 ? 84.196 -3.720 61.939 1.00 69.08 378 LYS B C 1
ATOM 4853 O O . LYS B 1 292 ? 83.503 -2.903 62.544 1.00 74.21 378 LYS B O 1
ATOM 4859 N N . PHE B 1 293 ? 84.535 -4.889 62.456 1.00 66.34 379 PHE B N 1
ATOM 4860 C CA . PHE B 1 293 ? 84.184 -5.235 63.808 1.00 67.19 379 PHE B CA 1
ATOM 4861 C C . PHE B 1 293 ? 85.450 -5.541 64.583 1.00 73.93 379 PHE B C 1
ATOM 4862 O O . PHE B 1 293 ? 86.334 -6.235 64.082 1.00 68.53 379 PHE B O 1
ATOM 4870 N N . LEU B 1 294 ? 85.550 -4.996 65.794 1.00 78.38 380 LEU B N 1
ATOM 4871 C CA . LEU B 1 294 ? 86.729 -5.223 66.616 1.00 73.80 380 LEU B CA 1
ATOM 4872 C C . LEU B 1 294 ? 86.541 -6.554 67.343 1.00 81.94 380 LEU B C 1
ATOM 4873 O O . LEU B 1 294 ? 86.100 -6.572 68.494 1.00 83.55 380 LEU B O 1
ATOM 4878 N N . GLY B 1 295 ? 86.845 -7.659 66.656 1.00 82.26 381 GLY B N 1
ATOM 4879 C CA . GLY B 1 295 ? 86.716 -8.989 67.227 1.00 80.83 381 GLY B CA 1
ATOM 4880 C C . GLY B 1 295 ? 85.797 -9.941 66.479 1.00 79.12 381 GLY B C 1
ATOM 4881 O O . GLY B 1 295 ? 85.437 -9.691 65.331 1.00 73.95 381 GLY B O 1
ATOM 4882 N N . THR B 1 296 ? 85.411 -11.027 67.148 1.00 74.22 382 THR B N 1
ATOM 4883 C CA . THR B 1 296 ? 84.637 -12.118 66.548 1.00 72.24 382 THR B CA 1
ATOM 4884 C C . THR B 1 296 ? 83.198 -11.757 66.153 1.00 74.22 382 THR B C 1
ATOM 4885 O O . THR B 1 296 ? 82.472 -11.099 66.895 1.00 71.84 382 THR B O 1
ATOM 4889 N N . LEU B 1 297 ? 82.777 -12.233 64.989 1.00 69.44 383 LEU B N 1
ATOM 4890 C CA . LEU B 1 297 ? 81.380 -12.143 64.595 1.00 68.97 383 LEU B CA 1
ATOM 4891 C C . LEU B 1 297 ? 80.455 -12.923 65.535 1.00 68.07 383 LEU B C 1
ATOM 4892 O O . LEU B 1 297 ? 79.230 -12.763 65.483 1.00 68.28 383 LEU B O 1
ATOM 4897 N N . PHE B 1 298 ? 81.038 -13.760 66.394 1.00 76.13 384 PHE B N 1
ATOM 4898 C CA . PHE B 1 298 ? 80.257 -14.725 67.182 1.00 70.63 384 PHE B CA 1
ATOM 4899 C C . PHE B 1 298 ? 80.181 -14.469 68.683 1.00 72.02 384 PHE B C 1
ATOM 4900 O O . PHE B 1 298 ? 79.969 -15.390 69.474 1.00 75.93 384 PHE B O 1
ATOM 4908 N N . SER B 1 299 ? 80.367 -13.209 69.061 1.00 71.13 385 SER B N 1
ATOM 4909 C CA . SER B 1 299 ? 80.029 -12.754 70.403 1.00 72.10 385 SER B CA 1
ATOM 4910 C C . SER B 1 299 ? 79.054 -11.581 70.296 1.00 77.80 385 SER B C 1
ATOM 4911 O O . SER B 1 299 ? 79.173 -10.736 69.397 1.00 86.06 385 SER B O 1
ATOM 4914 N N . VAL B 1 300 ? 78.071 -11.553 71.190 1.00 69.98 387 VAL B N 1
ATOM 4915 C CA . VAL B 1 300 ? 77.132 -10.440 71.250 1.00 77.64 387 VAL B CA 1
ATOM 4916 C C . VAL B 1 300 ? 77.865 -9.156 71.640 1.00 72.74 387 VAL B C 1
ATOM 4917 O O . VAL B 1 300 ? 77.506 -8.071 71.191 1.00 79.38 387 VAL B O 1
ATOM 4921 N N . GLN B 1 301 ? 78.922 -9.305 72.439 1.00 70.44 388 GLN B N 1
ATOM 4922 C CA . GLN B 1 301 ? 79.682 -8.169 72.974 1.00 77.49 388 GLN B CA 1
ATOM 4923 C C . GLN B 1 301 ? 80.479 -7.363 71.947 1.00 80.81 388 GLN B C 1
ATOM 4924 O O . GLN B 1 301 ? 80.641 -6.152 72.117 1.00 86.01 388 GLN B O 1
ATOM 4930 N N . THR B 1 302 ? 80.973 -8.005 70.888 1.00 88.84 390 THR B N 1
ATOM 4931 C CA . THR B 1 302 ? 81.843 -7.287 69.939 1.00 88.50 390 THR B CA 1
ATOM 4932 C C . THR B 1 302 ? 81.126 -6.136 69.225 1.00 80.83 390 THR B C 1
ATOM 4933 O O . THR B 1 302 ? 79.910 -6.169 69.012 1.00 72.89 390 THR B O 1
ATOM 4937 N N . VAL B 1 303 ? 81.904 -5.125 68.853 1.00 82.19 391 VAL B N 1
ATOM 4938 C CA . VAL B 1 303 ? 81.389 -3.755 68.800 1.00 101.83 391 VAL B CA 1
ATOM 4939 C C . VAL B 1 303 ? 81.107 -3.129 67.430 1.00 124.83 391 VAL B C 1
ATOM 4940 O O . VAL B 1 303 ? 80.005 -2.607 67.202 1.00 136.11 391 VAL B O 1
ATOM 4944 N N . GLY B 1 304 ? 82.088 -3.128 66.534 1.00 55.79 392 GLY B N 1
ATOM 4945 C CA . GLY B 1 304 ? 81.850 -2.487 65.256 1.00 80.35 392 GLY B CA 1
ATOM 4946 C C . GLY B 1 304 ? 82.294 -1.037 65.249 1.00 82.13 392 GLY B C 1
ATOM 4947 O O . GLY B 1 304 ? 81.723 -0.181 65.925 1.00 87.39 392 GLY B O 1
ATOM 4948 N N . ASN B 1 305 A 83.323 -0.768 64.458 1.00 73.47 392 ASN B N 1
ATOM 4949 C CA . ASN B 1 305 A 83.973 0.519 64.458 1.00 75.04 392 ASN B CA 1
ATOM 4950 C C . ASN B 1 305 A 83.741 1.254 63.143 1.00 91.00 392 ASN B C 1
ATOM 4951 O O . ASN B 1 305 A 82.833 2.086 63.041 1.00 103.92 392 ASN B O 1
ATOM 4956 N N . ARG B 1 306 ? 84.559 0.933 62.139 1.00 77.37 393 ARG B N 1
ATOM 4957 C CA . ARG B 1 306 ? 84.576 1.673 60.877 1.00 72.48 393 ARG B CA 1
ATOM 4958 C C . ARG B 1 306 ? 83.644 1.086 59.805 1.00 73.20 393 ARG B C 1
ATOM 4959 O O . ARG B 1 306 ? 83.686 -0.118 59.506 1.00 66.44 393 ARG B O 1
ATOM 4967 N N . ASN B 1 307 ? 82.805 1.937 59.222 1.00 67.55 394 ASN B N 1
ATOM 4968 C CA . ASN B 1 307 ? 81.965 1.516 58.109 1.00 59.34 394 ASN B CA 1
ATOM 4969 C C . ASN B 1 307 ? 82.375 2.218 56.819 1.00 62.54 394 ASN B C 1
ATOM 4970 O O . ASN B 1 307 ? 82.292 3.452 56.710 1.00 65.63 394 ASN B O 1
ATOM 4975 N N . TYR B 1 308 ? 82.824 1.429 55.847 1.00 59.27 395 TYR B N 1
ATOM 4976 C CA . TYR B 1 308 ? 83.266 1.955 54.559 1.00 69.26 395 TYR B CA 1
ATOM 4977 C C . TYR B 1 308 ? 82.134 1.858 53.528 1.00 73.15 395 TYR B C 1
ATOM 4978 O O . TYR B 1 308 ? 81.580 0.775 53.291 1.00 70.31 395 TYR B O 1
ATOM 4987 N N . GLN B 1 309 ? 81.799 3.004 52.936 1.00 73.34 396 GLN B N 1
ATOM 4988 C CA . GLN B 1 309 ? 80.855 3.099 51.828 1.00 69.83 396 GLN B CA 1
ATOM 4989 C C . GLN B 1 309 ? 81.687 2.948 50.548 1.00 64.31 396 GLN B C 1
ATOM 4990 O O . GLN B 1 309 ? 82.215 3.931 50.028 1.00 70.50 396 GLN B O 1
ATOM 4996 N N . LEU B 1 310 ? 81.837 1.721 50.053 1.00 58.91 397 LEU B N 1
ATOM 4997 C CA . LEU B 1 310 ? 82.764 1.467 48.943 1.00 60.19 397 LEU B CA 1
ATOM 4998 C C . LEU B 1 310 ? 82.188 1.819 47.570 1.00 60.83 397 LEU B C 1
ATOM 4999 O O . LEU B 1 310 ? 82.844 2.486 46.760 1.00 56.50 397 LEU B O 1
ATOM 5004 N N . LEU B 1 311 ? 80.962 1.372 47.320 1.00 60.47 398 LEU B N 1
ATOM 5005 C CA . LEU B 1 311 ? 80.290 1.665 46.070 1.00 56.49 398 LEU B CA 1
ATOM 5006 C C . LEU B 1 311 ? 79.043 2.476 46.355 1.00 58.48 398 LEU B C 1
ATOM 5007 O O . LEU B 1 311 ? 78.344 2.229 47.333 1.00 68.90 398 LEU B O 1
ATOM 5012 N N . SER B 1 312 ? 78.763 3.441 45.489 1.00 64.95 399 SER B N 1
ATOM 5013 C CA . SER B 1 312 ? 77.661 4.372 45.704 1.00 68.99 399 SER B CA 1
ATOM 5014 C C . SER B 1 312 ? 76.710 4.405 44.506 1.00 74.61 399 SER B C 1
ATOM 5015 O O . SER B 1 312 ? 75.491 4.334 44.666 1.00 78.09 399 SER B O 1
ATOM 5018 N N . ASN B 1 313 ? 77.275 4.501 43.305 1.00 80.35 401 ASN B N 1
ATOM 5019 C CA . ASN B 1 313 ? 76.478 4.600 42.087 1.00 80.41 401 ASN B CA 1
ATOM 5020 C C . ASN B 1 313 ? 75.927 3.267 41.593 1.00 70.26 401 ASN B C 1
ATOM 5021 O O . ASN B 1 313 ? 74.876 3.215 40.960 1.00 82.92 401 ASN B O 1
ATOM 5026 N N . SER B 1 314 ? 76.637 2.184 41.872 1.00 63.57 402 SER B N 1
ATOM 5027 C CA . SER B 1 314 ? 76.342 0.919 41.211 1.00 52.29 402 SER B CA 1
ATOM 5028 C C . SER B 1 314 ? 75.243 0.053 41.833 1.00 57.73 402 SER B C 1
ATOM 5029 O O . SER B 1 314 ? 75.050 0.010 43.054 1.00 65.36 402 SER B O 1
ATOM 5032 N N . THR B 1 315 ? 74.519 -0.634 40.961 1.00 60.49 403 THR B N 1
ATOM 5033 C CA . THR B 1 315 ? 73.558 -1.638 41.383 1.00 66.64 403 THR B CA 1
ATOM 5034 C C . THR B 1 315 ? 74.290 -2.965 41.605 1.00 61.25 403 THR B C 1
ATOM 5035 O O . THR B 1 315 ? 74.960 -3.491 40.717 1.00 62.46 403 THR B O 1
ATOM 5039 N N . ILE B 1 316 ? 74.149 -3.492 42.812 1.00 52.03 404 ILE B N 1
ATOM 5040 C CA . ILE B 1 316 ? 74.994 -4.559 43.306 1.00 55.22 404 ILE B CA 1
ATOM 5041 C C . ILE B 1 316 ? 74.235 -5.877 43.297 1.00 61.76 404 ILE B C 1
ATOM 5042 O O . ILE B 1 316 ? 73.021 -5.916 43.520 1.00 65.86 404 ILE B O 1
ATOM 5047 N N . GLY B 1 317 ? 74.955 -6.957 43.021 1.00 57.86 405 GLY B N 1
ATOM 5048 C CA . GLY B 1 317 ? 74.395 -8.293 43.131 1.00 39.78 405 GLY B CA 1
ATOM 5049 C C . GLY B 1 317 ? 75.297 -9.151 43.984 1.00 54.86 405 GLY B C 1
ATOM 5050 O O . GLY B 1 317 ? 75.451 -8.886 45.195 1.00 53.25 405 GLY B O 1
ATOM 5051 N N . ARG B 1 318 ? 75.914 -10.157 43.356 1.00 48.07 406 ARG B N 1
ATOM 5052 C CA . ARG B 1 318 ? 76.690 -11.161 44.099 1.00 55.57 406 ARG B CA 1
ATOM 5053 C C . ARG B 1 318 ? 78.049 -10.615 44.564 1.00 47.32 406 ARG B C 1
ATOM 5054 O O . ARG B 1 318 ? 78.584 -9.666 43.983 1.00 52.65 406 ARG B O 1
ATOM 5062 N N . SER B 1 319 ? 78.583 -11.198 45.635 1.00 47.76 407 SER B N 1
ATOM 5063 C CA . SER B 1 319 ? 79.884 -10.796 46.179 1.00 54.30 407 SER B CA 1
ATOM 5064 C C . SER B 1 319 ? 80.512 -12.022 46.804 1.00 50.58 407 SER B C 1
ATOM 5065 O O . SER B 1 319 ? 79.792 -12.849 47.380 1.00 54.37 407 SER B O 1
ATOM 5068 N N . GLY B 1 320 ? 81.836 -12.158 46.685 1.00 51.34 408 GLY B N 1
ATOM 5069 C CA . GLY B 1 320 ? 82.509 -13.340 47.211 1.00 47.70 408 GLY B CA 1
ATOM 5070 C C . GLY B 1 320 ? 83.985 -13.141 47.516 1.00 54.43 408 GLY B C 1
ATOM 5071 O O . GLY B 1 320 ? 84.577 -12.145 47.124 1.00 59.12 408 GLY B O 1
ATOM 5072 N N . LEU B 1 321 ? 84.584 -14.102 48.213 1.00 59.73 409 LEU B N 1
ATOM 5073 C CA . LEU B 1 321 ? 85.979 -13.995 48.626 1.00 54.14 409 LEU B CA 1
ATOM 5074 C C . LEU B 1 321 ? 86.916 -14.755 47.708 1.00 59.73 409 LEU B C 1
ATOM 5075 O O . LEU B 1 321 ? 86.528 -15.778 47.129 1.00 61.44 409 LEU B O 1
ATOM 5080 N N . TYR B 1 322 ? 88.159 -14.274 47.618 1.00 53.34 410 TYR B N 1
ATOM 5081 C CA . TYR B 1 322 ? 89.255 -15.039 47.015 1.00 52.92 410 TYR B CA 1
ATOM 5082 C C . TYR B 1 322 ? 90.600 -14.710 47.654 1.00 52.85 410 TYR B C 1
ATOM 5083 O O . TYR B 1 322 ? 90.786 -13.620 48.202 1.00 51.14 410 TYR B O 1
ATOM 5092 N N . GLN B 1 323 ? 91.531 -15.661 47.575 1.00 50.62 411 GLN B N 1
ATOM 5093 C CA . GLN B 1 323 ? 92.875 -15.498 48.144 1.00 57.77 411 GLN B CA 1
ATOM 5094 C C . GLN B 1 323 ? 93.995 -15.699 47.123 1.00 64.52 411 GLN B C 1
ATOM 5095 O O . GLN B 1 323 ? 94.217 -16.819 46.657 1.00 75.59 411 GLN B O 1
ATOM 5101 N N . PRO B 1 324 ? 94.712 -14.617 46.780 1.00 62.19 412 PRO B N 1
ATOM 5102 C CA . PRO B 1 324 ? 95.866 -14.740 45.883 1.00 66.36 412 PRO B CA 1
ATOM 5103 C C . PRO B 1 324 ? 96.962 -15.588 46.524 1.00 75.54 412 PRO B C 1
ATOM 5104 O O . PRO B 1 324 ? 97.174 -15.501 47.736 1.00 68.61 412 PRO B O 1
ATOM 5108 N N . ALA B 1 325 ? 97.637 -16.408 45.722 1.00 82.22 413 ALA B N 1
ATOM 5109 C CA . ALA B 1 325 ? 98.700 -17.260 46.246 1.00 84.04 413 ALA B CA 1
ATOM 5110 C C . ALA B 1 325 ? 100.028 -17.171 45.494 1.00 83.38 413 ALA B C 1
ATOM 5111 O O . ALA B 1 325 ? 100.961 -17.920 45.802 1.00 85.19 413 ALA B O 1
ATOM 5113 N N . TYR B 1 326 A 100.124 -16.279 44.509 1.00 88.98 413 TYR B N 1
ATOM 5114 C CA . TYR B 1 326 A 101.426 -16.007 43.881 1.00 96.11 413 TYR B CA 1
ATOM 5115 C C . TYR B 1 326 A 102.147 -14.924 44.704 1.00 113.12 413 TYR B C 1
ATOM 5116 O O . TYR B 1 326 A 101.759 -13.755 44.714 1.00 119.06 413 TYR B O 1
ATOM 5125 N N . GLU B 1 327 ? 103.191 -15.341 45.413 1.00 120.25 414 GLU B N 1
ATOM 5126 C CA . GLU B 1 327 ? 103.553 -14.692 46.665 1.00 112.16 414 GLU B CA 1
ATOM 5127 C C . GLU B 1 327 ? 104.749 -15.320 47.355 1.00 118.06 414 GLU B C 1
ATOM 5128 O O . GLU B 1 327 ? 104.863 -16.542 47.472 1.00 126.92 414 GLU B O 1
ATOM 5134 N N . SER B 1 328 ? 105.658 -14.473 47.790 1.00 120.17 415 SER B N 1
ATOM 5135 C CA . SER B 1 328 ? 106.383 -14.763 48.997 1.00 124.60 415 SER B CA 1
ATOM 5136 C C . SER B 1 328 ? 106.174 -13.485 49.776 1.00 124.79 415 SER B C 1
ATOM 5137 O O . SER B 1 328 ? 107.055 -12.621 49.863 1.00 137.44 415 SER B O 1
ATOM 5140 N N . ARG B 1 329 A 104.942 -13.334 50.249 1.00 112.24 415 ARG B N 1
ATOM 5141 C CA . ARG B 1 329 A 104.639 -12.372 51.283 1.00 109.36 415 ARG B CA 1
ATOM 5142 C C . ARG B 1 329 A 105.020 -13.062 52.586 1.00 98.51 415 ARG B C 1
ATOM 5143 O O . ARG B 1 329 A 105.630 -14.132 52.588 1.00 95.65 415 ARG B O 1
ATOM 5151 N N . ASP B 1 330 ? 104.677 -12.454 53.704 1.00 105.66 416 ASP B N 1
ATOM 5152 C CA . ASP B 1 330 ? 105.017 -13.036 54.989 1.00 110.59 416 ASP B CA 1
ATOM 5153 C C . ASP B 1 330 ? 103.714 -13.279 55.699 1.00 102.08 416 ASP B C 1
ATOM 5154 O O . ASP B 1 330 ? 103.671 -13.460 56.916 1.00 108.72 416 ASP B O 1
ATOM 5159 N N . CYS B 1 331 ? 102.649 -13.311 54.913 1.00 85.06 417 CYS B N 1
ATOM 5160 C CA . CYS B 1 331 ? 101.322 -13.097 55.452 1.00 85.64 417 CYS B CA 1
ATOM 5161 C C . CYS B 1 331 ? 100.298 -13.251 54.323 1.00 74.16 417 CYS B C 1
ATOM 5162 O O . CYS B 1 331 ? 100.550 -12.830 53.180 1.00 60.73 417 CYS B O 1
ATOM 5165 N N . GLN B 1 332 ? 99.159 -13.873 54.634 1.00 68.74 418 GLN B N 1
ATOM 5166 C CA . GLN B 1 332 ? 98.195 -14.276 53.600 1.00 63.47 418 GLN B CA 1
ATOM 5167 C C . GLN B 1 332 ? 97.190 -13.178 53.259 1.00 64.33 418 GLN B C 1
ATOM 5168 O O . GLN B 1 332 ? 96.406 -12.758 54.123 1.00 68.19 418 GLN B O 1
ATOM 5174 N N . GLU B 1 333 ? 97.209 -12.733 51.998 1.00 57.10 419 GLU B N 1
ATOM 5175 C CA . GLU B 1 333 ? 96.308 -11.683 51.533 1.00 50.64 419 GLU B CA 1
ATOM 5176 C C . GLU B 1 333 ? 94.863 -12.184 51.346 1.00 55.66 419 GLU B C 1
ATOM 5177 O O . GLU B 1 333 ? 94.645 -13.367 51.060 1.00 63.63 419 GLU B O 1
ATOM 5183 N N . LEU B 1 334 ? 93.894 -11.283 51.556 1.00 58.56 420 LEU B N 1
ATOM 5184 C CA . LEU B 1 334 ? 92.460 -11.545 51.344 1.00 53.05 420 LEU B CA 1
ATOM 5185 C C . LEU B 1 334 ? 91.818 -10.514 50.426 1.00 54.56 420 LEU B C 1
ATOM 5186 O O . LEU B 1 334 ? 92.020 -9.309 50.576 1.00 63.33 420 LEU B O 1
ATOM 5191 N N . CYS B 1 335 ? 91.022 -10.995 49.483 1.00 54.72 421 CYS B N 1
ATOM 5192 C CA . CYS B 1 335 ? 90.345 -10.112 48.551 1.00 56.37 421 CYS B CA 1
ATOM 5193 C C . CYS B 1 335 ? 88.881 -10.489 48.395 1.00 58.54 421 CYS B C 1
ATOM 5194 O O . CYS B 1 335 ? 88.434 -11.556 48.825 1.00 55.22 421 CYS B O 1
ATOM 5197 N N . PHE B 1 336 ? 88.127 -9.609 47.761 1.00 55.72 422 PHE B N 1
ATOM 5198 C CA . PHE B 1 336 ? 86.788 -9.999 47.368 1.00 55.82 422 PHE B CA 1
ATOM 5199 C C . PHE B 1 336 ? 86.393 -9.412 46.010 1.00 60.17 422 PHE B C 1
ATOM 5200 O O . PHE B 1 336 ? 86.997 -8.448 45.539 1.00 61.18 422 PHE B O 1
ATOM 5208 N N . TRP B 1 337 ? 85.426 -10.049 45.359 1.00 59.00 423 TRP B N 1
ATOM 5209 C CA . TRP B 1 337 ? 84.862 -9.527 44.129 1.00 48.67 423 TRP B CA 1
ATOM 5210 C C . TRP B 1 337 ? 83.398 -9.179 44.381 1.00 57.40 423 TRP B C 1
ATOM 5211 O O . TRP B 1 337 ? 82.744 -9.740 45.273 1.00 69.21 423 TRP B O 1
ATOM 5222 N N . ILE B 1 338 ? 82.897 -8.241 43.588 1.00 53.53 424 ILE B N 1
ATOM 5223 C CA . ILE B 1 338 ? 81.498 -7.840 43.610 1.00 51.29 424 ILE B CA 1
ATOM 5224 C C . ILE B 1 338 ? 80.996 -7.818 42.178 1.00 53.36 424 ILE B C 1
ATOM 5225 O O . ILE B 1 338 ? 81.578 -7.141 41.307 1.00 46.56 424 ILE B O 1
ATOM 5230 N N . GLU B 1 339 ? 79.925 -8.562 41.926 1.00 57.14 425 GLU B N 1
ATOM 5231 C CA . GLU B 1 339 ? 79.281 -8.534 40.621 1.00 53.72 425 GLU B CA 1
ATOM 5232 C C . GLU B 1 339 ? 78.267 -7.406 40.643 1.00 52.74 425 GLU B C 1
ATOM 5233 O O . GLU B 1 339 ? 77.535 -7.235 41.627 1.00 52.70 425 GLU B O 1
ATOM 5239 N N . ILE B 1 340 ? 78.251 -6.610 39.576 1.00 52.59 426 ILE B N 1
ATOM 5240 C CA . ILE B 1 340 ? 77.342 -5.475 39.500 1.00 51.18 426 ILE B CA 1
ATOM 5241 C C . ILE B 1 340 ? 76.525 -5.519 38.224 1.00 61.06 426 ILE B C 1
ATOM 5242 O O . ILE B 1 340 ? 76.979 -6.031 37.193 1.00 55.10 426 ILE B O 1
ATOM 5247 N N . ALA B 1 341 ? 75.309 -4.992 38.302 1.00 67.13 427 ALA B N 1
ATOM 5248 C CA . ALA B 1 341 ? 74.479 -4.820 37.115 1.00 63.32 427 ALA B CA 1
ATOM 5249 C C . ALA B 1 341 ? 75.119 -3.780 36.215 1.00 70.43 427 ALA B C 1
ATOM 5250 O O . ALA B 1 341 ? 75.697 -2.797 36.689 1.00 77.64 427 ALA B O 1
ATOM 5252 N N . ALA B 1 342 ? 75.008 -3.996 34.914 1.00 65.82 428 ALA B N 1
ATOM 5253 C CA . ALA B 1 342 ? 75.619 -3.098 33.956 1.00 74.13 428 ALA B CA 1
ATOM 5254 C C . ALA B 1 342 ? 74.874 -3.131 32.629 1.00 78.70 428 ALA B C 1
ATOM 5255 O O . ALA B 1 342 ? 74.002 -3.981 32.395 1.00 74.18 428 ALA B O 1
ATOM 5257 N N . THR B 1 343 ? 75.215 -2.190 31.760 1.00 79.66 429 THR B N 1
ATOM 5258 C CA . THR B 1 343 ? 74.609 -2.148 30.442 1.00 88.10 429 THR B CA 1
ATOM 5259 C C . THR B 1 343 ? 75.709 -2.011 29.412 1.00 87.84 429 THR B C 1
ATOM 5260 O O . THR B 1 343 ? 76.735 -1.355 29.653 1.00 79.83 429 THR B O 1
ATOM 5264 N N . THR B 1 344 ? 75.501 -2.651 28.269 1.00 93.36 430 THR B N 1
ATOM 5265 C CA . THR B 1 344 ? 76.452 -2.560 27.178 1.00 96.41 430 THR B CA 1
ATOM 5266 C C . THR B 1 344 ? 76.142 -1.290 26.368 1.00 96.41 430 THR B C 1
ATOM 5267 O O . THR B 1 344 ? 75.096 -0.671 26.573 1.00 102.25 430 THR B O 1
ATOM 5271 N N . LYS B 1 345 ? 77.056 -0.886 25.485 1.00 97.44 431 LYS B N 1
ATOM 5272 C CA . LYS B 1 345 ? 76.858 0.302 24.638 1.00 99.74 431 LYS B CA 1
ATOM 5273 C C . LYS B 1 345 ? 75.550 0.258 23.835 1.00 84.25 431 LYS B C 1
ATOM 5274 O O . LYS B 1 345 ? 74.869 1.273 23.680 1.00 78.24 431 LYS B O 1
ATOM 5280 N N . ALA B 1 346 ? 75.189 -0.927 23.356 1.00 74.58 432 ALA B N 1
ATOM 5281 C CA . ALA B 1 346 ? 73.924 -1.120 22.654 1.00 70.75 432 ALA B CA 1
ATOM 5282 C C . ALA B 1 346 ? 72.748 -1.295 23.619 1.00 89.65 432 ALA B C 1
ATOM 5283 O O . ALA B 1 346 ? 71.606 -1.510 23.194 1.00 91.03 432 ALA B O 1
ATOM 5285 N N . GLY B 1 347 ? 73.037 -1.224 24.917 1.00 94.14 433 GLY B N 1
ATOM 5286 C CA . GLY B 1 347 ? 71.999 -1.210 25.930 1.00 93.06 433 GLY B CA 1
ATOM 5287 C C . GLY B 1 347 ? 71.313 -2.528 26.253 1.00 103.87 433 GLY B C 1
ATOM 5288 O O . GLY B 1 347 ? 70.103 -2.545 26.505 1.00 102.47 433 GLY B O 1
ATOM 5289 N N . LEU B 1 348 ? 72.064 -3.629 26.245 1.00 104.54 438 LEU B N 1
ATOM 5290 C CA . LEU B 1 348 ? 71.577 -4.881 26.829 1.00 95.63 438 LEU B CA 1
ATOM 5291 C C . LEU B 1 348 ? 72.038 -4.966 28.280 1.00 90.79 438 LEU B C 1
ATOM 5292 O O . LEU B 1 348 ? 73.105 -4.449 28.628 1.00 88.99 438 LEU B O 1
ATOM 5297 N N . SER B 1 349 ? 71.241 -5.611 29.127 1.00 88.38 439 SER B N 1
ATOM 5298 C CA . SER B 1 349 ? 71.634 -5.794 30.522 1.00 80.70 439 SER B CA 1
ATOM 5299 C C . SER B 1 349 ? 72.719 -6.858 30.608 1.00 73.60 439 SER B C 1
ATOM 5300 O O . SER B 1 349 ? 72.626 -7.912 29.972 1.00 69.52 439 SER B O 1
ATOM 5303 N N . SER B 1 350 ? 73.760 -6.567 31.377 1.00 72.62 440 SER B N 1
ATOM 5304 C CA . SER B 1 350 ? 74.821 -7.531 31.609 1.00 80.41 440 SER B CA 1
ATOM 5305 C C . SER B 1 350 ? 75.338 -7.329 33.025 1.00 72.42 440 SER B C 1
ATOM 5306 O O . SER B 1 350 ? 74.666 -6.717 33.854 1.00 74.34 440 SER B O 1
ATOM 5309 N N . ASN B 1 351 ? 76.512 -7.874 33.310 1.00 63.01 441 ASN B N 1
ATOM 5310 C CA . ASN B 1 351 ? 77.170 -7.633 34.578 1.00 61.00 441 ASN B CA 1
ATOM 5311 C C . ASN B 1 351 ? 78.612 -7.282 34.306 1.00 63.20 441 ASN B C 1
ATOM 5312 O O . ASN B 1 351 ? 79.105 -7.508 33.198 1.00 68.43 441 ASN B O 1
ATOM 5317 N N . ASP B 1 352 ? 79.274 -6.692 35.297 1.00 59.09 442 ASP B N 1
ATOM 5318 C CA . ASP B 1 352 ? 80.688 -7.011 35.506 1.00 77.46 442 ASP B CA 1
ATOM 5319 C C . ASP B 1 352 ? 81.216 -6.841 36.925 1.00 66.35 442 ASP B C 1
ATOM 5320 O O . ASP B 1 352 ? 80.451 -6.931 37.891 1.00 68.93 442 ASP B O 1
ATOM 5325 N N . LEU B 1 353 ? 82.523 -6.623 37.035 1.00 68.75 443 LEU B N 1
ATOM 5326 C CA . LEU B 1 353 ? 83.247 -6.974 38.248 1.00 66.06 443 LEU B CA 1
ATOM 5327 C C . LEU B 1 353 ? 84.069 -5.828 38.818 1.00 73.33 443 LEU B C 1
ATOM 5328 O O . LEU B 1 353 ? 84.733 -5.105 38.072 1.00 74.95 443 LEU B O 1
ATOM 5333 N N . ILE B 1 354 ? 84.028 -5.676 40.142 1.00 67.25 444 ILE B N 1
ATOM 5334 C CA . ILE B 1 354 ? 84.989 -4.836 40.852 1.00 59.36 444 ILE B CA 1
ATOM 5335 C C . ILE B 1 354 ? 85.630 -5.750 41.899 1.00 57.89 444 ILE B C 1
ATOM 5336 O O . ILE B 1 354 ? 84.937 -6.549 42.526 1.00 61.45 444 ILE B O 1
ATOM 5341 N N . THR B 1 355 ? 86.949 -5.677 42.061 1.00 52.97 445 THR B N 1
ATOM 5342 C CA . THR B 1 355 ? 87.614 -6.465 43.101 1.00 54.83 445 THR B CA 1
ATOM 5343 C C . THR B 1 355 ? 88.298 -5.540 44.106 1.00 66.96 445 THR B C 1
ATOM 5344 O O . THR B 1 355 ? 88.854 -4.510 43.728 1.00 72.45 445 THR B O 1
ATOM 5348 N N . PHE B 1 356 ? 88.232 -5.909 45.383 1.00 61.12 446 PHE B N 1
ATOM 5349 C CA . PHE B 1 356 ? 88.909 -5.176 46.448 1.00 59.25 446 PHE B CA 1
ATOM 5350 C C . PHE B 1 356 ? 89.878 -6.115 47.179 1.00 69.22 446 PHE B C 1
ATOM 5351 O O . PHE B 1 356 ? 89.525 -7.274 47.477 1.00 65.40 446 PHE B O 1
ATOM 5359 N N . CYS B 1 357 ? 91.092 -5.630 47.459 1.00 58.91 447 CYS B N 1
ATOM 5360 C CA . CYS B 1 357 ? 92.044 -6.365 48.310 1.00 55.01 447 CYS B CA 1
ATOM 5361 C C . CYS B 1 357 ? 92.342 -5.625 49.615 1.00 59.49 447 CYS B C 1
ATOM 5362 O O . CYS B 1 357 ? 92.351 -4.385 49.649 1.00 65.12 447 CYS B O 1
ATOM 5365 N N . GLY B 1 358 ? 92.582 -6.382 50.685 1.00 61.94 448 GLY B N 1
ATOM 5366 C CA . GLY B 1 358 ? 92.890 -5.792 51.979 1.00 58.25 448 GLY B CA 1
ATOM 5367 C C . GLY B 1 358 ? 94.236 -5.074 52.054 1.00 69.49 448 GLY B C 1
ATOM 5368 O O . GLY B 1 358 ? 95.238 -5.541 51.500 1.00 67.45 448 GLY B O 1
ATOM 5369 N N . THR B 1 359 ? 94.258 -3.922 52.726 1.00 75.62 449 THR B N 1
ATOM 5370 C CA . THR B 1 359 ? 95.520 -3.266 53.069 1.00 70.56 449 THR B CA 1
ATOM 5371 C C . THR B 1 359 ? 95.609 -3.110 54.576 1.00 68.32 449 THR B C 1
ATOM 5372 O O . THR B 1 359 ? 94.580 -3.073 55.260 1.00 68.85 449 THR B O 1
ATOM 5376 N N . GLY B 1 360 ? 96.836 -3.034 55.089 1.00 63.87 450 GLY B N 1
ATOM 5377 C CA . GLY B 1 360 ? 97.057 -2.977 56.524 1.00 61.59 450 GLY B CA 1
ATOM 5378 C C . GLY B 1 360 ? 96.638 -1.658 57.149 1.00 64.85 450 GLY B C 1
ATOM 5379 O O . GLY B 1 360 ? 96.255 -1.597 58.321 1.00 64.55 450 GLY B O 1
ATOM 5380 N N . GLY B 1 361 ? 96.703 -0.594 56.359 1.00 65.07 451 GLY B N 1
ATOM 5381 C CA . GLY B 1 361 ? 96.383 0.722 56.867 1.00 64.75 451 GLY B CA 1
ATOM 5382 C C . GLY B 1 361 ? 94.903 1.042 56.846 1.00 69.04 451 GLY B C 1
ATOM 5383 O O . GLY B 1 361 ? 94.125 0.413 56.121 1.00 72.57 451 GLY B O 1
ATOM 5384 N N . SER B 1 362 ? 94.509 2.027 57.648 1.00 79.66 452 SER B N 1
ATOM 5385 C CA . SER B 1 362 ? 93.171 2.596 57.538 1.00 77.44 452 SER B CA 1
ATOM 5386 C C . SER B 1 362 ? 93.078 3.458 56.274 1.00 79.36 452 SER B C 1
ATOM 5387 O O . SER B 1 362 ? 94.093 3.951 55.764 1.00 75.31 452 SER B O 1
ATOM 5390 N N . MET B 1 363 ? 91.867 3.632 55.759 1.00 70.07 453 MET B N 1
ATOM 5391 C CA . MET B 1 363 ? 91.692 4.337 54.496 1.00 61.35 453 MET B CA 1
ATOM 5392 C C . MET B 1 363 ? 90.687 5.477 54.595 1.00 73.35 453 MET B C 1
ATOM 5393 O O . MET B 1 363 ? 89.780 5.441 55.424 1.00 78.79 453 MET B O 1
ATOM 5398 N N . PRO B 1 364 ? 90.856 6.505 53.753 1.00 80.44 454 PRO B N 1
ATOM 5399 C CA . PRO B 1 364 ? 89.894 7.613 53.648 1.00 76.38 454 PRO B CA 1
ATOM 5400 C C . PRO B 1 364 ? 88.610 7.145 52.976 1.00 79.53 454 PRO B C 1
ATOM 5401 O O . PRO B 1 364 ? 88.652 6.144 52.256 1.00 74.76 454 PRO B O 1
ATOM 5405 N N . ASP B 1 365 ? 87.505 7.857 53.190 1.00 71.78 455 ASP B N 1
ATOM 5406 C CA . ASP B 1 365 ? 86.215 7.493 52.590 1.00 80.42 455 ASP B CA 1
ATOM 5407 C C . ASP B 1 365 ? 86.080 7.891 51.109 1.00 89.06 455 ASP B C 1
ATOM 5408 O O . ASP B 1 365 ? 85.571 8.974 50.792 1.00 104.55 455 ASP B O 1
ATOM 5413 N N . VAL B 1 366 ? 86.512 7.010 50.208 1.00 72.38 456 VAL B N 1
ATOM 5414 C CA . VAL B 1 366 ? 86.395 7.268 48.768 1.00 66.27 456 VAL B CA 1
ATOM 5415 C C . VAL B 1 366 ? 85.310 6.429 48.069 1.00 71.52 456 VAL B C 1
ATOM 5416 O O . VAL B 1 366 ? 85.061 5.290 48.453 1.00 74.98 456 VAL B O 1
ATOM 5420 N N . ASN B 1 367 ? 84.645 7.019 47.071 1.00 72.68 457 ASN B N 1
ATOM 5421 C CA . ASN B 1 367 ? 83.641 6.314 46.291 1.00 56.93 457 ASN B CA 1
ATOM 5422 C C . ASN B 1 367 ? 84.277 5.642 45.075 1.00 65.81 457 ASN B C 1
ATOM 5423 O O . ASN B 1 367 ? 84.717 6.312 44.136 1.00 67.40 457 ASN B O 1
ATOM 5428 N N . TRP B 1 368 ? 84.316 4.314 45.088 1.00 64.19 458 TRP B N 1
ATOM 5429 C CA . TRP B 1 368 ? 85.030 3.573 44.051 1.00 62.00 458 TRP B CA 1
ATOM 5430 C C . TRP B 1 368 ? 84.149 3.203 42.856 1.00 64.04 458 TRP B C 1
ATOM 5431 O O . TRP B 1 368 ? 84.651 2.688 41.861 1.00 53.63 458 TRP B O 1
ATOM 5442 N N . GLY B 1 369 ? 82.846 3.464 42.962 1.00 72.37 459 GLY B N 1
ATOM 5443 C CA . GLY B 1 369 ? 81.900 3.175 41.894 1.00 66.16 459 GLY B CA 1
ATOM 5444 C C . GLY B 1 369 ? 80.449 3.166 42.356 1.00 72.03 459 GLY B C 1
ATOM 5445 O O . GLY B 1 369 ? 80.068 3.851 43.300 1.00 70.84 459 GLY B O 1
ATOM 5447 N N . ALA C 1 6 ? 118.825 -23.201 24.740 1.00 114.12 82 ALA C N 1
ATOM 5448 C CA . ALA C 1 6 ? 119.724 -22.026 24.978 1.00 115.57 82 ALA C CA 1
ATOM 5449 C C . ALA C 1 6 ? 121.024 -22.221 24.164 1.00 109.42 82 ALA C C 1
ATOM 5450 O O . ALA C 1 6 ? 122.137 -22.074 24.787 1.00 113.38 82 ALA C O 1
ATOM 5452 N N . THR C 1 7 ? 120.919 -22.560 22.866 1.00 97.87 83 THR C N 1
ATOM 5453 C CA . THR C 1 7 ? 122.096 -22.933 22.075 1.00 99.35 83 THR C CA 1
ATOM 5454 C C . THR C 1 7 ? 122.068 -22.348 20.656 1.00 92.05 83 THR C C 1
ATOM 5455 O O . THR C 1 7 ? 120.985 -22.160 20.083 1.00 87.63 83 THR C O 1
ATOM 5459 N N . PRO C 1 8 ? 123.257 -22.043 20.092 1.00 86.98 84 PRO C N 1
ATOM 5460 C CA . PRO C 1 8 ? 123.322 -21.483 18.736 1.00 87.80 84 PRO C CA 1
ATOM 5461 C C . PRO C 1 8 ? 122.652 -22.372 17.682 1.00 87.49 84 PRO C C 1
ATOM 5462 O O . PRO C 1 8 ? 122.805 -23.604 17.696 1.00 83.25 84 PRO C O 1
ATOM 5466 N N . LEU C 1 9 ? 121.856 -21.741 16.852 1.00 87.77 85 LEU C N 1
ATOM 5467 C CA . LEU C 1 9 ? 121.266 -22.438 15.717 1.00 80.45 85 LEU C CA 1
ATOM 5468 C C . LEU C 1 9 ? 122.340 -22.949 14.756 1.00 87.76 85 LEU C C 1
ATOM 5469 O O . LEU C 1 9 ? 123.228 -22.198 14.316 1.00 84.68 85 LEU C O 1
ATOM 5474 N N . VAL C 1 10 ? 122.249 -24.238 14.440 1.00 89.59 86 VAL C N 1
ATOM 5475 C CA . VAL C 1 10 ? 123.190 -24.867 13.526 1.00 91.37 86 VAL C CA 1
ATOM 5476 C C . VAL C 1 10 ? 122.461 -25.715 12.478 1.00 84.55 86 VAL C C 1
ATOM 5477 O O . VAL C 1 10 ? 121.643 -26.584 12.800 1.00 70.38 86 VAL C O 1
ATOM 5481 N N . LEU C 1 11 ? 122.761 -25.424 11.217 1.00 80.59 87 LEU C N 1
ATOM 5482 C CA . LEU C 1 11 ? 122.097 -26.054 10.090 1.00 81.91 87 LEU C CA 1
ATOM 5483 C C . LEU C 1 11 ? 122.843 -27.309 9.655 1.00 85.63 87 LEU C C 1
ATOM 5484 O O . LEU C 1 11 ? 124.060 -27.418 9.857 1.00 92.51 87 LEU C O 1
ATOM 5489 N N . GLY C 1 12 ? 122.111 -28.244 9.050 1.00 77.57 88 GLY C N 1
ATOM 5490 C CA . GLY C 1 12 ? 122.710 -29.428 8.460 1.00 77.42 88 GLY C CA 1
ATOM 5491 C C . GLY C 1 12 ? 123.710 -29.065 7.377 1.00 75.02 88 GLY C C 1
ATOM 5492 O O . GLY C 1 12 ? 123.485 -28.151 6.580 1.00 72.86 88 GLY C O 1
ATOM 5493 N N . GLU C 1 13 ? 124.830 -29.774 7.352 1.00 84.08 89 GLU C N 1
ATOM 5494 C CA . GLU C 1 13 ? 125.821 -29.546 6.318 1.00 79.34 89 GLU C CA 1
ATOM 5495 C C . GLU C 1 13 ? 125.347 -30.172 5.019 1.00 77.10 89 GLU C C 1
ATOM 5496 O O . GLU C 1 13 ? 125.716 -29.723 3.924 1.00 84.17 89 GLU C O 1
ATOM 5502 N N . ASN C 1 14 ? 124.510 -31.197 5.140 1.00 68.96 90 ASN C N 1
ATOM 5503 C CA . ASN C 1 14 ? 124.005 -31.872 3.953 1.00 78.16 90 ASN C CA 1
ATOM 5504 C C . ASN C 1 14 ? 122.501 -31.730 3.707 1.00 73.51 90 ASN C C 1
ATOM 5505 O O . ASN C 1 14 ? 121.665 -32.061 4.562 1.00 73.95 90 ASN C O 1
ATOM 5510 N N . LEU C 1 15 ? 122.175 -31.226 2.523 1.00 64.80 91 LEU C N 1
ATOM 5511 C CA . LEU C 1 15 ? 120.790 -31.051 2.116 1.00 73.02 91 LEU C CA 1
ATOM 5512 C C . LEU C 1 15 ? 120.114 -32.388 1.852 1.00 75.52 91 LEU C C 1
ATOM 5513 O O . LEU C 1 15 ? 120.740 -33.315 1.321 1.00 75.99 91 LEU C O 1
ATOM 5518 N N . CYS C 1 16 ? 118.839 -32.480 2.228 1.00 69.92 92 CYS C N 1
ATOM 5519 C CA . CYS C 1 16 ? 118.013 -33.633 1.874 1.00 68.36 92 CYS C CA 1
ATOM 5520 C C . CYS C 1 16 ? 117.920 -33.753 0.358 1.00 86.03 92 CYS C C 1
ATOM 5521 O O . CYS C 1 16 ? 118.069 -32.763 -0.365 1.00 88.22 92 CYS C O 1
ATOM 5524 N N . SER C 1 17 ? 117.683 -34.960 -0.136 1.00 87.81 93 SER C N 1
ATOM 5525 C CA . SER C 1 17 ? 117.461 -35.103 -1.560 1.00 94.16 93 SER C CA 1
ATOM 5526 C C . SER C 1 17 ? 116.093 -34.541 -1.908 1.00 89.01 93 SER C C 1
ATOM 5527 O O . SER C 1 17 ? 115.137 -34.683 -1.145 1.00 88.32 93 SER C O 1
ATOM 5530 N N . ILE C 1 18 ? 116.009 -33.875 -3.051 1.00 84.57 94 ILE C N 1
ATOM 5531 C CA . ILE C 1 18 ? 114.743 -33.318 -3.490 1.00 74.32 94 ILE C CA 1
ATOM 5532 C C . ILE C 1 18 ? 114.428 -33.758 -4.905 1.00 67.79 94 ILE C C 1
ATOM 5533 O O . ILE C 1 18 ? 115.258 -33.620 -5.809 1.00 70.89 94 ILE C O 1
ATOM 5538 N N . ASN C 1 19 ? 113.233 -34.310 -5.092 1.00 64.48 95 ASN C N 1
ATOM 5539 C CA . ASN C 1 19 ? 112.776 -34.667 -6.427 1.00 59.47 95 ASN C CA 1
ATOM 5540 C C . ASN C 1 19 ? 111.369 -34.168 -6.691 1.00 67.48 95 ASN C C 1
ATOM 5541 O O . ASN C 1 19 ? 110.841 -34.323 -7.798 1.00 74.14 95 ASN C O 1
ATOM 5546 N N . GLY C 1 20 ? 110.780 -33.543 -5.675 1.00 70.04 96 GLY C N 1
ATOM 5547 C CA . GLY C 1 20 ? 109.455 -32.971 -5.800 1.00 67.24 96 GLY C CA 1
ATOM 5548 C C . GLY C 1 20 ? 109.227 -31.881 -4.781 1.00 65.00 96 GLY C C 1
ATOM 5549 O O . GLY C 1 20 ? 110.090 -31.604 -3.943 1.00 60.76 96 GLY C O 1
ATOM 5550 N N . TRP C 1 21 ? 108.061 -31.253 -4.852 1.00 67.29 97 TRP C N 1
ATOM 5551 C CA . TRP C 1 21 ? 107.710 -30.208 -3.906 1.00 53.66 97 TRP C CA 1
ATOM 5552 C C . TRP C 1 21 ? 106.236 -30.349 -3.501 1.00 59.87 97 TRP C C 1
ATOM 5553 O O . TRP C 1 21 ? 105.388 -30.711 -4.324 1.00 68.47 97 TRP C O 1
ATOM 5564 N N . VAL C 1 22 ? 105.940 -30.111 -2.222 1.00 55.33 98 VAL C N 1
ATOM 5565 C CA . VAL C 1 22 ? 104.555 -30.100 -1.734 1.00 61.93 98 VAL C CA 1
ATOM 5566 C C . VAL C 1 22 ? 104.334 -28.818 -0.943 1.00 44.62 98 VAL C C 1
ATOM 5567 O O . VAL C 1 22 ? 105.249 -28.328 -0.280 1.00 46.72 98 VAL C O 1
ATOM 5571 N N . PRO C 1 23 ? 103.134 -28.238 -1.038 1.00 42.76 99 PRO C N 1
ATOM 5572 C CA . PRO C 1 23 ? 102.867 -27.058 -0.198 1.00 53.09 99 PRO C CA 1
ATOM 5573 C C . PRO C 1 23 ? 102.842 -27.346 1.316 1.00 57.82 99 PRO C C 1
ATOM 5574 O O . PRO C 1 23 ? 102.428 -28.415 1.785 1.00 49.89 99 PRO C O 1
ATOM 5578 N N . THR C 1 24 ? 103.294 -26.373 2.089 1.00 58.46 100 THR C N 1
ATOM 5579 C CA . THR C 1 24 ? 103.214 -26.492 3.534 1.00 54.03 100 THR C CA 1
ATOM 5580 C C . THR C 1 24 ? 102.268 -25.437 4.081 1.00 55.76 100 THR C C 1
ATOM 5581 O O . THR C 1 24 ? 101.551 -25.675 5.045 1.00 72.47 100 THR C O 1
ATOM 5585 N N . TYR C 1 25 ? 102.261 -24.275 3.444 1.00 58.59 101 TYR C N 1
ATOM 5586 C CA . TYR C 1 25 ? 101.282 -23.253 3.758 1.00 59.11 101 TYR C CA 1
ATOM 5587 C C . TYR C 1 25 ? 100.657 -22.728 2.480 1.00 58.56 101 TYR C C 1
ATOM 5588 O O . TYR C 1 25 ? 101.330 -22.611 1.443 1.00 59.44 101 TYR C O 1
ATOM 5597 N N . ARG C 1 26 ? 99.366 -22.413 2.555 1.00 51.66 102 ARG C N 1
ATOM 5598 C CA . ARG C 1 26 ? 98.659 -21.863 1.406 1.00 52.05 102 ARG C CA 1
ATOM 5599 C C . ARG C 1 26 ? 97.624 -20.849 1.842 1.00 51.00 102 ARG C C 1
ATOM 5600 O O . ARG C 1 26 ? 96.502 -21.206 2.214 1.00 59.06 102 ARG C O 1
ATOM 5608 N N . GLY C 1 27 ? 98.002 -19.578 1.788 1.00 51.35 103 GLY C N 1
ATOM 5609 C CA . GLY C 1 27 ? 97.100 -18.512 2.187 1.00 57.66 103 GLY C CA 1
ATOM 5610 C C . GLY C 1 27 ? 95.749 -18.543 1.487 1.00 45.62 103 GLY C C 1
ATOM 5611 O O . GLY C 1 27 ? 95.600 -19.082 0.385 1.00 50.41 103 GLY C O 1
ATOM 5612 N N . GLU C 1 28 ? 94.769 -17.936 2.137 1.00 56.24 104 GLU C N 1
ATOM 5613 C CA . GLU C 1 28 ? 93.378 -17.997 1.718 1.00 63.27 104 GLU C CA 1
ATOM 5614 C C . GLU C 1 28 ? 93.196 -17.333 0.360 1.00 68.43 104 GLU C C 1
ATOM 5615 O O . GLU C 1 28 ? 92.326 -17.729 -0.432 1.00 74.38 104 GLU C O 1
ATOM 5621 N N . GLY C 1 29 ? 94.039 -16.334 0.093 1.00 62.71 105 GLY C N 1
ATOM 5622 C CA . GLY C 1 29 ? 93.999 -15.595 -1.157 1.00 57.57 105 GLY C CA 1
ATOM 5623 C C . GLY C 1 29 ? 94.456 -16.357 -2.392 1.00 59.64 105 GLY C C 1
ATOM 5624 O O . GLY C 1 29 ? 94.340 -15.857 -3.501 1.00 64.23 105 GLY C O 1
ATOM 5625 N N . THR C 1 30 ? 94.990 -17.557 -2.203 1.00 58.97 106 THR C N 1
ATOM 5626 C CA . THR C 1 30 ? 95.392 -18.394 -3.318 1.00 51.40 106 THR C CA 1
ATOM 5627 C C . THR C 1 30 ? 94.169 -19.058 -3.940 1.00 56.48 106 THR C C 1
ATOM 5628 O O . THR C 1 30 ? 94.168 -19.415 -5.125 1.00 56.61 106 THR C O 1
ATOM 5632 N N . THR C 1 31 ? 93.127 -19.246 -3.139 1.00 58.20 107 THR C N 1
ATOM 5633 C CA . THR C 1 31 ? 91.994 -20.049 -3.592 1.00 58.24 107 THR C CA 1
ATOM 5634 C C . THR C 1 31 ? 90.693 -19.261 -3.512 1.00 59.74 107 THR C C 1
ATOM 5635 O O . THR C 1 31 ? 89.601 -19.797 -3.715 1.00 65.22 107 THR C O 1
ATOM 5639 N N . GLY C 1 32 ? 90.825 -17.971 -3.235 1.00 55.67 108 GLY C N 1
ATOM 5640 C CA . GLY C 1 32 ? 89.659 -17.116 -3.126 1.00 53.40 108 GLY C CA 1
ATOM 5641 C C . GLY C 1 32 ? 90.039 -15.762 -2.566 1.00 60.00 108 GLY C C 1
ATOM 5642 O O . GLY C 1 32 ? 91.202 -15.336 -2.683 1.00 66.50 108 GLY C O 1
ATOM 5643 N N . LYS C 1 33 ? 89.073 -15.080 -1.960 1.00 52.02 109 LYS C N 1
ATOM 5644 C CA . LYS C 1 33 ? 89.355 -13.767 -1.383 1.00 60.59 109 LYS C CA 1
ATOM 5645 C C . LYS C 1 33 ? 89.946 -13.849 0.020 1.00 65.83 109 LYS C C 1
ATOM 5646 O O . LYS C 1 33 ? 89.492 -14.648 0.856 1.00 62.68 109 LYS C O 1
ATOM 5652 N N . ILE C 1 34 ? 90.959 -13.023 0.275 1.00 66.01 110 ILE C N 1
ATOM 5653 C CA . ILE C 1 34 ? 91.429 -12.803 1.642 1.00 65.25 110 ILE C CA 1
ATOM 5654 C C . ILE C 1 34 ? 90.349 -12.118 2.479 1.00 65.86 110 ILE C C 1
ATOM 5655 O O . ILE C 1 34 ? 89.767 -11.115 2.039 1.00 63.19 110 ILE C O 1
ATOM 5660 N N . PRO C 1 35 ? 90.073 -12.659 3.685 1.00 66.84 111 PRO C N 1
ATOM 5661 C CA . PRO C 1 35 ? 89.171 -12.024 4.662 1.00 66.30 111 PRO C CA 1
ATOM 5662 C C . PRO C 1 35 ? 89.595 -10.594 5.028 1.00 70.29 111 PRO C C 1
ATOM 5663 O O . PRO C 1 35 ? 90.797 -10.293 5.101 1.00 75.98 111 PRO C O 1
ATOM 5667 N N . ASP C 1 36 ? 88.611 -9.728 5.258 1.00 64.61 112 ASP C N 1
ATOM 5668 C CA . ASP C 1 36 ? 88.874 -8.304 5.445 1.00 73.09 112 ASP C CA 1
ATOM 5669 C C . ASP C 1 36 ? 89.560 -8.005 6.784 1.00 77.54 112 ASP C C 1
ATOM 5670 O O . ASP C 1 36 ? 90.186 -6.949 6.951 1.00 70.42 112 ASP C O 1
ATOM 5675 N N . GLU C 1 37 ? 89.455 -8.945 7.725 1.00 76.82 113 GLU C N 1
ATOM 5676 C CA . GLU C 1 37 ? 90.012 -8.760 9.065 1.00 77.40 113 GLU C CA 1
ATOM 5677 C C . GLU C 1 37 ? 91.512 -8.930 9.070 1.00 73.04 113 GLU C C 1
ATOM 5678 O O . GLU C 1 37 ? 92.159 -8.632 10.076 1.00 84.30 113 GLU C O 1
ATOM 5684 N N . GLN C 1 38 ? 92.066 -9.433 7.966 1.00 61.09 114 GLN C N 1
ATOM 5685 C CA . GLN C 1 38 ? 93.517 -9.577 7.874 1.00 54.88 114 GLN C CA 1
ATOM 5686 C C . GLN C 1 38 ? 94.186 -8.235 7.589 1.00 54.92 114 GLN C C 1
ATOM 5687 O O . GLN C 1 38 ? 93.655 -7.393 6.844 1.00 58.38 114 GLN C O 1
ATOM 5693 N N . MET C 1 39 ? 95.333 -8.028 8.224 1.00 47.81 115 MET C N 1
ATOM 5694 C CA . MET C 1 39 ? 96.251 -6.974 7.833 1.00 58.93 115 MET C CA 1
ATOM 5695 C C . MET C 1 39 ? 96.660 -7.186 6.357 1.00 65.64 115 MET C C 1
ATOM 5696 O O . MET C 1 39 ? 96.940 -8.323 5.930 1.00 66.09 115 MET C O 1
ATOM 5701 N N . LEU C 1 40 ? 96.663 -6.102 5.580 1.00 56.30 116 LEU C N 1
ATOM 5702 C CA . LEU C 1 40 ? 97.184 -6.131 4.218 1.00 54.04 116 LEU C CA 1
ATOM 5703 C C . LEU C 1 40 ? 98.699 -6.213 4.268 1.00 57.22 116 LEU C C 1
ATOM 5704 O O . LEU C 1 40 ? 99.352 -5.358 4.843 1.00 75.10 116 LEU C O 1
ATOM 5709 N N . THR C 1 41 ? 99.257 -7.247 3.655 1.00 56.68 117 THR C N 1
ATOM 5710 C CA . THR C 1 41 ? 100.690 -7.487 3.712 1.00 52.70 117 THR C CA 1
ATOM 5711 C C . THR C 1 41 ? 101.376 -7.219 2.378 1.00 57.63 117 THR C C 1
ATOM 5712 O O . THR C 1 41 ? 100.758 -7.330 1.315 1.00 61.71 117 THR C O 1
ATOM 5716 N N . ARG C 1 42 ? 102.658 -6.872 2.454 1.00 54.80 118 ARG C N 1
ATOM 5717 C CA . ARG C 1 42 ? 103.527 -6.791 1.288 1.00 52.60 118 ARG C CA 1
ATOM 5718 C C . ARG C 1 42 ? 104.981 -7.099 1.686 1.00 54.64 118 ARG C C 1
ATOM 5719 O O . ARG C 1 42 ? 105.328 -7.068 2.871 1.00 60.17 118 ARG C O 1
ATOM 5727 N N . GLN C 1 43 ? 105.818 -7.396 0.694 1.00 53.92 119 GLN C N 1
ATOM 5728 C CA . GLN C 1 43 ? 107.196 -7.814 0.934 1.00 48.62 119 GLN C CA 1
ATOM 5729 C C . GLN C 1 43 ? 107.235 -9.000 1.918 1.00 49.58 119 GLN C C 1
ATOM 5730 O O . GLN C 1 43 ? 108.020 -9.022 2.869 1.00 45.75 119 GLN C O 1
ATOM 5736 N N . ASN C 1 44 ? 106.390 -9.998 1.681 1.00 42.74 120 ASN C N 1
ATOM 5737 C CA . ASN C 1 44 ? 106.431 -11.195 2.502 1.00 45.24 120 ASN C CA 1
ATOM 5738 C C . ASN C 1 44 ? 107.700 -12.009 2.266 1.00 55.08 120 ASN C C 1
ATOM 5739 O O . ASN C 1 44 ? 108.289 -11.984 1.185 1.00 70.33 120 ASN C O 1
ATOM 5744 N N . PHE C 1 45 ? 108.130 -12.701 3.310 1.00 53.13 121 PHE C N 1
ATOM 5745 C CA . PHE C 1 45 ? 109.172 -13.707 3.201 1.00 47.35 121 PHE C CA 1
ATOM 5746 C C . PHE C 1 45 ? 109.146 -14.543 4.481 1.00 56.83 121 PHE C C 1
ATOM 5747 O O . PHE C 1 45 ? 108.525 -14.170 5.485 1.00 52.29 121 PHE C O 1
ATOM 5755 N N . VAL C 1 46 ? 109.829 -15.675 4.442 1.00 58.60 122 VAL C N 1
ATOM 5756 C CA . VAL C 1 46 ? 109.804 -16.579 5.561 1.00 46.62 122 VAL C CA 1
ATOM 5757 C C . VAL C 1 46 ? 111.197 -16.723 6.142 1.00 56.93 122 VAL C C 1
ATOM 5758 O O . VAL C 1 46 ? 112.191 -16.856 5.403 1.00 57.50 122 VAL C O 1
ATOM 5762 N N . SER C 1 47 ? 111.269 -16.664 7.470 1.00 42.95 123 SER C N 1
ATOM 5763 C CA . SER C 1 47 ? 112.492 -17.036 8.163 1.00 46.92 123 SER C CA 1
ATOM 5764 C C . SER C 1 47 ? 112.178 -17.929 9.358 1.00 69.08 123 SER C C 1
ATOM 5765 O O . SER C 1 47 ? 111.158 -17.759 10.054 1.00 55.01 123 SER C O 1
ATOM 5768 N N . CYS C 1 48 ? 113.059 -18.893 9.580 1.00 70.91 124 CYS C N 1
ATOM 5769 C CA . CYS C 1 48 ? 112.829 -19.880 10.613 1.00 67.02 124 CYS C CA 1
ATOM 5770 C C . CYS C 1 48 ? 113.817 -19.736 11.758 1.00 56.98 124 CYS C C 1
ATOM 5771 O O . CYS C 1 48 ? 114.978 -19.388 11.543 1.00 60.09 124 CYS C O 1
ATOM 5774 N N . SER C 1 49 ? 113.328 -19.958 12.977 1.00 69.17 125 SER C N 1
ATOM 5775 C CA . SER C 1 49 ? 114.178 -20.063 14.166 1.00 64.30 125 SER C CA 1
ATOM 5776 C C . SER C 1 49 ? 114.378 -21.536 14.502 1.00 63.33 125 SER C C 1
ATOM 5777 O O . SER C 1 49 ? 114.179 -22.412 13.658 1.00 69.11 125 SER C O 1
ATOM 5780 N N . ASP C 1 50 ? 114.773 -21.813 15.734 1.00 76.87 126 ASP C N 1
ATOM 5781 C CA . ASP C 1 50 ? 114.990 -23.194 16.153 1.00 85.20 126 ASP C CA 1
ATOM 5782 C C . ASP C 1 50 ? 113.723 -23.770 16.783 1.00 80.17 126 ASP C C 1
ATOM 5783 O O . ASP C 1 50 ? 113.698 -24.930 17.184 1.00 86.27 126 ASP C O 1
ATOM 5788 N N . LYS C 1 51 ? 112.668 -22.954 16.833 1.00 68.63 127 LYS C N 1
ATOM 5789 C CA . LYS C 1 51 ? 111.367 -23.378 17.355 1.00 69.19 127 LYS C CA 1
ATOM 5790 C C . LYS C 1 51 ? 110.224 -23.322 16.326 1.00 73.90 127 LYS C C 1
ATOM 5791 O O . LYS C 1 51 ? 109.283 -24.110 16.410 1.00 71.53 127 LYS C O 1
ATOM 5797 N N . GLU C 1 52 ? 110.298 -22.397 15.366 1.00 72.15 128 GLU C N 1
ATOM 5798 C CA . GLU C 1 52 ? 109.202 -22.208 14.404 1.00 62.89 128 GLU C CA 1
ATOM 5799 C C . GLU C 1 52 ? 109.629 -21.483 13.118 1.00 64.00 128 GLU C C 1
ATOM 5800 O O . GLU C 1 52 ? 110.753 -20.976 13.009 1.00 62.40 128 GLU C O 1
ATOM 5806 N N . CYS C 1 53 ? 108.717 -21.436 12.148 1.00 52.45 129 CYS C N 1
ATOM 5807 C CA . CYS C 1 53 ? 108.906 -20.604 10.968 1.00 48.62 129 CYS C CA 1
ATOM 5808 C C . CYS C 1 53 ? 108.040 -19.360 11.120 1.00 57.25 129 CYS C C 1
ATOM 5809 O O . CYS C 1 53 ? 106.870 -19.462 11.508 1.00 62.66 129 CYS C O 1
ATOM 5812 N N . ARG C 1 54 ? 108.602 -18.182 10.850 1.00 59.16 130 ARG C N 1
ATOM 5813 C CA . ARG C 1 54 ? 107.782 -16.965 10.884 1.00 56.32 130 ARG C CA 1
ATOM 5814 C C . ARG C 1 54 ? 107.656 -16.308 9.520 1.00 59.19 130 ARG C C 1
ATOM 5815 O O . ARG C 1 54 ? 108.577 -16.342 8.693 1.00 62.17 130 ARG C O 1
ATOM 5823 N N . ARG C 1 55 ? 106.483 -15.723 9.312 1.00 60.00 131 ARG C N 1
ATOM 5824 C CA . ARG C 1 55 ? 106.145 -14.970 8.113 1.00 53.39 131 ARG C CA 1
ATOM 5825 C C . ARG C 1 55 ? 106.363 -13.490 8.416 1.00 56.63 131 ARG C C 1
ATOM 5826 O O . ARG C 1 55 ? 105.547 -12.855 9.106 1.00 56.12 131 ARG C O 1
ATOM 5834 N N . PHE C 1 56 ? 107.458 -12.942 7.914 1.00 58.92 132 PHE C N 1
ATOM 5835 C CA . PHE C 1 56 ? 107.701 -11.520 8.042 1.00 54.36 132 PHE C CA 1
ATOM 5836 C C . PHE C 1 56 ? 107.095 -10.748 6.883 1.00 56.91 132 PHE C C 1
ATOM 5837 O O . PHE C 1 56 ? 107.001 -11.258 5.760 1.00 56.46 132 PHE C O 1
ATOM 5845 N N . PHE C 1 57 ? 106.683 -9.518 7.166 1.00 51.83 133 PHE C N 1
ATOM 5846 C CA . PHE C 1 57 ? 106.103 -8.660 6.141 1.00 51.56 133 PHE C CA 1
ATOM 5847 C C . PHE C 1 57 ? 106.020 -7.196 6.574 1.00 61.06 133 PHE C C 1
ATOM 5848 O O . PHE C 1 57 ? 106.250 -6.848 7.749 1.00 56.12 133 PHE C O 1
ATOM 5856 N N . VAL C 1 58 ? 105.694 -6.347 5.601 1.00 52.66 134 VAL C N 1
ATOM 5857 C CA . VAL C 1 58 ? 105.430 -4.937 5.850 1.00 55.95 134 VAL C CA 1
ATOM 5858 C C . VAL C 1 58 ? 103.937 -4.703 5.632 1.00 56.17 134 VAL C C 1
ATOM 5859 O O . VAL C 1 58 ? 103.350 -5.271 4.717 1.00 64.72 134 VAL C O 1
ATOM 5863 N N . SER C 1 59 ? 103.308 -3.903 6.488 1.00 59.04 135 SER C N 1
ATOM 5864 C CA . SER C 1 59 ? 101.847 -3.763 6.450 1.00 66.93 135 SER C CA 1
ATOM 5865 C C . SER C 1 59 ? 101.393 -2.647 5.517 1.00 91.67 135 SER C C 1
ATOM 5866 O O . SER C 1 59 ? 102.180 -1.762 5.166 1.00 98.09 135 SER C O 1
ATOM 5869 N N . MET C 1 60 ? 100.119 -2.705 5.126 1.00 96.21 136 MET C N 1
ATOM 5870 C CA . MET C 1 60 ? 99.465 -1.653 4.352 1.00 95.73 136 MET C CA 1
ATOM 5871 C C . MET C 1 60 ? 98.135 -1.276 5.023 1.00 104.45 136 MET C C 1
ATOM 5872 O O . MET C 1 60 ? 97.449 -0.348 4.585 1.00 107.42 136 MET C O 1
ATOM 5877 N N . GLY C 1 61 ? 97.766 -2.011 6.073 1.00 104.52 137 GLY C N 1
ATOM 5878 C CA . GLY C 1 61 ? 96.602 -1.672 6.877 1.00 98.40 137 GLY C CA 1
ATOM 5879 C C . GLY C 1 61 ? 95.372 -2.544 6.707 1.00 95.20 137 GLY C C 1
ATOM 5880 O O . GLY C 1 61 ? 95.468 -3.761 6.560 1.00 101.05 137 GLY C O 1
ATOM 5881 N N . TYR C 1 62 ? 94.204 -1.910 6.725 1.00 92.59 138 TYR C N 1
ATOM 5882 C CA . TYR C 1 62 ? 92.936 -2.632 6.717 1.00 96.95 138 TYR C CA 1
ATOM 5883 C C . TYR C 1 62 ? 91.884 -1.925 5.868 1.00 103.80 138 TYR C C 1
ATOM 5884 O O . TYR C 1 62 ? 92.038 -0.749 5.532 1.00 119.09 138 TYR C O 1
ATOM 5893 N N . GLY C 1 63 ? 90.808 -2.639 5.537 1.00 90.03 139 GLY C N 1
ATOM 5894 C CA . GLY C 1 63 ? 89.634 -2.018 4.941 1.00 87.51 139 GLY C CA 1
ATOM 5895 C C . GLY C 1 63 ? 88.806 -1.263 5.977 1.00 99.80 139 GLY C C 1
ATOM 5896 O O . GLY C 1 63 ? 88.104 -0.292 5.673 1.00 102.06 139 GLY C O 1
ATOM 5897 N N . VAL C 1 73 ? 93.002 1.056 3.982 1.00 140.72 149 VAL C N 1
ATOM 5898 C CA . VAL C 1 73 ? 92.777 2.379 4.565 1.00 148.59 149 VAL C CA 1
ATOM 5899 C C . VAL C 1 73 ? 92.807 2.395 6.111 1.00 148.86 149 VAL C C 1
ATOM 5900 O O . VAL C 1 73 ? 91.775 2.627 6.747 1.00 140.23 149 VAL C O 1
ATOM 5904 N N . SER C 1 74 ? 93.988 2.161 6.699 1.00 151.93 150 SER C N 1
ATOM 5905 C CA . SER C 1 74 ? 94.190 2.197 8.163 1.00 142.67 150 SER C CA 1
ATOM 5906 C C . SER C 1 74 ? 95.659 2.231 8.637 1.00 139.47 150 SER C C 1
ATOM 5907 O O . SER C 1 74 ? 96.302 3.280 8.611 1.00 139.55 150 SER C O 1
ATOM 5910 N N . GLU C 1 75 ? 96.170 1.078 9.072 1.00 142.04 151 GLU C N 1
ATOM 5911 C CA . GLU C 1 75 ? 97.455 0.976 9.796 1.00 151.10 151 GLU C CA 1
ATOM 5912 C C . GLU C 1 75 ? 98.644 0.446 8.956 1.00 138.16 151 GLU C C 1
ATOM 5913 O O . GLU C 1 75 ? 98.821 -0.769 8.838 1.00 124.02 151 GLU C O 1
ATOM 5919 N N . GLN C 1 76 ? 99.473 1.350 8.418 1.00 136.69 152 GLN C N 1
ATOM 5920 C CA . GLN C 1 76 ? 100.571 0.986 7.493 1.00 137.45 152 GLN C CA 1
ATOM 5921 C C . GLN C 1 76 ? 102.000 1.077 8.062 1.00 137.14 152 GLN C C 1
ATOM 5922 O O . GLN C 1 76 ? 102.206 1.047 9.274 1.00 147.63 152 GLN C O 1
ATOM 5928 N N . MET C 1 77 ? 102.970 1.141 7.144 1.00 121.56 156 MET C N 1
ATOM 5929 C CA . MET C 1 77 ? 104.339 1.623 7.392 1.00 105.43 156 MET C CA 1
ATOM 5930 C C . MET C 1 77 ? 105.271 0.854 8.362 1.00 89.07 156 MET C C 1
ATOM 5931 O O . MET C 1 77 ? 106.393 1.300 8.638 1.00 72.18 156 MET C O 1
ATOM 5936 N N . ASN C 1 78 ? 104.833 -0.294 8.871 1.00 85.63 157 ASN C N 1
ATOM 5937 C CA . ASN C 1 78 ? 105.638 -1.020 9.866 1.00 72.05 157 ASN C CA 1
ATOM 5938 C C . ASN C 1 78 ? 105.982 -2.451 9.477 1.00 68.18 157 ASN C C 1
ATOM 5939 O O . ASN C 1 78 ? 105.389 -3.008 8.546 1.00 68.20 157 ASN C O 1
ATOM 5944 N N . VAL C 1 79 ? 106.949 -3.037 10.186 1.00 58.78 158 VAL C N 1
ATOM 5945 C CA . VAL C 1 79 ? 107.310 -4.448 9.985 1.00 52.80 158 VAL C CA 1
ATOM 5946 C C . VAL C 1 79 ? 106.661 -5.359 11.021 1.00 52.37 158 VAL C C 1
ATOM 5947 O O . VAL C 1 79 ? 106.668 -5.072 12.224 1.00 64.02 158 VAL C O 1
ATOM 5951 N N . TYR C 1 80 ? 106.081 -6.451 10.546 1.00 51.24 159 TYR C N 1
ATOM 5952 C CA . TYR C 1 80 ? 105.407 -7.396 11.427 1.00 48.92 159 TYR C CA 1
ATOM 5953 C C . TYR C 1 80 ? 105.856 -8.805 11.113 1.00 51.65 159 TYR C C 1
ATOM 5954 O O . TYR C 1 80 ? 106.491 -9.049 10.085 1.00 52.24 159 TYR C O 1
ATOM 5963 N N . SER C 1 81 ? 105.524 -9.729 12.007 1.00 61.82 160 SER C N 1
ATOM 5964 C CA . SER C 1 81 ? 105.687 -11.148 11.734 1.00 55.16 160 SER C CA 1
ATOM 5965 C C . SER C 1 81 ? 104.494 -11.862 12.336 1.00 47.79 160 SER C C 1
ATOM 5966 O O . SER C 1 81 ? 103.845 -11.321 13.238 1.00 53.19 160 SER C O 1
ATOM 5969 N N . VAL C 1 82 ? 104.184 -13.046 11.804 1.00 47.09 161 VAL C N 1
ATOM 5970 C CA . VAL C 1 82 ? 103.292 -13.999 12.466 1.00 55.30 161 VAL C CA 1
ATOM 5971 C C . VAL C 1 82 ? 103.945 -15.367 12.399 1.00 57.26 161 VAL C C 1
ATOM 5972 O O . VAL C 1 82 ? 104.907 -15.570 11.659 1.00 59.02 161 VAL C O 1
ATOM 5976 N N . LYS C 1 83 ? 103.449 -16.308 13.184 1.00 61.27 162 LYS C N 1
ATOM 5977 C CA . LYS C 1 83 ? 103.944 -17.662 13.056 1.00 58.46 162 LYS C CA 1
ATOM 5978 C C . LYS C 1 83 ? 103.394 -18.153 11.733 1.00 57.73 162 LYS C C 1
ATOM 5979 O O . LYS C 1 83 ? 102.190 -17.999 11.477 1.00 45.77 162 LYS C O 1
ATOM 5985 N N . LEU C 1 84 ? 104.261 -18.691 10.873 1.00 58.40 163 LEU C N 1
ATOM 5986 C CA . LEU C 1 84 ? 103.796 -19.250 9.595 1.00 56.28 163 LEU C CA 1
ATOM 5987 C C . LEU C 1 84 ? 102.729 -20.314 9.834 1.00 52.40 163 LEU C C 1
ATOM 5988 O O . LEU C 1 84 ? 102.979 -21.305 10.526 1.00 52.72 163 LEU C O 1
ATOM 5993 N N . GLY C 1 85 ? 101.544 -20.099 9.265 1.00 54.36 164 GLY C N 1
ATOM 5994 C CA . GLY C 1 85 ? 100.416 -21.002 9.447 1.00 46.04 164 GLY C CA 1
ATOM 5995 C C . GLY C 1 85 ? 99.249 -20.228 10.016 1.00 59.74 164 GLY C C 1
ATOM 5996 O O . GLY C 1 85 ? 98.084 -20.621 9.874 1.00 58.13 164 GLY C O 1
ATOM 5997 N N . ASP C 1 86 ? 99.589 -19.118 10.675 1.00 66.25 165 ASP C N 1
ATOM 5998 C CA . ASP C 1 86 ? 98.627 -18.233 11.319 1.00 61.59 165 ASP C CA 1
ATOM 5999 C C . ASP C 1 86 ? 98.294 -17.101 10.364 1.00 60.85 165 ASP C C 1
ATOM 6000 O O . ASP C 1 86 ? 99.162 -16.636 9.621 1.00 68.42 165 ASP C O 1
ATOM 6005 N N . PRO C 1 87 ? 97.032 -16.655 10.376 1.00 63.63 166 PRO C N 1
ATOM 6006 C CA . PRO C 1 87 ? 96.616 -15.496 9.581 1.00 62.28 166 PRO C CA 1
ATOM 6007 C C . PRO C 1 87 ? 97.154 -14.214 10.215 1.00 65.84 166 PRO C C 1
ATOM 6008 O O . PRO C 1 87 ? 97.375 -14.177 11.431 1.00 62.06 166 PRO C O 1
ATOM 6012 N N . PRO C 1 88 ? 97.396 -13.178 9.399 1.00 66.87 167 PRO C N 1
ATOM 6013 C CA . PRO C 1 88 ? 97.776 -11.883 9.971 1.00 65.99 167 PRO C CA 1
ATOM 6014 C C . PRO C 1 88 ? 96.561 -11.078 10.409 1.00 62.20 167 PRO C C 1
ATOM 6015 O O . PRO C 1 88 ? 96.285 -10.007 9.868 1.00 55.55 167 PRO C O 1
ATOM 6019 N N . THR C 1 89 ? 95.843 -11.622 11.385 1.00 70.53 168 THR C N 1
ATOM 6020 C CA . THR C 1 89 ? 94.829 -10.894 12.137 1.00 66.04 168 THR C CA 1
ATOM 6021 C C . THR C 1 89 ? 95.536 -10.122 13.245 1.00 59.87 168 THR C C 1
ATOM 6022 O O . THR C 1 89 ? 96.625 -10.514 13.663 1.00 64.11 168 THR C O 1
ATOM 6026 N N . PRO C 1 90 ? 94.923 -9.025 13.721 1.00 63.71 169 PRO C N 1
ATOM 6027 C CA . PRO C 1 90 ? 95.492 -8.205 14.810 1.00 68.76 169 PRO C CA 1
ATOM 6028 C C . PRO C 1 90 ? 95.965 -9.031 16.007 1.00 66.64 169 PRO C C 1
ATOM 6029 O O . PRO C 1 90 ? 96.971 -8.706 16.650 1.00 70.37 169 PRO C O 1
ATOM 6033 N N . ASP C 1 91 ? 95.232 -10.099 16.295 1.00 73.37 170 ASP C N 1
ATOM 6034 C CA . ASP C 1 91 ? 95.519 -10.955 17.438 1.00 80.94 170 ASP C CA 1
ATOM 6035 C C . ASP C 1 91 ? 96.833 -11.706 17.258 1.00 70.71 170 ASP C C 1
ATOM 6036 O O . ASP C 1 91 ? 97.493 -12.054 18.228 1.00 64.83 170 ASP C O 1
ATOM 6041 N N . LYS C 1 92 A 97.225 -11.955 16.016 1.00 65.31 170 LYS C N 1
ATOM 6042 C CA . LYS C 1 92 A 98.390 -12.800 15.777 1.00 64.43 170 LYS C CA 1
ATOM 6043 C C . LYS C 1 92 A 99.673 -12.011 15.440 1.00 64.77 170 LYS C C 1
ATOM 6044 O O . LYS C 1 92 A 100.760 -12.593 15.331 1.00 65.70 170 LYS C O 1
ATOM 6050 N N . LEU C 1 93 ? 99.543 -10.689 15.311 1.00 67.14 171 LEU C N 1
ATOM 6051 C CA . LEU C 1 93 ? 100.642 -9.819 14.866 1.00 65.10 171 LEU C CA 1
ATOM 6052 C C . LEU C 1 93 ? 101.680 -9.552 15.947 1.00 64.91 171 LEU C C 1
ATOM 6053 O O . LEU C 1 93 ? 101.327 -9.102 17.039 1.00 76.43 171 LEU C O 1
ATOM 6058 N N . LYS C 1 94 ? 102.949 -9.828 15.647 1.00 60.39 172 LYS C N 1
ATOM 6059 C CA . LYS C 1 94 ? 104.060 -9.321 16.457 1.00 50.14 172 LYS C CA 1
ATOM 6060 C C . LYS C 1 94 ? 104.656 -8.128 15.722 1.00 57.03 172 LYS C C 1
ATOM 6061 O O . LYS C 1 94 ? 105.099 -8.253 14.575 1.00 66.92 172 LYS C O 1
ATOM 6067 N N . PHE C 1 95 ? 104.636 -6.965 16.359 1.00 52.45 173 PHE C N 1
ATOM 6068 C CA . PHE C 1 95 ? 105.293 -5.782 15.801 1.00 57.01 173 PHE C CA 1
ATOM 6069 C C . PHE C 1 95 ? 106.818 -5.948 15.884 1.00 58.68 173 PHE C C 1
ATOM 6070 O O . PHE C 1 95 ? 107.344 -6.495 16.856 1.00 56.46 173 PHE C O 1
ATOM 6078 N N . GLU C 1 96 ? 107.531 -5.491 14.862 1.00 69.77 174 GLU C N 1
ATOM 6079 C CA . GLU C 1 96 ? 108.942 -5.837 14.747 1.00 64.70 174 GLU C CA 1
ATOM 6080 C C . GLU C 1 96 ? 109.889 -4.641 14.645 1.00 70.38 174 GLU C C 1
ATOM 6081 O O . GLU C 1 96 ? 110.947 -4.613 15.293 1.00 70.87 174 GLU C O 1
ATOM 6087 N N . ALA C 1 97 ? 109.508 -3.656 13.838 1.00 73.50 175 ALA C N 1
ATOM 6088 C CA . ALA C 1 97 ? 110.379 -2.517 13.557 1.00 73.57 175 ALA C CA 1
ATOM 6089 C C . ALA C 1 97 ? 109.628 -1.461 12.768 1.00 66.94 175 ALA C C 1
ATOM 6090 O O . ALA C 1 97 ? 108.491 -1.673 12.357 1.00 68.78 175 ALA C O 1
ATOM 6092 N N . VAL C 1 98 ? 110.278 -0.324 12.560 1.00 73.28 176 VAL C N 1
ATOM 6093 C CA . VAL C 1 98 ? 109.768 0.692 11.655 1.00 71.86 176 VAL C CA 1
ATOM 6094 C C . VAL C 1 98 ? 110.523 0.553 10.346 1.00 71.66 176 VAL C C 1
ATOM 6095 O O . VAL C 1 98 ? 111.753 0.477 10.342 1.00 77.30 176 VAL C O 1
ATOM 6099 N N . GLY C 1 99 ? 109.789 0.492 9.241 1.00 68.32 177 GLY C N 1
ATOM 6100 C CA . GLY C 1 99 ? 110.419 0.417 7.941 1.00 66.49 177 GLY C CA 1
ATOM 6101 C C . GLY C 1 99 ? 109.488 0.005 6.828 1.00 68.20 177 GLY C C 1
ATOM 6102 O O . GLY C 1 99 ? 108.326 -0.337 7.082 1.00 77.18 177 GLY C O 1
ATOM 6103 N N . TRP C 1 100 ? 110.000 0.039 5.596 1.00 69.83 178 TRP C N 1
ATOM 6104 C CA . TRP C 1 100 ? 109.255 -0.432 4.423 1.00 74.86 178 TRP C CA 1
ATOM 6105 C C . TRP C 1 100 ? 109.933 -1.652 3.834 1.00 71.81 178 TRP C C 1
ATOM 6106 O O . TRP C 1 100 ? 109.406 -2.289 2.926 1.00 85.22 178 TRP C O 1
ATOM 6117 N N . SER C 1 101 ? 111.110 -1.973 4.352 1.00 66.19 179 SER C N 1
ATOM 6118 C CA . SER C 1 101 ? 111.912 -3.036 3.766 1.00 64.80 179 SER C CA 1
ATOM 6119 C C . SER C 1 101 ? 112.691 -3.749 4.873 1.00 63.18 179 SER C C 1
ATOM 6120 O O . SER C 1 101 ? 113.404 -3.119 5.665 1.00 59.09 179 SER C O 1
ATOM 6123 N N . ALA C 1 102 ? 112.538 -5.064 4.940 1.00 58.51 180 ALA C N 1
ATOM 6124 C CA . ALA C 1 102 ? 113.164 -5.817 6.013 1.00 57.51 180 ALA C CA 1
ATOM 6125 C C . ALA C 1 102 ? 113.722 -7.159 5.573 1.00 57.57 180 ALA C C 1
ATOM 6126 O O . ALA C 1 102 ? 113.218 -7.799 4.655 1.00 69.14 180 ALA C O 1
ATOM 6128 N N . SER C 1 103 ? 114.786 -7.559 6.246 1.00 59.45 181 SER C N 1
ATOM 6129 C CA . SER C 1 103 ? 115.277 -8.920 6.213 1.00 61.78 181 SER C CA 1
ATOM 6130 C C . SER C 1 103 ? 115.339 -9.383 7.680 1.00 58.96 181 SER C C 1
ATOM 6131 O O . SER C 1 103 ? 115.606 -8.572 8.584 1.00 54.73 181 SER C O 1
ATOM 6134 N N . SER C 1 104 ? 115.062 -10.659 7.946 1.00 54.06 182 SER C N 1
ATOM 6135 C CA . SER C 1 104 ? 115.276 -11.188 9.312 1.00 57.51 182 SER C CA 1
ATOM 6136 C C . SER C 1 104 ? 115.968 -12.552 9.335 1.00 53.23 182 SER C C 1
ATOM 6137 O O . SER C 1 104 ? 115.982 -13.253 8.324 1.00 65.62 182 SER C O 1
ATOM 6140 N N . CYS C 1 105 ? 116.541 -12.901 10.486 1.00 59.44 183 CYS C N 1
ATOM 6141 C CA . CYS C 1 105 ? 117.224 -14.182 10.698 1.00 58.49 183 CYS C CA 1
ATOM 6142 C C . CYS C 1 105 ? 117.213 -14.501 12.205 1.00 62.53 183 CYS C C 1
ATOM 6143 O O . CYS C 1 105 ? 116.991 -13.600 13.016 1.00 65.14 183 CYS C O 1
ATOM 6146 N N . HIS C 1 106 ? 117.451 -15.759 12.594 1.00 58.80 184 HIS C N 1
ATOM 6147 C CA . HIS C 1 106 ? 117.492 -16.129 14.027 1.00 62.92 184 HIS C CA 1
ATOM 6148 C C . HIS C 1 106 ? 118.699 -17.021 14.340 1.00 65.09 184 HIS C C 1
ATOM 6149 O O . HIS C 1 106 ? 118.924 -18.021 13.657 1.00 66.61 184 HIS C O 1
ATOM 6156 N N . ASP C 1 107 ? 119.455 -16.684 15.386 1.00 61.86 185 ASP C N 1
ATOM 6157 C CA . ASP C 1 107 ? 120.747 -17.348 15.630 1.00 62.79 185 ASP C CA 1
ATOM 6158 C C . ASP C 1 107 ? 120.677 -18.426 16.707 1.00 70.77 185 ASP C C 1
ATOM 6159 O O . ASP C 1 107 ? 121.680 -19.064 17.007 1.00 74.24 185 ASP C O 1
ATOM 6164 N N . GLY C 1 108 ? 119.497 -18.621 17.289 1.00 68.99 186 GLY C N 1
ATOM 6165 C CA . GLY C 1 108 ? 119.331 -19.582 18.365 1.00 75.12 186 GLY C CA 1
ATOM 6166 C C . GLY C 1 108 ? 118.984 -18.867 19.656 1.00 72.07 186 GLY C C 1
ATOM 6167 O O . GLY C 1 108 ? 118.317 -19.421 20.542 1.00 56.63 186 GLY C O 1
ATOM 6168 N N . PHE C 1 109 ? 119.430 -17.617 19.745 1.00 65.65 187 PHE C N 1
ATOM 6169 C CA . PHE C 1 109 ? 119.153 -16.770 20.901 1.00 61.51 187 PHE C CA 1
ATOM 6170 C C . PHE C 1 109 ? 118.018 -15.803 20.601 1.00 68.74 187 PHE C C 1
ATOM 6171 O O . PHE C 1 109 ? 116.949 -15.886 21.207 1.00 67.66 187 PHE C O 1
ATOM 6179 N N . GLN C 1 110 ? 118.239 -14.900 19.651 1.00 76.04 188 GLN C N 1
ATOM 6180 C CA . GLN C 1 110 ? 117.201 -13.939 19.303 1.00 76.05 188 GLN C CA 1
ATOM 6181 C C . GLN C 1 110 ? 116.997 -13.707 17.794 1.00 73.18 188 GLN C C 1
ATOM 6182 O O . GLN C 1 110 ? 117.845 -14.073 16.955 1.00 68.65 188 GLN C O 1
ATOM 6188 N N . TRP C 1 111 ? 115.858 -13.100 17.459 1.00 53.29 189 TRP C N 1
ATOM 6189 C CA . TRP C 1 111 ? 115.629 -12.603 16.107 1.00 51.67 189 TRP C CA 1
ATOM 6190 C C . TRP C 1 111 ? 116.443 -11.337 15.811 1.00 60.61 189 TRP C C 1
ATOM 6191 O O . TRP C 1 111 ? 116.358 -10.327 16.545 1.00 67.01 189 TRP C O 1
ATOM 6202 N N . THR C 1 112 ? 117.226 -11.400 14.734 1.00 61.71 190 THR C N 1
ATOM 6203 C CA . THR C 1 112 ? 117.837 -10.218 14.140 1.00 62.22 190 THR C CA 1
ATOM 6204 C C . THR C 1 112 ? 116.941 -9.694 13.004 1.00 67.00 190 THR C C 1
ATOM 6205 O O . THR C 1 112 ? 116.534 -10.441 12.102 1.00 56.73 190 THR C O 1
ATOM 6209 N N . VAL C 1 113 ? 116.624 -8.407 13.053 1.00 64.50 191 VAL C N 1
ATOM 6210 C CA . VAL C 1 113 ? 115.789 -7.806 12.028 1.00 57.71 191 VAL C CA 1
ATOM 6211 C C . VAL C 1 113 ? 116.461 -6.573 11.427 1.00 67.94 191 VAL C C 1
ATOM 6212 O O . VAL C 1 113 ? 116.678 -5.571 12.120 1.00 67.34 191 VAL C O 1
ATOM 6216 N N . LEU C 1 114 ? 116.801 -6.644 10.141 1.00 68.23 192 LEU C N 1
ATOM 6217 C CA . LEU C 1 114 ? 117.296 -5.461 9.439 1.00 63.54 192 LEU C CA 1
ATOM 6218 C C . LEU C 1 114 ? 116.146 -4.750 8.758 1.00 69.59 192 LEU C C 1
ATOM 6219 O O . LEU C 1 114 ? 115.460 -5.336 7.923 1.00 65.95 192 LEU C O 1
ATOM 6224 N N . SER C 1 115 ? 115.939 -3.488 9.123 1.00 70.66 193 SER C N 1
ATOM 6225 C CA . SER C 1 115 ? 114.813 -2.718 8.615 1.00 64.69 193 SER C CA 1
ATOM 6226 C C . SER C 1 115 ? 115.258 -1.363 8.059 1.00 64.24 193 SER C C 1
ATOM 6227 O O . SER C 1 115 ? 115.926 -0.588 8.749 1.00 66.20 193 SER C O 1
ATOM 6230 N N . VAL C 1 116 ? 114.886 -1.095 6.806 1.00 63.33 194 VAL C N 1
ATOM 6231 C CA . VAL C 1 116 ? 115.143 0.195 6.156 1.00 64.13 194 VAL C CA 1
ATOM 6232 C C . VAL C 1 116 ? 114.053 1.209 6.502 1.00 63.33 194 VAL C C 1
ATOM 6233 O O . VAL C 1 116 ? 112.870 0.930 6.343 1.00 64.85 194 VAL C O 1
ATOM 6237 N N . ALA C 1 117 ? 114.458 2.392 6.947 1.00 61.82 195 ALA C N 1
ATOM 6238 C CA . ALA C 1 117 ? 113.518 3.419 7.374 1.00 63.87 195 ALA C CA 1
ATOM 6239 C C . ALA C 1 117 ? 114.038 4.792 6.971 1.00 83.07 195 ALA C C 1
ATOM 6240 O O . ALA C 1 117 ? 115.120 4.897 6.382 1.00 85.45 195 ALA C O 1
ATOM 6242 N N . GLY C 1 118 ? 113.270 5.835 7.287 1.00 95.11 196 GLY C N 1
ATOM 6243 C CA . GLY C 1 118 ? 113.672 7.208 7.017 1.00 99.52 196 GLY C CA 1
ATOM 6244 C C . GLY C 1 118 ? 113.980 7.485 5.557 1.00 106.74 196 GLY C C 1
ATOM 6245 O O . GLY C 1 118 ? 113.149 7.239 4.681 1.00 114.90 196 GLY C O 1
ATOM 6246 N N . ASP C 1 119 ? 115.182 7.992 5.299 1.00 111.28 200 ASP C N 1
ATOM 6247 C CA . ASP C 1 119 ? 115.634 8.288 3.940 1.00 116.35 200 ASP C CA 1
ATOM 6248 C C . ASP C 1 119 ? 116.401 7.103 3.338 1.00 101.57 200 ASP C C 1
ATOM 6249 O O . ASP C 1 119 ? 116.953 7.192 2.228 1.00 90.99 200 ASP C O 1
ATOM 6254 N N . GLY C 1 120 ? 116.423 5.996 4.083 1.00 79.73 201 GLY C N 1
ATOM 6255 C CA . GLY C 1 120 ? 117.101 4.793 3.648 1.00 80.03 201 GLY C CA 1
ATOM 6256 C C . GLY C 1 120 ? 118.343 4.399 4.435 1.00 91.42 201 GLY C C 1
ATOM 6257 O O . GLY C 1 120 ? 119.316 3.914 3.856 1.00 103.18 201 GLY C O 1
ATOM 6258 N N . PHE C 1 121 ? 118.328 4.602 5.748 1.00 82.78 202 PHE C N 1
ATOM 6259 C CA . PHE C 1 121 ? 119.342 3.983 6.601 1.00 70.15 202 PHE C CA 1
ATOM 6260 C C . PHE C 1 121 ? 118.792 2.646 7.101 1.00 68.11 202 PHE C C 1
ATOM 6261 O O . PHE C 1 121 ? 117.580 2.414 7.101 1.00 68.82 202 PHE C O 1
ATOM 6269 N N . VAL C 1 122 ? 119.676 1.757 7.518 1.00 62.77 203 VAL C N 1
ATOM 6270 C CA . VAL C 1 122 ? 119.218 0.485 8.041 1.00 69.11 203 VAL C CA 1
ATOM 6271 C C . VAL C 1 122 ? 119.397 0.415 9.551 1.00 72.84 203 VAL C C 1
ATOM 6272 O O . VAL C 1 122 ? 120.504 0.570 10.058 1.00 72.61 203 VAL C O 1
ATOM 6276 N N . SER C 1 123 ? 118.303 0.191 10.268 1.00 70.95 204 SER C N 1
ATOM 6277 C CA . SER C 1 123 ? 118.387 -0.049 11.699 1.00 65.83 204 SER C CA 1
ATOM 6278 C C . SER C 1 123 ? 118.448 -1.552 11.927 1.00 71.03 204 SER C C 1
ATOM 6279 O O . SER C 1 123 ? 117.793 -2.323 11.223 1.00 71.78 204 SER C O 1
ATOM 6282 N N . ILE C 1 124 ? 119.271 -1.976 12.878 1.00 74.35 205 ILE C N 1
ATOM 6283 C CA . ILE C 1 124 ? 119.337 -3.396 13.229 1.00 68.99 205 ILE C CA 1
ATOM 6284 C C . ILE C 1 124 ? 118.723 -3.655 14.607 1.00 66.06 205 ILE C C 1
ATOM 6285 O O . ILE C 1 124 ? 119.117 -3.042 15.607 1.00 67.15 205 ILE C O 1
ATOM 6290 N N . LEU C 1 125 ? 117.740 -4.551 14.655 1.00 68.37 206 LEU C N 1
ATOM 6291 C CA . LEU C 1 125 ? 117.123 -4.915 15.928 1.00 68.90 206 LEU C CA 1
ATOM 6292 C C . LEU C 1 125 ? 117.431 -6.363 16.316 1.00 75.33 206 LEU C C 1
ATOM 6293 O O . LEU C 1 125 ? 117.284 -7.284 15.505 1.00 78.72 206 LEU C O 1
ATOM 6298 N N . TYR C 1 126 ? 117.880 -6.541 17.557 1.00 72.02 207 TYR C N 1
ATOM 6299 C CA . TYR C 1 126 ? 118.179 -7.858 18.105 1.00 70.36 207 TYR C CA 1
ATOM 6300 C C . TYR C 1 126 ? 117.322 -8.047 19.354 1.00 75.28 207 TYR C C 1
ATOM 6301 O O . TYR C 1 126 ? 117.454 -7.288 20.316 1.00 79.79 207 TYR C O 1
ATOM 6310 N N . GLY C 1 127 ? 116.455 -9.059 19.355 1.00 80.45 208 GLY C N 1
ATOM 6311 C CA . GLY C 1 127 ? 115.293 -9.015 20.229 1.00 41.36 208 GLY C CA 1
ATOM 6312 C C . GLY C 1 127 ? 114.493 -7.857 19.673 1.00 96.11 208 GLY C C 1
ATOM 6313 O O . GLY C 1 127 ? 114.347 -7.731 18.439 1.00 103.43 208 GLY C O 1
ATOM 6314 N N . GLY C 1 128 ? 113.996 -6.985 20.541 1.00 85.17 209 GLY C N 1
ATOM 6315 C CA . GLY C 1 128 ? 113.398 -5.756 20.046 1.00 82.35 209 GLY C CA 1
ATOM 6316 C C . GLY C 1 128 ? 114.337 -4.580 20.196 1.00 78.09 209 GLY C C 1
ATOM 6317 O O . GLY C 1 128 ? 113.921 -3.432 20.043 1.00 75.44 209 GLY C O 1
ATOM 6318 N N . ILE C 1 129 ? 115.601 -4.881 20.489 1.00 77.41 210 ILE C N 1
ATOM 6319 C CA . ILE C 1 129 ? 116.596 -3.876 20.852 1.00 70.44 210 ILE C CA 1
ATOM 6320 C C . ILE C 1 129 ? 117.419 -3.419 19.647 1.00 75.35 210 ILE C C 1
ATOM 6321 O O . ILE C 1 129 ? 118.004 -4.246 18.937 1.00 82.70 210 ILE C O 1
ATOM 6326 N N . ILE C 1 130 ? 117.478 -2.107 19.430 1.00 60.51 211 ILE C N 1
ATOM 6327 C CA . ILE C 1 130 ? 118.342 -1.547 18.392 1.00 73.42 211 ILE C CA 1
ATOM 6328 C C . ILE C 1 130 ? 119.796 -1.794 18.773 1.00 66.97 211 ILE C C 1
ATOM 6329 O O . ILE C 1 130 ? 120.230 -1.422 19.863 1.00 69.57 211 ILE C O 1
ATOM 6334 N N . THR C 1 131 ? 120.543 -2.441 17.889 1.00 51.68 212 THR C N 1
ATOM 6335 C CA . THR C 1 131 ? 121.880 -2.883 18.259 1.00 56.56 212 THR C CA 1
ATOM 6336 C C . THR C 1 131 ? 122.934 -2.324 17.314 1.00 73.62 212 THR C C 1
ATOM 6337 O O . THR C 1 131 ? 124.129 -2.310 17.638 1.00 76.96 212 THR C O 1
ATOM 6341 N N . ASP C 1 132 ? 122.484 -1.856 16.152 1.00 66.24 213 ASP C N 1
ATOM 6342 C CA . ASP C 1 132 ? 123.378 -1.229 15.199 1.00 74.82 213 ASP C CA 1
ATOM 6343 C C . ASP C 1 132 ? 122.597 -0.420 14.178 1.00 79.12 213 ASP C C 1
ATOM 6344 O O . ASP C 1 132 ? 121.371 -0.491 14.113 1.00 73.09 213 ASP C O 1
ATOM 6349 N N . THR C 1 133 ? 123.324 0.353 13.383 1.00 82.07 214 THR C N 1
ATOM 6350 C CA . THR C 1 133 ? 122.715 1.121 12.318 1.00 78.59 214 THR C CA 1
ATOM 6351 C C . THR C 1 133 ? 123.700 1.264 11.149 1.00 82.12 214 THR C C 1
ATOM 6352 O O . THR C 1 133 ? 124.893 1.515 11.359 1.00 76.35 214 THR C O 1
ATOM 6356 N N . ILE C 1 134 ? 123.204 1.076 9.923 1.00 76.75 215 ILE C N 1
ATOM 6357 C CA . ILE C 1 134 ? 124.050 1.119 8.733 1.00 74.53 215 ILE C CA 1
ATOM 6358 C C . ILE C 1 134 ? 123.650 2.240 7.780 1.00 69.42 215 ILE C C 1
ATOM 6359 O O . ILE C 1 134 ? 122.459 2.479 7.564 1.00 67.48 215 ILE C O 1
ATOM 6364 N N . HIS C 1 135 ? 124.646 2.920 7.206 1.00 67.16 216 HIS C N 1
ATOM 6365 C CA . HIS C 1 135 ? 124.383 4.102 6.378 1.00 72.66 216 HIS C CA 1
ATOM 6366 C C . HIS C 1 135 ? 124.938 4.032 4.959 1.00 80.54 216 HIS C C 1
ATOM 6367 O O . HIS C 1 135 ? 125.979 3.403 4.710 1.00 71.66 216 HIS C O 1
ATOM 6374 N N . PRO C 1 136 ? 124.230 4.679 4.017 1.00 85.15 217 PRO C N 1
ATOM 6375 C CA . PRO C 1 136 ? 124.665 4.664 2.616 1.00 81.98 217 PRO C CA 1
ATOM 6376 C C . PRO C 1 136 ? 125.925 5.487 2.387 1.00 85.24 217 PRO C C 1
ATOM 6377 O O . PRO C 1 136 ? 126.019 6.629 2.828 1.00 83.87 217 PRO C O 1
ATOM 6381 N N . THR C 1 137 ? 126.895 4.881 1.715 1.00 96.66 218 THR C N 1
ATOM 6382 C CA . THR C 1 137 ? 128.025 5.613 1.169 1.00 99.76 218 THR C CA 1
ATOM 6383 C C . THR C 1 137 ? 127.593 6.219 -0.169 1.00 96.42 218 THR C C 1
ATOM 6384 O O . THR C 1 137 ? 127.606 7.442 -0.353 1.00 82.96 218 THR C O 1
ATOM 6388 N N . ASN C 1 138 ? 127.163 5.337 -1.073 1.00 91.06 219 ASN C N 1
ATOM 6389 C CA . ASN C 1 138 ? 126.944 5.666 -2.477 1.00 86.62 219 ASN C CA 1
ATOM 6390 C C . ASN C 1 138 ? 125.543 6.176 -2.880 1.00 78.07 219 ASN C C 1
ATOM 6391 O O . ASN C 1 138 ? 125.024 5.792 -3.932 1.00 86.77 219 ASN C O 1
ATOM 6396 N N . GLY C 1 139 ? 124.944 7.045 -2.064 1.00 75.60 220 GLY C N 1
ATOM 6397 C CA . GLY C 1 139 ? 123.761 7.784 -2.484 1.00 75.27 220 GLY C CA 1
ATOM 6398 C C . GLY C 1 139 ? 122.408 7.330 -1.953 1.00 85.15 220 GLY C C 1
ATOM 6399 O O . GLY C 1 139 ? 121.505 8.153 -1.756 1.00 79.72 220 GLY C O 1
ATOM 6400 N N . GLY C 1 140 ? 122.252 6.024 -1.738 1.00 87.67 221 GLY C N 1
ATOM 6401 C CA . GLY C 1 140 ? 121.015 5.486 -1.201 1.00 72.36 221 GLY C CA 1
ATOM 6402 C C . GLY C 1 140 ? 119.915 5.435 -2.244 1.00 85.84 221 GLY C C 1
ATOM 6403 O O . GLY C 1 140 ? 120.103 5.892 -3.375 1.00 98.01 221 GLY C O 1
ATOM 6404 N N . PRO C 1 141 ? 118.748 4.886 -1.868 1.00 88.98 222 PRO C N 1
ATOM 6405 C CA . PRO C 1 141 ? 118.506 4.419 -0.504 1.00 84.17 222 PRO C CA 1
ATOM 6406 C C . PRO C 1 141 ? 119.037 2.992 -0.324 1.00 78.16 222 PRO C C 1
ATOM 6407 O O . PRO C 1 141 ? 119.119 2.228 -1.299 1.00 72.50 222 PRO C O 1
ATOM 6411 N N . LEU C 1 142 ? 119.422 2.653 0.903 1.00 78.28 223 LEU C N 1
ATOM 6412 C CA . LEU C 1 142 ? 119.848 1.291 1.231 1.00 70.18 223 LEU C CA 1
ATOM 6413 C C . LEU C 1 142 ? 118.718 0.289 0.993 1.00 58.25 223 LEU C C 1
ATOM 6414 O O . LEU C 1 142 ? 117.530 0.627 1.131 1.00 56.30 223 LEU C O 1
ATOM 6419 N N . ARG C 1 143 ? 119.088 -0.937 0.631 1.00 55.05 224 ARG C N 1
ATOM 6420 C CA . ARG C 1 143 ? 118.110 -1.990 0.346 1.00 55.08 224 ARG C CA 1
ATOM 6421 C C . ARG C 1 143 ? 118.497 -3.330 0.967 1.00 57.43 224 ARG C C 1
ATOM 6422 O O . ARG C 1 143 ? 119.556 -3.891 0.639 1.00 62.10 224 ARG C O 1
ATOM 6430 N N . THR C 1 144 ? 117.632 -3.867 1.828 1.00 55.46 225 THR C N 1
ATOM 6431 C CA . THR C 1 144 ? 117.827 -5.237 2.335 1.00 52.22 225 THR C CA 1
ATOM 6432 C C . THR C 1 144 ? 117.509 -6.294 1.274 1.00 54.82 225 THR C C 1
ATOM 6433 O O . THR C 1 144 ? 117.008 -5.972 0.192 1.00 68.99 225 THR C O 1
ATOM 6437 N N . GLN C 1 145 ? 117.771 -7.557 1.587 1.00 54.40 226 GLN C N 1
ATOM 6438 C CA . GLN C 1 145 ? 117.586 -8.607 0.594 1.00 55.16 226 GLN C CA 1
ATOM 6439 C C . GLN C 1 145 ? 116.137 -9.075 0.511 1.00 56.08 226 GLN C C 1
ATOM 6440 O O . GLN C 1 145 ? 115.803 -9.922 -0.334 1.00 64.03 226 GLN C O 1
ATOM 6446 N N . ALA C 1 146 ? 115.288 -8.506 1.373 1.00 43.30 227 ALA C N 1
ATOM 6447 C CA . ALA C 1 146 ? 113.844 -8.759 1.336 1.00 51.60 227 ALA C CA 1
ATOM 6448 C C . ALA C 1 146 ? 113.579 -10.254 1.363 1.00 55.78 227 ALA C C 1
ATOM 6449 O O . ALA C 1 146 ? 112.783 -10.792 0.576 1.00 57.28 227 ALA C O 1
ATOM 6451 N N . SER C 1 147 ? 114.244 -10.893 2.312 1.00 56.83 228 SER C N 1
ATOM 6452 C CA . SER C 1 147 ? 114.354 -12.325 2.384 1.00 54.53 228 SER C CA 1
ATOM 6453 C C . SER C 1 147 ? 115.036 -12.654 3.703 1.00 60.58 228 SER C C 1
ATOM 6454 O O . SER C 1 147 ? 115.515 -11.769 4.411 1.00 53.42 228 SER C O 1
ATOM 6457 N N . SER C 1 148 ? 115.084 -13.934 4.033 1.00 60.12 229 SER C N 1
ATOM 6458 C CA . SER C 1 148 ? 115.763 -14.360 5.235 1.00 50.79 229 SER C CA 1
ATOM 6459 C C . SER C 1 148 ? 117.262 -14.102 5.131 1.00 53.89 229 SER C C 1
ATOM 6460 O O . SER C 1 148 ? 117.860 -14.337 4.059 1.00 55.84 229 SER C O 1
ATOM 6463 N N . CYS C 1 149 ? 117.868 -13.591 6.210 1.00 44.51 230 CYS C N 1
ATOM 6464 C CA . CYS C 1 149 ? 119.329 -13.641 6.336 1.00 63.04 230 CYS C CA 1
ATOM 6465 C C . CYS C 1 149 ? 119.725 -15.054 6.778 1.00 68.24 230 CYS C C 1
ATOM 6466 O O . CYS C 1 149 ? 118.868 -15.884 7.135 1.00 67.80 230 CYS C O 1
ATOM 6469 N N . ILE C 1 150 ? 121.022 -15.335 6.734 1.00 66.34 231 ILE C N 1
ATOM 6470 C CA . ILE C 1 150 ? 121.503 -16.656 7.124 1.00 66.24 231 ILE C CA 1
ATOM 6471 C C . ILE C 1 150 ? 122.306 -16.609 8.426 1.00 66.66 231 ILE C C 1
ATOM 6472 O O . ILE C 1 150 ? 123.277 -15.864 8.546 1.00 74.41 231 ILE C O 1
ATOM 6477 N N . CYS C 1 151 ? 121.874 -17.400 9.403 1.00 73.79 232 CYS C N 1
ATOM 6478 C CA . CYS C 1 151 ? 122.612 -17.582 10.649 1.00 76.19 232 CYS C CA 1
ATOM 6479 C C . CYS C 1 151 ? 123.151 -18.989 10.736 1.00 78.94 232 CYS C C 1
ATOM 6480 O O . CYS C 1 151 ? 122.461 -19.959 10.411 1.00 76.63 232 CYS C O 1
ATOM 6483 N N . ASN C 1 152 ? 124.384 -19.112 11.196 1.00 77.70 233 ASN C N 1
ATOM 6484 C CA . ASN C 1 152 ? 124.885 -20.426 11.549 1.00 76.60 233 ASN C CA 1
ATOM 6485 C C . ASN C 1 152 ? 125.914 -20.352 12.655 1.00 79.74 233 ASN C C 1
ATOM 6486 O O . ASN C 1 152 ? 126.926 -19.654 12.522 1.00 68.93 233 ASN C O 1
ATOM 6491 N N . ASP C 1 153 ? 125.629 -21.059 13.750 1.00 78.41 234 ASP C N 1
ATOM 6492 C CA . ASP C 1 153 ? 126.558 -21.174 14.863 1.00 81.34 234 ASP C CA 1
ATOM 6493 C C . ASP C 1 153 ? 126.921 -19.788 15.407 1.00 79.01 234 ASP C C 1
ATOM 6494 O O . ASP C 1 153 ? 128.105 -19.452 15.529 1.00 69.14 234 ASP C O 1
ATOM 6499 N N . GLY C 1 154 ? 125.899 -18.985 15.713 1.00 76.46 235 GLY C N 1
ATOM 6500 C CA . GLY C 1 154 ? 126.107 -17.690 16.341 1.00 75.42 235 GLY C CA 1
ATOM 6501 C C . GLY C 1 154 ? 126.244 -16.467 15.439 1.00 77.35 235 GLY C C 1
ATOM 6502 O O . GLY C 1 154 ? 125.807 -15.367 15.816 1.00 86.71 235 GLY C O 1
ATOM 6503 N N . THR C 1 155 ? 126.862 -16.627 14.267 1.00 68.62 236 THR C N 1
ATOM 6504 C CA . THR C 1 155 ? 127.009 -15.483 13.360 1.00 79.70 236 THR C CA 1
ATOM 6505 C C . THR C 1 155 ? 125.914 -15.441 12.279 1.00 83.10 236 THR C C 1
ATOM 6506 O O . THR C 1 155 ? 125.460 -16.482 11.790 1.00 86.48 236 THR C O 1
ATOM 6510 N N . CYS C 1 156 ? 125.481 -14.232 11.931 1.00 75.73 237 CYS C N 1
ATOM 6511 C CA . CYS C 1 156 ? 124.461 -14.049 10.901 1.00 72.26 237 CYS C CA 1
ATOM 6512 C C . CYS C 1 156 ? 125.004 -13.248 9.736 1.00 70.83 237 CYS C C 1
ATOM 6513 O O . CYS C 1 156 ? 125.715 -12.261 9.925 1.00 83.09 237 CYS C O 1
ATOM 6516 N N . TYR C 1 157 ? 124.661 -13.667 8.525 1.00 72.18 238 TYR C N 1
ATOM 6517 C CA . TYR C 1 157 ? 125.121 -12.967 7.321 1.00 63.93 238 TYR C CA 1
ATOM 6518 C C . TYR C 1 157 ? 123.954 -12.382 6.498 1.00 62.22 238 TYR C C 1
ATOM 6519 O O . TYR C 1 157 ? 122.870 -12.968 6.414 1.00 60.20 238 TYR C O 1
ATOM 6528 N N . THR C 1 158 ? 124.169 -11.202 5.929 1.00 62.01 239 THR C N 1
ATOM 6529 C CA . THR C 1 158 ? 123.158 -10.564 5.098 1.00 58.92 239 THR C CA 1
ATOM 6530 C C . THR C 1 158 ? 123.845 -9.704 4.048 1.00 62.91 239 THR C C 1
ATOM 6531 O O . THR C 1 158 ? 125.022 -9.355 4.202 1.00 63.72 239 THR C O 1
ATOM 6535 N N . ILE C 1 159 ? 123.118 -9.378 2.978 1.00 63.74 240 ILE C N 1
ATOM 6536 C CA . ILE C 1 159 ? 123.661 -8.548 1.908 1.00 56.04 240 ILE C CA 1
ATOM 6537 C C . ILE C 1 159 ? 122.832 -7.274 1.761 1.00 53.94 240 ILE C C 1
ATOM 6538 O O . ILE C 1 159 ? 121.608 -7.330 1.787 1.00 67.22 240 ILE C O 1
ATOM 6543 N N . ILE C 1 160 ? 123.500 -6.129 1.631 1.00 56.28 241 ILE C N 1
ATOM 6544 C CA . ILE C 1 160 ? 122.807 -4.844 1.507 1.00 51.29 241 ILE C CA 1
ATOM 6545 C C . ILE C 1 160 ? 123.227 -4.089 0.253 1.00 56.59 241 ILE C C 1
ATOM 6546 O O . ILE C 1 160 ? 124.407 -4.048 -0.096 1.00 66.25 241 ILE C O 1
ATOM 6551 N N . ALA C 1 161 ? 122.246 -3.492 -0.419 1.00 59.40 242 ALA C N 1
ATOM 6552 C CA . ALA C 1 161 ? 122.482 -2.795 -1.676 1.00 54.35 242 ALA C CA 1
ATOM 6553 C C . ALA C 1 161 ? 122.472 -1.275 -1.509 1.00 56.87 242 ALA C C 1
ATOM 6554 O O . ALA C 1 161 ? 121.647 -0.723 -0.773 1.00 59.34 242 ALA C O 1
ATOM 6556 N N . ASP C 1 162 ? 123.393 -0.614 -2.207 1.00 55.97 243 ASP C N 1
ATOM 6557 C CA . ASP C 1 162 ? 123.427 0.840 -2.298 1.00 57.59 243 ASP C CA 1
ATOM 6558 C C . ASP C 1 162 ? 123.455 1.237 -3.778 1.00 63.55 243 ASP C C 1
ATOM 6559 O O . ASP C 1 162 ? 123.404 0.371 -4.664 1.00 64.18 243 ASP C O 1
ATOM 6564 N N . GLY C 1 163 ? 123.528 2.542 -4.044 1.00 62.44 244 GLY C N 1
ATOM 6565 C CA . GLY C 1 163 ? 123.487 3.049 -5.404 1.00 62.39 244 GLY C CA 1
ATOM 6566 C C . GLY C 1 163 ? 122.158 3.709 -5.713 1.00 64.20 244 GLY C C 1
ATOM 6567 O O . GLY C 1 163 ? 121.142 3.393 -5.098 1.00 66.78 244 GLY C O 1
ATOM 6568 N N . THR C 1 164 ? 122.159 4.628 -6.670 1.00 70.31 245 THR C N 1
ATOM 6569 C CA . THR C 1 164 ? 120.937 5.347 -7.027 1.00 66.58 245 THR C CA 1
ATOM 6570 C C . THR C 1 164 ? 120.273 4.789 -8.291 1.00 70.37 245 THR C C 1
ATOM 6571 O O . THR C 1 164 ? 119.107 5.062 -8.556 1.00 69.25 245 THR C O 1
ATOM 6575 N N . THR C 1 165 ? 121.029 4.001 -9.050 1.00 72.71 246 THR C N 1
ATOM 6576 C CA . THR C 1 165 ? 120.555 3.379 -10.280 1.00 77.74 246 THR C CA 1
ATOM 6577 C C . THR C 1 165 ? 120.958 1.887 -10.273 1.00 72.46 246 THR C C 1
ATOM 6578 O O . THR C 1 165 ? 121.890 1.511 -9.568 1.00 62.86 246 THR C O 1
ATOM 6582 N N . TYR C 1 166 ? 120.268 1.026 -11.023 1.00 76.55 247 TYR C N 1
ATOM 6583 C CA . TYR C 1 166 ? 120.685 -0.385 -11.067 1.00 73.87 247 TYR C CA 1
ATOM 6584 C C . TYR C 1 166 ? 121.952 -0.559 -11.895 1.00 74.97 247 TYR C C 1
ATOM 6585 O O . TYR C 1 166 ? 122.636 -1.587 -11.802 1.00 72.00 247 TYR C O 1
ATOM 6594 N N . THR C 1 167 ? 122.255 0.463 -12.695 1.00 65.72 248 THR C N 1
ATOM 6595 C CA . THR C 1 167 ? 123.420 0.463 -13.572 1.00 71.85 248 THR C CA 1
ATOM 6596 C C . THR C 1 167 ? 124.696 0.828 -12.818 1.00 76.66 248 THR C C 1
ATOM 6597 O O . THR C 1 167 ? 125.803 0.639 -13.328 1.00 71.44 248 THR C O 1
ATOM 6601 N N . ALA C 1 168 ? 124.532 1.360 -11.611 1.00 78.19 249 ALA C N 1
ATOM 6602 C CA . ALA C 1 168 ? 125.661 1.681 -10.752 1.00 69.81 249 ALA C CA 1
ATOM 6603 C C . ALA C 1 168 ? 125.359 1.254 -9.318 1.00 71.59 249 ALA C C 1
ATOM 6604 O O . ALA C 1 168 ? 125.375 2.073 -8.394 1.00 79.69 249 ALA C O 1
ATOM 6606 N N . SER C 1 169 ? 125.068 -0.030 -9.137 1.00 68.89 250 SER C N 1
ATOM 6607 C CA . SER C 1 169 ? 124.725 -0.555 -7.817 1.00 71.48 250 SER C CA 1
ATOM 6608 C C . SER C 1 169 ? 125.956 -1.089 -7.086 1.00 77.32 250 SER C C 1
ATOM 6609 O O . SER C 1 169 ? 126.792 -1.781 -7.681 1.00 84.50 250 SER C O 1
ATOM 6612 N N . SER C 1 170 ? 126.077 -0.767 -5.800 1.00 74.14 251 SER C N 1
ATOM 6613 C CA . SER C 1 170 ? 127.112 -1.391 -4.981 1.00 73.98 251 SER C CA 1
ATOM 6614 C C . SER C 1 170 ? 126.478 -2.362 -3.988 1.00 72.93 251 SER C C 1
ATOM 6615 O O . SER C 1 170 ? 125.336 -2.169 -3.561 1.00 67.10 251 SER C O 1
ATOM 6618 N N . HIS C 1 171 ? 127.205 -3.416 -3.634 1.00 77.06 252 HIS C N 1
ATOM 6619 C CA . HIS C 1 171 ? 126.669 -4.423 -2.713 1.00 69.85 252 HIS C CA 1
ATOM 6620 C C . HIS C 1 171 ? 127.704 -4.857 -1.677 1.00 70.41 252 HIS C C 1
ATOM 6621 O O . HIS C 1 171 ? 128.898 -4.946 -1.967 1.00 73.15 252 HIS C O 1
ATOM 6628 N N . ARG C 1 172 ? 127.240 -5.107 -0.461 1.00 70.85 253 ARG C N 1
ATOM 6629 C CA . ARG C 1 172 ? 128.134 -5.449 0.635 1.00 61.04 253 ARG C CA 1
ATOM 6630 C C . ARG C 1 172 ? 127.701 -6.681 1.411 1.00 64.28 253 ARG C C 1
ATOM 6631 O O . ARG C 1 172 ? 126.513 -6.888 1.676 1.00 63.89 253 ARG C O 1
ATOM 6639 N N . LEU C 1 173 ? 128.686 -7.494 1.770 1.00 73.23 254 LEU C N 1
ATOM 6640 C CA . LEU C 1 173 ? 128.469 -8.658 2.618 1.00 75.25 254 LEU C CA 1
ATOM 6641 C C . LEU C 1 173 ? 128.641 -8.282 4.097 1.00 71.39 254 LEU C C 1
ATOM 6642 O O . LEU C 1 173 ? 129.709 -7.849 4.511 1.00 71.60 254 LEU C O 1
ATOM 6647 N N . TYR C 1 174 ? 127.587 -8.438 4.891 1.00 71.73 255 TYR C N 1
ATOM 6648 C CA . TYR C 1 174 ? 127.671 -8.120 6.316 1.00 71.19 255 TYR C CA 1
ATOM 6649 C C . TYR C 1 174 ? 127.654 -9.371 7.197 1.00 72.75 255 TYR C C 1
ATOM 6650 O O . TYR C 1 174 ? 126.847 -10.284 6.992 1.00 65.96 255 TYR C O 1
ATOM 6659 N N . ARG C 1 175 ? 128.558 -9.407 8.173 1.00 66.77 256 ARG C N 1
ATOM 6660 C CA . ARG C 1 175 ? 128.550 -10.457 9.180 1.00 64.35 256 ARG C CA 1
ATOM 6661 C C . ARG C 1 175 ? 128.075 -9.840 10.492 1.00 72.15 256 ARG C C 1
ATOM 6662 O O . ARG C 1 175 ? 128.484 -8.730 10.841 1.00 82.51 256 ARG C O 1
ATOM 6670 N N . LEU C 1 176 ? 127.199 -10.542 11.206 1.00 66.31 257 LEU C N 1
ATOM 6671 C CA . LEU C 1 176 ? 126.626 -9.998 12.435 1.00 72.89 257 LEU C CA 1
ATOM 6672 C C . LEU C 1 176 ? 126.649 -10.975 13.590 1.00 80.56 257 LEU C C 1
ATOM 6673 O O . LEU C 1 176 ? 126.274 -12.146 13.450 1.00 80.57 257 LEU C O 1
ATOM 6678 N N . VAL C 1 177 ? 127.076 -10.478 14.741 1.00 79.42 258 VAL C N 1
ATOM 6679 C CA . VAL C 1 177 ? 127.037 -11.274 15.949 1.00 74.40 258 VAL C CA 1
ATOM 6680 C C . VAL C 1 177 ? 126.114 -10.608 16.964 1.00 68.96 258 VAL C C 1
ATOM 6681 O O . VAL C 1 177 ? 126.280 -9.427 17.274 1.00 65.22 258 VAL C O 1
ATOM 6685 N N . ASN C 1 178 ? 125.122 -11.357 17.445 1.00 73.36 259 ASN C N 1
ATOM 6686 C CA . ASN C 1 178 ? 124.188 -10.859 18.460 1.00 82.95 259 ASN C CA 1
ATOM 6687 C C . ASN C 1 178 ? 123.615 -9.471 18.172 1.00 74.30 259 ASN C C 1
ATOM 6688 O O . ASN C 1 178 ? 123.412 -8.674 19.087 1.00 73.62 259 ASN C O 1
ATOM 6693 N N . GLY C 1 179 ? 123.378 -9.170 16.903 1.00 74.52 260 GLY C N 1
ATOM 6694 C CA . GLY C 1 179 ? 122.790 -7.896 16.548 1.00 72.84 260 GLY C CA 1
ATOM 6695 C C . GLY C 1 179 ? 123.778 -6.789 16.236 1.00 71.78 260 GLY C C 1
ATOM 6696 O O . GLY C 1 179 ? 123.367 -5.682 15.877 1.00 73.49 260 GLY C O 1
ATOM 6697 N N . THR C 1 180 ? 125.074 -7.058 16.370 1.00 67.97 261 THR C N 1
ATOM 6698 C CA . THR C 1 180 ? 126.056 -6.043 15.988 1.00 75.48 261 THR C CA 1
ATOM 6699 C C . THR C 1 180 ? 126.900 -6.473 14.796 1.00 76.53 261 THR C C 1
ATOM 6700 O O . THR C 1 180 ? 127.117 -7.671 14.562 1.00 69.75 261 THR C O 1
ATOM 6704 N N . SER C 1 181 ? 127.348 -5.474 14.038 1.00 77.73 262 SER C N 1
ATOM 6705 C CA . SER C 1 181 ? 128.124 -5.688 12.824 1.00 76.94 262 SER C CA 1
ATOM 6706 C C . SER C 1 181 ? 129.517 -6.172 13.182 1.00 80.94 262 SER C C 1
ATOM 6707 O O . SER C 1 181 ? 130.268 -5.470 13.848 1.00 73.33 262 SER C O 1
ATOM 6710 N N . ALA C 1 182 ? 129.861 -7.379 12.753 1.00 87.43 263 ALA C N 1
ATOM 6711 C CA . ALA C 1 182 ? 131.179 -7.921 13.049 1.00 85.40 263 ALA C CA 1
ATOM 6712 C C . ALA C 1 182 ? 132.086 -7.808 11.834 1.00 87.12 263 ALA C C 1
ATOM 6713 O O . ALA C 1 182 ? 132.877 -8.715 11.560 1.00 93.68 263 ALA C O 1
ATOM 6715 N N . GLY C 1 183 ? 131.959 -6.696 11.107 1.00 81.99 264 GLY C N 1
ATOM 6716 C CA . GLY C 1 183 ? 132.741 -6.459 9.901 1.00 76.74 264 GLY C CA 1
ATOM 6717 C C . GLY C 1 183 ? 131.987 -6.748 8.614 1.00 78.52 264 GLY C C 1
ATOM 6718 O O . GLY C 1 183 ? 130.920 -7.368 8.628 1.00 78.96 264 GLY C O 1
ATOM 6719 N N . TRP C 1 184 ? 132.551 -6.312 7.491 1.00 80.56 265 TRP C N 1
ATOM 6720 C CA . TRP C 1 184 ? 131.886 -6.439 6.197 1.00 75.49 265 TRP C CA 1
ATOM 6721 C C . TRP C 1 184 ? 132.873 -6.474 5.030 1.00 70.31 265 TRP C C 1
ATOM 6722 O O . TRP C 1 184 ? 133.997 -5.992 5.150 1.00 79.50 265 TRP C O 1
ATOM 6733 N N . LYS C 1 185 ? 132.455 -7.045 3.902 1.00 64.29 266 LYS C N 1
ATOM 6734 C CA . LYS C 1 185 ? 133.275 -6.999 2.692 1.00 81.98 266 LYS C CA 1
ATOM 6735 C C . LYS C 1 185 ? 132.518 -6.341 1.548 1.00 85.41 266 LYS C C 1
ATOM 6736 O O . LYS C 1 185 ? 131.333 -6.602 1.351 1.00 84.61 266 LYS C O 1
ATOM 6742 N N . ALA C 1 186 ? 133.198 -5.476 0.799 1.00 85.22 267 ALA C N 1
ATOM 6743 C CA . ALA C 1 186 ? 132.625 -4.968 -0.445 1.00 79.01 267 ALA C CA 1
ATOM 6744 C C . ALA C 1 186 ? 132.676 -6.060 -1.523 1.00 84.29 267 ALA C C 1
ATOM 6745 O O . ALA C 1 186 ? 133.692 -6.731 -1.704 1.00 93.63 267 ALA C O 1
ATOM 6747 N N . LEU C 1 187 ? 131.571 -6.250 -2.228 1.00 78.92 268 LEU C N 1
ATOM 6748 C CA . LEU C 1 187 ? 131.522 -7.271 -3.258 1.00 71.16 268 LEU C CA 1
ATOM 6749 C C . LEU C 1 187 ? 131.788 -6.653 -4.623 1.00 77.60 268 LEU C C 1
ATOM 6750 O O . LEU C 1 187 ? 131.344 -5.534 -4.915 1.00 84.95 268 LEU C O 1
ATOM 6755 N N . ASP C 1 188 ? 132.513 -7.383 -5.460 1.00 71.43 269 ASP C N 1
ATOM 6756 C CA . ASP C 1 188 ? 132.834 -6.884 -6.781 1.00 84.42 269 ASP C CA 1
ATOM 6757 C C . ASP C 1 188 ? 131.699 -7.195 -7.755 1.00 82.56 269 ASP C C 1
ATOM 6758 O O . ASP C 1 188 ? 131.619 -8.300 -8.295 1.00 81.42 269 ASP C O 1
ATOM 6763 N N . THR C 1 189 ? 130.820 -6.217 -7.965 1.00 74.22 270 THR C N 1
ATOM 6764 C CA . THR C 1 189 ? 129.713 -6.364 -8.910 1.00 67.40 270 THR C CA 1
ATOM 6765 C C . THR C 1 189 ? 129.873 -5.445 -10.122 1.00 73.68 270 THR C C 1
ATOM 6766 O O . THR C 1 189 ? 128.911 -4.811 -10.564 1.00 79.97 270 THR C O 1
ATOM 6770 N N . THR C 1 190 ? 131.094 -5.371 -10.647 1.00 69.90 271 THR C N 1
ATOM 6771 C CA . THR C 1 190 ? 131.361 -4.574 -11.840 1.00 78.50 271 THR C CA 1
ATOM 6772 C C . THR C 1 190 ? 130.756 -5.258 -13.051 1.00 77.82 271 THR C C 1
ATOM 6773 O O . THR C 1 190 ? 131.099 -6.407 -13.363 1.00 69.17 271 THR C O 1
ATOM 6777 N N . GLY C 1 191 ? 129.838 -4.561 -13.718 1.00 78.99 272 GLY C N 1
ATOM 6778 C CA . GLY C 1 191 ? 129.238 -5.074 -14.935 1.00 69.09 272 GLY C CA 1
ATOM 6779 C C . GLY C 1 191 ? 127.897 -5.758 -14.765 1.00 76.26 272 GLY C C 1
ATOM 6780 O O . GLY C 1 191 ? 127.263 -6.103 -15.760 1.00 76.16 272 GLY C O 1
ATOM 6781 N N . PHE C 1 192 ? 127.466 -5.972 -13.519 1.00 78.51 273 PHE C N 1
ATOM 6782 C CA . PHE C 1 192 ? 126.117 -6.491 -13.259 1.00 73.51 273 PHE C CA 1
ATOM 6783 C C . PHE C 1 192 ? 125.446 -5.883 -12.031 1.00 79.55 273 PHE C C 1
ATOM 6784 O O . PHE C 1 192 ? 126.053 -5.110 -11.283 1.00 87.56 273 PHE C O 1
ATOM 6792 N N . ASN C 1 193 ? 124.182 -6.253 -11.842 1.00 74.07 274 ASN C N 1
ATOM 6793 C CA . ASN C 1 193 ? 123.377 -5.805 -10.706 1.00 60.74 274 ASN C CA 1
ATOM 6794 C C . ASN C 1 193 ? 122.924 -7.014 -9.860 1.00 62.42 274 ASN C C 1
ATOM 6795 O O . ASN C 1 193 ? 122.623 -8.080 -10.410 1.00 68.41 274 ASN C O 1
ATOM 6800 N N . PHE C 1 194 ? 122.878 -6.853 -8.534 1.00 56.68 275 PHE C N 1
ATOM 6801 C CA . PHE C 1 194 ? 122.637 -7.979 -7.628 1.00 58.07 275 PHE C CA 1
ATOM 6802 C C . PHE C 1 194 ? 121.651 -7.652 -6.493 1.00 63.54 275 PHE C C 1
ATOM 6803 O O . PHE C 1 194 ? 122.052 -7.526 -5.323 1.00 61.04 275 PHE C O 1
ATOM 6811 N N . GLU C 1 195 ? 120.368 -7.524 -6.826 1.00 61.64 276 GLU C N 1
ATOM 6812 C CA . GLU C 1 195 ? 119.356 -7.131 -5.824 1.00 62.54 276 GLU C CA 1
ATOM 6813 C C . GLU C 1 195 ? 118.613 -8.313 -5.210 1.00 54.30 276 GLU C C 1
ATOM 6814 O O . GLU C 1 195 ? 118.497 -9.366 -5.834 1.00 55.12 276 GLU C O 1
ATOM 6820 N N . PHE C 1 196 ? 118.118 -8.126 -3.986 1.00 55.06 277 PHE C N 1
ATOM 6821 C CA . PHE C 1 196 ? 117.272 -9.126 -3.306 1.00 55.03 277 PHE C CA 1
ATOM 6822 C C . PHE C 1 196 ? 117.778 -10.565 -3.294 1.00 57.35 277 PHE C C 1
ATOM 6823 O O . PHE C 1 196 ? 117.012 -11.470 -3.635 1.00 56.68 277 PHE C O 1
ATOM 6831 N N . PRO C 1 197 ? 119.045 -10.798 -2.906 1.00 57.80 278 PRO C N 1
ATOM 6832 C CA . PRO C 1 197 ? 119.437 -12.218 -2.902 1.00 57.05 278 PRO C CA 1
ATOM 6833 C C . PRO C 1 197 ? 118.623 -13.063 -1.906 1.00 60.29 278 PRO C C 1
ATOM 6834 O O . PRO C 1 197 ? 118.318 -12.599 -0.799 1.00 56.08 278 PRO C O 1
ATOM 6838 N N . THR C 1 198 ? 118.238 -14.267 -2.325 1.00 58.71 279 THR C N 1
ATOM 6839 C CA . THR C 1 198 ? 117.664 -15.257 -1.420 1.00 61.28 279 THR C CA 1
ATOM 6840 C C . THR C 1 198 ? 118.686 -16.357 -1.292 1.00 59.05 279 THR C C 1
ATOM 6841 O O . THR C 1 198 ? 119.335 -16.753 -2.271 1.00 65.70 279 THR C O 1
ATOM 6845 N N . CYS C 1 199 ? 118.835 -16.859 -0.082 1.00 58.86 280 CYS C N 1
ATOM 6846 C CA . CYS C 1 199 ? 120.000 -17.667 0.201 1.00 61.75 280 CYS C CA 1
ATOM 6847 C C . CYS C 1 199 ? 119.663 -18.977 0.894 1.00 70.57 280 CYS C C 1
ATOM 6848 O O . CYS C 1 199 ? 118.592 -19.125 1.481 1.00 72.67 280 CYS C O 1
ATOM 6851 N N . TYR C 1 200 ? 120.590 -19.926 0.816 1.00 76.02 281 TYR C N 1
ATOM 6852 C CA . TYR C 1 200 ? 120.524 -21.147 1.612 1.00 65.00 281 TYR C CA 1
ATOM 6853 C C . TYR C 1 200 ? 121.935 -21.556 2.010 1.00 61.34 281 TYR C C 1
ATOM 6854 O O . TYR C 1 200 ? 122.911 -21.123 1.404 1.00 71.85 281 TYR C O 1
ATOM 6863 N N . TYR C 1 201 ? 122.046 -22.377 3.041 1.00 60.34 282 TYR C N 1
ATOM 6864 C CA . TYR C 1 201 ? 123.350 -22.882 3.467 1.00 63.73 282 TYR C CA 1
ATOM 6865 C C . TYR C 1 201 ? 123.476 -24.371 3.171 1.00 69.06 282 TYR C C 1
ATOM 6866 O O . TYR C 1 201 ? 122.558 -25.154 3.454 1.00 74.73 282 TYR C O 1
ATOM 6875 N N . THR C 1 202 ? 124.605 -24.759 2.592 1.00 67.28 283 THR C N 1
ATOM 6876 C CA . THR C 1 202 ? 124.982 -26.163 2.596 1.00 82.34 283 THR C CA 1
ATOM 6877 C C . THR C 1 202 ? 126.466 -26.305 2.295 1.00 79.59 283 THR C C 1
ATOM 6878 O O . THR C 1 202 ? 127.042 -25.438 1.632 1.00 80.12 283 THR C O 1
ATOM 6882 N N . SER C 1 203 ? 127.074 -27.381 2.805 1.00 81.97 284 SER C N 1
ATOM 6883 C CA . SER C 1 203 ? 128.466 -27.742 2.497 1.00 82.20 284 SER C CA 1
ATOM 6884 C C . SER C 1 203 ? 129.469 -26.633 2.807 1.00 81.12 284 SER C C 1
ATOM 6885 O O . SER C 1 203 ? 130.438 -26.440 2.065 1.00 77.74 284 SER C O 1
ATOM 6888 N N . GLY C 1 204 ? 129.226 -25.895 3.887 1.00 74.84 285 GLY C N 1
ATOM 6889 C CA . GLY C 1 204 ? 130.143 -24.848 4.294 1.00 81.18 285 GLY C CA 1
ATOM 6890 C C . GLY C 1 204 ? 130.022 -23.516 3.568 1.00 89.58 285 GLY C C 1
ATOM 6891 O O . GLY C 1 204 ? 130.707 -22.552 3.923 1.00 90.71 285 GLY C O 1
ATOM 6892 N N . LYS C 1 205 ? 129.166 -23.441 2.555 1.00 86.38 286 LYS C N 1
ATOM 6893 C CA . LYS C 1 205 ? 128.962 -22.173 1.858 1.00 83.00 286 LYS C CA 1
ATOM 6894 C C . LYS C 1 205 ? 127.535 -21.636 1.998 1.00 80.69 286 LYS C C 1
ATOM 6895 O O . LYS C 1 205 ? 126.561 -22.399 2.015 1.00 77.92 286 LYS C O 1
ATOM 6901 N N . VAL C 1 206 ? 127.418 -20.318 2.118 1.00 78.28 287 VAL C N 1
ATOM 6902 C CA . VAL C 1 206 ? 126.134 -19.675 1.889 1.00 73.41 287 VAL C CA 1
ATOM 6903 C C . VAL C 1 206 ? 125.993 -19.473 0.390 1.00 69.26 287 VAL C C 1
ATOM 6904 O O . VAL C 1 206 ? 126.922 -19.000 -0.264 1.00 60.76 287 VAL C O 1
ATOM 6908 N N . LYS C 1 207 ? 124.840 -19.847 -0.157 1.00 67.92 288 LYS C N 1
ATOM 6909 C CA . LYS C 1 207 ? 124.598 -19.680 -1.582 1.00 71.49 288 LYS C CA 1
ATOM 6910 C C . LYS C 1 207 ? 123.379 -18.781 -1.844 1.00 78.08 288 LYS C C 1
ATOM 6911 O O . LYS C 1 207 ? 122.310 -18.999 -1.273 1.00 74.54 288 LYS C O 1
ATOM 6917 N N . CYS C 1 208 ? 123.550 -17.770 -2.693 1.00 69.81 289 CYS C N 1
ATOM 6918 C CA . CYS C 1 208 ? 122.490 -16.790 -2.919 1.00 69.39 289 CYS C CA 1
ATOM 6919 C C . CYS C 1 208 ? 122.142 -16.633 -4.396 1.00 70.60 289 CYS C C 1
ATOM 6920 O O . CYS C 1 208 ? 123.007 -16.745 -5.263 1.00 79.09 289 CYS C O 1
ATOM 6923 N N . THR C 1 209 ? 120.871 -16.372 -4.679 1.00 67.78 290 THR C N 1
ATOM 6924 C CA . THR C 1 209 ? 120.442 -16.056 -6.038 1.00 51.40 290 THR C CA 1
ATOM 6925 C C . THR C 1 209 ? 119.956 -14.631 -6.052 1.00 54.09 290 THR C C 1
ATOM 6926 O O . THR C 1 209 ? 119.035 -14.284 -5.323 1.00 62.31 290 THR C O 1
ATOM 6930 N N . GLY C 1 210 ? 120.583 -13.792 -6.865 1.00 52.71 291 GLY C N 1
ATOM 6931 C CA . GLY C 1 210 ? 120.180 -12.401 -6.938 1.00 60.67 291 GLY C CA 1
ATOM 6932 C C . GLY C 1 210 ? 119.281 -12.114 -8.130 1.00 61.32 291 GLY C C 1
ATOM 6933 O O . GLY C 1 210 ? 118.955 -13.016 -8.914 1.00 63.26 291 GLY C O 1
ATOM 6934 N N . THR C 1 211 ? 118.884 -10.849 -8.252 1.00 54.88 292 THR C N 1
ATOM 6935 C CA . THR C 1 211 ? 118.082 -10.366 -9.371 1.00 51.39 292 THR C CA 1
ATOM 6936 C C . THR C 1 211 ? 118.829 -9.234 -10.090 1.00 60.52 292 THR C C 1
ATOM 6937 O O . THR C 1 211 ? 119.200 -8.230 -9.461 1.00 52.34 292 THR C O 1
ATOM 6941 N N . ASN C 1 212 ? 119.066 -9.393 -11.393 1.00 58.94 293 ASN C N 1
ATOM 6942 C CA . ASN C 1 212 ? 119.686 -8.311 -12.154 1.00 57.61 293 ASN C CA 1
ATOM 6943 C C . ASN C 1 212 ? 118.641 -7.467 -12.890 1.00 61.75 293 ASN C C 1
ATOM 6944 O O . ASN C 1 212 ? 118.098 -7.893 -13.939 1.00 52.21 293 ASN C O 1
ATOM 6949 N N . LEU C 1 213 ? 118.382 -6.271 -12.353 1.00 56.42 294 LEU C N 1
ATOM 6950 C CA . LEU C 1 213 ? 117.424 -5.346 -12.962 1.00 53.56 294 LEU C CA 1
ATOM 6951 C C . LEU C 1 213 ? 118.013 -4.449 -14.065 1.00 56.13 294 LEU C C 1
ATOM 6952 O O . LEU C 1 213 ? 117.350 -3.541 -14.589 1.00 54.68 294 LEU C O 1
ATOM 6957 N N . TRP C 1 214 ? 119.253 -4.734 -14.431 1.00 57.92 295 TRP C N 1
ATOM 6958 C CA . TRP C 1 214 ? 119.987 -3.899 -15.365 1.00 64.45 295 TRP C CA 1
ATOM 6959 C C . TRP C 1 214 ? 120.149 -4.528 -16.746 1.00 66.73 295 TRP C C 1
ATOM 6960 O O . TRP C 1 214 ? 119.583 -4.029 -17.720 1.00 61.45 295 TRP C O 1
ATOM 6971 N N . ASN C 1 215 ? 120.911 -5.621 -16.818 1.00 69.79 296 ASN C N 1
ATOM 6972 C CA . ASN C 1 215 ? 121.421 -6.141 -18.088 1.00 62.90 296 ASN C CA 1
ATOM 6973 C C . ASN C 1 215 ? 121.464 -7.672 -18.197 1.00 61.79 296 ASN C C 1
ATOM 6974 O O . ASN C 1 215 ? 122.280 -8.211 -18.944 1.00 76.94 296 ASN C O 1
ATOM 6979 N N . ASP C 1 216 ? 120.615 -8.372 -17.452 1.00 51.52 297 ASP C N 1
ATOM 6980 C CA . ASP C 1 216 ? 120.601 -9.840 -17.487 1.00 63.13 297 ASP C CA 1
ATOM 6981 C C . ASP C 1 216 ? 119.226 -10.413 -17.198 1.00 62.38 297 ASP C C 1
ATOM 6982 O O . ASP C 1 216 ? 118.662 -10.125 -16.156 1.00 71.66 297 ASP C O 1
ATOM 6987 N N . ALA C 1 217 ? 118.721 -11.251 -18.102 1.00 64.66 298 ALA C N 1
ATOM 6988 C CA . ALA C 1 217 ? 117.447 -11.960 -17.920 1.00 49.15 298 ALA C CA 1
ATOM 6989 C C . ALA C 1 217 ? 117.624 -13.325 -17.260 1.00 58.36 298 ALA C C 1
ATOM 6990 O O . ALA C 1 217 ? 116.634 -13.997 -16.941 1.00 63.99 298 ALA C O 1
ATOM 6992 N N . LYS C 1 218 ? 118.876 -13.754 -17.110 1.00 61.21 299 LYS C N 1
ATOM 6993 C CA . LYS C 1 218 ? 119.211 -14.849 -16.199 1.00 67.57 299 LYS C CA 1
ATOM 6994 C C . LYS C 1 218 ? 119.423 -14.258 -14.810 1.00 59.85 299 LYS C C 1
ATOM 6995 O O . LYS C 1 218 ? 119.336 -13.041 -14.624 1.00 69.14 299 LYS C O 1
ATOM 7001 N N . ARG C 1 219 ? 119.708 -15.102 -13.829 1.00 62.28 300 ARG C N 1
ATOM 7002 C CA . ARG C 1 219 ? 119.907 -14.588 -12.474 1.00 59.00 300 ARG C CA 1
ATOM 7003 C C . ARG C 1 219 ? 121.359 -14.723 -12.017 1.00 69.61 300 ARG C C 1
ATOM 7004 O O . ARG C 1 219 ? 121.983 -15.758 -12.237 1.00 74.10 300 ARG C O 1
ATOM 7012 N N . PRO C 1 220 ? 121.908 -13.667 -11.388 1.00 76.36 301 PRO C N 1
ATOM 7013 C CA . PRO C 1 220 ? 123.277 -13.766 -10.859 1.00 57.30 301 PRO C CA 1
ATOM 7014 C C . PRO C 1 220 ? 123.333 -14.655 -9.615 1.00 56.89 301 PRO C C 1
ATOM 7015 O O . PRO C 1 220 ? 122.328 -14.776 -8.895 1.00 58.08 301 PRO C O 1
ATOM 7019 N N . PHE C 1 221 ? 124.496 -15.259 -9.370 1.00 55.71 302 PHE C N 1
ATOM 7020 C CA . PHE C 1 221 ? 124.672 -16.207 -8.272 1.00 59.76 302 PHE C CA 1
ATOM 7021 C C . PHE C 1 221 ? 125.902 -15.906 -7.405 1.00 66.78 302 PHE C C 1
ATOM 7022 O O . PHE C 1 221 ? 126.937 -15.482 -7.910 1.00 72.93 302 PHE C O 1
ATOM 7030 N N . LEU C 1 222 ? 125.783 -16.153 -6.104 1.00 58.26 303 LEU C N 1
ATOM 7031 C CA . LEU C 1 222 ? 126.863 -15.917 -5.160 1.00 62.84 303 LEU C CA 1
ATOM 7032 C C . LEU C 1 222 ? 127.039 -17.137 -4.258 1.00 75.65 303 LEU C C 1
ATOM 7033 O O . LEU C 1 222 ? 126.065 -17.821 -3.918 1.00 75.33 303 LEU C O 1
ATOM 7038 N N . GLU C 1 223 ? 128.285 -17.414 -3.885 1.00 83.61 304 GLU C N 1
ATOM 7039 C CA . GLU C 1 223 ? 128.577 -18.333 -2.788 1.00 76.31 304 GLU C CA 1
ATOM 7040 C C . GLU C 1 223 ? 129.704 -17.729 -1.948 1.00 72.29 304 GLU C C 1
ATOM 7041 O O . GLU C 1 223 ? 130.556 -17.003 -2.470 1.00 71.43 304 GLU C O 1
ATOM 7047 N N . PHE C 1 224 ? 129.688 -17.993 -0.647 1.00 64.40 305 PHE C N 1
ATOM 7048 C CA . PHE C 1 224 ? 130.727 -17.473 0.238 1.00 74.08 305 PHE C CA 1
ATOM 7049 C C . PHE C 1 224 ? 130.794 -18.239 1.560 1.00 78.47 305 PHE C C 1
ATOM 7050 O O . PHE C 1 224 ? 129.794 -18.815 2.008 1.00 67.94 305 PHE C O 1
ATOM 7058 N N . ASP C 1 225 ? 131.977 -18.250 2.172 1.00 76.58 306 ASP C N 1
ATOM 7059 C CA . ASP C 1 225 ? 132.150 -18.871 3.482 1.00 74.62 306 ASP C CA 1
ATOM 7060 C C . ASP C 1 225 ? 132.316 -17.798 4.550 1.00 74.44 306 ASP C C 1
ATOM 7061 O O . ASP C 1 225 ? 132.216 -16.601 4.246 1.00 74.06 306 ASP C O 1
ATOM 7066 N N . GLN C 1 226 ? 132.565 -18.227 5.790 1.00 73.86 307 GLN C N 1
ATOM 7067 C CA . GLN C 1 226 ? 132.605 -17.310 6.930 1.00 80.92 307 GLN C CA 1
ATOM 7068 C C . GLN C 1 226 ? 133.788 -16.347 6.887 1.00 85.95 307 GLN C C 1
ATOM 7069 O O . GLN C 1 226 ? 133.766 -15.303 7.546 1.00 87.22 307 GLN C O 1
ATOM 7075 N N . SER C 1 227 ? 134.809 -16.693 6.105 1.00 84.30 309 SER C N 1
ATOM 7076 C CA . SER C 1 227 ? 135.983 -15.839 5.948 1.00 91.35 309 SER C CA 1
ATOM 7077 C C . SER C 1 227 ? 135.777 -14.780 4.859 1.00 99.29 309 SER C C 1
ATOM 7078 O O . SER C 1 227 ? 136.722 -14.105 4.456 1.00 115.08 309 SER C O 1
ATOM 7081 N N . PHE C 1 228 ? 134.532 -14.641 4.404 1.00 95.39 310 PHE C N 1
ATOM 7082 C CA . PHE C 1 228 ? 134.165 -13.754 3.290 1.00 88.67 310 PHE C CA 1
ATOM 7083 C C . PHE C 1 228 ? 134.904 -14.049 1.985 1.00 83.68 310 PHE C C 1
ATOM 7084 O O . PHE C 1 228 ? 135.175 -13.153 1.180 1.00 73.32 310 PHE C O 1
ATOM 7092 N N . THR C 1 229 ? 135.216 -15.317 1.772 1.00 84.07 311 THR C N 1
ATOM 7093 C CA . THR C 1 229 ? 135.754 -15.738 0.495 1.00 89.42 311 THR C CA 1
ATOM 7094 C C . THR C 1 229 ? 134.591 -16.071 -0.449 1.00 89.90 311 THR C C 1
ATOM 7095 O O . THR C 1 229 ? 133.847 -17.045 -0.250 1.00 81.10 311 THR C O 1
ATOM 7099 N N . TYR C 1 230 ? 134.432 -15.244 -1.472 1.00 89.76 312 TYR C N 1
ATOM 7100 C CA . TYR C 1 230 ? 133.289 -15.377 -2.359 1.00 88.95 312 TYR C CA 1
ATOM 7101 C C . TYR C 1 230 ? 133.692 -15.567 -3.809 1.00 87.58 312 TYR C C 1
ATOM 7102 O O . TYR C 1 230 ? 134.786 -15.187 -4.240 1.00 85.88 312 TYR C O 1
ATOM 7111 N N . THR C 1 231 ? 132.777 -16.164 -4.551 1.00 72.65 313 THR C N 1
ATOM 7112 C CA . THR C 1 231 ? 132.828 -16.111 -5.985 1.00 85.20 313 THR C CA 1
ATOM 7113 C C . 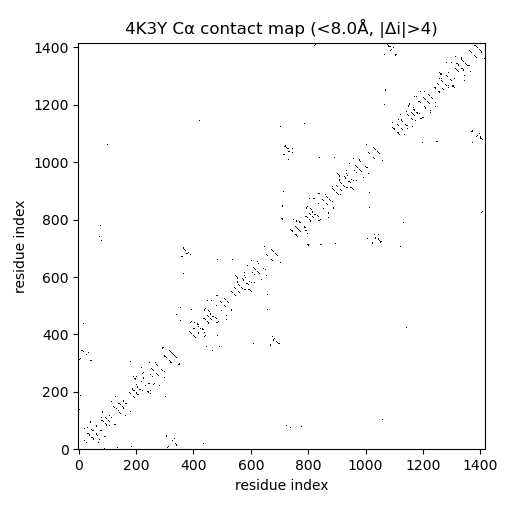THR C 1 231 ? 131.399 -15.905 -6.510 1.00 88.05 313 THR C C 1
ATOM 7114 O O . THR C 1 231 ? 130.442 -16.512 -6.007 1.00 75.75 313 THR C O 1
ATOM 7118 N N . PHE C 1 232 ? 131.259 -14.993 -7.472 1.00 82.11 314 PHE C N 1
ATOM 7119 C CA . PHE C 1 232 ? 130.001 -14.797 -8.174 1.00 73.89 314 PHE C CA 1
ATOM 7120 C C . PHE C 1 232 ? 129.976 -15.745 -9.372 1.00 80.67 314 PHE C C 1
ATOM 7121 O O . PHE C 1 232 ? 130.972 -15.870 -10.087 1.00 83.42 314 PHE C O 1
ATOM 7129 N N . LYS C 1 233 ? 128.850 -16.413 -9.603 1.00 71.21 315 LYS C N 1
ATOM 7130 C CA . LYS C 1 233 ? 128.743 -17.265 -10.782 1.00 69.60 315 LYS C CA 1
ATOM 7131 C C . LYS C 1 233 ? 127.608 -16.835 -11.705 1.00 76.79 315 LYS C C 1
ATOM 7132 O O . LYS C 1 233 ? 126.734 -16.065 -11.319 1.00 84.31 315 LYS C O 1
ATOM 7138 N N . GLU C 1 234 ? 127.640 -17.316 -12.939 1.00 79.40 316 GLU C N 1
ATOM 7139 C CA . GLU C 1 234 ? 126.557 -17.049 -13.874 1.00 76.91 316 GLU C CA 1
ATOM 7140 C C . GLU C 1 234 ? 126.071 -18.352 -14.478 1.00 79.50 316 GLU C C 1
ATOM 7141 O O . GLU C 1 234 ? 126.849 -19.086 -15.083 1.00 93.60 316 GLU C O 1
ATOM 7147 N N . PRO C 1 235 ? 124.777 -18.643 -14.315 1.00 77.46 317 PRO C N 1
ATOM 7148 C CA . PRO C 1 235 ? 124.197 -19.892 -14.816 1.00 81.76 317 PRO C CA 1
ATOM 7149 C C . PRO C 1 235 ? 124.368 -20.032 -16.324 1.00 84.59 317 PRO C C 1
ATOM 7150 O O . PRO C 1 235 ? 124.171 -19.078 -17.089 1.00 83.77 317 PRO C O 1
ATOM 7154 N N . CYS C 1 236 ? 124.757 -21.233 -16.730 1.00 88.40 318 CYS C N 1
ATOM 7155 C CA . CYS C 1 236 ? 125.040 -21.527 -18.122 1.00 87.07 318 CYS C CA 1
ATOM 7156 C C . CYS C 1 236 ? 123.804 -22.137 -18.786 1.00 81.72 318 CYS C C 1
ATOM 7157 O O . CYS C 1 236 ? 123.898 -22.818 -19.808 1.00 87.98 318 CYS C O 1
ATOM 7160 N N . LEU C 1 237 ? 122.639 -21.867 -18.206 1.00 71.98 319 LEU C N 1
ATOM 7161 C CA . LEU C 1 237 ? 121.397 -22.483 -18.667 1.00 65.44 319 LEU C CA 1
ATOM 7162 C C . LEU C 1 237 ? 120.439 -21.520 -19.376 1.00 73.79 319 LEU C C 1
ATOM 7163 O O . LEU C 1 237 ? 120.071 -20.464 -18.850 1.00 82.02 319 LEU C O 1
ATOM 7168 N N . GLY C 1 238 ? 120.033 -21.915 -20.577 1.00 82.35 320 GLY C N 1
ATOM 7169 C CA . GLY C 1 238 ? 119.161 -21.115 -21.409 1.00 75.20 320 GLY C CA 1
ATOM 7170 C C . GLY C 1 238 ? 117.725 -21.075 -20.926 1.00 77.38 320 GLY C C 1
ATOM 7171 O O . GLY C 1 238 ? 116.888 -20.437 -21.567 1.00 68.94 320 GLY C O 1
ATOM 7172 N N . PHE C 1 239 ? 117.439 -21.758 -19.812 1.00 79.66 321 PHE C N 1
ATOM 7173 C CA . PHE C 1 239 ? 116.135 -21.665 -19.126 1.00 77.17 321 PHE C CA 1
ATOM 7174 C C . PHE C 1 239 ? 116.104 -20.406 -18.243 1.00 69.21 321 PHE C C 1
ATOM 7175 O O . PHE C 1 239 ? 116.573 -20.409 -17.099 1.00 61.94 321 PHE C O 1
ATOM 7183 N N . LEU C 1 240 ? 115.542 -19.336 -18.787 1.00 58.48 322 LEU C N 1
ATOM 7184 C CA . LEU C 1 240 ? 115.714 -18.009 -18.218 1.00 59.98 322 LEU C CA 1
ATOM 7185 C C . LEU C 1 240 ? 114.909 -17.778 -16.950 1.00 58.51 322 LEU C C 1
ATOM 7186 O O . LEU C 1 240 ? 113.673 -17.808 -16.972 1.00 62.81 322 LEU C O 1
ATOM 7191 N N . GLY C 1 241 ? 115.625 -17.496 -15.863 1.00 54.65 323 GLY C N 1
ATOM 7192 C CA . GLY C 1 241 ? 115.032 -17.360 -14.547 1.00 52.09 323 GLY C CA 1
ATOM 7193 C C . GLY C 1 241 ? 114.268 -16.081 -14.227 1.00 61.33 323 GLY C C 1
ATOM 7194 O O . GLY C 1 241 ? 113.287 -16.121 -13.460 1.00 55.10 323 GLY C O 1
ATOM 7195 N N . ASP C 1 242 ? 114.697 -14.945 -14.778 1.00 52.84 324 ASP C N 1
ATOM 7196 C CA . ASP C 1 242 ? 114.070 -13.675 -14.404 1.00 51.65 324 ASP C CA 1
ATOM 7197 C C . ASP C 1 242 ? 112.724 -13.443 -15.082 1.00 54.87 324 ASP C C 1
ATOM 7198 O O . ASP C 1 242 ? 112.332 -14.150 -16.025 1.00 56.06 324 ASP C O 1
ATOM 7203 N N . THR C 1 243 ? 112.024 -12.441 -14.571 1.00 50.57 325 THR C N 1
ATOM 7204 C CA . THR C 1 243 ? 110.826 -11.908 -15.193 1.00 48.67 325 THR C CA 1
ATOM 7205 C C . THR C 1 243 ? 110.906 -10.402 -14.972 1.00 60.60 325 THR C C 1
ATOM 7206 O O . THR C 1 243 ? 110.888 -9.948 -13.826 1.00 64.26 325 THR C O 1
ATOM 7210 N N . PRO C 1 244 ? 110.953 -9.613 -16.062 1.00 67.54 326 PRO C N 1
ATOM 7211 C CA . PRO C 1 244 ? 110.768 -10.016 -17.463 1.00 66.93 326 PRO C CA 1
ATOM 7212 C C . PRO C 1 244 ? 111.927 -10.781 -18.078 1.00 58.84 326 PRO C C 1
ATOM 7213 O O . PRO C 1 244 ? 112.990 -10.934 -17.446 1.00 54.34 326 PRO C O 1
ATOM 7217 N N . ARG C 1 245 ? 111.700 -11.232 -19.317 1.00 54.47 327 ARG C N 1
ATOM 7218 C CA . ARG C 1 245 ? 112.647 -12.058 -20.059 1.00 52.38 327 ARG C CA 1
ATOM 7219 C C . ARG C 1 245 ? 112.128 -12.311 -21.476 1.00 61.61 327 ARG C C 1
ATOM 7220 O O . ARG C 1 245 ? 110.944 -12.126 -21.760 1.00 67.50 327 ARG C O 1
ATOM 7228 N N . GLY C 1 246 ? 113.010 -12.741 -22.365 1.00 62.29 328 GLY C N 1
ATOM 7229 C CA . GLY C 1 246 ? 112.577 -13.133 -23.690 1.00 62.52 328 GLY C CA 1
ATOM 7230 C C . GLY C 1 246 ? 112.470 -14.644 -23.842 1.00 74.96 328 GLY C C 1
ATOM 7231 O O . GLY C 1 246 ? 112.259 -15.355 -22.853 1.00 72.64 328 GLY C O 1
ATOM 7232 N N . ILE C 1 247 ? 112.615 -15.133 -25.075 1.00 69.37 329 ILE C N 1
ATOM 7233 C CA . ILE C 1 247 ? 112.558 -16.569 -25.366 1.00 74.06 329 ILE C CA 1
ATOM 7234 C C . ILE C 1 247 ? 113.705 -17.323 -24.684 1.00 71.69 329 ILE C C 1
ATOM 7235 O O . ILE C 1 247 ? 114.787 -16.760 -24.479 1.00 65.68 329 ILE C O 1
ATOM 7240 N N . ASP C 1 248 ? 113.472 -18.584 -24.315 1.00 72.30 330 ASP C N 1
ATOM 7241 C CA . ASP C 1 248 ? 114.558 -19.430 -23.822 1.00 65.92 330 ASP C CA 1
ATOM 7242 C C . ASP C 1 248 ? 115.663 -19.555 -24.887 1.00 75.08 330 ASP C C 1
ATOM 7243 O O . ASP C 1 248 ? 115.380 -19.555 -26.086 1.00 71.17 330 ASP C O 1
ATOM 7248 N N . THR C 1 249 ? 116.918 -19.633 -24.454 1.00 76.46 333 THR C N 1
ATOM 7249 C CA . THR C 1 249 ? 118.030 -19.658 -25.400 1.00 83.23 333 THR C CA 1
ATOM 7250 C C . THR C 1 249 ? 118.727 -21.009 -25.422 1.00 84.93 333 THR C C 1
ATOM 7251 O O . THR C 1 249 ? 118.338 -21.939 -24.713 1.00 84.92 333 THR C O 1
ATOM 7255 N N . THR C 1 250 ? 119.760 -21.106 -26.251 1.00 79.98 334 THR C N 1
ATOM 7256 C CA . THR C 1 250 ? 120.717 -22.197 -26.149 1.00 86.06 334 THR C CA 1
ATOM 7257 C C . THR C 1 250 ? 121.499 -22.014 -24.851 1.00 80.42 334 THR C C 1
ATOM 7258 O O . THR C 1 250 ? 121.521 -20.920 -24.284 1.00 83.58 334 THR C O 1
ATOM 7262 N N . ASN C 1 251 ? 122.146 -23.070 -24.378 1.00 64.45 335 ASN C N 1
ATOM 7263 C CA . ASN C 1 251 ? 122.990 -22.924 -23.207 1.00 70.01 335 ASN C CA 1
ATOM 7264 C C . ASN C 1 251 ? 124.271 -22.164 -23.543 1.00 85.08 335 ASN C C 1
ATOM 7265 O O . ASN C 1 251 ? 124.944 -22.468 -24.531 1.00 97.84 335 ASN C O 1
ATOM 7270 N N . TYR C 1 252 ? 124.584 -21.156 -22.733 1.00 91.25 336 TYR C N 1
ATOM 7271 C CA . TYR C 1 252 ? 125.857 -20.437 -22.829 1.00 83.57 336 TYR C CA 1
ATOM 7272 C C . TYR C 1 252 ? 126.208 -19.768 -21.501 1.00 83.23 336 TYR C C 1
ATOM 7273 O O . TYR C 1 252 ? 125.330 -19.564 -20.654 1.00 85.98 336 TYR C O 1
ATOM 7282 N N . CYS C 1 253 ? 127.478 -19.427 -21.310 1.00 85.49 337 CYS C N 1
ATOM 7283 C CA . CYS C 1 253 ? 127.937 -19.097 -19.959 1.00 89.32 337 CYS C CA 1
ATOM 7284 C C . CYS C 1 253 ? 128.108 -17.615 -19.628 1.00 90.97 337 CYS C C 1
ATOM 7285 O O . CYS C 1 253 ? 128.965 -17.253 -18.829 1.00 101.85 337 CYS C O 1
ATOM 7288 N N . ASP C 1 254 ? 127.278 -16.767 -20.223 1.00 87.91 339 ASP C N 1
ATOM 7289 C CA . ASP C 1 254 ? 127.227 -15.359 -19.829 1.00 90.16 339 ASP C CA 1
ATOM 7290 C C . ASP C 1 254 ? 125.831 -14.771 -19.970 1.00 86.89 339 ASP C C 1
ATOM 7291 O O . ASP C 1 254 ? 124.873 -15.489 -20.277 1.00 89.93 339 ASP C O 1
ATOM 7296 N N . LYS C 1 255 ? 125.727 -13.463 -19.743 1.00 82.19 340 LYS C N 1
ATOM 7297 C CA . LYS C 1 255 ? 124.430 -12.823 -19.551 1.00 77.89 340 LYS C CA 1
ATOM 7298 C C . LYS C 1 255 ? 123.537 -12.929 -20.774 1.00 81.42 340 LYS C C 1
ATOM 7299 O O . LYS C 1 255 ? 124.020 -12.948 -21.914 1.00 83.73 340 LYS C O 1
ATOM 7305 N N . THR C 1 256 ? 122.232 -13.014 -20.522 1.00 73.90 341 THR C N 1
ATOM 7306 C CA . THR C 1 256 ? 121.236 -12.825 -21.570 1.00 71.00 341 THR C CA 1
ATOM 7307 C C . THR C 1 256 ? 120.735 -11.380 -21.498 1.00 70.84 341 THR C C 1
ATOM 7308 O O . THR C 1 256 ? 119.761 -11.068 -20.810 1.00 71.01 341 THR C O 1
ATOM 7312 N N . THR C 1 257 ? 121.422 -10.495 -22.207 1.00 61.82 342 THR C N 1
ATOM 7313 C CA . THR C 1 257 ? 121.199 -9.067 -22.043 1.00 65.30 342 THR C CA 1
ATOM 7314 C C . THR C 1 257 ? 119.859 -8.661 -22.628 1.00 62.06 342 THR C C 1
ATOM 7315 O O . THR C 1 257 ? 119.279 -7.628 -22.265 1.00 66.15 342 THR C O 1
ATOM 7319 N N . THR C 1 258 ? 119.377 -9.499 -23.534 1.00 72.04 343 THR C N 1
ATOM 7320 C CA . THR C 1 258 ? 118.091 -9.297 -24.181 1.00 75.08 343 THR C CA 1
ATOM 7321 C C . THR C 1 258 ? 116.989 -9.359 -23.137 1.00 61.85 343 THR C C 1
ATOM 7322 O O . THR C 1 258 ? 116.808 -10.385 -22.477 1.00 71.32 343 THR C O 1
ATOM 7326 N N . GLU C 1 259 ? 116.259 -8.259 -23.004 1.00 57.11 344 GLU C N 1
ATOM 7327 C CA . GLU C 1 259 ? 115.221 -8.118 -21.988 1.00 57.63 344 GLU C CA 1
ATOM 7328 C C . GLU C 1 259 ? 115.748 -8.273 -20.555 1.00 60.97 344 GLU C C 1
ATOM 7329 O O . GLU C 1 259 ? 115.005 -8.630 -19.642 1.00 82.45 344 GLU C O 1
ATOM 7335 N N . GLY C 1 260 ? 117.030 -7.987 -20.356 1.00 61.92 345 GLY C N 1
ATOM 7336 C CA . GLY C 1 260 ? 117.624 -8.028 -19.028 1.00 64.07 345 GLY C CA 1
ATOM 7337 C C . GLY C 1 260 ? 117.397 -6.808 -18.124 1.00 60.91 345 GLY C C 1
ATOM 7338 O O . GLY C 1 260 ? 117.858 -6.794 -16.985 1.00 78.01 345 GLY C O 1
ATOM 7339 N N . GLU C 1 261 ? 116.722 -5.775 -18.619 1.00 49.53 346 GLU C N 1
ATOM 7340 C CA . GLU C 1 261 ? 116.356 -4.650 -17.775 1.00 54.85 346 GLU C CA 1
ATOM 7341 C C . GLU C 1 261 ? 115.099 -5.061 -17.000 1.00 64.07 346 GLU C C 1
ATOM 7342 O O . GLU C 1 261 ? 114.243 -5.753 -17.551 1.00 70.71 346 GLU C O 1
ATOM 7348 N N . GLY C 1 262 ? 114.979 -4.649 -15.736 1.00 57.24 347 GLY C N 1
ATOM 7349 C CA . GLY C 1 262 ? 113.831 -5.015 -14.912 1.00 51.86 347 GLY C CA 1
ATOM 7350 C C . GLY C 1 262 ? 114.093 -6.316 -14.166 1.00 61.31 347 GLY C C 1
ATOM 7351 O O . GLY C 1 262 ? 115.220 -6.778 -14.126 1.00 66.19 347 GLY C O 1
ATOM 7352 N N . GLY C 1 263 ? 113.071 -6.917 -13.575 1.00 58.78 348 GLY C N 1
ATOM 7353 C CA . GLY C 1 263 ? 113.281 -8.166 -12.866 1.00 51.97 348 GLY C CA 1
ATOM 7354 C C . GLY C 1 263 ? 112.522 -8.303 -11.561 1.00 47.46 348 GLY C C 1
ATOM 7355 O O . GLY C 1 263 ? 112.042 -7.331 -10.989 1.00 57.23 348 GLY C O 1
ATOM 7356 N N . ILE C 1 264 ? 112.424 -9.525 -11.069 1.00 61.21 349 ILE C N 1
ATOM 7357 C CA . ILE C 1 264 ? 111.727 -9.759 -9.817 1.00 51.64 349 ILE C CA 1
ATOM 7358 C C . ILE C 1 264 ? 112.543 -10.743 -8.978 1.00 47.18 349 ILE C C 1
ATOM 7359 O O . ILE C 1 264 ? 113.290 -11.561 -9.520 1.00 63.98 349 ILE C O 1
ATOM 7364 N N . GLN C 1 265 ? 112.440 -10.629 -7.663 1.00 47.55 350 GLN C N 1
ATOM 7365 C CA . GLN C 1 265 ? 113.141 -11.533 -6.762 1.00 52.25 350 GLN C CA 1
ATOM 7366 C C . GLN C 1 265 ? 112.678 -12.950 -7.024 1.00 51.69 350 GLN C C 1
ATOM 7367 O O . GLN C 1 265 ? 111.473 -13.223 -7.146 1.00 54.52 350 GLN C O 1
ATOM 7373 N N . GLY C 1 266 ? 113.652 -13.845 -7.120 1.00 49.70 351 GLY C N 1
ATOM 7374 C CA . GLY C 1 266 ? 113.388 -15.241 -7.387 1.00 55.35 351 GLY C CA 1
ATOM 7375 C C . GLY C 1 266 ? 114.672 -15.974 -7.125 1.00 58.24 351 GLY C C 1
ATOM 7376 O O . GLY C 1 266 ? 115.693 -15.341 -6.815 1.00 61.40 351 GLY C O 1
ATOM 7377 N N . PHE C 1 267 ? 114.635 -17.294 -7.279 1.00 58.28 352 PHE C N 1
ATOM 7378 C CA . PHE C 1 267 ? 115.726 -18.132 -6.804 1.00 50.43 352 PHE C CA 1
ATOM 7379 C C . PHE C 1 267 ? 116.145 -19.206 -7.800 1.00 57.28 352 PHE C C 1
ATOM 7380 O O . PHE C 1 267 ? 115.405 -19.566 -8.726 1.00 55.68 352 PHE C O 1
ATOM 7388 N N . MET C 1 268 ? 117.359 -19.698 -7.585 1.00 57.92 353 MET C N 1
ATOM 7389 C CA . MET C 1 268 ? 117.864 -20.905 -8.211 1.00 54.34 353 MET C CA 1
ATOM 7390 C C . MET C 1 268 ? 118.401 -21.777 -7.077 1.00 69.80 353 MET C C 1
ATOM 7391 O O . MET C 1 268 ? 118.859 -21.253 -6.048 1.00 62.21 353 MET C O 1
ATOM 7396 N N . ILE C 1 269 ? 118.338 -23.096 -7.240 1.00 64.19 354 ILE C N 1
ATOM 7397 C CA . ILE C 1 269 ? 118.956 -23.975 -6.257 1.00 61.94 354 ILE C CA 1
ATOM 7398 C C . ILE C 1 269 ? 120.100 -24.750 -6.892 1.00 68.09 354 ILE C C 1
ATOM 7399 O O . ILE C 1 269 ? 119.886 -25.497 -7.852 1.00 67.04 354 ILE C O 1
ATOM 7404 N N . GLU C 1 270 ? 121.307 -24.576 -6.356 1.00 60.24 355 GLU C N 1
ATOM 7405 C CA . GLU C 1 270 ? 122.484 -25.278 -6.877 1.00 62.96 355 GLU C CA 1
ATOM 7406 C C . GLU C 1 270 ? 122.821 -26.531 -6.065 1.00 71.20 355 GLU C C 1
ATOM 7407 O O . GLU C 1 270 ? 123.042 -26.469 -4.846 1.00 67.01 355 GLU C O 1
ATOM 7413 N N . GLY C 1 271 ? 122.873 -27.671 -6.741 1.00 75.36 356 GLY C N 1
ATOM 7414 C CA . GLY C 1 271 ? 123.106 -28.917 -6.042 1.00 78.17 356 GLY C CA 1
ATOM 7415 C C . GLY C 1 271 ? 123.628 -29.997 -6.957 1.00 93.66 356 GLY C C 1
ATOM 7416 O O . GLY C 1 271 ? 124.068 -29.727 -8.083 1.00 94.68 356 GLY C O 1
ATOM 7417 N N . SER C 1 272 ? 123.605 -31.224 -6.449 1.00 98.88 357 SER C N 1
ATOM 7418 C CA . SER C 1 272 ? 123.805 -32.403 -7.273 1.00 95.28 357 SER C CA 1
ATOM 7419 C C . SER C 1 272 ? 122.694 -32.322 -8.298 1.00 99.41 357 SER C C 1
ATOM 7420 O O . SER C 1 272 ? 122.904 -32.482 -9.510 1.00 96.61 357 SER C O 1
ATOM 7423 N N . ASN C 1 273 ? 121.503 -32.051 -7.773 1.00 98.36 359 ASN C N 1
ATOM 7424 C CA . ASN C 1 273 ? 120.349 -31.688 -8.571 1.00 89.86 359 ASN C CA 1
ATOM 7425 C C . ASN C 1 273 ? 120.106 -30.210 -8.416 1.00 83.40 359 ASN C C 1
ATOM 7426 O O . ASN C 1 273 ? 120.091 -29.684 -7.299 1.00 87.44 359 ASN C O 1
ATOM 7431 N N . SER C 1 274 ? 119.925 -29.541 -9.543 1.00 78.14 360 SER C N 1
ATOM 7432 C CA . SER C 1 274 ? 119.686 -28.108 -9.530 1.00 76.03 360 SER C CA 1
ATOM 7433 C C . SER C 1 274 ? 118.263 -27.758 -9.931 1.00 62.75 360 SER C C 1
ATOM 7434 O O . SER C 1 274 ? 117.556 -28.553 -10.547 1.00 67.57 360 SER C O 1
ATOM 7437 N N . TRP C 1 275 ? 117.844 -26.560 -9.567 1.00 64.84 361 TRP C N 1
ATOM 7438 C CA . TRP C 1 275 ? 116.488 -26.134 -9.842 1.00 57.30 361 TRP C CA 1
ATOM 7439 C C . TRP C 1 275 ? 116.469 -24.673 -10.255 1.00 57.60 361 TRP C C 1
ATOM 7440 O O . TRP C 1 275 ? 117.253 -23.857 -9.749 1.00 61.64 361 TRP C O 1
ATOM 7451 N N . ILE C 1 276 ? 115.568 -24.350 -11.174 1.00 58.05 362 ILE C N 1
ATOM 7452 C CA . ILE C 1 276 ? 115.244 -22.968 -11.467 1.00 49.46 362 ILE C CA 1
ATOM 7453 C C . ILE C 1 276 ? 113.748 -22.791 -11.315 1.00 62.27 362 ILE C C 1
ATOM 7454 O O . ILE C 1 276 ? 112.969 -23.473 -11.990 1.00 60.40 362 ILE C O 1
ATOM 7459 N N . GLY C 1 277 ? 113.347 -21.894 -10.416 1.00 58.57 363 GLY C N 1
ATOM 7460 C CA . GLY C 1 277 ? 111.949 -21.542 -10.292 1.00 48.60 363 GLY C CA 1
ATOM 7461 C C . GLY C 1 277 ? 111.681 -20.243 -11.014 1.00 54.18 363 GLY C C 1
ATOM 7462 O O . GLY C 1 277 ? 112.409 -19.263 -10.839 1.00 68.01 363 GLY C O 1
ATOM 7463 N N . ARG C 1 278 ? 110.632 -20.219 -11.825 1.00 51.61 364 ARG C N 1
ATOM 7464 C CA . ARG C 1 278 ? 110.253 -18.974 -12.471 1.00 49.85 364 ARG C CA 1
ATOM 7465 C C . ARG C 1 278 ? 108.764 -18.863 -12.720 1.00 56.87 364 ARG C C 1
ATOM 7466 O O . ARG C 1 278 ? 108.004 -19.826 -12.558 1.00 62.04 364 ARG C O 1
ATOM 7474 N N . ILE C 1 279 ? 108.377 -17.652 -13.102 1.00 49.85 365 ILE C N 1
ATOM 7475 C CA . ILE C 1 279 ? 107.025 -17.320 -13.499 1.00 54.68 365 ILE C CA 1
ATOM 7476 C C . ILE C 1 279 ? 106.802 -17.794 -14.939 1.00 60.21 365 ILE C C 1
ATOM 7477 O O . ILE C 1 279 ? 107.643 -17.566 -15.812 1.00 59.34 365 ILE C O 1
ATOM 7482 N N . ILE C 1 280 ? 105.677 -18.461 -15.187 1.00 58.54 366 ILE C N 1
ATOM 7483 C CA . ILE C 1 280 ? 105.491 -19.162 -16.451 1.00 50.27 366 ILE C CA 1
ATOM 7484 C C . ILE C 1 280 ? 105.250 -18.210 -17.630 1.00 54.02 366 ILE C C 1
ATOM 7485 O O . ILE C 1 280 ? 105.938 -18.294 -18.646 1.00 42.93 366 ILE C O 1
ATOM 7490 N N . ASN C 1 281 ? 104.282 -17.309 -17.498 1.00 58.02 367 ASN C N 1
ATOM 7491 C CA . ASN C 1 281 ? 104.064 -16.297 -18.519 1.00 59.32 367 ASN C CA 1
ATOM 7492 C C . ASN C 1 281 ? 104.641 -14.980 -18.041 1.00 59.32 367 ASN C C 1
ATOM 7493 O O . ASN C 1 281 ? 104.065 -14.346 -17.174 1.00 60.76 367 ASN C O 1
ATOM 7498 N N . PRO C 1 282 ? 105.779 -14.547 -18.608 1.00 58.52 368 PRO C N 1
ATOM 7499 C CA . PRO C 1 282 ? 106.320 -13.295 -18.060 1.00 62.32 368 PRO C CA 1
ATOM 7500 C C . PRO C 1 282 ? 105.433 -12.063 -18.366 1.00 58.20 368 PRO C C 1
ATOM 7501 O O . PRO C 1 282 ? 105.629 -10.993 -17.761 1.00 65.33 368 PRO C O 1
ATOM 7505 N N . GLY C 1 283 ? 104.466 -12.217 -19.279 1.00 44.89 369 GLY C N 1
ATOM 7506 C CA . GLY C 1 283 ? 103.595 -11.117 -19.677 1.00 49.84 369 GLY C CA 1
ATOM 7507 C C . GLY C 1 283 ? 102.542 -10.794 -18.632 1.00 67.67 369 GLY C C 1
ATOM 7508 O O . GLY C 1 283 ? 102.655 -9.813 -17.901 1.00 77.72 369 GLY C O 1
ATOM 7509 N N . SER C 1 284 ? 101.489 -11.605 -18.589 1.00 70.44 370 SER C N 1
ATOM 7510 C CA . SER C 1 284 ? 100.563 -11.608 -17.467 1.00 65.20 370 SER C CA 1
ATOM 7511 C C . SER C 1 284 ? 101.345 -12.446 -16.511 1.00 80.31 370 SER C C 1
ATOM 7512 O O . SER C 1 284 ? 101.747 -13.546 -16.894 1.00 110.74 370 SER C O 1
ATOM 7515 N N . LYS C 1 285 ? 101.594 -11.984 -15.293 1.00 59.95 371 LYS C N 1
ATOM 7516 C CA . LYS C 1 285 ? 102.522 -12.747 -14.439 1.00 62.07 371 LYS C CA 1
ATOM 7517 C C . LYS C 1 285 ? 101.885 -14.014 -13.830 1.00 58.82 371 LYS C C 1
ATOM 7518 O O . LYS C 1 285 ? 101.773 -14.151 -12.607 1.00 60.61 371 LYS C O 1
ATOM 7524 N N . LYS C 1 286 ? 101.505 -14.948 -14.701 1.00 58.08 372 LYS C N 1
ATOM 7525 C CA . LYS C 1 286 ? 100.686 -16.095 -14.311 1.00 65.15 372 LYS C CA 1
ATOM 7526 C C . LYS C 1 286 ? 101.428 -17.431 -14.257 1.00 60.58 372 LYS C C 1
ATOM 7527 O O . LYS C 1 286 ? 102.199 -17.771 -15.171 1.00 52.77 372 LYS C O 1
ATOM 7533 N N . GLY C 1 287 ? 101.185 -18.183 -13.177 1.00 55.51 373 GLY C N 1
ATOM 7534 C CA . GLY C 1 287 ? 101.753 -19.515 -13.029 1.00 43.20 373 GLY C CA 1
ATOM 7535 C C . GLY C 1 287 ? 103.195 -19.525 -12.544 1.00 52.56 373 GLY C C 1
ATOM 7536 O O . GLY C 1 287 ? 103.946 -18.550 -12.698 1.00 57.20 373 GLY C O 1
ATOM 7537 N N . PHE C 1 288 ? 103.589 -20.645 -11.955 1.00 47.92 374 PHE C N 1
ATOM 7538 C CA . PHE C 1 288 ? 104.950 -20.800 -11.482 1.00 53.84 374 PHE C CA 1
ATOM 7539 C C . PHE C 1 288 ? 105.407 -22.205 -11.804 1.00 58.21 374 PHE C C 1
ATOM 7540 O O . PHE C 1 288 ? 104.657 -23.173 -11.627 1.00 48.94 374 PHE C O 1
ATOM 7548 N N . GLU C 1 289 ? 106.635 -22.315 -12.293 1.00 57.49 375 GLU C N 1
ATOM 7549 C CA . GLU C 1 289 ? 107.184 -23.618 -12.642 1.00 51.68 375 GLU C CA 1
ATOM 7550 C C . GLU C 1 289 ? 108.545 -23.736 -11.986 1.00 50.58 375 GLU C C 1
ATOM 7551 O O . GLU C 1 289 ? 109.175 -22.729 -11.662 1.00 60.57 375 GLU C O 1
ATOM 7557 N N . ILE C 1 290 ? 108.975 -24.966 -11.750 1.00 43.36 376 ILE C N 1
ATOM 7558 C CA . ILE C 1 290 ? 110.314 -25.204 -11.234 1.00 55.41 376 ILE C CA 1
ATOM 7559 C C . ILE C 1 290 ? 110.888 -26.408 -11.981 1.00 61.87 376 ILE C C 1
ATOM 7560 O O . ILE C 1 290 ? 110.246 -27.460 -12.108 1.00 58.21 376 ILE C O 1
ATOM 7565 N N . TYR C 1 291 ? 112.087 -26.219 -12.515 1.00 58.16 377 TYR C N 1
ATOM 7566 C CA . TYR C 1 291 ? 112.687 -27.163 -13.446 1.00 55.73 377 TYR C CA 1
ATOM 7567 C C . TYR C 1 291 ? 113.894 -27.819 -12.795 1.00 55.44 377 TYR C C 1
ATOM 7568 O O . TYR C 1 291 ? 114.778 -27.122 -12.283 1.00 56.51 377 TYR C O 1
ATOM 7577 N N . LYS C 1 292 ? 113.926 -29.152 -12.802 1.00 57.25 378 LYS C N 1
ATOM 7578 C CA . LYS C 1 292 ? 115.045 -29.891 -12.217 1.00 53.80 378 LYS C CA 1
ATOM 7579 C C . LYS C 1 292 ? 116.116 -30.120 -13.277 1.00 63.71 378 LYS C C 1
ATOM 7580 O O . LYS C 1 292 ? 115.811 -30.439 -14.440 1.00 59.58 378 LYS C O 1
ATOM 7586 N N . PHE C 1 293 ? 117.368 -29.944 -12.872 1.00 58.81 379 PHE C N 1
ATOM 7587 C CA . PHE C 1 293 ? 118.498 -30.165 -13.760 1.00 68.91 379 PHE C CA 1
ATOM 7588 C C . PHE C 1 293 ? 119.429 -31.197 -13.136 1.00 79.94 379 PHE C C 1
ATOM 7589 O O . PHE C 1 293 ? 119.690 -31.158 -11.928 1.00 76.59 379 PHE C O 1
ATOM 7597 N N . LEU C 1 294 ? 119.913 -32.129 -13.955 1.00 83.69 380 LEU C N 1
ATOM 7598 C CA . LEU C 1 294 ? 120.827 -33.158 -13.470 1.00 73.73 380 LEU C CA 1
ATOM 7599 C C . LEU C 1 294 ? 122.252 -32.619 -13.561 1.00 81.25 380 LEU C C 1
ATOM 7600 O O . LEU C 1 294 ? 122.850 -32.620 -14.640 1.00 99.92 380 LEU C O 1
ATOM 7605 N N . GLY C 1 295 ? 122.780 -32.139 -12.434 1.00 81.66 381 GLY C N 1
ATOM 7606 C CA . GLY C 1 295 ? 124.071 -31.464 -12.409 1.00 90.73 381 GLY C CA 1
ATOM 7607 C C . GLY C 1 295 ? 124.026 -29.972 -12.079 1.00 84.89 381 GLY C C 1
ATOM 7608 O O . GLY C 1 295 ? 122.975 -29.426 -11.749 1.00 76.35 381 GLY C O 1
ATOM 7609 N N . THR C 1 296 ? 125.181 -29.318 -12.185 1.00 89.06 382 THR C N 1
ATOM 7610 C CA . THR C 1 296 ? 125.360 -27.921 -11.776 1.00 83.46 382 THR C CA 1
ATOM 7611 C C . THR C 1 296 ? 124.703 -26.913 -12.723 1.00 82.58 382 THR C C 1
ATOM 7612 O O . THR C 1 296 ? 124.525 -27.182 -13.911 1.00 76.33 382 THR C O 1
ATOM 7616 N N . LEU C 1 297 ? 124.356 -25.744 -12.194 1.00 77.56 383 LEU C N 1
ATOM 7617 C CA . LEU C 1 297 ? 123.784 -24.678 -13.005 1.00 79.34 383 LEU C CA 1
ATOM 7618 C C . LEU C 1 297 ? 124.857 -24.033 -13.870 1.00 84.72 383 LEU C C 1
ATOM 7619 O O . LEU C 1 297 ? 124.551 -23.212 -14.736 1.00 80.44 383 LEU C O 1
ATOM 7624 N N . PHE C 1 298 ? 126.113 -24.411 -13.635 1.00 93.12 384 PHE C N 1
ATOM 7625 C CA . PHE C 1 298 ? 127.253 -23.702 -14.216 1.00 94.59 384 PHE C CA 1
ATOM 7626 C C . PHE C 1 298 ? 128.123 -24.533 -15.164 1.00 91.85 384 PHE C C 1
ATOM 7627 O O . PHE C 1 298 ? 129.349 -24.400 -15.186 1.00 94.04 384 PHE C O 1
ATOM 7635 N N . SER C 1 299 ? 127.464 -25.401 -15.926 1.00 84.76 385 SER C N 1
ATOM 7636 C CA . SER C 1 299 ? 128.042 -26.053 -17.090 1.00 84.53 385 SER C CA 1
ATOM 7637 C C . SER C 1 299 ? 127.031 -25.914 -18.212 1.00 86.27 385 SER C C 1
ATOM 7638 O O . SER C 1 299 ? 125.856 -25.677 -17.964 1.00 91.44 385 SER C O 1
ATOM 7641 N N . VAL C 1 300 ? 127.477 -26.061 -19.449 1.00 82.85 387 VAL C N 1
ATOM 7642 C CA . VAL C 1 300 ? 126.567 -25.959 -20.580 1.00 83.70 387 VAL C CA 1
ATOM 7643 C C . VAL C 1 300 ? 126.058 -27.347 -20.938 1.00 85.47 387 VAL C C 1
ATOM 7644 O O . VAL C 1 300 ? 125.113 -27.511 -21.714 1.00 78.31 387 VAL C O 1
ATOM 7648 N N . GLN C 1 301 ? 126.691 -28.351 -20.345 1.00 88.80 388 GLN C N 1
ATOM 7649 C CA . GLN C 1 301 ? 126.330 -29.735 -20.602 1.00 90.58 388 GLN C CA 1
ATOM 7650 C C . GLN C 1 301 ? 125.177 -30.212 -19.727 1.00 89.94 388 GLN C C 1
ATOM 7651 O O . GLN C 1 301 ? 124.451 -31.119 -20.135 1.00 89.62 388 GLN C O 1
ATOM 7657 N N . THR C 1 302 ? 124.994 -29.614 -18.544 1.00 88.40 390 THR C N 1
ATOM 7658 C CA . THR C 1 302 ? 123.930 -30.083 -17.640 1.00 81.52 390 THR C CA 1
ATOM 7659 C C . THR C 1 302 ? 122.536 -30.020 -18.295 1.00 84.93 390 THR C C 1
ATOM 7660 O O . THR C 1 302 ? 122.236 -29.113 -19.093 1.00 76.93 390 THR C O 1
ATOM 7664 N N . VAL C 1 303 ? 121.700 -31.006 -17.965 1.00 97.11 391 VAL C N 1
ATOM 7665 C CA . VAL C 1 303 ? 120.644 -31.455 -18.884 1.00 96.14 391 VAL C CA 1
ATOM 7666 C C . VAL C 1 303 ? 119.264 -30.806 -18.785 1.00 98.89 391 VAL C C 1
ATOM 7667 O O . VAL C 1 303 ? 118.948 -29.926 -19.594 1.00 118.07 391 VAL C O 1
ATOM 7671 N N . GLY C 1 304 ? 118.436 -31.253 -17.842 1.00 67.04 392 GLY C N 1
ATOM 7672 C CA . GLY C 1 304 ? 117.056 -30.790 -17.808 1.00 66.49 392 GLY C CA 1
ATOM 7673 C C . GLY C 1 304 ? 116.109 -31.978 -17.785 1.00 77.84 392 GLY C C 1
ATOM 7674 O O . GLY C 1 304 ? 115.988 -32.709 -18.769 1.00 73.73 392 GLY C O 1
ATOM 7675 N N . ASN C 1 305 A 115.432 -32.160 -16.654 1.00 86.86 392 ASN C N 1
ATOM 7676 C CA . ASN C 1 305 A 114.875 -33.454 -16.300 1.00 74.70 392 ASN C CA 1
ATOM 7677 C C . ASN C 1 305 A 113.366 -33.464 -16.104 1.00 80.67 392 ASN C C 1
ATOM 7678 O O . ASN C 1 305 A 112.669 -34.324 -16.649 1.00 73.88 392 ASN C O 1
ATOM 7683 N N . ARG C 1 306 ? 112.871 -32.533 -15.295 1.00 81.65 393 ARG C N 1
ATOM 7684 C CA . ARG C 1 306 ? 111.444 -32.452 -15.033 1.00 68.98 393 ARG C CA 1
ATOM 7685 C C . ARG C 1 306 ? 111.018 -31.052 -14.646 1.00 66.78 393 ARG C C 1
ATOM 7686 O O . ARG C 1 306 ? 111.486 -30.496 -13.645 1.00 61.23 393 ARG C O 1
ATOM 7694 N N . ASN C 1 307 ? 110.126 -30.494 -15.456 1.00 65.68 394 ASN C N 1
ATOM 7695 C CA . ASN C 1 307 ? 109.551 -29.188 -15.198 1.00 64.52 394 ASN C CA 1
ATOM 7696 C C . ASN C 1 307 ? 108.213 -29.323 -14.472 1.00 64.53 394 ASN C C 1
ATOM 7697 O O . ASN C 1 307 ? 107.227 -29.780 -15.056 1.00 65.56 394 ASN C O 1
ATOM 7702 N N . TYR C 1 308 ? 108.179 -28.935 -13.203 1.00 58.60 395 TYR C N 1
ATOM 7703 C CA . TYR C 1 308 ? 106.938 -28.977 -12.426 1.00 56.82 395 TYR C CA 1
ATOM 7704 C C . TYR C 1 308 ? 106.161 -27.668 -12.537 1.00 52.31 395 TYR C C 1
ATOM 7705 O O . TYR C 1 308 ? 106.650 -26.610 -12.116 1.00 58.04 395 TYR C O 1
ATOM 7714 N N . GLN C 1 309 ? 104.946 -27.730 -13.068 1.00 48.26 396 GLN C N 1
ATOM 7715 C CA . GLN C 1 309 ? 104.093 -26.541 -13.086 1.00 53.27 396 GLN C CA 1
ATOM 7716 C C . GLN C 1 309 ? 103.203 -26.433 -11.849 1.00 50.90 396 GLN C C 1
ATOM 7717 O O . GLN C 1 309 ? 101.988 -26.677 -11.907 1.00 56.27 396 GLN C O 1
ATOM 7723 N N . LEU C 1 310 ? 103.834 -26.028 -10.748 1.00 48.04 397 LEU C N 1
ATOM 7724 C CA . LEU C 1 310 ? 103.206 -25.919 -9.425 1.00 47.82 397 LEU C CA 1
ATOM 7725 C C . LEU C 1 310 ? 101.923 -25.063 -9.376 1.00 56.27 397 LEU C C 1
ATOM 7726 O O . LEU C 1 310 ? 100.915 -25.493 -8.796 1.00 48.92 397 LEU C O 1
ATOM 7731 N N . LEU C 1 311 ? 101.945 -23.873 -9.984 1.00 52.37 398 LEU C N 1
ATOM 7732 C CA . LEU C 1 311 ? 100.749 -23.020 -10.028 1.00 49.78 398 LEU C CA 1
ATOM 7733 C C . LEU C 1 311 ? 100.398 -22.576 -11.443 1.00 54.66 398 LEU C C 1
ATOM 7734 O O . LEU C 1 311 ? 101.270 -22.482 -12.295 1.00 55.95 398 LEU C O 1
ATOM 7739 N N . SER C 1 312 ? 99.121 -22.279 -11.676 1.00 63.33 399 SER C N 1
ATOM 7740 C CA . SER C 1 312 ? 98.629 -21.892 -13.001 1.00 61.94 399 SER C CA 1
ATOM 7741 C C . SER C 1 312 ? 97.629 -20.766 -12.874 1.00 60.95 399 SER C C 1
ATOM 7742 O O . SER C 1 312 ? 97.658 -19.792 -13.620 1.00 62.56 399 SER C O 1
ATOM 7745 N N . ASN C 1 313 ? 96.729 -20.936 -11.920 1.00 59.77 401 ASN C N 1
ATOM 7746 C CA . ASN C 1 313 ? 95.623 -20.032 -11.727 1.00 63.38 401 ASN C CA 1
ATOM 7747 C C . ASN C 1 313 ? 96.073 -18.630 -11.352 1.00 55.93 401 ASN C C 1
ATOM 7748 O O . ASN C 1 313 ? 95.551 -17.639 -11.857 1.00 66.13 401 ASN C O 1
ATOM 7753 N N . SER C 1 314 ? 97.047 -18.532 -10.465 1.00 53.78 402 SER C N 1
ATOM 7754 C CA . SER C 1 314 ? 97.255 -17.262 -9.790 1.00 57.30 402 SER C CA 1
ATOM 7755 C C . SER C 1 314 ? 98.404 -16.405 -10.328 1.00 58.36 402 SER C C 1
ATOM 7756 O O . SER C 1 314 ? 99.265 -16.866 -11.097 1.00 53.66 402 SER C O 1
ATOM 7759 N N . THR C 1 315 ? 98.366 -15.133 -9.941 1.00 65.35 403 THR C N 1
ATOM 7760 C CA . THR C 1 315 ? 99.330 -14.126 -10.384 1.00 53.70 403 THR C CA 1
ATOM 7761 C C . THR C 1 315 ? 100.504 -14.026 -9.404 1.00 48.02 403 THR C C 1
ATOM 7762 O O . THR C 1 315 ? 100.331 -13.670 -8.240 1.00 71.80 403 THR C O 1
ATOM 7766 N N . ILE C 1 316 ? 101.692 -14.362 -9.898 1.00 46.13 404 ILE C N 1
ATOM 7767 C CA . ILE C 1 316 ? 102.913 -14.473 -9.093 1.00 46.79 404 ILE C CA 1
ATOM 7768 C C . ILE C 1 316 ? 103.691 -13.151 -9.013 1.00 53.27 404 ILE C C 1
ATOM 7769 O O . ILE C 1 316 ? 103.682 -12.345 -9.943 1.00 45.43 404 ILE C O 1
ATOM 7774 N N . GLY C 1 317 ? 104.357 -12.934 -7.885 1.00 56.10 405 GLY C N 1
ATOM 7775 C CA . GLY C 1 317 ? 105.294 -11.837 -7.746 1.00 44.91 405 GLY C CA 1
ATOM 7776 C C . GLY C 1 317 ? 106.621 -12.407 -7.291 1.00 56.40 405 GLY C C 1
ATOM 7777 O O . GLY C 1 317 ? 107.188 -13.288 -7.954 1.00 48.30 405 GLY C O 1
ATOM 7778 N N . ARG C 1 318 ? 107.109 -11.930 -6.147 1.00 61.50 406 ARG C N 1
ATOM 7779 C CA . ARG C 1 318 ? 108.407 -12.356 -5.648 1.00 56.42 406 ARG C CA 1
ATOM 7780 C C . ARG C 1 318 ? 108.384 -13.811 -5.159 1.00 58.64 406 ARG C C 1
ATOM 7781 O O . ARG C 1 318 ? 107.331 -14.362 -4.809 1.00 48.31 406 ARG C O 1
ATOM 7789 N N . SER C 1 319 ? 109.556 -14.436 -5.152 1.00 49.41 407 SER C N 1
ATOM 7790 C CA . SER C 1 319 ? 109.703 -15.772 -4.584 1.00 47.11 407 SER C CA 1
ATOM 7791 C C . SER C 1 319 ? 111.070 -15.871 -3.861 1.00 59.92 407 SER C C 1
ATOM 7792 O O . SER C 1 319 ? 112.043 -15.212 -4.257 1.00 50.18 407 SER C O 1
ATOM 7795 N N . GLY C 1 320 ? 111.126 -16.651 -2.780 1.00 54.87 408 GLY C N 1
ATOM 7796 C CA . GLY C 1 320 ? 112.330 -16.711 -1.973 1.00 50.64 408 GLY C CA 1
ATOM 7797 C C . GLY C 1 320 ? 112.613 -18.033 -1.300 1.00 61.64 408 GLY C C 1
ATOM 7798 O O . GLY C 1 320 ? 111.742 -18.897 -1.239 1.00 59.63 408 GLY C O 1
ATOM 7799 N N . LEU C 1 321 ? 113.832 -18.197 -0.791 1.00 61.23 409 LEU C N 1
ATOM 7800 C CA . LEU C 1 321 ? 114.231 -19.459 -0.153 1.00 54.95 409 LEU C CA 1
ATOM 7801 C C . LEU C 1 321 ? 114.233 -19.388 1.384 1.00 61.46 409 LEU C C 1
ATOM 7802 O O . LEU C 1 321 ? 114.394 -18.309 1.966 1.00 62.27 409 LEU C O 1
ATOM 7807 N N . TYR C 1 322 ? 114.062 -20.540 2.040 1.00 66.66 410 TYR C N 1
ATOM 7808 C CA . TYR C 1 322 ? 114.230 -20.623 3.500 1.00 54.12 410 TYR C CA 1
ATOM 7809 C C . TYR C 1 322 ? 114.509 -22.044 3.982 1.00 56.33 410 TYR C C 1
ATOM 7810 O O . TYR C 1 322 ? 114.004 -23.004 3.397 1.00 64.37 410 TYR C O 1
ATOM 7819 N N . GLN C 1 323 ? 115.321 -22.166 5.037 1.00 55.61 411 GLN C N 1
ATOM 7820 C CA . GLN C 1 323 ? 115.623 -23.469 5.654 1.00 50.71 411 GLN C CA 1
ATOM 7821 C C . GLN C 1 323 ? 115.065 -23.602 7.079 1.00 57.92 411 GLN C C 1
ATOM 7822 O O . GLN C 1 323 ? 115.481 -22.873 7.985 1.00 62.74 411 GLN C O 1
ATOM 7828 N N . PRO C 1 324 ? 114.115 -24.533 7.283 1.00 69.70 412 PRO C N 1
ATOM 7829 C CA . PRO C 1 324 ? 113.578 -24.810 8.625 1.00 60.86 412 PRO C CA 1
ATOM 7830 C C . PRO C 1 324 ? 114.655 -25.474 9.479 1.00 63.19 412 PRO C C 1
ATOM 7831 O O . PRO C 1 324 ? 115.396 -26.295 8.928 1.00 67.03 412 PRO C O 1
ATOM 7835 N N . ALA C 1 325 ? 114.760 -25.139 10.767 1.00 72.39 413 ALA C N 1
ATOM 7836 C CA . ALA C 1 325 ? 115.763 -25.798 11.606 1.00 77.10 413 ALA C CA 1
ATOM 7837 C C . ALA C 1 325 ? 115.320 -26.062 13.041 1.00 81.10 413 ALA C C 1
ATOM 7838 O O . ALA C 1 325 ? 116.083 -25.839 13.994 1.00 86.72 413 ALA C O 1
ATOM 7840 N N . TYR C 1 326 A 114.082 -26.520 13.190 1.00 81.16 413 TYR C N 1
ATOM 7841 C CA . TYR C 1 326 A 113.644 -27.147 14.437 1.00 89.80 413 TYR C CA 1
ATOM 7842 C C . TYR C 1 326 A 113.498 -28.643 14.154 1.00 92.80 413 TYR C C 1
ATOM 7843 O O . TYR C 1 326 A 112.568 -29.326 14.602 1.00 73.78 413 TYR C O 1
ATOM 7852 N N . GLU C 1 327 ? 114.468 -29.120 13.383 1.00 105.30 414 GLU C N 1
ATOM 7853 C CA . GLU C 1 327 ? 114.595 -30.509 13.005 1.00 110.77 414 GLU C CA 1
ATOM 7854 C C . GLU C 1 327 ? 115.322 -31.276 14.099 1.00 114.43 414 GLU C C 1
ATOM 7855 O O . GLU C 1 327 ? 115.979 -30.695 14.966 1.00 117.48 414 GLU C O 1
ATOM 7861 N N . SER C 1 328 ? 115.152 -32.588 14.071 1.00 108.44 415 SER C N 1
ATOM 7862 C CA . SER C 1 328 ? 116.089 -33.491 14.693 1.00 112.14 415 SER C CA 1
ATOM 7863 C C . SER C 1 328 ? 116.355 -34.466 13.560 1.00 119.27 415 SER C C 1
ATOM 7864 O O . SER C 1 328 ? 116.439 -35.685 13.763 1.00 130.19 415 SER C O 1
ATOM 7867 N N . ARG C 1 329 A 116.457 -33.891 12.356 1.00 104.25 415 ARG C N 1
ATOM 7868 C CA . ARG C 1 329 A 116.567 -34.637 11.101 1.00 99.88 415 ARG C CA 1
ATOM 7869 C C . ARG C 1 329 A 118.015 -34.778 10.633 1.00 94.11 415 ARG C C 1
ATOM 7870 O O . ARG C 1 329 A 118.844 -33.890 10.862 1.00 104.72 415 ARG C O 1
ATOM 7878 N N . ASP C 1 330 ? 118.290 -35.894 9.957 1.00 84.13 416 ASP C N 1
ATOM 7879 C CA . ASP C 1 330 ? 119.632 -36.269 9.506 1.00 102.38 416 ASP C CA 1
ATOM 7880 C C . ASP C 1 330 ? 120.078 -35.593 8.196 1.00 96.40 416 ASP C C 1
ATOM 7881 O O . ASP C 1 330 ? 121.128 -35.932 7.634 1.00 90.13 416 ASP C O 1
ATOM 7886 N N . CYS C 1 331 ? 119.269 -34.655 7.707 1.00 89.46 417 CYS C N 1
ATOM 7887 C CA . CYS C 1 331 ? 119.613 -33.861 6.526 1.00 86.14 417 CYS C CA 1
ATOM 7888 C C . CYS C 1 331 ? 118.943 -32.499 6.658 1.00 80.07 417 CYS C C 1
ATOM 7889 O O . CYS C 1 331 ? 117.967 -32.358 7.409 1.00 63.20 417 CYS C O 1
ATOM 7892 N N . GLN C 1 332 ? 119.466 -31.498 5.945 1.00 76.28 418 GLN C N 1
ATOM 7893 C CA . GLN C 1 332 ? 118.958 -30.130 6.075 1.00 57.30 418 GLN C CA 1
ATOM 7894 C C . GLN C 1 332 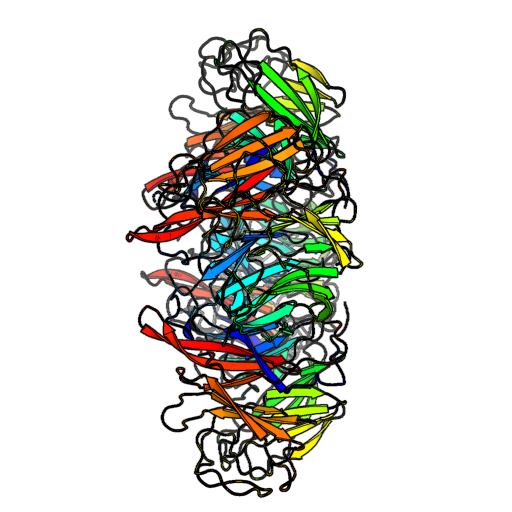? 117.864 -29.843 5.039 1.00 62.60 418 GLN C C 1
ATOM 7895 O O . GLN C 1 332 ? 118.131 -29.843 3.832 1.00 63.31 418 GLN C O 1
ATOM 7901 N N . GLU C 1 333 ? 116.634 -29.604 5.505 1.00 65.52 419 GLU C N 1
ATOM 7902 C CA . GLU C 1 333 ? 115.509 -29.390 4.585 1.00 63.93 419 GLU C CA 1
ATOM 7903 C C . GLU C 1 333 ? 115.496 -27.986 3.940 1.00 60.21 419 GLU C C 1
ATOM 7904 O O . GLU C 1 333 ? 115.884 -26.987 4.561 1.00 69.40 419 GLU C O 1
ATOM 7910 N N . LEU C 1 334 ? 115.067 -27.927 2.683 1.00 62.12 420 LEU C N 1
ATOM 7911 C CA . LEU C 1 334 ? 115.030 -26.679 1.926 1.00 58.75 420 LEU C CA 1
ATOM 7912 C C . LEU C 1 334 ? 113.611 -26.394 1.443 1.00 59.39 420 LEU C C 1
ATOM 7913 O O . LEU C 1 334 ? 112.891 -27.290 0.983 1.00 68.15 420 LEU C O 1
ATOM 7918 N N . CYS C 1 335 ? 113.212 -25.137 1.557 1.00 57.28 421 CYS C N 1
ATOM 7919 C CA . CYS C 1 335 ? 111.869 -24.719 1.162 1.00 54.14 421 CYS C CA 1
ATOM 7920 C C . CYS C 1 335 ? 111.895 -23.415 0.375 1.00 51.61 421 CYS C C 1
ATOM 7921 O O . CYS C 1 335 ? 112.903 -22.700 0.362 1.00 61.30 421 CYS C O 1
ATOM 7924 N N . PHE C 1 336 ? 110.778 -23.091 -0.263 1.00 47.38 422 PHE C N 1
ATOM 7925 C CA . PHE C 1 336 ? 110.626 -21.751 -0.832 1.00 57.51 422 PHE C CA 1
ATOM 7926 C C . PHE C 1 336 ? 109.231 -21.165 -0.615 1.00 61.17 422 PHE C C 1
ATOM 7927 O O . PHE C 1 336 ? 108.248 -21.899 -0.406 1.00 50.71 422 PHE C O 1
ATOM 7935 N N . TRP C 1 337 ? 109.172 -19.835 -0.620 1.00 54.11 423 TRP C N 1
ATOM 7936 C CA . TRP C 1 337 ? 107.908 -19.123 -0.544 1.00 52.26 423 TRP C CA 1
ATOM 7937 C C . TRP C 1 337 ? 107.682 -18.374 -1.855 1.00 47.89 423 TRP C C 1
ATOM 7938 O O . TRP C 1 337 ? 108.627 -17.875 -2.466 1.00 46.42 423 TRP C O 1
ATOM 7949 N N . ILE C 1 338 ? 106.420 -18.305 -2.266 1.00 47.29 424 ILE C N 1
ATOM 7950 C CA . ILE C 1 338 ? 105.997 -17.551 -3.431 1.00 47.17 424 ILE C CA 1
ATOM 7951 C C . ILE C 1 338 ? 104.961 -16.503 -3.043 1.00 53.63 424 ILE C C 1
ATOM 7952 O O . ILE C 1 338 ? 103.866 -16.858 -2.604 1.00 58.64 424 ILE C O 1
ATOM 7957 N N . GLU C 1 339 ? 105.285 -15.221 -3.222 1.00 59.96 425 GLU C N 1
ATOM 7958 C CA . GLU C 1 339 ? 104.283 -14.152 -3.067 1.00 51.67 425 GLU C CA 1
ATOM 7959 C C . GLU C 1 339 ? 103.317 -14.071 -4.281 1.00 53.19 425 GLU C C 1
ATOM 7960 O O . GLU C 1 339 ? 103.723 -14.112 -5.447 1.00 57.55 425 GLU C O 1
ATOM 7966 N N . ILE C 1 340 ? 102.034 -13.956 -3.956 1.00 45.97 426 ILE C N 1
ATOM 7967 C CA . ILE C 1 340 ? 100.894 -14.065 -4.865 1.00 38.90 426 ILE C CA 1
ATOM 7968 C C . ILE C 1 340 ? 100.115 -12.740 -4.874 1.00 52.53 426 ILE C C 1
ATOM 7969 O O . ILE C 1 340 ? 99.856 -12.164 -3.817 1.00 57.24 426 ILE C O 1
ATOM 7974 N N . ALA C 1 341 ? 99.735 -12.237 -6.041 1.00 61.55 427 ALA C N 1
ATOM 7975 C CA . ALA C 1 341 ? 98.802 -11.109 -6.063 1.00 57.26 427 ALA C CA 1
ATOM 7976 C C . ALA C 1 341 ? 97.413 -11.652 -5.745 1.00 60.72 427 ALA C C 1
ATOM 7977 O O . ALA C 1 341 ? 96.980 -12.630 -6.354 1.00 76.58 427 ALA C O 1
ATOM 7979 N N . ALA C 1 342 ? 96.726 -11.038 -4.782 1.00 55.93 428 ALA C N 1
ATOM 7980 C CA . ALA C 1 342 ? 95.386 -11.482 -4.379 1.00 45.66 428 ALA C CA 1
ATOM 7981 C C . ALA C 1 342 ? 94.430 -10.314 -4.094 1.00 51.04 428 ALA C C 1
ATOM 7982 O O . ALA C 1 342 ? 94.790 -9.140 -4.229 1.00 59.84 428 ALA C O 1
ATOM 7984 N N . THR C 1 343 ? 93.210 -10.638 -3.682 1.00 53.32 429 THR C N 1
ATOM 7985 C CA . THR C 1 343 ? 92.176 -9.621 -3.499 1.00 55.91 429 THR C CA 1
ATOM 7986 C C . THR C 1 343 ? 91.406 -9.881 -2.214 1.00 54.92 429 THR C C 1
ATOM 7987 O O . THR C 1 343 ? 91.141 -11.033 -1.880 1.00 61.44 429 THR C O 1
ATOM 7991 N N . THR C 1 344 ? 91.041 -8.822 -1.494 1.00 60.14 430 THR C N 1
ATOM 7992 C CA . THR C 1 344 ? 90.271 -8.990 -0.254 1.00 63.96 430 THR C CA 1
ATOM 7993 C C . THR C 1 344 ? 88.803 -9.131 -0.581 1.00 63.41 430 THR C C 1
ATOM 7994 O O . THR C 1 344 ? 88.396 -8.885 -1.713 1.00 74.43 430 THR C O 1
ATOM 7998 N N . LYS C 1 345 ? 88.009 -9.539 0.402 1.00 64.16 431 LYS C N 1
ATOM 7999 C CA . LYS C 1 345 ? 86.587 -9.747 0.166 1.00 70.35 431 LYS C CA 1
ATOM 8000 C C . LYS C 1 345 ? 85.922 -8.438 -0.273 1.00 63.45 431 LYS C C 1
ATOM 8001 O O . LYS C 1 345 ? 85.020 -8.431 -1.122 1.00 69.09 431 LYS C O 1
ATOM 8007 N N . ALA C 1 346 ? 86.411 -7.337 0.289 1.00 52.99 432 ALA C N 1
ATOM 8008 C CA . ALA C 1 346 ? 85.945 -5.994 -0.044 1.00 58.73 432 ALA C CA 1
ATOM 8009 C C . ALA C 1 346 ? 86.324 -5.572 -1.456 1.00 75.16 432 ALA C C 1
ATOM 8010 O O . ALA C 1 346 ? 85.678 -4.704 -2.046 1.00 90.05 432 ALA C O 1
ATOM 8012 N N . GLY C 1 347 ? 87.388 -6.166 -1.987 1.00 80.15 433 GLY C N 1
ATOM 8013 C CA . GLY C 1 347 ? 87.853 -5.832 -3.319 1.00 74.71 433 GLY C CA 1
ATOM 8014 C C . GLY C 1 347 ? 89.225 -5.183 -3.359 1.00 64.76 433 GLY C C 1
ATOM 8015 O O . GLY C 1 347 ? 89.777 -4.988 -4.441 1.00 61.51 433 GLY C O 1
ATOM 8016 N N . LEU C 1 348 ? 89.785 -4.847 -2.198 1.00 65.36 438 LEU C N 1
ATOM 8017 C CA . LEU C 1 348 ? 91.156 -4.323 -2.166 1.00 71.74 438 LEU C CA 1
ATOM 8018 C C . LEU C 1 348 ? 92.142 -5.369 -2.681 1.00 70.24 438 LEU C C 1
ATOM 8019 O O . LEU C 1 348 ? 91.997 -6.568 -2.396 1.00 61.72 438 LEU C O 1
ATOM 8024 N N . SER C 1 349 ? 93.126 -4.935 -3.464 1.00 67.63 439 SER C N 1
ATOM 8025 C CA . SER C 1 349 ? 94.164 -5.866 -3.891 1.00 70.47 439 SER C CA 1
ATOM 8026 C C . SER C 1 349 ? 95.206 -5.972 -2.779 1.00 54.79 439 SER C C 1
ATOM 8027 O O . SER C 1 349 ? 95.413 -5.022 -2.014 1.00 55.54 439 SER C O 1
ATOM 8030 N N . SER C 1 350 ? 95.841 -7.136 -2.684 1.00 48.02 440 SER C N 1
ATOM 8031 C CA . SER C 1 350 ? 96.833 -7.408 -1.638 1.00 53.06 440 SER C CA 1
ATOM 8032 C C . SER C 1 350 ? 97.664 -8.644 -2.001 1.00 49.99 440 SER C C 1
ATOM 8033 O O . SER C 1 350 ? 97.510 -9.221 -3.071 1.00 55.70 440 SER C O 1
ATOM 8036 N N . ASN C 1 351 ? 98.548 -9.049 -1.106 1.00 51.42 441 ASN C N 1
ATOM 8037 C CA . ASN C 1 351 ? 99.312 -10.266 -1.308 1.00 51.13 441 ASN C CA 1
ATOM 8038 C C . ASN C 1 351 ? 99.012 -11.324 -0.261 1.00 59.30 441 ASN C C 1
ATOM 8039 O O . ASN C 1 351 ? 98.650 -10.989 0.877 1.00 70.33 441 ASN C O 1
ATOM 8044 N N . ASP C 1 352 ? 99.163 -12.594 -0.641 1.00 55.61 442 ASP C N 1
ATOM 8045 C CA . ASP C 1 352 ? 99.740 -13.550 0.317 1.00 70.89 442 ASP C CA 1
ATOM 8046 C C . ASP C 1 352 ? 100.679 -14.593 -0.244 1.00 57.78 442 ASP C C 1
ATOM 8047 O O . ASP C 1 352 ? 101.398 -14.351 -1.211 1.00 51.04 442 ASP C O 1
ATOM 8052 N N . LEU C 1 353 ? 100.645 -15.761 0.382 1.00 64.63 443 LEU C N 1
ATOM 8053 C CA . LEU C 1 353 ? 101.798 -16.632 0.412 1.00 52.46 443 LEU C CA 1
ATOM 8054 C C . LEU C 1 353 ? 101.436 -18.083 0.197 1.00 56.49 443 LEU C C 1
ATOM 8055 O O . LEU C 1 353 ? 100.450 -18.580 0.774 1.00 60.52 443 LEU C O 1
ATOM 8060 N N . ILE C 1 354 ? 102.234 -18.752 -0.637 1.00 53.77 444 ILE C N 1
ATOM 8061 C CA . ILE C 1 354 ? 102.246 -20.208 -0.713 1.00 52.67 444 ILE C CA 1
ATOM 8062 C C . ILE C 1 354 ? 103.677 -20.597 -0.404 1.00 57.46 444 ILE C C 1
ATOM 8063 O O . ILE C 1 354 ? 104.618 -19.874 -0.787 1.00 47.84 444 ILE C O 1
ATOM 8068 N N . THR C 1 355 ? 103.847 -21.721 0.290 1.00 49.88 445 THR C N 1
ATOM 8069 C CA . THR C 1 355 ? 105.182 -22.224 0.587 1.00 46.66 445 THR C CA 1
ATOM 8070 C C . THR C 1 355 ? 105.295 -23.678 0.137 1.00 53.84 445 THR C C 1
ATOM 8071 O O . THR C 1 355 ? 104.295 -24.395 0.061 1.00 56.27 445 THR C O 1
ATOM 8075 N N . PHE C 1 356 ? 106.513 -24.107 -0.165 1.00 49.97 446 PHE C N 1
ATOM 8076 C CA . PHE C 1 356 ? 106.740 -25.451 -0.668 1.00 44.15 446 PHE C CA 1
ATOM 8077 C C . PHE C 1 356 ? 107.998 -25.941 -0.006 1.00 47.06 446 PHE C C 1
ATOM 8078 O O . PHE C 1 356 ? 108.934 -25.164 0.171 1.00 54.26 446 PHE C O 1
ATOM 8086 N N . CYS C 1 357 ? 108.033 -27.222 0.348 1.00 58.70 447 CYS C N 1
ATOM 8087 C CA . CYS C 1 357 ? 109.258 -27.849 0.850 1.00 52.33 447 CYS C CA 1
ATOM 8088 C C . CYS C 1 357 ? 109.538 -29.065 0.006 1.00 49.27 447 CYS C C 1
ATOM 8089 O O . CYS C 1 357 ? 108.623 -29.622 -0.614 1.00 69.88 447 CYS C O 1
ATOM 8092 N N . GLY C 1 358 ? 110.798 -29.475 -0.042 1.00 44.80 448 GLY C N 1
ATOM 8093 C CA . GLY C 1 358 ? 111.175 -30.570 -0.917 1.00 55.35 448 GLY C CA 1
ATOM 8094 C C . GLY C 1 358 ? 110.839 -31.963 -0.399 1.00 73.44 448 GLY C C 1
ATOM 8095 O O . GLY C 1 358 ? 110.906 -32.225 0.804 1.00 85.48 448 GLY C O 1
ATOM 8096 N N . THR C 1 359 ? 110.476 -32.845 -1.326 1.00 74.83 449 THR C N 1
ATOM 8097 C CA . THR C 1 359 ? 110.311 -34.270 -1.074 1.00 68.86 449 THR C CA 1
ATOM 8098 C C . THR C 1 359 ? 111.412 -35.012 -1.807 1.00 70.61 449 THR C C 1
ATOM 8099 O O . THR C 1 359 ? 111.809 -34.615 -2.907 1.00 72.91 449 THR C O 1
ATOM 8103 N N . GLY C 1 360 ? 111.886 -36.106 -1.223 1.00 72.06 450 GLY C N 1
ATOM 8104 C CA . GLY C 1 360 ? 112.861 -36.949 -1.890 1.00 71.32 450 GLY C CA 1
ATOM 8105 C C . GLY C 1 360 ? 112.322 -37.707 -3.096 1.00 65.65 450 GLY C C 1
ATOM 8106 O O . GLY C 1 360 ? 113.096 -38.168 -3.938 1.00 74.09 450 GLY C O 1
ATOM 8107 N N . GLY C 1 361 ? 111.000 -37.849 -3.181 1.00 57.48 451 GLY C N 1
ATOM 8108 C CA . GLY C 1 361 ? 110.393 -38.601 -4.269 1.00 55.18 451 GLY C CA 1
ATOM 8109 C C . GLY C 1 361 ? 109.744 -37.737 -5.342 1.00 71.61 451 GLY C C 1
ATOM 8110 O O . GLY C 1 361 ? 109.246 -36.643 -5.057 1.00 83.07 451 GLY C O 1
ATOM 8111 N N . SER C 1 362 ? 109.737 -38.228 -6.579 1.00 66.56 452 SER C N 1
ATOM 8112 C CA . SER C 1 362 ? 109.126 -37.489 -7.685 1.00 68.25 452 SER C CA 1
ATOM 8113 C C . SER C 1 362 ? 107.610 -37.356 -7.494 1.00 66.92 452 SER C C 1
ATOM 8114 O O . SER C 1 362 ? 106.972 -38.241 -6.930 1.00 77.37 452 SER C O 1
ATOM 8117 N N . MET C 1 363 ? 107.040 -36.239 -7.944 1.00 53.72 453 MET C N 1
ATOM 8118 C CA . MET C 1 363 ? 105.601 -36.006 -7.815 1.00 50.09 453 MET C CA 1
ATOM 8119 C C . MET C 1 363 ? 104.878 -36.102 -9.165 1.00 56.51 453 MET C C 1
ATOM 8120 O O . MET C 1 363 ? 105.510 -36.032 -10.228 1.00 55.82 453 MET C O 1
ATOM 8125 N N . PRO C 1 364 ? 103.542 -36.274 -9.128 1.00 63.53 454 PRO C N 1
ATOM 8126 C CA . PRO C 1 364 ? 102.716 -36.154 -10.342 1.00 62.54 454 PRO C CA 1
ATOM 8127 C C . PRO C 1 364 ? 102.557 -34.690 -10.764 1.00 62.87 454 PRO C C 1
ATOM 8128 O O . PRO C 1 364 ? 102.874 -33.781 -9.984 1.00 59.88 454 PRO C O 1
ATOM 8132 N N . ASP C 1 365 ? 102.083 -34.477 -11.988 1.00 58.83 455 ASP C N 1
ATOM 8133 C CA . ASP C 1 365 ? 101.723 -33.144 -12.454 1.00 64.75 455 ASP C CA 1
ATOM 8134 C C . ASP C 1 365 ? 100.388 -32.750 -11.829 1.00 65.89 455 ASP C C 1
ATOM 8135 O O . ASP C 1 365 ? 99.342 -33.307 -12.198 1.00 63.46 455 ASP C O 1
ATOM 8140 N N . VAL C 1 366 ? 100.444 -31.802 -10.884 1.00 65.48 456 VAL C N 1
ATOM 8141 C CA . VAL C 1 366 ? 99.265 -31.315 -10.140 1.00 62.73 456 VAL C CA 1
ATOM 8142 C C . VAL C 1 366 ? 99.269 -29.789 -9.952 1.00 53.39 456 VAL C C 1
ATOM 8143 O O . VAL C 1 366 ? 100.331 -29.193 -9.788 1.00 56.63 456 VAL C O 1
ATOM 8147 N N . ASN C 1 367 ? 98.098 -29.151 -10.003 1.00 52.58 457 ASN C N 1
ATOM 8148 C CA . ASN C 1 367 ? 98.044 -27.719 -9.748 1.00 55.48 457 ASN C CA 1
ATOM 8149 C C . ASN C 1 367 ? 97.751 -27.392 -8.295 1.00 55.55 457 ASN C C 1
ATOM 8150 O O . ASN C 1 367 ? 96.811 -27.923 -7.705 1.00 60.06 457 ASN C O 1
ATOM 8155 N N . TRP C 1 368 ? 98.544 -26.494 -7.729 1.00 55.74 458 TRP C N 1
ATOM 8156 C CA . TRP C 1 368 ? 98.402 -26.149 -6.322 1.00 48.10 458 TRP C CA 1
ATOM 8157 C C . TRP C 1 368 ? 97.766 -24.778 -6.134 1.00 54.43 458 TRP C C 1
ATOM 8158 O O . TRP C 1 368 ? 97.550 -24.336 -5.001 1.00 60.24 458 TRP C O 1
ATOM 8169 N N . GLY C 1 369 ? 97.473 -24.100 -7.236 1.00 51.89 459 GLY C N 1
ATOM 8170 C CA . GLY C 1 369 ? 96.962 -22.747 -7.152 1.00 55.21 459 GLY C CA 1
ATOM 8171 C C . GLY C 1 369 ? 97.242 -21.918 -8.385 1.00 64.99 459 GLY C C 1
ATOM 8172 O O . GLY C 1 369 ? 97.324 -22.449 -9.497 1.00 66.18 459 GLY C O 1
ATOM 8174 N N . ALA D 1 6 ? 112.869 -17.147 37.174 1.00 115.73 82 ALA D N 1
ATOM 8175 C CA . ALA D 1 6 ? 112.537 -15.739 37.359 1.00 127.18 82 ALA D CA 1
ATOM 8176 C C . ALA D 1 6 ? 113.792 -14.874 37.368 1.00 137.39 82 ALA D C 1
ATOM 8177 O O . ALA D 1 6 ? 114.221 -14.376 36.327 1.00 152.53 82 ALA D O 1
ATOM 8179 N N . THR D 1 7 ? 114.376 -14.701 38.549 1.00 119.79 83 THR D N 1
ATOM 8180 C CA . THR D 1 7 ? 115.588 -13.903 38.696 1.00 110.15 83 THR D CA 1
ATOM 8181 C C . THR D 1 7 ? 115.279 -12.409 38.692 1.00 106.73 83 THR D C 1
ATOM 8182 O O . THR D 1 7 ? 114.313 -11.966 38.071 1.00 112.21 83 THR D O 1
ATOM 8186 N N . PRO D 1 8 ? 116.108 -11.640 39.389 1.00 105.97 84 PRO D N 1
ATOM 8187 C CA . PRO D 1 8 ? 115.929 -10.183 39.481 1.00 103.04 84 PRO D CA 1
ATOM 8188 C C . PRO D 1 8 ? 116.414 -9.418 38.252 1.00 103.94 84 PRO D C 1
ATOM 8189 O O . PRO D 1 8 ? 117.410 -9.788 37.628 1.00 104.09 84 PRO D O 1
ATOM 8193 N N . LEU D 1 9 ? 115.726 -8.402 37.909 1.00 102.81 85 LEU D N 1
ATOM 8194 C CA . LEU D 1 9 ? 116.127 -7.520 36.824 1.00 97.16 85 LEU D CA 1
ATOM 8195 C C . LEU D 1 9 ? 117.323 -6.700 37.263 1.00 102.50 85 LEU D C 1
ATOM 8196 O O . LEU D 1 9 ? 117.367 -6.181 38.386 1.00 107.59 85 LEU D O 1
ATOM 8201 N N . VAL D 1 10 ? 118.284 -6.585 36.356 1.00 103.05 86 VAL D N 1
ATOM 8202 C CA . VAL D 1 10 ? 119.574 -5.980 36.649 1.00 100.40 86 VAL D CA 1
ATOM 8203 C C . VAL D 1 10 ? 120.082 -5.298 35.368 1.00 95.22 86 VAL D C 1
ATOM 8204 O O . VAL D 1 10 ? 120.021 -5.874 34.282 1.00 85.90 86 VAL D O 1
ATOM 8208 N N . LEU D 1 11 ? 120.556 -4.061 35.495 1.00 102.15 87 LEU D N 1
ATOM 8209 C CA . LEU D 1 11 ? 120.906 -3.250 34.330 1.00 95.13 87 LEU D CA 1
ATOM 8210 C C . LEU D 1 11 ? 122.408 -3.225 34.057 1.00 85.48 87 LEU D C 1
ATOM 8211 O O . LEU D 1 11 ? 123.203 -3.804 34.804 1.00 87.04 87 LEU D O 1
ATOM 8216 N N . GLY D 1 12 ? 122.788 -2.555 32.975 1.00 76.24 88 GLY D N 1
ATOM 8217 C CA . GLY D 1 12 ? 124.191 -2.367 32.663 1.00 77.35 88 GLY D CA 1
ATOM 8218 C C . GLY D 1 12 ? 124.774 -1.221 33.466 1.00 91.65 88 GLY D C 1
ATOM 8219 O O . GLY D 1 12 ? 124.097 -0.213 33.717 1.00 90.15 88 GLY D O 1
ATOM 8220 N N . GLU D 1 13 ? 126.032 -1.372 33.875 1.00 101.75 89 GLU D N 1
ATOM 8221 C CA . GLU D 1 13 ? 126.727 -0.315 34.608 1.00 101.80 89 GLU D CA 1
ATOM 8222 C C . GLU D 1 13 ? 127.251 0.765 33.661 1.00 103.37 89 GLU D C 1
ATOM 8223 O O . GLU D 1 13 ? 127.566 1.883 34.080 1.00 112.00 89 GLU D O 1
ATOM 8229 N N . ASN D 1 14 ? 127.327 0.421 32.380 1.00 93.61 90 ASN D N 1
ATOM 8230 C CA . ASN D 1 14 ? 127.843 1.336 31.380 1.00 90.75 90 ASN D CA 1
ATOM 8231 C C . ASN D 1 14 ? 126.859 1.553 30.241 1.00 88.97 90 ASN D C 1
ATOM 8232 O O . ASN D 1 14 ? 126.297 0.600 29.697 1.00 83.81 90 ASN D O 1
ATOM 8237 N N . LEU D 1 15 ? 126.639 2.819 29.906 1.00 89.98 91 LEU D N 1
ATOM 8238 C CA . LEU D 1 15 ? 125.758 3.178 28.804 1.00 85.09 91 LEU D CA 1
ATOM 8239 C C . LEU D 1 15 ? 126.437 2.971 27.460 1.00 89.41 91 LEU D C 1
ATOM 8240 O O . LEU D 1 15 ? 127.609 3.307 27.277 1.00 86.69 91 LEU D O 1
ATOM 8245 N N . CYS D 1 16 ? 125.688 2.423 26.516 1.00 93.05 92 CYS D N 1
ATOM 8246 C CA . CYS D 1 16 ? 126.082 2.441 25.113 1.00 96.18 92 CYS D CA 1
ATOM 8247 C C . CYS D 1 16 ? 126.319 3.886 24.668 1.00 88.75 92 CYS D C 1
ATOM 8248 O O . CYS D 1 16 ? 125.582 4.795 25.062 1.00 89.51 92 CYS D O 1
ATOM 8251 N N . SER D 1 17 ? 127.353 4.114 23.868 1.00 83.38 93 SER D N 1
ATOM 8252 C CA . SER D 1 17 ? 127.560 5.463 23.364 1.00 90.16 93 SER D CA 1
ATOM 8253 C C . SER D 1 17 ? 126.413 5.830 22.427 1.00 94.07 93 SER D C 1
ATOM 8254 O O . SER D 1 17 ? 125.839 4.968 21.750 1.00 82.46 93 SER D O 1
ATOM 8257 N N . ILE D 1 18 ? 126.046 7.106 22.432 1.00 90.29 94 ILE D N 1
ATOM 8258 C CA . ILE D 1 18 ? 124.905 7.563 21.657 1.00 79.65 94 ILE D CA 1
ATOM 8259 C C . ILE D 1 18 ? 125.257 8.801 20.869 1.00 88.76 94 ILE D C 1
ATOM 8260 O O . ILE D 1 18 ? 125.587 9.839 21.443 1.00 98.87 94 ILE D O 1
ATOM 8265 N N . ASN D 1 19 ? 125.172 8.688 19.549 1.00 95.48 95 ASN D N 1
ATOM 8266 C CA . ASN D 1 19 ? 125.485 9.793 18.660 1.00 96.53 95 ASN D CA 1
ATOM 8267 C C . ASN D 1 19 ? 124.295 10.119 17.768 1.00 94.16 95 ASN D C 1
ATOM 8268 O O . ASN D 1 19 ? 124.346 11.042 16.952 1.00 86.64 95 ASN D O 1
ATOM 8273 N N . GLY D 1 20 ? 123.221 9.355 17.948 1.00 95.17 96 GLY D N 1
ATOM 8274 C CA . GLY D 1 20 ? 122.074 9.404 17.061 1.00 95.21 96 GLY D CA 1
ATOM 8275 C C . GLY D 1 20 ? 120.884 8.684 17.659 1.00 89.07 96 GLY D C 1
ATOM 8276 O O . GLY D 1 20 ? 121.014 7.971 18.666 1.00 78.62 96 GLY D O 1
ATOM 8277 N N . TRP D 1 21 ? 119.718 8.869 17.045 1.00 80.84 97 TRP D N 1
ATOM 8278 C CA . TRP D 1 21 ? 118.482 8.339 17.612 1.00 74.89 97 TRP D CA 1
ATOM 8279 C C . TRP D 1 21 ? 117.569 7.720 16.568 1.00 73.73 97 TRP D C 1
ATOM 8280 O O . TRP D 1 21 ? 117.387 8.265 15.483 1.00 77.76 97 TRP D O 1
ATOM 8291 N N . VAL D 1 22 ? 116.981 6.582 16.927 1.00 74.81 98 VAL D N 1
ATOM 8292 C CA . VAL D 1 22 ? 116.146 5.803 16.019 1.00 69.28 98 VAL D CA 1
ATOM 8293 C C . VAL D 1 22 ? 114.773 5.554 16.636 1.00 72.29 98 VAL D C 1
ATOM 8294 O O . VAL D 1 22 ? 114.671 5.182 17.806 1.00 86.30 98 VAL D O 1
ATOM 8298 N N . PRO D 1 23 ? 113.709 5.761 15.849 1.00 68.22 99 PRO D N 1
ATOM 8299 C CA . PRO D 1 23 ? 112.335 5.465 16.276 1.00 69.83 99 PRO D CA 1
ATOM 8300 C C . PRO D 1 23 ? 112.065 3.959 16.433 1.00 68.49 99 PRO D C 1
ATOM 8301 O O . PRO D 1 23 ? 112.288 3.169 15.507 1.00 59.02 99 PRO D O 1
ATOM 8305 N N . THR D 1 24 ? 111.588 3.563 17.605 1.00 74.62 100 THR D N 1
ATOM 8306 C CA . THR D 1 24 ? 111.213 2.172 17.818 1.00 72.46 100 THR D CA 1
ATOM 8307 C C . THR D 1 24 ? 109.709 1.931 17.663 1.00 61.02 100 THR D C 1
ATOM 8308 O O . THR D 1 24 ? 109.287 0.797 17.439 1.00 56.10 100 THR D O 1
ATOM 8312 N N . TYR D 1 25 ? 108.922 3.003 17.768 1.00 59.55 101 TYR D N 1
ATOM 8313 C CA . TYR D 1 25 ? 107.461 2.937 17.699 1.00 55.74 101 TYR D CA 1
ATOM 8314 C C . TYR D 1 25 ? 106.880 4.309 17.397 1.00 61.18 101 TYR D C 1
ATOM 8315 O O . TYR D 1 25 ? 107.292 5.305 17.993 1.00 68.47 101 TYR D O 1
ATOM 8324 N N . ARG D 1 26 ? 105.917 4.351 16.481 1.00 64.19 102 ARG D N 1
ATOM 8325 C CA . ARG D 1 26 ? 105.190 5.577 16.147 1.00 62.28 102 ARG D CA 1
ATOM 8326 C C . ARG D 1 26 ? 103.689 5.302 16.208 1.00 72.81 102 ARG D C 1
ATOM 8327 O O . ARG D 1 26 ? 103.186 4.399 15.538 1.00 86.09 102 ARG D O 1
ATOM 8335 N N . GLY D 1 27 ? 102.973 6.060 17.030 1.00 76.49 103 GLY D N 1
ATOM 8336 C CA . GLY D 1 27 ? 101.551 5.834 17.207 1.00 75.28 103 GLY D CA 1
ATOM 8337 C C . GLY D 1 27 ? 100.756 6.152 15.961 1.00 83.36 103 GLY D C 1
ATOM 8338 O O . GLY D 1 27 ? 101.315 6.628 14.975 1.00 98.50 103 GLY D O 1
ATOM 8339 N N . GLU D 1 28 ? 99.453 5.892 16.006 1.00 88.01 104 GLU D N 1
ATOM 8340 C CA . GLU D 1 28 ? 98.556 6.200 14.893 1.00 95.48 104 GLU D CA 1
ATOM 8341 C C . GLU D 1 28 ? 98.422 7.708 14.711 1.00 102.24 104 GLU D C 1
ATOM 8342 O O . GLU D 1 28 ? 98.237 8.203 13.598 1.00 95.88 104 GLU D O 1
ATOM 8348 N N . GLY D 1 29 ? 98.508 8.432 15.822 1.00 106.89 105 GLY D N 1
ATOM 8349 C CA . GLY D 1 29 ? 98.335 9.874 15.818 1.00 112.14 105 GLY D CA 1
ATOM 8350 C C . GLY D 1 29 ? 99.630 10.632 15.644 1.00 113.70 105 GLY D C 1
ATOM 8351 O O . GLY D 1 29 ? 99.638 11.866 15.683 1.00 107.05 105 GLY D O 1
ATOM 8352 N N . THR D 1 30 ? 100.728 9.897 15.485 1.00 119.94 106 THR D N 1
ATOM 8353 C CA . THR D 1 30 ? 101.946 10.465 14.917 1.00 127.95 106 THR D CA 1
ATOM 8354 C C . THR D 1 30 ? 101.647 10.712 13.441 1.00 126.81 106 THR D C 1
ATOM 8355 O O . THR D 1 30 ? 102.046 11.726 12.857 1.00 111.06 106 THR D O 1
ATOM 8359 N N . THR D 1 31 ? 100.903 9.765 12.872 1.00 134.28 107 THR D N 1
ATOM 8360 C CA . THR D 1 31 ? 100.633 9.694 11.447 1.00 132.55 107 THR D CA 1
ATOM 8361 C C . THR D 1 31 ? 99.201 10.147 11.121 1.00 131.57 107 THR D C 1
ATOM 8362 O O . THR D 1 31 ? 98.549 9.589 10.234 1.00 129.52 107 THR D O 1
ATOM 8366 N N . GLY D 1 32 ? 98.706 11.151 11.842 1.00 132.08 108 GLY D N 1
ATOM 8367 C CA . GLY D 1 32 ? 97.420 11.745 11.506 1.00 130.99 108 GLY D CA 1
ATOM 8368 C C . GLY D 1 32 ? 96.316 11.679 12.549 1.00 124.62 108 GLY D C 1
ATOM 8369 O O . GLY D 1 32 ? 96.316 12.451 13.518 1.00 126.77 108 GLY D O 1
ATOM 8370 N N . LYS D 1 33 ? 95.367 10.763 12.358 1.00 107.60 109 LYS D N 1
ATOM 8371 C CA . LYS D 1 33 ? 94.167 10.724 13.207 1.00 101.85 109 LYS D CA 1
ATOM 8372 C C . LYS D 1 33 ? 93.935 9.385 13.929 1.00 96.98 109 LYS D C 1
ATOM 8373 O O . LYS D 1 33 ? 93.885 8.328 13.295 1.00 87.43 109 LYS D O 1
ATOM 8379 N N . ILE D 1 34 ? 93.778 9.455 15.252 1.00 93.83 110 ILE D N 1
ATOM 8380 C CA . ILE D 1 34 ? 93.491 8.278 16.062 1.00 83.49 110 ILE D CA 1
ATOM 8381 C C . ILE D 1 34 ? 92.089 7.749 15.759 1.00 83.25 110 ILE D C 1
ATOM 8382 O O . ILE D 1 34 ? 91.128 8.507 15.805 1.00 91.53 110 ILE D O 1
ATOM 8387 N N . PRO D 1 35 ? 91.966 6.436 15.476 1.00 77.73 111 PRO D N 1
ATOM 8388 C CA . PRO D 1 35 ? 90.659 5.793 15.294 1.00 77.09 111 PRO D CA 1
ATOM 8389 C C . PRO D 1 35 ? 89.828 5.885 16.559 1.00 89.23 111 PRO D C 1
ATOM 8390 O O . PRO D 1 35 ? 90.403 5.952 17.652 1.00 97.30 111 PRO D O 1
ATOM 8394 N N . ASP D 1 36 ? 88.505 5.925 16.423 1.00 98.41 112 ASP D N 1
ATOM 8395 C CA . ASP D 1 36 ? 87.646 6.208 17.581 1.00 106.55 112 ASP D CA 1
ATOM 8396 C C . ASP D 1 36 ? 87.465 5.021 18.525 1.00 102.26 112 ASP D C 1
ATOM 8397 O O . ASP D 1 36 ? 86.991 5.201 19.651 1.00 105.53 112 ASP D O 1
ATOM 8402 N N . GLU D 1 37 ? 87.823 3.819 18.069 1.00 95.15 113 GLU D N 1
ATOM 8403 C CA . GLU D 1 37 ? 87.698 2.624 18.908 1.00 103.25 113 GLU D CA 1
ATOM 8404 C C . GLU D 1 37 ? 88.822 2.511 19.939 1.00 104.69 113 GLU D C 1
ATOM 8405 O O . GLU D 1 37 ? 88.770 1.669 20.836 1.00 104.72 113 GLU D O 1
ATOM 8411 N N . GLN D 1 38 ? 89.831 3.368 19.811 1.00 107.48 114 GLN D N 1
ATOM 8412 C CA . GLN D 1 38 ? 90.933 3.393 20.762 1.00 100.52 114 GLN D CA 1
ATOM 8413 C C . GLN D 1 38 ? 90.580 4.218 21.989 1.00 95.25 114 GLN D C 1
ATOM 8414 O O . GLN D 1 38 ? 89.813 5.182 21.905 1.00 98.69 114 GLN D O 1
ATOM 8420 N N . MET D 1 39 ? 91.150 3.841 23.129 1.00 80.42 115 MET D N 1
ATOM 8421 C CA . MET D 1 39 ? 90.931 4.588 24.357 1.00 74.19 115 MET D CA 1
ATOM 8422 C C . MET D 1 39 ? 91.546 5.971 24.269 1.00 76.36 115 MET D C 1
ATOM 8423 O O . MET D 1 39 ? 92.430 6.222 23.457 1.00 83.71 115 MET D O 1
ATOM 8428 N N . LEU D 1 40 ? 91.065 6.873 25.109 1.00 78.98 116 LEU D N 1
ATOM 8429 C CA . LEU D 1 40 ? 91.661 8.191 25.202 1.00 78.69 116 LEU D CA 1
ATOM 8430 C C . LEU D 1 40 ? 92.738 8.172 26.284 1.00 85.85 116 LEU D C 1
ATOM 8431 O O . LEU D 1 40 ? 92.455 8.325 27.479 1.00 94.53 116 LEU D O 1
ATOM 8436 N N . THR D 1 41 ? 93.975 7.976 25.847 1.00 80.56 117 THR D N 1
ATOM 8437 C CA . THR D 1 41 ? 95.118 7.956 26.740 1.00 67.50 117 THR D CA 1
ATOM 8438 C C . THR D 1 41 ? 95.535 9.362 27.151 1.00 70.35 117 THR D C 1
ATOM 8439 O O . THR D 1 41 ? 95.441 10.313 26.374 1.00 78.02 117 THR D O 1
ATOM 8443 N N . ARG D 1 42 ? 95.968 9.485 28.396 1.00 70.40 118 ARG D N 1
ATOM 8444 C CA . ARG D 1 42 ? 96.767 10.620 28.825 1.00 75.62 118 ARG D CA 1
ATOM 8445 C C . ARG D 1 42 ? 97.805 10.088 29.820 1.00 74.58 118 ARG D C 1
ATOM 8446 O O . ARG D 1 42 ? 97.803 8.893 30.124 1.00 76.92 118 ARG D O 1
ATOM 8454 N N . GLN D 1 43 ? 98.708 10.948 30.285 1.00 72.14 119 GLN D N 1
ATOM 8455 C CA . GLN D 1 43 ? 99.829 10.532 31.136 1.00 68.56 119 GLN D CA 1
ATOM 8456 C C . GLN D 1 43 ? 100.591 9.302 30.612 1.00 66.93 119 GLN D C 1
ATOM 8457 O O . GLN D 1 43 ? 100.996 8.430 31.384 1.00 69.72 119 GLN D O 1
ATOM 8463 N N . ASN D 1 44 ? 100.792 9.243 29.300 1.00 59.44 120 ASN D N 1
ATOM 8464 C CA . ASN D 1 44 ? 101.569 8.172 28.696 1.00 65.37 120 ASN D CA 1
ATOM 8465 C C . ASN D 1 44 ? 103.021 8.110 29.175 1.00 59.18 120 ASN D C 1
ATOM 8466 O O . ASN D 1 44 ? 103.678 9.133 29.352 1.00 65.88 120 ASN D O 1
ATOM 8471 N N . PHE D 1 45 ? 103.525 6.901 29.365 1.00 65.01 121 PHE D N 1
ATOM 8472 C CA . PHE D 1 45 ? 104.953 6.712 29.574 1.00 70.47 121 PHE D CA 1
ATOM 8473 C C . PHE D 1 45 ? 105.329 5.269 29.246 1.00 65.62 121 PHE D C 1
ATOM 8474 O O . PHE D 1 45 ? 104.455 4.425 29.042 1.00 53.33 121 PHE D O 1
ATOM 8482 N N . VAL D 1 46 ? 106.624 4.988 29.184 1.00 69.62 122 VAL D N 1
ATOM 8483 C CA . VAL D 1 46 ? 107.074 3.647 28.838 1.00 68.85 122 VAL D CA 1
ATOM 8484 C C . VAL D 1 46 ? 107.966 3.080 29.921 1.00 68.48 122 VAL D C 1
ATOM 8485 O O . VAL D 1 46 ? 108.923 3.728 30.344 1.00 79.96 122 VAL D O 1
ATOM 8489 N N . SER D 1 47 ? 107.629 1.879 30.382 1.00 69.46 123 SER D N 1
ATOM 8490 C CA . SER D 1 47 ? 108.489 1.135 31.298 1.00 70.21 123 SER D CA 1
ATOM 8491 C C . SER D 1 47 ? 108.708 -0.270 30.754 1.00 67.71 123 SER D C 1
ATOM 8492 O O . SER D 1 47 ? 107.803 -0.880 30.174 1.00 58.97 123 SER D O 1
ATOM 8495 N N . CYS D 1 48 ? 109.913 -0.784 30.935 1.00 66.80 124 CYS D N 1
ATOM 8496 C CA . CYS D 1 48 ? 110.227 -2.088 30.386 1.00 67.57 124 CYS D CA 1
ATOM 8497 C C . CYS D 1 48 ? 110.359 -3.155 31.452 1.00 75.22 124 CYS D C 1
ATOM 8498 O O . CYS D 1 48 ? 110.724 -2.870 32.597 1.00 77.43 124 CYS D O 1
ATOM 8501 N N . SER D 1 49 ? 110.022 -4.384 31.070 1.00 86.49 125 SER D N 1
ATOM 8502 C CA . SER D 1 49 ? 110.265 -5.560 31.900 1.00 83.97 125 SER D CA 1
ATOM 8503 C C . SER D 1 49 ? 111.452 -6.305 31.306 1.00 86.40 125 SER D C 1
ATOM 8504 O O . SER D 1 49 ? 112.259 -5.730 30.588 1.00 88.70 125 SER D O 1
ATOM 8507 N N . ASP D 1 50 ? 111.545 -7.593 31.599 1.00 100.08 126 ASP D N 1
ATOM 8508 C CA . ASP D 1 50 ? 112.681 -8.395 31.176 1.00 103.40 126 ASP D CA 1
ATOM 8509 C C . ASP D 1 50 ? 112.309 -9.223 29.956 1.00 103.00 126 ASP D C 1
ATOM 8510 O O . ASP D 1 50 ? 113.038 -10.142 29.582 1.00 114.90 126 ASP D O 1
ATOM 8515 N N . LYS D 1 51 ? 111.181 -8.884 29.334 1.00 91.39 127 LYS D N 1
ATOM 8516 C CA . LYS D 1 51 ? 110.656 -9.657 28.218 1.00 84.70 127 LYS D CA 1
ATOM 8517 C C . LYS D 1 51 ? 109.972 -8.759 27.193 1.00 82.82 127 LYS D C 1
ATOM 8518 O O . LYS D 1 51 ? 109.810 -9.146 26.040 1.00 85.44 127 LYS D O 1
ATOM 8524 N N . GLU D 1 52 ? 109.576 -7.562 27.622 1.00 80.42 128 GLU D N 1
ATOM 8525 C CA . GLU D 1 52 ? 108.868 -6.622 26.762 1.00 68.38 128 GLU D CA 1
ATOM 8526 C C . GLU D 1 52 ? 108.894 -5.216 27.348 1.00 73.42 128 GLU D C 1
ATOM 8527 O O . GLU D 1 52 ? 109.081 -5.042 28.552 1.00 74.61 128 GLU D O 1
ATOM 8533 N N . CYS D 1 53 ? 108.715 -4.218 26.486 1.00 68.34 129 CYS D N 1
ATOM 8534 C CA . CYS D 1 53 ? 108.463 -2.851 26.930 1.00 59.99 129 CYS D CA 1
ATOM 8535 C C . CYS D 1 53 ? 106.961 -2.615 26.937 1.00 66.78 129 CYS D C 1
ATOM 8536 O O . CYS D 1 53 ? 106.234 -3.200 26.128 1.00 61.30 129 CYS D O 1
ATOM 8539 N N . ARG D 1 54 ? 106.486 -1.777 27.854 1.00 70.62 130 ARG D N 1
ATOM 8540 C CA . ARG D 1 54 ? 105.051 -1.515 27.933 1.00 67.05 130 ARG D CA 1
ATOM 8541 C C . ARG D 1 54 ? 104.724 -0.037 27.964 1.00 67.54 130 ARG D C 1
ATOM 8542 O O . ARG D 1 54 ? 105.464 0.767 28.533 1.00 67.68 130 ARG D O 1
ATOM 8550 N N . ARG D 1 55 ? 103.588 0.300 27.363 1.00 63.69 131 ARG D N 1
ATOM 8551 C CA . ARG D 1 55 ? 103.077 1.659 27.357 1.00 63.60 131 ARG D CA 1
ATOM 8552 C C . ARG D 1 55 ? 102.009 1.769 28.429 1.00 64.34 131 ARG D C 1
ATOM 8553 O O . ARG D 1 55 ? 100.963 1.133 28.337 1.00 74.32 131 ARG D O 1
ATOM 8561 N N . PHE D 1 56 ? 102.289 2.549 29.464 1.00 62.35 132 PHE D N 1
ATOM 8562 C CA . PHE D 1 56 ? 101.310 2.788 30.513 1.00 63.15 132 PHE D CA 1
ATOM 8563 C C . PHE D 1 56 ? 100.662 4.149 30.296 1.00 73.05 132 PHE D C 1
ATOM 8564 O O . PHE D 1 56 ? 101.307 5.097 29.819 1.00 63.96 132 PHE D O 1
ATOM 8572 N N . PHE D 1 57 ? 99.388 4.245 30.661 1.00 71.58 133 PHE D N 1
ATOM 8573 C CA . PHE D 1 57 ? 98.676 5.502 30.567 1.00 76.12 133 PHE D CA 1
ATOM 8574 C C . PHE D 1 57 ? 97.479 5.484 31.502 1.00 70.95 133 PHE D C 1
ATOM 8575 O O . PHE D 1 57 ? 97.145 4.453 32.089 1.00 68.16 133 PHE D O 1
ATOM 8583 N N . VAL D 1 58 ? 96.849 6.649 31.620 1.00 66.14 134 VAL D N 1
ATOM 8584 C CA . VAL D 1 58 ? 95.605 6.845 32.350 1.00 65.26 134 VAL D CA 1
ATOM 8585 C C . VAL D 1 58 ? 94.496 7.133 31.327 1.00 61.03 134 VAL D C 1
ATOM 8586 O O . VAL D 1 58 ? 94.722 7.845 30.352 1.00 74.53 134 VAL D O 1
ATOM 8590 N N . SER D 1 59 ? 93.311 6.569 31.523 1.00 59.41 135 SER D N 1
ATOM 8591 C CA . SER D 1 59 ? 92.174 6.906 30.670 1.00 66.69 135 SER D CA 1
ATOM 8592 C C . SER D 1 59 ? 90.880 6.904 31.446 1.00 81.44 135 SER D C 1
ATOM 8593 O O . SER D 1 59 ? 90.834 6.531 32.624 1.00 88.12 135 SER D O 1
ATOM 8596 N N . MET D 1 60 ? 89.814 7.290 30.761 1.00 87.49 136 MET D N 1
ATOM 8597 C CA . MET D 1 60 ? 88.530 7.458 31.412 1.00 91.65 136 MET D CA 1
ATOM 8598 C C . MET D 1 60 ? 87.374 6.972 30.533 1.00 101.28 136 MET D C 1
ATOM 8599 O O . MET D 1 60 ? 86.338 6.527 31.048 1.00 109.79 136 MET D O 1
ATOM 8604 N N . GLY D 1 61 ? 87.572 7.057 29.216 1.00 103.44 137 GLY D N 1
ATOM 8605 C CA . GLY D 1 61 ? 86.624 6.555 28.237 1.00 112.22 137 GLY D CA 1
ATOM 8606 C C . GLY D 1 61 ? 87.205 6.401 26.836 1.00 120.50 137 GLY D C 1
ATOM 8607 O O . GLY D 1 61 ? 88.388 6.084 26.663 1.00 118.27 137 GLY D O 1
ATOM 8608 N N . TYR D 1 62 ? 86.366 6.638 25.830 1.00 122.87 138 TYR D N 1
ATOM 8609 C CA . TYR D 1 62 ? 86.739 6.372 24.444 1.00 124.99 138 TYR D CA 1
ATOM 8610 C C . TYR D 1 62 ? 86.500 7.569 23.523 1.00 121.82 138 TYR D C 1
ATOM 8611 O O . TYR D 1 62 ? 85.737 7.492 22.557 1.00 115.75 138 TYR D O 1
ATOM 8620 N N . VAL D 1 73 ? 91.241 15.405 37.471 1.00 105.95 149 VAL D N 1
ATOM 8621 C CA . VAL D 1 73 ? 91.043 14.392 38.514 1.00 115.64 149 VAL D CA 1
ATOM 8622 C C . VAL D 1 73 ? 89.603 13.846 38.557 1.00 114.84 149 VAL D C 1
ATOM 8623 O O . VAL D 1 73 ? 88.636 14.608 38.672 1.00 117.73 149 VAL D O 1
ATOM 8627 N N . SER D 1 74 ? 89.472 12.524 38.454 1.00 109.39 150 SER D N 1
ATOM 8628 C CA . SER D 1 74 ? 88.163 11.876 38.445 1.00 103.28 150 SER D CA 1
ATOM 8629 C C . SER D 1 74 ? 88.199 10.512 39.136 1.00 98.40 150 SER D C 1
ATOM 8630 O O . SER D 1 74 ? 89.247 9.851 39.179 1.00 101.62 150 SER D O 1
ATOM 8633 N N . GLU D 1 75 ? 87.055 10.094 39.678 1.00 87.10 151 GLU D N 1
ATOM 8634 C CA . GLU D 1 75 ? 86.939 8.762 40.254 1.00 81.81 151 GLU D CA 1
ATOM 8635 C C . GLU D 1 75 ? 86.977 7.776 39.110 1.00 84.25 151 GLU D C 1
ATOM 8636 O O . GLU D 1 75 ? 87.384 6.632 39.276 1.00 100.18 151 GLU D O 1
ATOM 8642 N N . GLN D 1 76 ? 86.560 8.241 37.937 1.00 74.49 152 GLN D N 1
ATOM 8643 C CA . GLN D 1 76 ? 86.419 7.373 36.782 1.00 81.54 152 GLN D CA 1
ATOM 8644 C C . GLN D 1 76 ? 87.756 6.972 36.153 1.00 75.42 152 GLN D C 1
ATOM 8645 O O . GLN D 1 76 ? 87.810 6.031 35.364 1.00 68.65 152 GLN D O 1
ATOM 8651 N N . MET D 1 77 ? 88.828 7.672 36.516 1.00 73.76 156 MET D N 1
ATOM 8652 C CA . MET D 1 77 ? 90.140 7.429 35.913 1.00 72.04 156 MET D CA 1
ATOM 8653 C C . MET D 1 77 ? 90.741 6.092 36.351 1.00 69.13 156 MET D C 1
ATOM 8654 O O . MET D 1 77 ? 90.725 5.742 37.535 1.00 77.97 156 MET D O 1
ATOM 8659 N N . ASN D 1 78 ? 91.272 5.349 35.386 1.00 68.76 157 ASN D N 1
ATOM 8660 C CA . ASN D 1 78 ? 91.972 4.100 35.668 1.00 75.08 157 ASN D CA 1
ATOM 8661 C C . ASN D 1 78 ? 93.370 4.125 35.073 1.00 74.20 157 ASN D C 1
ATOM 8662 O O . ASN D 1 78 ? 93.653 4.924 34.181 1.00 70.76 157 ASN D O 1
ATOM 8667 N N . VAL D 1 79 ? 94.247 3.256 35.570 1.00 77.27 158 VAL D N 1
ATOM 8668 C CA . VAL D 1 79 ? 95.542 3.041 34.934 1.00 64.98 158 VAL D CA 1
ATOM 8669 C C . VAL D 1 79 ? 95.512 1.775 34.081 1.00 61.28 158 VAL D C 1
ATOM 8670 O O . VAL D 1 79 ? 95.104 0.708 34.549 1.00 70.87 158 VAL D O 1
ATOM 8674 N N . TYR D 1 80 ? 95.931 1.901 32.825 1.00 63.64 159 TYR D N 1
ATOM 8675 C CA . TYR D 1 80 ? 96.039 0.750 31.929 1.00 57.49 159 TYR D CA 1
ATOM 8676 C C . TYR D 1 80 ? 97.444 0.642 31.346 1.00 58.18 159 TYR D C 1
ATOM 8677 O O . TYR D 1 80 ? 98.257 1.560 31.468 1.00 61.59 159 TYR D O 1
ATOM 8686 N N . SER D 1 81 ? 97.722 -0.479 30.695 1.00 59.87 160 SER D N 1
ATOM 8687 C CA . SER D 1 81 ? 98.939 -0.600 29.893 1.00 63.72 160 SER D CA 1
ATOM 8688 C C . SER D 1 81 ? 98.749 -1.542 28.699 1.00 64.91 160 SER D C 1
ATOM 8689 O O . SER D 1 81 ? 97.862 -2.412 28.699 1.00 59.13 160 SER D O 1
ATOM 8692 N N . VAL D 1 82 ? 99.574 -1.346 27.675 1.00 63.14 161 VAL D N 1
ATOM 8693 C CA . VAL D 1 82 ? 99.606 -2.241 26.525 1.00 59.13 161 VAL D CA 1
ATOM 8694 C C . VAL D 1 82 ? 101.053 -2.581 26.249 1.00 60.48 161 VAL D C 1
ATOM 8695 O O . VAL D 1 82 ? 101.959 -1.918 26.764 1.00 65.27 161 VAL D O 1
ATOM 8699 N N . LYS D 1 83 ? 101.283 -3.613 25.446 1.00 63.22 162 LYS D N 1
ATOM 8700 C CA . LYS D 1 83 ? 102.634 -3.874 24.983 1.00 62.15 162 LYS D CA 1
ATOM 8701 C C . LYS D 1 83 ? 103.006 -2.733 24.039 1.00 67.40 162 LYS D C 1
ATOM 8702 O O . LYS D 1 83 ? 102.191 -2.362 23.173 1.00 55.50 162 LYS D O 1
ATOM 8708 N N . LEU D 1 84 ? 104.199 -2.156 24.230 1.00 64.55 163 LEU D N 1
ATOM 8709 C CA . LEU D 1 84 ? 104.719 -1.153 23.301 1.00 65.31 163 LEU D CA 1
ATOM 8710 C C . LEU D 1 84 ? 104.615 -1.672 21.850 1.00 69.37 163 LEU D C 1
ATOM 8711 O O . LEU D 1 84 ? 105.206 -2.700 21.497 1.00 62.59 163 LEU D O 1
ATOM 8716 N N . GLY D 1 85 ? 103.840 -0.974 21.025 1.00 64.41 164 GLY D N 1
ATOM 8717 C CA . GLY D 1 85 ? 103.585 -1.434 19.671 1.00 84.65 164 GLY D CA 1
ATOM 8718 C C . GLY D 1 85 ? 102.116 -1.725 19.405 1.00 84.71 164 GLY D C 1
ATOM 8719 O O . GLY D 1 85 ? 101.559 -1.335 18.371 1.00 89.91 164 GLY D O 1
ATOM 8720 N N . ASP D 1 86 ? 101.481 -2.422 20.336 1.00 69.60 165 ASP D N 1
ATOM 8721 C CA . ASP D 1 86 ? 100.047 -2.638 20.247 1.00 67.75 165 ASP D CA 1
ATOM 8722 C C . ASP D 1 86 ? 99.277 -1.335 20.488 1.00 63.99 165 ASP D C 1
ATOM 8723 O O . ASP D 1 86 ? 99.633 -0.546 21.356 1.00 61.33 165 ASP D O 1
ATOM 8728 N N . PRO D 1 87 ? 98.223 -1.098 19.697 1.00 69.20 166 PRO D N 1
ATOM 8729 C CA . PRO D 1 87 ? 97.319 0.039 19.946 1.00 66.55 166 PRO D CA 1
ATOM 8730 C C . PRO D 1 87 ? 96.456 -0.181 21.185 1.00 69.36 166 PRO D C 1
ATOM 8731 O O . PRO D 1 87 ? 96.175 -1.328 21.555 1.00 64.80 166 PRO D O 1
ATOM 8735 N N . PRO D 1 88 ? 96.036 0.910 21.829 1.00 70.60 167 PRO D N 1
ATOM 8736 C CA . PRO D 1 88 ? 95.133 0.769 22.979 1.00 72.34 167 PRO D CA 1
ATOM 8737 C C . PRO D 1 88 ? 93.665 0.502 22.615 1.00 79.26 167 PRO D C 1
ATOM 8738 O O . PRO D 1 88 ? 92.770 1.214 23.086 1.00 79.79 167 PRO D O 1
ATOM 8742 N N . THR D 1 89 ? 93.428 -0.519 21.791 1.00 80.74 168 THR D N 1
ATOM 8743 C CA . THR D 1 89 ? 92.090 -1.092 21.638 1.00 84.67 168 THR D CA 1
ATOM 8744 C C . THR D 1 89 ? 91.726 -1.954 22.855 1.00 92.58 168 THR D C 1
ATOM 8745 O O . THR D 1 89 ? 92.558 -2.727 23.343 1.00 78.20 168 THR D O 1
ATOM 8749 N N . PRO D 1 90 ? 90.477 -1.816 23.344 1.00 107.84 169 PRO D N 1
ATOM 8750 C CA . PRO D 1 90 ? 89.883 -2.542 24.475 1.00 107.60 169 PRO D CA 1
ATOM 8751 C C . PRO D 1 90 ? 90.364 -3.987 24.561 1.00 103.46 169 PRO D C 1
ATOM 8752 O O . PRO D 1 90 ? 90.672 -4.482 25.646 1.00 119.92 169 PRO D O 1
ATOM 8756 N N . ASP D 1 91 ? 90.438 -4.644 23.410 1.00 85.58 170 ASP D N 1
ATOM 8757 C CA . ASP D 1 91 ? 90.989 -5.991 23.289 1.00 89.62 170 ASP D CA 1
ATOM 8758 C C . ASP D 1 91 ? 92.427 -6.127 23.815 1.00 83.67 170 ASP D C 1
ATOM 8759 O O . ASP D 1 91 ? 92.813 -7.174 24.339 1.00 90.64 170 ASP D O 1
ATOM 8764 N N . LYS D 1 92 A 93.217 -5.066 23.672 1.00 77.00 170 LYS D N 1
ATOM 8765 C CA . LYS D 1 92 A 94.657 -5.131 23.952 1.00 79.28 170 LYS D CA 1
ATOM 8766 C C . LYS D 1 92 A 95.020 -4.509 25.306 1.00 77.61 170 LYS D C 1
ATOM 8767 O O . LYS D 1 92 A 96.198 -4.466 25.687 1.00 62.50 170 LYS D O 1
ATOM 8773 N N . LEU D 1 93 ? 93.995 -4.042 26.013 1.00 71.27 171 LEU D N 1
ATOM 8774 C CA . LEU D 1 93 ? 94.154 -3.375 27.292 1.00 66.87 171 LEU D CA 1
ATOM 8775 C C . LEU D 1 93 ? 94.368 -4.331 28.470 1.00 72.24 171 LEU D C 1
ATOM 8776 O O . LEU D 1 93 ? 93.791 -5.427 28.531 1.00 81.38 171 LEU D O 1
ATOM 8781 N N . LYS D 1 94 ? 95.216 -3.904 29.399 1.00 61.29 172 LYS D N 1
ATOM 8782 C CA . LYS D 1 94 ? 95.325 -4.541 30.705 1.00 62.89 172 LYS D CA 1
ATOM 8783 C C . LYS D 1 94 ? 95.036 -3.498 31.788 1.00 63.90 172 LYS D C 1
ATOM 8784 O O . LYS D 1 94 ? 95.737 -2.481 31.887 1.00 60.77 172 LYS D O 1
ATOM 8790 N N . PHE D 1 95 ? 93.992 -3.739 32.579 1.00 65.34 173 PHE D N 1
ATOM 8791 C CA . PHE D 1 95 ? 93.712 -2.899 33.738 1.00 66.95 173 PHE D CA 1
ATOM 8792 C C . PHE D 1 95 ? 94.896 -2.966 34.703 1.00 62.79 173 PHE D C 1
ATOM 8793 O O . PHE D 1 95 ? 95.423 -4.049 34.971 1.00 62.28 173 PHE D O 1
ATOM 8801 N N . GLU D 1 96 ? 95.320 -1.815 35.216 1.00 53.02 174 GLU D N 1
ATOM 8802 C CA . GLU D 1 96 ? 96.479 -1.779 36.101 1.00 65.02 174 GLU D CA 1
ATOM 8803 C C . GLU D 1 96 ? 96.149 -1.310 37.527 1.00 68.36 174 GLU D C 1
ATOM 8804 O O . GLU D 1 96 ? 96.592 -1.930 38.497 1.00 71.63 174 GLU D O 1
ATOM 8810 N N . ALA D 1 97 ? 95.372 -0.232 37.643 1.00 60.23 175 ALA D N 1
ATOM 8811 C CA . ALA D 1 97 ? 94.960 0.312 38.940 1.00 60.65 175 ALA D CA 1
ATOM 8812 C C . ALA D 1 97 ? 93.889 1.363 38.718 1.00 60.00 175 ALA D C 1
ATOM 8813 O O . ALA D 1 97 ? 93.650 1.777 37.585 1.00 61.49 175 ALA D O 1
ATOM 8815 N N . VAL D 1 98 ? 93.257 1.798 39.804 1.00 61.31 176 VAL D N 1
ATOM 8816 C CA . VAL D 1 98 ? 92.375 2.964 39.778 1.00 62.49 176 VAL D CA 1
ATOM 8817 C C . VAL D 1 98 ? 93.228 4.203 40.084 1.00 65.79 176 VAL D C 1
ATOM 8818 O O . VAL D 1 98 ? 94.014 4.188 41.034 1.00 68.34 176 VAL D O 1
ATOM 8822 N N . GLY D 1 99 ? 93.104 5.258 39.276 1.00 73.33 177 GLY D N 1
ATOM 8823 C CA . GLY D 1 99 ? 93.908 6.459 39.484 1.00 79.96 177 GLY D CA 1
ATOM 8824 C C . GLY D 1 99 ? 94.060 7.439 38.320 1.00 82.00 177 GLY D C 1
ATOM 8825 O O . GLY D 1 99 ? 93.644 7.162 37.191 1.00 89.56 177 GLY D O 1
ATOM 8826 N N . TRP D 1 100 ? 94.665 8.592 38.602 1.00 72.53 178 TRP D N 1
ATOM 8827 C CA . TRP D 1 100 ? 94.843 9.652 37.603 1.00 79.95 178 TRP D CA 1
ATOM 8828 C C . TRP D 1 100 ? 96.320 10.015 37.434 1.00 81.68 178 TRP D C 1
ATOM 8829 O O . TRP D 1 100 ? 96.661 10.940 36.699 1.00 85.06 178 TRP D O 1
ATOM 8840 N N . SER D 1 101 ? 97.188 9.284 38.126 1.00 80.96 179 SER D N 1
ATOM 8841 C CA . SER D 1 101 ? 98.622 9.562 38.135 1.00 79.79 179 SER D CA 1
ATOM 8842 C C . SER D 1 101 ? 99.360 8.253 38.406 1.00 73.51 179 SER D C 1
ATOM 8843 O O . SER D 1 101 ? 99.014 7.534 39.346 1.00 71.27 179 SER D O 1
ATOM 8846 N N . ALA D 1 102 ? 100.366 7.927 37.596 1.00 75.62 180 ALA D N 1
ATOM 8847 C CA . ALA D 1 102 ? 101.002 6.612 37.732 1.00 71.43 180 ALA D CA 1
ATOM 8848 C C . ALA D 1 102 ? 102.476 6.511 37.330 1.00 75.21 180 ALA D C 1
ATOM 8849 O O . ALA D 1 102 ? 102.912 7.086 36.330 1.00 83.95 180 ALA D O 1
ATOM 8851 N N . SER D 1 103 ? 103.224 5.752 38.127 1.00 73.27 181 SER D N 1
ATOM 8852 C CA . SER D 1 103 ? 104.589 5.367 37.804 1.00 71.49 181 SER D CA 1
ATOM 8853 C C . SER D 1 103 ? 104.656 3.846 37.870 1.00 72.53 181 SER D C 1
ATOM 8854 O O . SER D 1 103 ? 104.059 3.231 38.760 1.00 73.60 181 SER D O 1
ATOM 8857 N N . SER D 1 104 ? 105.367 3.217 36.946 1.00 67.28 182 SER D N 1
ATOM 8858 C CA . SER D 1 104 ? 105.558 1.777 37.089 1.00 66.60 182 SER D CA 1
ATOM 8859 C C . SER D 1 104 ? 106.986 1.349 36.798 1.00 64.87 182 SER D C 1
ATOM 8860 O O . SER D 1 104 ? 107.811 2.153 36.349 1.00 67.13 182 SER D O 1
ATOM 8863 N N . CYS D 1 105 ? 107.266 0.078 37.078 1.00 64.52 183 CYS D N 1
ATOM 8864 C CA . CYS D 1 105 ? 108.594 -0.512 36.883 1.00 67.32 183 CYS D CA 1
ATOM 8865 C C . CYS D 1 105 ? 108.581 -1.985 37.288 1.00 74.89 183 CYS D C 1
ATOM 8866 O O . CYS D 1 105 ? 107.762 -2.416 38.118 1.00 77.89 183 CYS D O 1
ATOM 8869 N N . HIS D 1 106 ? 109.506 -2.743 36.708 1.00 71.81 184 HIS D N 1
ATOM 8870 C CA . HIS D 1 106 ? 109.540 -4.192 36.865 1.00 69.70 184 HIS D CA 1
ATOM 8871 C C . HIS D 1 106 ? 110.861 -4.606 37.512 1.00 73.80 184 HIS D C 1
ATOM 8872 O O . HIS D 1 106 ? 111.916 -4.076 37.153 1.00 76.80 184 HIS D O 1
ATOM 8879 N N . ASP D 1 107 ? 110.802 -5.546 38.456 1.00 72.67 185 ASP D N 1
ATOM 8880 C CA . ASP D 1 107 ? 111.964 -5.889 39.283 1.00 72.46 185 ASP D CA 1
ATOM 8881 C C . ASP D 1 107 ? 112.577 -7.224 38.892 1.00 73.67 185 ASP D C 1
ATOM 8882 O O . ASP D 1 107 ? 113.477 -7.727 39.569 1.00 71.80 185 ASP D O 1
ATOM 8887 N N . GLY D 1 108 ? 112.075 -7.794 37.800 1.00 77.25 186 GLY D N 1
ATOM 8888 C CA . GLY D 1 108 ? 112.453 -9.134 37.383 1.00 76.03 186 GLY D CA 1
ATOM 8889 C C . GLY D 1 108 ? 111.392 -10.165 37.737 1.00 75.47 186 GLY D C 1
ATOM 8890 O O . GLY D 1 108 ? 111.348 -11.250 37.160 1.00 71.39 186 GLY D O 1
ATOM 8891 N N . PHE D 1 109 ? 110.532 -9.819 38.690 1.00 82.25 187 PHE D N 1
ATOM 8892 C CA . PHE D 1 109 ? 109.516 -10.743 39.180 1.00 79.94 187 PHE D CA 1
ATOM 8893 C C . PHE D 1 109 ? 108.111 -10.275 38.822 1.00 79.90 187 PHE D C 1
ATOM 8894 O O . PHE D 1 109 ? 107.275 -11.058 38.347 1.00 67.13 187 PHE D O 1
ATOM 8902 N N . GLN D 1 110 ? 107.860 -8.989 39.058 1.00 82.31 188 GLN D N 1
ATOM 8903 C CA . GLN D 1 110 ? 106.508 -8.451 38.998 1.00 68.34 188 GLN D CA 1
ATOM 8904 C C . GLN D 1 110 ? 106.500 -6.955 38.697 1.00 68.81 188 GLN D C 1
ATOM 8905 O O . GLN D 1 110 ? 107.447 -6.221 39.024 1.00 72.25 188 GLN D O 1
ATOM 8911 N N . TRP D 1 111 ? 105.425 -6.511 38.056 1.00 60.77 189 TRP D N 1
ATOM 8912 C CA . TRP D 1 111 ? 105.181 -5.087 37.890 1.00 56.94 189 TRP D CA 1
ATOM 8913 C C . TRP D 1 111 ? 104.782 -4.455 39.220 1.00 64.13 189 TRP D C 1
ATOM 8914 O O . TRP D 1 111 ? 103.805 -4.867 39.880 1.00 59.38 189 TRP D O 1
ATOM 8925 N N . THR D 1 112 ? 105.563 -3.460 39.609 1.00 59.83 190 THR D N 1
ATOM 8926 C CA . THR D 1 112 ? 105.197 -2.585 40.702 1.00 71.67 190 THR D CA 1
ATOM 8927 C C . THR D 1 112 ? 104.511 -1.365 40.084 1.00 73.89 190 THR D C 1
ATOM 8928 O O . THR D 1 112 ? 105.045 -0.748 39.150 1.00 73.62 190 THR D O 1
ATOM 8932 N N . VAL D 1 113 ? 103.317 -1.035 40.570 1.00 68.99 191 VAL D N 1
ATOM 8933 C CA . VAL D 1 113 ? 102.581 0.112 40.031 1.00 68.78 191 VAL D CA 1
ATOM 8934 C C . VAL D 1 113 ? 102.102 1.065 41.130 1.00 72.21 191 VAL D C 1
ATOM 8935 O O . VAL D 1 113 ? 101.343 0.672 42.018 1.00 83.21 191 VAL D O 1
ATOM 8939 N N . LEU D 1 114 ? 102.557 2.315 41.065 1.00 68.03 192 LEU D N 1
ATOM 8940 C CA . LEU D 1 114 ? 102.106 3.360 41.989 1.00 73.57 192 LEU D CA 1
ATOM 8941 C C . LEU D 1 114 ? 101.022 4.210 41.340 1.00 75.51 192 LEU D C 1
ATOM 8942 O O . LEU D 1 114 ? 101.204 4.757 40.248 1.00 71.15 192 LEU D O 1
ATOM 8947 N N . SER D 1 115 ? 99.893 4.317 42.026 1.00 74.55 193 SER D N 1
ATOM 8948 C CA . SER D 1 115 ? 98.740 5.014 41.494 1.00 66.54 193 SER D CA 1
ATOM 8949 C C . SER D 1 115 ? 98.118 5.940 42.554 1.00 71.73 193 SER D C 1
ATOM 8950 O O . SER D 1 115 ? 97.841 5.526 43.692 1.00 70.22 193 SER D O 1
ATOM 8953 N N . VAL D 1 116 ? 97.921 7.199 42.171 1.00 69.29 194 VAL D N 1
ATOM 8954 C CA . VAL D 1 116 ? 97.223 8.170 42.999 1.00 62.04 194 VAL D CA 1
ATOM 8955 C C . VAL D 1 116 ? 95.732 8.049 42.731 1.00 68.68 194 VAL D C 1
ATOM 8956 O O . VAL D 1 116 ? 95.275 8.169 41.599 1.00 74.88 194 VAL D O 1
ATOM 8960 N N . ALA D 1 117 ? 94.968 7.823 43.783 1.00 75.15 195 ALA D N 1
ATOM 8961 C CA . ALA D 1 117 ? 93.548 7.595 43.631 1.00 73.71 195 ALA D CA 1
ATOM 8962 C C . ALA D 1 117 ? 92.842 8.152 44.854 1.00 79.64 195 ALA D C 1
ATOM 8963 O O . ALA D 1 117 ? 93.492 8.654 45.781 1.00 78.40 195 ALA D O 1
ATOM 8965 N N . GLY D 1 118 ? 91.514 8.066 44.845 1.00 77.92 196 GLY D N 1
ATOM 8966 C CA . GLY D 1 118 ? 90.699 8.545 45.946 1.00 75.25 196 GLY D CA 1
ATOM 8967 C C . GLY D 1 118 ? 90.815 10.042 46.155 1.00 83.23 196 GLY D C 1
ATOM 8968 O O . GLY D 1 118 ? 90.479 10.835 45.276 1.00 88.56 196 GLY D O 1
ATOM 8969 N N . ASP D 1 119 ? 91.302 10.427 47.328 1.00 90.89 200 ASP D N 1
ATOM 8970 C CA . ASP D 1 119 ? 91.447 11.834 47.670 1.00 96.49 200 ASP D CA 1
ATOM 8971 C C . ASP D 1 119 ? 92.853 12.345 47.355 1.00 103.71 200 ASP D C 1
ATOM 8972 O O . ASP D 1 119 ? 93.116 13.550 47.432 1.00 110.36 200 ASP D O 1
ATOM 8977 N N . GLY D 1 120 ? 93.746 11.426 46.991 1.00 96.16 201 GLY D N 1
ATOM 8978 C CA . GLY D 1 120 ? 95.116 11.785 46.665 1.00 93.03 201 GLY D CA 1
ATOM 8979 C C . GLY D 1 120 ? 96.176 11.003 47.426 1.00 85.03 201 GLY D C 1
ATOM 8980 O O . GLY D 1 120 ? 97.284 11.499 47.654 1.00 81.60 201 GLY D O 1
ATOM 8981 N N . PHE D 1 121 ? 95.840 9.782 47.831 1.00 76.45 202 PHE D N 1
ATOM 8982 C CA . PHE D 1 121 ? 96.842 8.874 48.382 1.00 78.10 202 PHE D CA 1
ATOM 8983 C C . PHE D 1 121 ? 97.354 7.960 47.268 1.00 76.45 202 PHE D C 1
ATOM 8984 O O . PHE D 1 121 ? 96.638 7.697 46.292 1.00 84.65 202 PHE D O 1
ATOM 8992 N N . VAL D 1 122 ? 98.587 7.480 47.391 1.00 78.72 203 VAL D N 1
ATOM 8993 C CA . VAL D 1 122 ? 99.093 6.530 46.401 1.00 83.85 203 VAL D CA 1
ATOM 8994 C C . VAL D 1 122 ? 98.935 5.087 46.862 1.00 72.58 203 VAL D C 1
ATOM 8995 O O . VAL D 1 122 ? 99.303 4.739 47.990 1.00 72.61 203 VAL D O 1
ATOM 8999 N N . SER D 1 123 ? 98.355 4.261 45.991 1.00 67.34 204 SER D N 1
ATOM 9000 C CA . SER D 1 123 ? 98.240 2.825 46.261 1.00 72.41 204 SER D CA 1
ATOM 9001 C C . SER D 1 123 ? 99.339 2.092 45.492 1.00 77.89 204 SER D C 1
ATOM 9002 O O . SER D 1 123 ? 99.640 2.456 44.348 1.00 77.74 204 SER D O 1
ATOM 9005 N N . ILE D 1 124 ? 99.952 1.085 46.115 1.00 79.09 205 ILE D N 1
ATOM 9006 C CA . ILE D 1 124 ? 101.040 0.351 45.460 1.00 76.23 205 ILE D CA 1
ATOM 9007 C C . ILE D 1 124 ? 100.655 -1.087 45.138 1.00 68.05 205 ILE D C 1
ATOM 9008 O O . ILE D 1 124 ? 100.396 -1.883 46.045 1.00 77.09 205 ILE D O 1
ATOM 9013 N N . LEU D 1 125 ? 100.646 -1.425 43.851 1.00 69.76 206 LEU D N 1
ATOM 9014 C CA . LEU D 1 125 ? 100.226 -2.763 43.414 1.00 69.61 206 LEU D CA 1
ATOM 9015 C C . LEU D 1 125 ? 101.396 -3.580 42.890 1.00 65.33 206 LEU D C 1
ATOM 9016 O O . LEU D 1 125 ? 102.211 -3.085 42.105 1.00 71.74 206 LEU D O 1
ATOM 9021 N N . TYR D 1 126 ? 101.476 -4.834 43.331 1.00 59.98 207 TYR D N 1
ATOM 9022 C CA . TYR D 1 126 ? 102.601 -5.710 42.988 1.00 65.30 207 TYR D CA 1
ATOM 9023 C C . TYR D 1 126 ? 102.027 -7.041 42.509 1.00 71.11 207 TYR D C 1
ATOM 9024 O O . TYR D 1 126 ? 101.432 -7.800 43.285 1.00 76.36 207 TYR D O 1
ATOM 9033 N N . GLY D 1 127 ? 102.215 -7.330 41.227 1.00 83.94 208 GLY D N 1
ATOM 9034 C CA . GLY D 1 127 ? 101.284 -8.205 40.542 1.00 89.33 208 GLY D CA 1
ATOM 9035 C C . GLY D 1 127 ? 100.090 -7.297 40.383 1.00 95.80 208 GLY D C 1
ATOM 9036 O O . GLY D 1 127 ? 100.257 -6.123 40.030 1.00 114.58 208 GLY D O 1
ATOM 9037 N N . GLY D 1 128 ? 98.900 -7.805 40.656 1.00 80.20 209 GLY D N 1
ATOM 9038 C CA . GLY D 1 128 ? 97.765 -6.918 40.778 1.00 79.85 209 GLY D CA 1
ATOM 9039 C C . GLY D 1 128 ? 97.246 -6.969 42.194 1.00 70.76 209 GLY D C 1
ATOM 9040 O O . GLY D 1 128 ? 96.033 -6.959 42.412 1.00 74.91 209 GLY D O 1
ATOM 9041 N N . ILE D 1 129 ? 98.161 -7.054 43.158 1.00 60.16 210 ILE D N 1
ATOM 9042 C CA . ILE D 1 129 ? 97.770 -7.070 44.568 1.00 73.16 210 ILE D CA 1
ATOM 9043 C C . ILE D 1 129 ? 98.353 -5.871 45.304 1.00 79.18 210 ILE D C 1
ATOM 9044 O O . ILE D 1 129 ? 99.503 -5.478 45.084 1.00 85.48 210 ILE D O 1
ATOM 9049 N N . ILE D 1 130 ? 97.542 -5.259 46.152 1.00 75.98 211 ILE D N 1
ATOM 9050 C CA . ILE D 1 130 ? 98.007 -4.095 46.879 1.00 69.54 211 ILE D CA 1
ATOM 9051 C C . ILE D 1 130 ? 98.958 -4.471 48.031 1.00 70.00 211 ILE D C 1
ATOM 9052 O O . ILE D 1 130 ? 98.631 -5.297 48.899 1.00 67.15 211 ILE D O 1
ATOM 9057 N N . THR D 1 131 ? 100.154 -3.883 48.001 1.00 70.11 212 THR D N 1
ATOM 9058 C CA . THR D 1 131 ? 101.211 -4.231 48.954 1.00 70.52 212 THR D CA 1
ATOM 9059 C C . THR D 1 131 ? 101.526 -3.089 49.920 1.00 73.18 212 THR D C 1
ATOM 9060 O O . THR D 1 131 ? 102.159 -3.312 50.954 1.00 78.37 212 THR D O 1
ATOM 9064 N N . ASP D 1 132 ? 101.089 -1.877 49.577 1.00 73.94 213 ASP D N 1
ATOM 9065 C CA . ASP D 1 132 ? 101.269 -0.718 50.455 1.00 78.31 213 ASP D CA 1
ATOM 9066 C C . ASP D 1 132 ? 100.431 0.492 50.047 1.00 75.75 213 ASP D C 1
ATOM 9067 O O . ASP D 1 132 ? 100.000 0.604 48.905 1.00 77.72 213 ASP D O 1
ATOM 9072 N N . THR D 1 133 ? 100.197 1.386 50.996 1.00 76.90 214 THR D N 1
ATOM 9073 C CA . THR D 1 133 ? 99.582 2.668 50.705 1.00 77.26 214 THR D CA 1
ATOM 9074 C C . THR D 1 133 ? 100.482 3.759 51.266 1.00 86.37 214 THR D C 1
ATOM 9075 O O . THR D 1 133 ? 101.159 3.571 52.281 1.00 83.12 214 THR D O 1
ATOM 9079 N N . ILE D 1 134 ? 100.495 4.898 50.590 1.00 83.72 215 ILE D N 1
ATOM 9080 C CA . ILE D 1 134 ? 101.247 6.057 51.038 1.00 80.59 215 ILE D CA 1
ATOM 9081 C C . ILE D 1 134 ? 100.267 7.229 51.080 1.00 81.47 215 ILE D C 1
ATOM 9082 O O . ILE D 1 134 ? 99.472 7.419 50.154 1.00 75.80 215 ILE D O 1
ATOM 9087 N N . HIS D 1 135 ? 100.291 8.000 52.161 1.00 78.22 216 HIS D N 1
ATOM 9088 C CA . HIS D 1 135 ? 99.308 9.060 52.309 1.00 77.66 216 HIS D CA 1
ATOM 9089 C C . HIS D 1 135 ? 99.957 10.431 52.417 1.00 90.45 216 HIS D C 1
ATOM 9090 O O . HIS D 1 135 ? 101.075 10.563 52.916 1.00 100.08 216 HIS D O 1
ATOM 9097 N N . PRO D 1 136 ? 99.262 11.455 51.906 1.00 89.24 217 PRO D N 1
ATOM 9098 C CA . PRO D 1 136 ? 99.696 12.849 52.026 1.00 86.64 217 PRO D CA 1
ATOM 9099 C C . PRO D 1 136 ? 99.801 13.302 53.482 1.00 103.90 217 PRO D C 1
ATOM 9100 O O . PRO D 1 136 ? 98.894 13.032 54.275 1.00 108.49 217 PRO D O 1
ATOM 9104 N N . THR D 1 137 ? 100.906 13.964 53.820 1.00 113.43 218 THR D N 1
ATOM 9105 C CA . THR D 1 137 ? 101.034 14.679 55.088 1.00 114.44 218 THR D CA 1
ATOM 9106 C C . THR D 1 137 ? 100.963 16.178 54.811 1.00 120.52 218 THR D C 1
ATOM 9107 O O . THR D 1 137 ? 100.104 16.891 55.341 1.00 115.20 218 THR D O 1
ATOM 9111 N N . ASN D 1 138 ? 101.877 16.625 53.951 1.00 127.24 219 ASN D N 1
ATOM 9112 C CA . ASN D 1 138 ? 102.073 18.032 53.606 1.00 128.85 219 ASN D CA 1
ATOM 9113 C C . ASN D 1 138 ? 101.026 18.622 52.645 1.00 115.85 219 ASN D C 1
ATOM 9114 O O . ASN D 1 138 ? 101.377 19.287 51.663 1.00 112.19 219 ASN D O 1
ATOM 9119 N N . GLY D 1 139 ? 99.749 18.381 52.929 1.00 109.96 220 GLY D N 1
ATOM 9120 C CA . GLY D 1 139 ? 98.668 19.001 52.178 1.00 110.08 220 GLY D CA 1
ATOM 9121 C C . GLY D 1 139 ? 97.932 18.105 51.192 1.00 102.55 220 GLY D C 1
ATOM 9122 O O . GLY D 1 139 ? 96.696 18.169 51.074 1.00 92.65 220 GLY D O 1
ATOM 9123 N N . GLY D 1 140 ? 98.685 17.274 50.473 1.00 96.47 221 GLY D N 1
ATOM 9124 C CA . GLY D 1 140 ? 98.126 16.525 49.365 1.00 91.45 221 GLY D CA 1
ATOM 9125 C C . GLY D 1 140 ? 97.760 17.454 48.224 1.00 100.70 221 GLY D C 1
ATOM 9126 O O . GLY D 1 140 ? 97.985 18.664 48.301 1.00 113.19 221 GLY D O 1
ATOM 9127 N N . PRO D 1 141 ? 97.273 16.889 47.114 1.00 104.21 222 PRO D N 1
ATOM 9128 C CA . PRO D 1 141 ? 97.317 15.450 46.833 1.00 105.58 222 PRO D CA 1
ATOM 9129 C C . PRO D 1 141 ? 98.750 14.995 46.527 1.00 104.12 222 PRO D C 1
ATOM 9130 O O . PRO D 1 141 ? 99.609 15.827 46.209 1.00 110.37 222 PRO D O 1
ATOM 9134 N N . LEU D 1 142 ? 99.009 13.694 46.635 1.00 93.92 223 LEU D N 1
ATOM 9135 C CA . LEU D 1 142 ? 100.320 13.138 46.270 1.00 87.44 223 LEU D CA 1
ATOM 9136 C C . LEU D 1 142 ? 100.495 13.062 44.747 1.00 86.71 223 LEU D C 1
ATOM 9137 O O . LEU D 1 142 ? 99.507 13.065 43.997 1.00 88.75 223 LEU D O 1
ATOM 9142 N N . ARG D 1 143 ? 101.747 13.028 44.293 1.00 82.12 224 ARG D N 1
ATOM 9143 C CA . ARG D 1 143 ? 102.042 13.066 42.862 1.00 79.99 224 ARG D CA 1
ATOM 9144 C C . ARG D 1 143 ? 103.168 12.094 42.485 1.00 83.64 224 ARG D C 1
ATOM 9145 O O . ARG D 1 143 ? 104.297 12.213 42.980 1.00 84.24 224 ARG D O 1
ATOM 9153 N N . THR D 1 144 ? 102.863 11.135 41.607 1.00 82.37 225 THR D N 1
ATOM 9154 C CA . THR D 1 144 ? 103.880 10.196 41.110 1.00 76.39 225 THR D CA 1
ATOM 9155 C C . THR D 1 144 ? 104.819 10.885 40.129 1.00 78.53 225 THR D C 1
ATOM 9156 O O . THR D 1 144 ? 104.575 12.028 39.712 1.00 72.67 225 THR D O 1
ATOM 9160 N N . GLN D 1 145 ? 105.883 10.183 39.748 1.00 77.47 226 GLN D N 1
ATOM 9161 C CA . GLN D 1 145 ? 106.883 10.771 38.871 1.00 72.77 226 GLN D CA 1
ATOM 9162 C C . GLN D 1 145 ? 106.484 10.709 37.398 1.00 72.64 226 GLN D C 1
ATOM 9163 O O . GLN D 1 145 ? 107.289 11.075 36.525 1.00 77.31 226 GLN D O 1
ATOM 9169 N N . ALA D 1 146 ? 105.249 10.243 37.145 1.00 63.56 227 ALA D N 1
ATOM 9170 C CA . ALA D 1 146 ? 104.615 10.252 35.812 1.00 65.83 227 ALA D CA 1
ATOM 9171 C C . ALA D 1 146 ? 105.469 9.584 34.732 1.00 67.04 227 ALA D C 1
ATOM 9172 O O . ALA D 1 146 ? 105.460 9.986 33.562 1.00 79.13 227 ALA D O 1
ATOM 9174 N N . SER D 1 147 ? 106.182 8.541 35.129 1.00 60.52 228 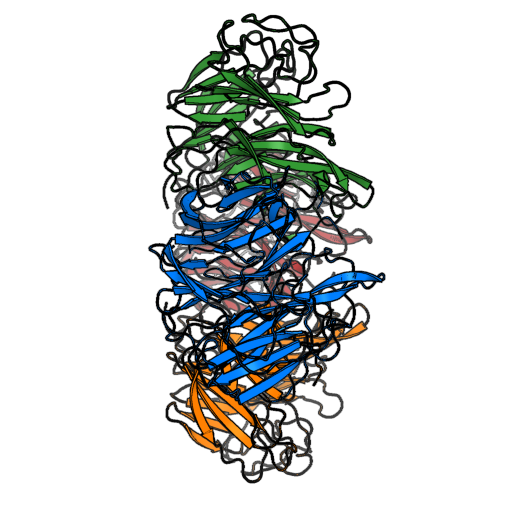SER D N 1
ATOM 9175 C CA . SER D 1 147 ? 107.276 8.033 34.328 1.00 71.64 228 SER D CA 1
ATOM 9176 C C . SER D 1 147 ? 107.742 6.728 34.949 1.00 70.11 228 SER D C 1
ATOM 9177 O O . SER D 1 147 ? 107.387 6.412 36.095 1.00 75.62 228 SER D O 1
ATOM 9180 N N . SER D 1 148 ? 108.513 5.951 34.200 1.00 61.27 229 SER D N 1
ATOM 9181 C CA . SER D 1 148 ? 108.998 4.691 34.744 1.00 72.77 229 SER D CA 1
ATOM 9182 C C . SER D 1 148 ? 109.863 4.954 35.971 1.00 72.66 229 SER D C 1
ATOM 9183 O O . SER D 1 148 ? 110.809 5.751 35.920 1.00 82.32 229 SER D O 1
ATOM 9186 N N . CYS D 1 149 ? 109.520 4.312 37.079 1.00 60.38 230 CYS D N 1
ATOM 9187 C CA . CYS D 1 149 ? 110.440 4.262 38.207 1.00 70.76 230 CYS D CA 1
ATOM 9188 C C . CYS D 1 149 ? 111.549 3.261 37.878 1.00 79.73 230 CYS D C 1
ATOM 9189 O O . CYS D 1 149 ? 111.511 2.613 36.821 1.00 72.51 230 CYS D O 1
ATOM 9192 N N . ILE D 1 150 ? 112.547 3.156 38.752 1.00 78.05 231 ILE D N 1
ATOM 9193 C CA . ILE D 1 150 ? 113.748 2.390 38.420 1.00 75.09 231 ILE D CA 1
ATOM 9194 C C . ILE D 1 150 ? 113.929 1.213 39.356 1.00 72.53 231 ILE D C 1
ATOM 9195 O O . ILE D 1 150 ? 113.842 1.358 40.571 1.00 81.39 231 ILE D O 1
ATOM 9200 N N . CYS D 1 151 ? 114.169 0.042 38.780 1.00 72.91 232 CYS D N 1
ATOM 9201 C CA . CYS D 1 151 ? 114.439 -1.155 39.559 1.00 75.94 232 CYS D CA 1
ATOM 9202 C C . CYS D 1 151 ? 115.828 -1.668 39.227 1.00 80.65 232 CYS D C 1
ATOM 9203 O O . CYS D 1 151 ? 116.250 -1.640 38.071 1.00 80.31 232 CYS D O 1
ATOM 9206 N N . ASN D 1 152 ? 116.540 -2.126 40.249 1.00 92.29 233 ASN D N 1
ATOM 9207 C CA . ASN D 1 152 ? 117.814 -2.796 40.042 1.00 96.18 233 ASN D CA 1
ATOM 9208 C C . ASN D 1 152 ? 118.074 -3.763 41.184 1.00 99.48 233 ASN D C 1
ATOM 9209 O O . ASN D 1 152 ? 117.976 -3.389 42.360 1.00 101.03 233 ASN D O 1
ATOM 9214 N N . ASP D 1 153 ? 118.366 -5.010 40.828 1.00 98.78 234 ASP D N 1
ATOM 9215 C CA . ASP D 1 153 ? 118.840 -6.005 41.783 1.00 103.21 234 ASP D CA 1
ATOM 9216 C C . ASP D 1 153 ? 117.798 -6.353 42.847 1.00 95.99 234 ASP D C 1
ATOM 9217 O O . ASP D 1 153 ? 118.131 -6.571 44.017 1.00 87.76 234 ASP D O 1
ATOM 9222 N N . GLY D 1 154 ? 116.536 -6.407 42.434 1.00 92.48 235 GLY D N 1
ATOM 9223 C CA . GLY D 1 154 ? 115.457 -6.774 43.334 1.00 88.03 235 GLY D CA 1
ATOM 9224 C C . GLY D 1 154 ? 114.797 -5.585 44.009 1.00 84.09 235 GLY D C 1
ATOM 9225 O O . GLY D 1 154 ? 113.711 -5.712 44.586 1.00 86.68 235 GLY D O 1
ATOM 9226 N N . THR D 1 155 ? 115.439 -4.424 43.914 1.00 78.29 236 THR D N 1
ATOM 9227 C CA . THR D 1 155 ? 115.008 -3.244 44.660 1.00 79.52 236 THR D CA 1
ATOM 9228 C C . THR D 1 155 ? 114.577 -2.098 43.727 1.00 77.58 236 THR D C 1
ATOM 9229 O O . THR D 1 155 ? 115.198 -1.863 42.684 1.00 75.87 236 THR D O 1
ATOM 9233 N N . CYS D 1 156 ? 113.512 -1.390 44.101 1.00 73.57 237 CYS D N 1
ATOM 9234 C CA . CYS D 1 156 ? 112.957 -0.322 43.257 1.00 67.87 237 CYS D CA 1
ATOM 9235 C C . CYS D 1 156 ? 112.946 1.038 43.957 1.00 77.50 237 CYS D C 1
ATOM 9236 O O . CYS D 1 156 ? 112.718 1.133 45.164 1.00 91.43 237 CYS D O 1
ATOM 9239 N N . TYR D 1 157 ? 113.171 2.086 43.175 1.00 72.39 238 TYR D N 1
ATOM 9240 C CA . TYR D 1 157 ? 113.254 3.454 43.685 1.00 70.48 238 TYR D CA 1
ATOM 9241 C C . TYR D 1 157 ? 112.294 4.365 42.918 1.00 73.86 238 TYR D C 1
ATOM 9242 O O . TYR D 1 157 ? 112.185 4.275 41.695 1.00 76.16 238 TYR D O 1
ATOM 9251 N N . THR D 1 158 ? 111.574 5.221 43.635 1.00 77.01 239 THR D N 1
ATOM 9252 C CA . THR D 1 158 ? 110.723 6.219 42.986 1.00 75.03 239 THR D CA 1
ATOM 9253 C C . THR D 1 158 ? 110.642 7.489 43.823 1.00 75.73 239 THR D C 1
ATOM 9254 O O . THR D 1 158 ? 111.045 7.508 44.990 1.00 90.24 239 THR D O 1
ATOM 9258 N N . ILE D 1 159 ? 110.117 8.547 43.217 1.00 71.59 240 ILE D N 1
ATOM 9259 C CA . ILE D 1 159 ? 110.022 9.832 43.879 1.00 76.51 240 ILE D CA 1
ATOM 9260 C C . ILE D 1 159 ? 108.574 10.315 43.852 1.00 80.15 240 ILE D C 1
ATOM 9261 O O . ILE D 1 159 ? 107.958 10.402 42.791 1.00 80.89 240 ILE D O 1
ATOM 9266 N N . ILE D 1 160 ? 108.036 10.615 45.032 1.00 87.75 241 ILE D N 1
ATOM 9267 C CA . ILE D 1 160 ? 106.662 11.099 45.177 1.00 86.86 241 ILE D CA 1
ATOM 9268 C C . ILE D 1 160 ? 106.670 12.533 45.713 1.00 77.37 241 ILE D C 1
ATOM 9269 O O . ILE D 1 160 ? 107.496 12.888 46.547 1.00 87.62 241 ILE D O 1
ATOM 9274 N N . ALA D 1 161 ? 105.748 13.355 45.225 1.00 77.78 242 ALA D N 1
ATOM 9275 C CA . ALA D 1 161 ? 105.707 14.767 45.582 1.00 81.78 242 ALA D CA 1
ATOM 9276 C C . ALA D 1 161 ? 104.471 15.089 46.416 1.00 87.07 242 ALA D C 1
ATOM 9277 O O . ALA D 1 161 ? 103.408 14.509 46.190 1.00 88.45 242 ALA D O 1
ATOM 9279 N N . ASP D 1 162 ? 104.614 16.013 47.368 1.00 82.70 243 ASP D N 1
ATOM 9280 C CA . ASP D 1 162 ? 103.484 16.543 48.134 1.00 82.58 243 ASP D CA 1
ATOM 9281 C C . ASP D 1 162 ? 103.544 18.077 48.091 1.00 94.82 243 ASP D C 1
ATOM 9282 O O . ASP D 1 162 ? 104.536 18.649 47.622 1.00 90.04 243 ASP D O 1
ATOM 9287 N N . GLY D 1 163 ? 102.494 18.741 48.572 1.00 103.20 244 GLY D N 1
ATOM 9288 C CA . GLY D 1 163 ? 102.426 20.192 48.514 1.00 100.97 244 GLY D CA 1
ATOM 9289 C C . GLY D 1 163 ? 101.173 20.691 47.814 1.00 112.58 244 GLY D C 1
ATOM 9290 O O . GLY D 1 163 ? 100.726 20.098 46.826 1.00 118.42 244 GLY D O 1
ATOM 9291 N N . THR D 1 164 ? 100.603 21.783 48.323 1.00 112.00 245 THR D N 1
ATOM 9292 C CA . THR D 1 164 ? 99.384 22.351 47.748 1.00 111.71 245 THR D CA 1
ATOM 9293 C C . THR D 1 164 ? 99.716 23.281 46.569 1.00 117.70 245 THR D C 1
ATOM 9294 O O . THR D 1 164 ? 98.861 23.566 45.725 1.00 120.56 245 THR D O 1
ATOM 9298 N N . THR D 1 165 ? 100.968 23.735 46.513 1.00 116.98 246 THR D N 1
ATOM 9299 C CA . THR D 1 165 ? 101.475 24.483 45.360 1.00 118.03 246 THR D CA 1
ATOM 9300 C C . THR D 1 165 ? 102.981 24.270 45.166 1.00 115.07 246 THR D C 1
ATOM 9301 O O . THR D 1 165 ? 103.686 23.871 46.106 1.00 114.87 246 THR D O 1
ATOM 9305 N N . TYR D 1 166 ? 103.461 24.550 43.952 1.00 110.28 247 TYR D N 1
ATOM 9306 C CA . TYR D 1 166 ? 104.856 24.297 43.574 1.00 115.71 247 TYR D CA 1
ATOM 9307 C C . TYR D 1 166 ? 105.890 25.168 44.297 1.00 117.54 247 TYR D C 1
ATOM 9308 O O . TYR D 1 166 ? 107.087 24.860 44.278 1.00 112.47 247 TYR D O 1
ATOM 9317 N N . THR D 1 167 ? 105.442 26.256 44.917 1.00 120.01 248 THR D N 1
ATOM 9318 C CA . THR D 1 167 ? 106.331 27.029 45.776 1.00 121.30 248 THR D CA 1
ATOM 9319 C C . THR D 1 167 ? 106.735 26.142 46.945 1.00 130.33 248 THR D C 1
ATOM 9320 O O . THR D 1 167 ? 107.894 25.756 47.084 1.00 138.93 248 THR D O 1
ATOM 9324 N N . ALA D 1 168 ? 105.750 25.811 47.771 1.00 124.52 249 ALA D N 1
ATOM 9325 C CA . ALA D 1 168 ? 105.960 24.977 48.941 1.00 113.54 249 ALA D CA 1
ATOM 9326 C C . ALA D 1 168 ? 105.679 23.510 48.628 1.00 110.88 249 ALA D C 1
ATOM 9327 O O . ALA D 1 168 ? 104.725 22.929 49.152 1.00 106.05 249 ALA D O 1
ATOM 9329 N N . SER D 1 169 ? 106.507 22.916 47.771 1.00 107.34 250 SER D N 1
ATOM 9330 C CA . SER D 1 169 ? 106.408 21.482 47.484 1.00 108.53 250 SER D CA 1
ATOM 9331 C C . SER D 1 169 ? 107.498 20.657 48.185 1.00 108.56 250 SER D C 1
ATOM 9332 O O . SER D 1 169 ? 108.668 21.048 48.228 1.00 110.64 250 SER D O 1
ATOM 9335 N N . SER D 1 170 ? 107.088 19.518 48.738 1.00 100.64 251 SER D N 1
ATOM 9336 C CA . SER D 1 170 ? 107.995 18.553 49.356 1.00 95.72 251 SER D CA 1
ATOM 9337 C C . SER D 1 170 ? 108.234 17.359 48.416 1.00 94.21 251 SER D C 1
ATOM 9338 O O . SER D 1 170 ? 107.342 16.973 47.648 1.00 82.32 251 SER D O 1
ATOM 9341 N N . HIS D 1 171 ? 109.432 16.775 48.466 1.00 97.40 252 HIS D N 1
ATOM 9342 C CA . HIS D 1 171 ? 109.731 15.599 47.635 1.00 88.78 252 HIS D CA 1
ATOM 9343 C C . HIS D 1 171 ? 110.424 14.473 48.397 1.00 92.38 252 HIS D C 1
ATOM 9344 O O . HIS D 1 171 ? 111.489 14.658 48.988 1.00 95.09 252 HIS D O 1
ATOM 9351 N N . ARG D 1 172 ? 109.803 13.299 48.382 1.00 100.81 253 ARG D N 1
ATOM 9352 C CA . ARG D 1 172 ? 110.371 12.138 49.055 1.00 97.71 253 ARG D CA 1
ATOM 9353 C C . ARG D 1 172 ? 110.887 11.085 48.078 1.00 93.99 253 ARG D C 1
ATOM 9354 O O . ARG D 1 172 ? 110.315 10.863 47.007 1.00 91.97 253 ARG D O 1
ATOM 9362 N N . LEU D 1 173 ? 111.981 10.444 48.472 1.00 93.79 254 LEU D N 1
ATOM 9363 C CA . LEU D 1 173 ? 112.585 9.364 47.707 1.00 93.49 254 LEU D CA 1
ATOM 9364 C C . LEU D 1 173 ? 112.287 8.019 48.382 1.00 92.18 254 LEU D C 1
ATOM 9365 O O . LEU D 1 173 ? 112.710 7.788 49.519 1.00 78.87 254 LEU D O 1
ATOM 9370 N N . TYR D 1 174 ? 111.560 7.136 47.691 1.00 85.09 255 TYR D N 1
ATOM 9371 C CA . TYR D 1 174 ? 111.183 5.839 48.273 1.00 78.88 255 TYR D CA 1
ATOM 9372 C C . TYR D 1 174 ? 112.027 4.653 47.797 1.00 83.57 255 TYR D C 1
ATOM 9373 O O . TYR D 1 174 ? 112.439 4.601 46.635 1.00 98.06 255 TYR D O 1
ATOM 9382 N N . ARG D 1 175 ? 112.298 3.720 48.711 1.00 68.74 256 ARG D N 1
ATOM 9383 C CA . ARG D 1 175 ? 112.908 2.436 48.365 1.00 80.08 256 ARG D CA 1
ATOM 9384 C C . ARG D 1 175 ? 111.880 1.326 48.561 1.00 86.14 256 ARG D C 1
ATOM 9385 O O . ARG D 1 175 ? 111.273 1.202 49.632 1.00 87.98 256 ARG D O 1
ATOM 9393 N N . LEU D 1 176 ? 111.682 0.525 47.518 1.00 89.36 257 LEU D N 1
ATOM 9394 C CA . LEU D 1 176 ? 110.692 -0.543 47.558 1.00 87.13 257 LEU D CA 1
ATOM 9395 C C . LEU D 1 176 ? 111.321 -1.894 47.302 1.00 82.72 257 LEU D C 1
ATOM 9396 O O . LEU D 1 176 ? 112.223 -2.022 46.469 1.00 85.58 257 LEU D O 1
ATOM 9401 N N . VAL D 1 177 ? 110.842 -2.903 48.019 1.00 74.12 258 VAL D N 1
ATOM 9402 C CA . VAL D 1 177 ? 111.184 -4.285 47.697 1.00 68.22 258 VAL D CA 1
ATOM 9403 C C . VAL D 1 177 ? 109.911 -5.130 47.682 1.00 61.66 258 VAL D C 1
ATOM 9404 O O . VAL D 1 177 ? 109.131 -5.114 48.638 1.00 69.52 258 VAL D O 1
ATOM 9408 N N . ASN D 1 178 ? 109.693 -5.828 46.567 1.00 72.73 259 ASN D N 1
ATOM 9409 C CA . ASN D 1 178 ? 108.484 -6.624 46.352 1.00 75.37 259 ASN D CA 1
ATOM 9410 C C . ASN D 1 178 ? 107.184 -5.884 46.660 1.00 71.52 259 ASN D C 1
ATOM 9411 O O . ASN D 1 178 ? 106.229 -6.474 47.160 1.00 80.20 259 ASN D O 1
ATOM 9416 N N . GLY D 1 179 ? 107.151 -4.592 46.364 1.00 65.34 260 GLY D N 1
ATOM 9417 C CA . GLY D 1 179 ? 105.939 -3.815 46.545 1.00 66.50 260 GLY D CA 1
ATOM 9418 C C . GLY D 1 179 ? 105.819 -3.096 47.881 1.00 78.21 260 GLY D C 1
ATOM 9419 O O . GLY D 1 179 ? 104.889 -2.311 48.086 1.00 79.35 260 GLY D O 1
ATOM 9420 N N . THR D 1 180 ? 106.754 -3.349 48.790 1.00 79.39 261 THR D N 1
ATOM 9421 C CA . THR D 1 180 ? 106.662 -2.781 50.135 1.00 89.55 261 THR D CA 1
ATOM 9422 C C . THR D 1 180 ? 107.676 -1.645 50.393 1.00 88.41 261 THR D C 1
ATOM 9423 O O . THR D 1 180 ? 108.816 -1.707 49.909 1.00 91.50 261 THR D O 1
ATOM 9427 N N . SER D 1 181 ? 107.250 -0.605 51.125 1.00 72.21 262 SER D N 1
ATOM 9428 C CA . SER D 1 181 ? 108.149 0.491 51.523 1.00 84.51 262 SER D CA 1
ATOM 9429 C C . SER D 1 181 ? 109.277 -0.019 52.409 1.00 81.49 262 SER D C 1
ATOM 9430 O O . SER D 1 181 ? 109.027 -0.604 53.460 1.00 80.20 262 SER D O 1
ATOM 9433 N N . ALA D 1 182 ? 110.514 0.187 51.969 1.00 81.40 263 ALA D N 1
ATOM 9434 C CA . ALA D 1 182 ? 111.679 -0.269 52.713 1.00 87.06 263 ALA D CA 1
ATOM 9435 C C . ALA D 1 182 ? 112.392 0.964 53.217 1.00 97.99 263 ALA D C 1
ATOM 9436 O O . ALA D 1 182 ? 113.626 1.036 53.222 1.00 102.55 263 ALA D O 1
ATOM 9438 N N . GLY D 1 183 ? 111.593 1.946 53.621 1.00 101.40 264 GLY D N 1
ATOM 9439 C CA . GLY D 1 183 ? 112.116 3.220 54.067 1.00 100.31 264 GLY D CA 1
ATOM 9440 C C . GLY D 1 183 ? 112.273 4.224 52.938 1.00 92.29 264 GLY D C 1
ATOM 9441 O O . GLY D 1 183 ? 112.201 3.883 51.760 1.00 86.92 264 GLY D O 1
ATOM 9442 N N . TRP D 1 184 ? 112.527 5.470 53.313 1.00 93.51 265 TRP D N 1
ATOM 9443 C CA . TRP D 1 184 ? 112.494 6.580 52.380 1.00 81.48 265 TRP D CA 1
ATOM 9444 C C . TRP D 1 184 ? 113.421 7.698 52.874 1.00 91.26 265 TRP D C 1
ATOM 9445 O O . TRP D 1 184 ? 114.090 7.555 53.902 1.00 87.62 265 TRP D O 1
ATOM 9456 N N . LYS D 1 185 ? 113.453 8.803 52.136 1.00 90.92 266 LYS D N 1
ATOM 9457 C CA . LYS D 1 185 ? 114.290 9.940 52.488 1.00 103.08 266 LYS D CA 1
ATOM 9458 C C . LYS D 1 185 ? 113.692 11.258 52.002 1.00 107.30 266 LYS D C 1
ATOM 9459 O O . LYS D 1 185 ? 113.148 11.337 50.899 1.00 111.23 266 LYS D O 1
ATOM 9465 N N . ALA D 1 186 ? 113.793 12.295 52.828 1.00 103.62 267 ALA D N 1
ATOM 9466 C CA . ALA D 1 186 ? 113.352 13.615 52.409 1.00 102.46 267 ALA D CA 1
ATOM 9467 C C . ALA D 1 186 ? 114.458 14.256 51.582 1.00 107.24 267 ALA D C 1
ATOM 9468 O O . ALA D 1 186 ? 115.644 14.049 51.850 1.00 109.70 267 ALA D O 1
ATOM 9470 N N . LEU D 1 187 ? 114.073 15.011 50.560 1.00 105.42 268 LEU D N 1
ATOM 9471 C CA . LEU D 1 187 ? 115.056 15.689 49.722 1.00 108.01 268 LEU D CA 1
ATOM 9472 C C . LEU D 1 187 ? 114.974 17.196 49.936 1.00 109.06 268 LEU D C 1
ATOM 9473 O O . LEU D 1 187 ? 113.898 17.791 49.815 1.00 111.59 268 LEU D O 1
ATOM 9478 N N . ASP D 1 188 ? 116.109 17.807 50.257 1.00 96.57 269 ASP D N 1
ATOM 9479 C CA . ASP D 1 188 ? 116.164 19.246 50.399 1.00 99.22 269 ASP D CA 1
ATOM 9480 C C . ASP D 1 188 ? 115.853 19.886 49.056 1.00 105.08 269 ASP D C 1
ATOM 9481 O O . ASP D 1 188 ? 116.698 19.911 48.161 1.00 97.72 269 ASP D O 1
ATOM 9486 N N . THR D 1 189 ? 114.624 20.365 48.897 1.00 116.38 270 THR D N 1
ATOM 9487 C CA . THR D 1 189 ? 114.276 21.147 47.715 1.00 114.53 270 THR D CA 1
ATOM 9488 C C . THR D 1 189 ? 113.929 22.550 48.152 1.00 109.97 270 THR D C 1
ATOM 9489 O O . THR D 1 189 ? 113.048 23.194 47.578 1.00 113.12 270 THR D O 1
ATOM 9493 N N . THR D 1 190 ? 114.615 23.009 49.196 1.00 102.61 271 THR D N 1
ATOM 9494 C CA . THR D 1 190 ? 114.583 24.427 49.526 1.00 108.47 271 THR D CA 1
ATOM 9495 C C . THR D 1 190 ? 115.293 25.179 48.406 1.00 100.80 271 THR D C 1
ATOM 9496 O O . THR D 1 190 ? 116.430 24.865 48.028 1.00 99.17 271 THR D O 1
ATOM 9500 N N . GLY D 1 191 ? 114.583 26.150 47.853 1.00 95.60 272 GLY D N 1
ATOM 9501 C CA . GLY D 1 191 ? 115.068 26.880 46.710 1.00 105.33 272 GLY D CA 1
ATOM 9502 C C . GLY D 1 191 ? 114.134 26.704 45.541 1.00 111.95 272 GLY D C 1
ATOM 9503 O O . GLY D 1 191 ? 113.852 27.653 44.810 1.00 122.24 272 GLY D O 1
ATOM 9504 N N . PHE D 1 192 ? 113.624 25.490 45.378 1.00 109.85 273 PHE D N 1
ATOM 9505 C CA . PHE D 1 192 ? 113.032 25.114 44.102 1.00 109.05 273 PHE D CA 1
ATOM 9506 C C . PHE D 1 192 ? 112.002 23.991 44.186 1.00 117.89 273 PHE D C 1
ATOM 9507 O O . PHE D 1 192 ? 111.561 23.581 45.275 1.00 116.82 273 PHE D O 1
ATOM 9515 N N . ASN D 1 193 ? 111.652 23.500 42.998 1.00 114.07 274 ASN D N 1
ATOM 9516 C CA . ASN D 1 193 ? 110.578 22.537 42.795 1.00 105.04 274 ASN D CA 1
ATOM 9517 C C . ASN D 1 193 ? 111.014 21.416 41.843 1.00 105.94 274 ASN D C 1
ATOM 9518 O O . ASN D 1 193 ? 111.642 21.678 40.813 1.00 108.88 274 ASN D O 1
ATOM 9523 N N . PHE D 1 194 ? 110.665 20.175 42.187 1.00 104.95 275 PHE D N 1
ATOM 9524 C CA . PHE D 1 194 ? 111.169 18.989 41.485 1.00 98.72 275 PHE D CA 1
ATOM 9525 C C . PHE D 1 194 ? 110.056 18.027 41.035 1.00 99.48 275 PHE D C 1
ATOM 9526 O O . PHE D 1 194 ? 109.991 16.888 41.508 1.00 108.29 275 PHE D O 1
ATOM 9534 N N . GLU D 1 195 ? 109.193 18.474 40.121 1.00 100.58 276 GLU D N 1
ATOM 9535 C CA . GLU D 1 195 ? 108.055 17.659 39.663 1.00 99.64 276 GLU D CA 1
ATOM 9536 C C . GLU D 1 195 ? 108.379 16.739 38.474 1.00 92.63 276 GLU D C 1
ATOM 9537 O O . GLU D 1 195 ? 109.112 17.117 37.561 1.00 99.90 276 GLU D O 1
ATOM 9543 N N . PHE D 1 196 ? 107.813 15.536 38.503 1.00 80.62 277 PHE D N 1
ATOM 9544 C CA . PHE D 1 196 ? 107.921 14.564 37.408 1.00 80.92 277 PHE D CA 1
ATOM 9545 C C . PHE D 1 196 ? 109.332 14.137 37.039 1.00 82.69 277 PHE D C 1
ATOM 9546 O O . PHE D 1 196 ? 109.679 14.171 35.857 1.00 83.56 277 PHE D O 1
ATOM 9554 N N . PRO D 1 197 ? 110.145 13.714 38.025 1.00 91.13 278 PRO D N 1
ATOM 9555 C CA . PRO D 1 197 ? 111.485 13.276 37.608 1.00 87.87 278 PRO D CA 1
ATOM 9556 C C . PRO D 1 197 ? 111.416 12.066 36.672 1.00 84.55 278 PRO D C 1
ATOM 9557 O O . PRO D 1 197 ? 110.687 11.105 36.936 1.00 79.89 278 PRO D O 1
ATOM 9561 N N . THR D 1 198 ? 112.140 12.142 35.562 1.00 85.41 279 THR D N 1
ATOM 9562 C CA . THR D 1 198 ? 112.279 11.008 34.660 1.00 83.55 279 THR D CA 1
ATOM 9563 C C . THR D 1 198 ? 113.735 10.540 34.728 1.00 88.71 279 THR D C 1
ATOM 9564 O O . THR D 1 198 ? 114.657 11.348 34.635 1.00 89.97 279 THR D O 1
ATOM 9568 N N . CYS D 1 199 ? 113.942 9.241 34.919 1.00 95.83 280 CYS D N 1
ATOM 9569 C CA . CYS D 1 199 ? 115.238 8.758 35.390 1.00 93.46 280 CYS D CA 1
ATOM 9570 C C . CYS D 1 199 ? 115.889 7.649 34.556 1.00 95.36 280 CYS D C 1
ATOM 9571 O O . CYS D 1 199 ? 115.262 7.081 33.659 1.00 102.18 280 CYS D O 1
ATOM 9574 N N . TYR D 1 200 ? 117.150 7.350 34.873 1.00 86.05 281 TYR D N 1
ATOM 9575 C CA . TYR D 1 200 ? 117.854 6.189 34.318 1.00 76.96 281 TYR D CA 1
ATOM 9576 C C . TYR D 1 200 ? 119.018 5.780 35.224 1.00 79.02 281 TYR D C 1
ATOM 9577 O O . TYR D 1 200 ? 119.339 6.479 36.187 1.00 79.69 281 TYR D O 1
ATOM 9586 N N . TYR D 1 201 ? 119.648 4.651 34.905 1.00 85.16 282 TYR D N 1
ATOM 9587 C CA . TYR D 1 201 ? 120.692 4.067 35.751 1.00 88.79 282 TYR D CA 1
ATOM 9588 C C . TYR D 1 201 ? 122.018 3.786 35.014 1.00 96.54 282 TYR D C 1
ATOM 9589 O O . TYR D 1 201 ? 122.017 3.236 33.902 1.00 93.58 282 TYR D O 1
ATOM 9598 N N . THR D 1 202 ? 123.132 4.198 35.635 1.00 96.95 283 THR D N 1
ATOM 9599 C CA . THR D 1 202 ? 124.488 3.709 35.314 1.00 104.27 283 THR D CA 1
ATOM 9600 C C . THR D 1 202 ? 125.475 4.006 36.439 1.00 109.36 283 THR D C 1
ATOM 9601 O O . THR D 1 202 ? 125.199 4.829 37.314 1.00 112.61 283 THR D O 1
ATOM 9605 N N . SER D 1 203 ? 126.622 3.328 36.398 1.00 108.03 284 SER D N 1
ATOM 9606 C CA . SER D 1 203 ? 127.767 3.638 37.257 1.00 104.29 284 SER D CA 1
ATOM 9607 C C . SER D 1 203 ? 127.438 3.629 38.747 1.00 115.14 284 SER D C 1
ATOM 9608 O O . SER D 1 203 ? 128.066 4.341 39.539 1.00 122.49 284 SER D O 1
ATOM 9611 N N . GLY D 1 204 ? 126.446 2.829 39.125 1.00 118.73 285 GLY D N 1
ATOM 9612 C CA . GLY D 1 204 ? 126.039 2.732 40.515 1.00 120.20 285 GLY D CA 1
ATOM 9613 C C . GLY D 1 204 ? 125.083 3.830 40.943 1.00 112.82 285 GLY D C 1
ATOM 9614 O O . GLY D 1 204 ? 124.690 3.896 42.107 1.00 99.87 285 GLY D O 1
ATOM 9615 N N . LYS D 1 205 ? 124.699 4.688 40.001 1.00 113.70 286 LYS D N 1
ATOM 9616 C CA . LYS D 1 205 ? 123.808 5.807 40.304 1.00 102.06 286 LYS D CA 1
ATOM 9617 C C . LYS D 1 205 ? 122.530 5.845 39.460 1.00 98.15 286 LYS D C 1
ATOM 9618 O O . LYS D 1 205 ? 122.510 5.414 38.303 1.00 93.19 286 LYS D O 1
ATOM 9624 N N . VAL D 1 206 ? 121.465 6.362 40.067 1.00 89.78 287 VAL D N 1
ATOM 9625 C CA . VAL D 1 206 ? 120.214 6.637 39.374 1.00 78.26 287 VAL D CA 1
ATOM 9626 C C . VAL D 1 206 ? 120.157 8.138 39.117 1.00 91.24 287 VAL D C 1
ATOM 9627 O O . VAL D 1 206 ? 120.067 8.922 40.060 1.00 81.99 287 VAL D O 1
ATOM 9631 N N . LYS D 1 207 ? 120.222 8.532 37.846 1.00 103.51 288 LYS D N 1
ATOM 9632 C CA . LYS D 1 207 ? 120.208 9.948 37.463 1.00 98.16 288 LYS D CA 1
ATOM 9633 C C . LYS D 1 207 ? 118.819 10.378 36.970 1.00 92.38 288 LYS D C 1
ATOM 9634 O O . LYS D 1 207 ? 118.247 9.746 36.088 1.00 94.52 288 LYS D O 1
ATOM 9640 N N . CYS D 1 208 ? 118.283 11.453 37.542 1.00 94.08 289 CYS D N 1
ATOM 9641 C CA . CYS D 1 208 ? 116.900 11.860 37.285 1.00 88.70 289 CYS D CA 1
ATOM 9642 C C . CYS D 1 208 ? 116.786 13.318 36.848 1.00 90.17 289 CYS D C 1
ATOM 9643 O O . CYS D 1 208 ? 117.510 14.173 37.341 1.00 99.68 289 CYS D O 1
ATOM 9646 N N . THR D 1 209 ? 115.862 13.601 35.936 1.00 91.61 290 THR D N 1
ATOM 9647 C CA . THR D 1 209 ? 115.645 14.963 35.445 1.00 88.47 290 THR D CA 1
ATOM 9648 C C . THR D 1 209 ? 114.252 15.455 35.813 1.00 85.72 290 THR D C 1
ATOM 9649 O O . THR D 1 209 ? 113.244 14.926 35.320 1.00 80.05 290 THR D O 1
ATOM 9653 N N . GLY D 1 210 ? 114.194 16.480 36.657 1.00 88.08 291 GLY D N 1
ATOM 9654 C CA . GLY D 1 210 ? 112.918 17.017 37.096 1.00 96.11 291 GLY D CA 1
ATOM 9655 C C . GLY D 1 210 ? 112.415 18.175 36.254 1.00 98.00 291 GLY D C 1
ATOM 9656 O O . GLY D 1 210 ? 113.095 18.636 35.328 1.00 95.47 291 GLY D O 1
ATOM 9657 N N . THR D 1 211 ? 111.208 18.634 36.573 1.00 93.52 292 THR D N 1
ATOM 9658 C CA . THR D 1 211 ? 110.626 19.807 35.931 1.00 93.17 292 THR D CA 1
ATOM 9659 C C . THR D 1 211 ? 110.348 20.877 36.975 1.00 101.34 292 THR D C 1
ATOM 9660 O O . THR D 1 211 ? 109.582 20.643 37.919 1.00 99.54 292 THR D O 1
ATOM 9664 N N . ASN D 1 212 ? 110.973 22.045 36.818 1.00 108.09 293 ASN D N 1
ATOM 9665 C CA . ASN D 1 212 ? 110.746 23.139 37.763 1.00 105.88 293 ASN D CA 1
ATOM 9666 C C . ASN D 1 212 ? 109.595 24.052 37.331 1.00 100.40 293 ASN D C 1
ATOM 9667 O O . ASN D 1 212 ? 109.704 24.804 36.338 1.00 110.35 293 ASN D O 1
ATOM 9672 N N . LEU D 1 213 ? 108.496 23.958 38.082 1.00 89.86 294 LEU D N 1
ATOM 9673 C CA . LEU D 1 213 ? 107.290 24.707 37.783 1.00 92.10 294 LEU D CA 1
ATOM 9674 C C . LEU D 1 213 ? 107.269 26.009 38.554 1.00 95.36 294 LEU D C 1
ATOM 9675 O O . LEU D 1 213 ? 106.325 26.791 38.436 1.00 97.27 294 LEU D O 1
ATOM 9680 N N . TRP D 1 214 ? 108.330 26.236 39.325 1.00 99.94 295 TRP D N 1
ATOM 9681 C CA . TRP D 1 214 ? 108.440 27.411 40.176 1.00 98.56 295 TRP D CA 1
ATOM 9682 C C . TRP D 1 214 ? 109.344 28.497 39.591 1.00 116.17 295 TRP D C 1
ATOM 9683 O O . TRP D 1 214 ? 108.875 29.436 38.940 1.00 126.86 295 TRP D O 1
ATOM 9694 N N . ASN D 1 215 ? 110.643 28.357 39.838 1.00 119.39 296 ASN D N 1
ATOM 9695 C CA . ASN D 1 215 ? 111.605 29.431 39.612 1.00 116.42 296 ASN D CA 1
ATOM 9696 C C . ASN D 1 215 ? 112.755 29.050 38.679 1.00 116.91 296 ASN D C 1
ATOM 9697 O O . ASN D 1 215 ? 113.908 29.406 38.938 1.00 122.71 296 ASN D O 1
ATOM 9702 N N . ASP D 1 216 ? 112.452 28.339 37.596 1.00 105.90 297 ASP D N 1
ATOM 9703 C CA . ASP D 1 216 ? 113.511 27.831 36.726 1.00 103.27 297 ASP D CA 1
ATOM 9704 C C . ASP D 1 216 ? 112.978 27.375 35.378 1.00 106.03 297 ASP D C 1
ATOM 9705 O O . ASP D 1 216 ? 112.044 26.571 35.325 1.00 116.53 297 ASP D O 1
ATOM 9710 N N . ALA D 1 217 ? 113.583 27.876 34.300 1.00 98.36 298 ALA D N 1
ATOM 9711 C CA . ALA D 1 217 ? 113.258 27.429 32.948 1.00 102.85 298 ALA D CA 1
ATOM 9712 C C . ALA D 1 217 ? 114.333 26.476 32.421 1.00 108.80 298 ALA D C 1
ATOM 9713 O O . ALA D 1 217 ? 114.295 26.041 31.265 1.00 104.67 298 ALA D O 1
ATOM 9715 N N . LYS D 1 218 ? 115.306 26.177 33.274 1.00 110.87 299 LYS D N 1
ATOM 9716 C CA . LYS D 1 218 ? 116.163 25.022 33.062 1.00 114.98 299 LYS D CA 1
ATOM 9717 C C . LYS D 1 218 ? 115.513 23.832 33.753 1.00 116.73 299 LYS D C 1
ATOM 9718 O O . LYS D 1 218 ? 114.531 23.983 34.486 1.00 111.96 299 LYS D O 1
ATOM 9724 N N . ARG D 1 219 ? 116.054 22.645 33.522 1.00 113.29 300 ARG D N 1
ATOM 9725 C CA . ARG D 1 219 ? 115.571 21.486 34.249 1.00 103.45 300 ARG D CA 1
ATOM 9726 C C . ARG D 1 219 ? 116.571 21.110 35.327 1.00 108.38 300 ARG D C 1
ATOM 9727 O O . ARG D 1 219 ? 117.766 21.016 35.055 1.00 111.55 300 ARG D O 1
ATOM 9735 N N . PRO D 1 220 ? 116.088 20.918 36.567 1.00 104.86 301 PRO D N 1
ATOM 9736 C CA . PRO D 1 220 ? 116.943 20.416 37.650 1.00 99.10 301 PRO D CA 1
ATOM 9737 C C . PRO D 1 220 ? 117.361 18.962 37.413 1.00 96.58 301 PRO D C 1
ATOM 9738 O O . PRO D 1 220 ? 116.860 18.305 36.503 1.00 94.73 301 PRO D O 1
ATOM 9742 N N . PHE D 1 221 ? 118.268 18.461 38.238 1.00 103.10 302 PHE D N 1
ATOM 9743 C CA . PHE D 1 221 ? 118.845 17.151 37.994 1.00 102.02 302 PHE D CA 1
ATOM 9744 C C . PHE D 1 221 ? 119.239 16.456 39.289 1.00 101.49 302 PHE D C 1
ATOM 9745 O O . PHE D 1 221 ? 119.899 17.042 40.145 1.00 108.02 302 PHE D O 1
ATOM 9753 N N . LEU D 1 222 ? 118.842 15.199 39.424 1.00 95.23 303 LEU D N 1
ATOM 9754 C CA . LEU D 1 222 ? 119.157 14.437 40.618 1.00 101.44 303 LEU D CA 1
ATOM 9755 C C . LEU D 1 222 ? 120.116 13.299 40.281 1.00 104.63 303 LEU D C 1
ATOM 9756 O O . LEU D 1 222 ? 120.162 12.822 39.145 1.00 108.95 303 LEU D O 1
ATOM 9761 N N . GLU D 1 223 ? 120.915 12.899 41.262 1.00 99.25 304 GLU D N 1
ATOM 9762 C CA . GLU D 1 223 ? 121.488 11.560 41.269 1.00 100.47 304 GLU D CA 1
ATOM 9763 C C . GLU D 1 223 ? 121.531 11.046 42.699 1.00 102.28 304 GLU D C 1
ATOM 9764 O O . GLU D 1 223 ? 121.564 11.832 43.644 1.00 105.82 304 GLU D O 1
ATOM 9770 N N . PHE D 1 224 ? 121.444 9.731 42.851 1.00 104.31 305 PHE D N 1
ATOM 9771 C CA . PHE D 1 224 ? 121.586 9.108 44.156 1.00 109.75 305 PHE D CA 1
ATOM 9772 C C . PHE D 1 224 ? 122.087 7.691 43.989 1.00 111.16 305 PHE D C 1
ATOM 9773 O O . PHE D 1 224 ? 122.049 7.139 42.886 1.00 110.48 305 PHE D O 1
ATOM 9781 N N . ASP D 1 225 ? 122.562 7.113 45.087 1.00 114.28 306 ASP D N 1
ATOM 9782 C CA . ASP D 1 225 ? 123.011 5.734 45.093 1.00 120.92 306 ASP D CA 1
ATOM 9783 C C . ASP D 1 225 ? 121.967 4.873 45.789 1.00 103.89 306 ASP D C 1
ATOM 9784 O O . ASP D 1 225 ? 120.922 5.376 46.201 1.00 89.10 306 ASP D O 1
ATOM 9789 N N . GLN D 1 226 ? 122.266 3.583 45.927 1.00 101.90 307 GLN D N 1
ATOM 9790 C CA . GLN D 1 226 ? 121.388 2.647 46.610 1.00 106.32 307 GLN D CA 1
ATOM 9791 C C . GLN D 1 226 ? 121.319 2.922 48.110 1.00 108.36 307 GLN D C 1
ATOM 9792 O O . GLN D 1 226 ? 120.351 2.531 48.772 1.00 110.71 307 GLN D O 1
ATOM 9798 N N . SER D 1 227 ? 122.351 3.564 48.657 1.00 110.24 309 SER D N 1
ATOM 9799 C CA . SER D 1 227 ? 122.327 3.933 50.076 1.00 119.09 309 SER D CA 1
ATOM 9800 C C . SER D 1 227 ? 121.932 5.398 50.276 1.00 121.51 309 SER D C 1
ATOM 9801 O O . SER D 1 227 ? 122.339 6.041 51.246 1.00 128.49 309 SER D O 1
ATOM 9804 N N . PHE D 1 228 ? 121.143 5.907 49.331 1.00 112.25 310 PHE D N 1
ATOM 9805 C CA . PHE D 1 228 ? 120.430 7.178 49.480 1.00 113.06 310 PHE D CA 1
ATOM 9806 C C . PHE D 1 228 ? 121.286 8.442 49.501 1.00 121.06 310 PHE D C 1
ATOM 9807 O O . PHE D 1 228 ? 120.737 9.540 49.604 1.00 126.91 310 PHE D O 1
ATOM 9815 N N . THR D 1 229 ? 122.607 8.316 49.410 1.00 119.23 311 THR D N 1
ATOM 9816 C CA . THR D 1 229 ? 123.417 9.524 49.283 1.00 122.36 311 THR D CA 1
ATOM 9817 C C . THR D 1 229 ? 123.093 10.174 47.930 1.00 114.63 311 THR D C 1
ATOM 9818 O O . THR D 1 229 ? 123.175 9.526 46.878 1.00 108.31 311 THR D O 1
ATOM 9822 N N . TYR D 1 230 ? 122.684 11.440 47.969 1.00 106.10 312 TYR D N 1
ATOM 9823 C CA . TYR D 1 230 ? 122.203 12.118 46.770 1.00 94.81 312 TYR D CA 1
ATOM 9824 C C . TYR D 1 230 ? 122.749 13.519 46.628 1.00 103.53 312 TYR D C 1
ATOM 9825 O O . TYR D 1 230 ? 123.142 14.155 47.606 1.00 116.36 312 TYR D O 1
ATOM 9834 N N . THR D 1 231 ? 122.728 14.004 45.396 1.00 103.37 313 THR D N 1
ATOM 9835 C CA . THR D 1 231 ? 123.087 15.379 45.114 1.00 105.45 313 THR D CA 1
ATOM 9836 C C . THR D 1 231 ? 122.247 15.930 43.955 1.00 94.16 313 THR D C 1
ATOM 9837 O O . THR D 1 231 ? 122.103 15.277 42.914 1.00 88.12 313 THR D O 1
ATOM 9841 N N . PHE D 1 232 ? 121.661 17.110 44.166 1.00 93.37 314 PHE D N 1
ATOM 9842 C CA . PHE D 1 232 ? 121.059 17.890 43.081 1.00 96.43 314 PHE D CA 1
ATOM 9843 C C . PHE D 1 232 ? 122.146 18.678 42.337 1.00 98.44 314 PHE D C 1
ATOM 9844 O O . PHE D 1 232 ? 123.054 19.242 42.951 1.00 105.44 314 PHE D O 1
ATOM 9852 N N . LYS D 1 233 ? 122.057 18.698 41.015 1.00 90.15 315 LYS D N 1
ATOM 9853 C CA . LYS D 1 233 ? 122.975 19.476 40.201 1.00 95.79 315 LYS D CA 1
ATOM 9854 C C . LYS D 1 233 ? 122.166 20.424 39.328 1.00 104.82 315 LYS D C 1
ATOM 9855 O O . LYS D 1 233 ? 120.989 20.180 39.060 1.00 105.02 315 LYS D O 1
ATOM 9861 N N . GLU D 1 234 ? 122.786 21.519 38.906 1.00 118.40 316 GLU D N 1
ATOM 9862 C CA . GLU D 1 234 ? 122.149 22.429 37.960 1.00 125.26 316 GLU D CA 1
ATOM 9863 C C . GLU D 1 234 ? 122.951 22.471 36.672 1.00 128.92 316 GLU D C 1
ATOM 9864 O O . GLU D 1 234 ? 124.165 22.693 36.705 1.00 130.77 316 GLU D O 1
ATOM 9870 N N . PRO D 1 235 ? 122.277 22.237 35.533 1.00 124.90 317 PRO D N 1
ATOM 9871 C CA . PRO D 1 235 ? 122.970 22.272 34.243 1.00 123.90 317 PRO D CA 1
ATOM 9872 C C . PRO D 1 235 ? 123.603 23.640 34.003 1.00 128.12 317 PRO D C 1
ATOM 9873 O O . PRO D 1 235 ? 122.897 24.643 33.894 1.00 128.49 317 PRO D O 1
ATOM 9877 N N . CYS D 1 236 ? 124.931 23.677 33.953 1.00 134.93 318 CYS D N 1
ATOM 9878 C CA . CYS D 1 236 ? 125.662 24.900 33.629 1.00 132.29 318 CYS D CA 1
ATOM 9879 C C . CYS D 1 236 ? 125.599 25.112 32.115 1.00 143.25 318 CYS D C 1
ATOM 9880 O O . CYS D 1 236 ? 126.585 24.901 31.406 1.00 150.79 318 CYS D O 1
ATOM 9883 N N . LEU D 1 237 ? 124.433 25.533 31.628 1.00 141.24 319 LEU D N 1
ATOM 9884 C CA . LEU D 1 237 ? 124.121 25.463 30.199 1.00 127.18 319 LEU D CA 1
ATOM 9885 C C . LEU D 1 237 ? 123.003 26.428 29.806 1.00 135.23 319 LEU D C 1
ATOM 9886 O O . LEU D 1 237 ? 121.977 26.519 30.487 1.00 144.03 319 LEU D O 1
ATOM 9891 N N . GLY D 1 238 ? 123.196 27.132 28.694 1.00 133.95 320 GLY D N 1
ATOM 9892 C CA . GLY D 1 238 ? 122.266 28.164 28.274 1.00 127.37 320 GLY D CA 1
ATOM 9893 C C . GLY D 1 238 ? 121.222 27.699 27.283 1.00 117.10 320 GLY D C 1
ATOM 9894 O O . GLY D 1 238 ? 120.371 28.494 26.865 1.00 107.13 320 GLY D O 1
ATOM 9895 N N . PHE D 1 239 ? 121.282 26.415 26.918 1.00 122.11 321 PHE D N 1
ATOM 9896 C CA . PHE D 1 239 ? 120.255 25.762 26.084 1.00 116.02 321 PHE D CA 1
ATOM 9897 C C . PHE D 1 239 ? 119.074 25.376 26.976 1.00 107.34 321 PHE D C 1
ATOM 9898 O O . PHE D 1 239 ? 119.080 24.312 27.600 1.00 108.29 321 PHE D O 1
ATOM 9906 N N . LEU D 1 240 ? 118.073 26.249 27.045 1.00 102.80 322 LEU D N 1
ATOM 9907 C CA . LEU D 1 240 ? 116.981 26.081 27.996 1.00 111.66 322 LEU D CA 1
ATOM 9908 C C . LEU D 1 240 ? 116.063 24.917 27.614 1.00 118.93 322 LEU D C 1
ATOM 9909 O O . LEU D 1 240 ? 115.544 24.862 26.495 1.00 131.87 322 LEU D O 1
ATOM 9914 N N . GLY D 1 241 ? 115.874 23.993 28.559 1.00 103.68 323 GLY D N 1
ATOM 9915 C CA . GLY D 1 241 ? 115.164 22.743 28.311 1.00 101.24 323 GLY D CA 1
ATOM 9916 C C . GLY D 1 241 ? 113.669 22.732 28.606 1.00 96.18 323 GLY D C 1
ATOM 9917 O O . GLY D 1 241 ? 112.886 22.140 27.854 1.00 91.37 323 GLY D O 1
ATOM 9918 N N . ASP D 1 242 ? 113.272 23.385 29.697 1.00 96.30 324 ASP D N 1
ATOM 9919 C CA . ASP D 1 242 ? 111.865 23.489 30.086 1.00 91.79 324 ASP D CA 1
ATOM 9920 C C . ASP D 1 242 ? 111.047 24.303 29.074 1.00 85.44 324 ASP D C 1
ATOM 9921 O O . ASP D 1 242 ? 111.598 25.047 28.264 1.00 77.64 324 ASP D O 1
ATOM 9926 N N . THR D 1 243 ? 109.731 24.122 29.112 1.00 97.23 325 THR D N 1
ATOM 9927 C CA . THR D 1 243 ? 108.789 24.898 28.306 1.00 94.52 325 THR D CA 1
ATOM 9928 C C . THR D 1 243 ? 107.610 25.251 29.229 1.00 106.24 325 THR D C 1
ATOM 9929 O O . THR D 1 243 ? 106.972 24.356 29.797 1.00 104.65 325 THR D O 1
ATOM 9933 N N . PRO D 1 244 ? 107.296 26.554 29.369 1.00 108.11 326 PRO D N 1
ATOM 9934 C CA . PRO D 1 244 ? 107.846 27.648 28.564 1.00 110.74 326 PRO D CA 1
ATOM 9935 C C . PRO D 1 244 ? 109.253 28.055 28.988 1.00 110.89 326 PRO D C 1
ATOM 9936 O O . PRO D 1 244 ? 109.786 27.556 29.990 1.00 106.82 326 PRO D O 1
ATOM 9940 N N . ARG D 1 245 ? 109.841 28.953 28.204 1.00 108.81 327 ARG D N 1
ATOM 9941 C CA . ARG D 1 245 ? 111.162 29.486 28.490 1.00 108.39 327 ARG D CA 1
ATOM 9942 C C . ARG D 1 245 ? 111.348 30.796 27.729 1.00 113.69 327 ARG D C 1
ATOM 9943 O O . ARG D 1 245 ? 110.489 31.187 26.929 1.00 113.03 327 ARG D O 1
ATOM 9951 N N . GLY D 1 246 ? 112.457 31.477 27.997 1.00 111.26 328 GLY D N 1
ATOM 9952 C CA . GLY D 1 246 ? 112.783 32.700 27.291 1.00 114.99 328 GLY D CA 1
ATOM 9953 C C . GLY D 1 246 ? 113.747 32.426 26.156 1.00 118.91 328 GLY D C 1
ATOM 9954 O O . GLY D 1 246 ? 113.881 31.284 25.704 1.00 109.63 328 GLY D O 1
ATOM 9955 N N . ILE D 1 247 ? 114.418 33.472 25.687 1.00 118.64 329 ILE D N 1
ATOM 9956 C CA . ILE D 1 247 ? 115.484 33.295 24.713 1.00 122.14 329 ILE D CA 1
ATOM 9957 C C . ILE D 1 247 ? 116.652 32.547 25.364 1.00 118.64 329 ILE D C 1
ATOM 9958 O O . ILE D 1 247 ? 116.864 32.650 26.578 1.00 114.98 329 ILE D O 1
ATOM 9963 N N . ASP D 1 248 ? 117.392 31.779 24.570 1.00 111.88 330 ASP D N 1
ATOM 9964 C CA . ASP D 1 248 ? 118.538 31.046 25.101 1.00 105.54 330 ASP D CA 1
ATOM 9965 C C . ASP D 1 248 ? 119.608 32.032 25.572 1.00 108.10 330 ASP D C 1
ATOM 9966 O O . ASP D 1 248 ? 119.636 33.178 25.129 1.00 103.85 330 ASP D O 1
ATOM 9971 N N . THR D 1 249 ? 120.471 31.591 26.484 1.00 116.19 333 THR D N 1
ATOM 9972 C CA . THR D 1 249 ? 121.410 32.491 27.153 1.00 127.89 333 THR D CA 1
ATOM 9973 C C . THR D 1 249 ? 122.864 32.043 26.986 1.00 133.35 333 THR D C 1
ATOM 9974 O O . THR D 1 249 ? 123.154 31.086 26.266 1.00 129.67 333 THR D O 1
ATOM 9978 N N . THR D 1 250 ? 123.778 32.752 27.648 1.00 130.51 334 THR D N 1
ATOM 9979 C CA . THR D 1 250 ? 125.135 32.244 27.867 1.00 121.03 334 THR D CA 1
ATOM 9980 C C . THR D 1 250 ? 125.080 31.215 28.995 1.00 107.61 334 THR D C 1
ATOM 9981 O O . THR D 1 250 ? 124.077 31.122 29.706 1.00 107.47 334 THR D O 1
ATOM 9985 N N . ASN D 1 251 ? 126.148 30.444 29.170 1.00 102.62 335 ASN D N 1
ATOM 9986 C CA . ASN D 1 251 ? 126.151 29.398 30.193 1.00 105.95 335 ASN D CA 1
ATOM 9987 C C . ASN D 1 251 ? 126.455 29.925 31.583 1.00 106.86 335 ASN D C 1
ATOM 9988 O O . ASN D 1 251 ? 127.499 30.528 31.793 1.00 108.19 335 ASN D O 1
ATOM 9993 N N . TYR D 1 252 ? 125.545 29.687 32.524 1.00 119.34 336 TYR D N 1
ATOM 9994 C CA . TYR D 1 252 ? 125.787 29.978 33.940 1.00 118.85 336 TYR D CA 1
ATOM 9995 C C . TYR D 1 252 ? 125.165 28.912 34.841 1.00 130.32 336 TYR D C 1
ATOM 9996 O O . TYR D 1 252 ? 124.127 28.332 34.509 1.00 131.66 336 TYR D O 1
ATOM 10005 N N . CYS D 1 253 ? 125.790 28.673 35.990 1.00 129.78 337 CYS D N 1
ATOM 10006 C CA . CYS D 1 253 ? 125.425 27.539 36.831 1.00 127.77 337 CYS D CA 1
ATOM 10007 C C . CYS D 1 253 ? 124.252 27.803 37.782 1.00 130.89 337 CYS D C 1
ATOM 10008 O O . CYS D 1 253 ? 124.051 27.072 38.759 1.00 131.97 337 CYS D O 1
ATOM 10011 N N . ASP D 1 254 ? 123.472 28.837 37.491 1.00 126.73 339 ASP D N 1
ATOM 10012 C CA . ASP D 1 254 ? 122.307 29.146 38.307 1.00 126.78 339 ASP D CA 1
ATOM 10013 C C . ASP D 1 254 ? 121.005 29.093 37.518 1.00 125.16 339 ASP D C 1
ATOM 10014 O O . ASP D 1 254 ? 120.995 29.190 36.292 1.00 127.21 339 ASP D O 1
ATOM 10019 N N . LYS D 1 255 ? 119.906 28.939 38.244 1.00 127.97 340 LYS D N 1
ATOM 10020 C CA . LYS D 1 255 ? 118.581 28.868 37.646 1.00 128.78 340 LYS D CA 1
ATOM 10021 C C . LYS D 1 255 ? 118.225 30.149 36.913 1.00 137.91 340 LYS D C 1
ATOM 10022 O O . LYS D 1 255 ? 118.135 31.217 37.526 1.00 150.75 340 LYS D O 1
ATOM 10028 N N . THR D 1 256 ? 118.023 30.050 35.604 1.00 127.33 341 THR D N 1
ATOM 10029 C CA . THR D 1 256 ? 117.391 31.147 34.884 1.00 127.31 341 THR D CA 1
ATOM 10030 C C . THR D 1 256 ? 115.922 31.228 35.329 1.00 123.28 341 THR D C 1
ATOM 10031 O O . THR D 1 256 ? 115.132 30.314 35.092 1.00 113.34 341 THR D O 1
ATOM 10035 N N . THR D 1 257 ? 115.574 32.316 36.008 1.00 131.97 342 THR D N 1
ATOM 10036 C CA . THR D 1 257 ? 114.259 32.442 36.625 1.00 124.42 342 THR D CA 1
ATOM 10037 C C . THR D 1 257 ? 113.271 33.066 35.642 1.00 112.51 342 THR D C 1
ATOM 10038 O O . THR D 1 257 ? 112.105 33.307 35.962 1.00 109.49 342 THR D O 1
ATOM 10042 N N . THR D 1 258 ? 113.750 33.289 34.428 1.00 102.01 343 THR D N 1
ATOM 10043 C CA . THR D 1 258 ? 113.031 34.089 33.451 1.00 105.56 343 THR D CA 1
ATOM 10044 C C . THR D 1 258 ? 111.988 33.253 32.697 1.00 107.83 343 THR D C 1
ATOM 10045 O O . THR D 1 258 ? 112.332 32.417 31.850 1.00 97.18 343 THR D O 1
ATOM 10049 N N . GLU D 1 259 ? 110.715 33.511 33.006 1.00 117.07 344 GLU D N 1
ATOM 10050 C CA . GLU D 1 259 ? 109.615 32.601 32.676 1.00 118.46 344 GLU D CA 1
ATOM 10051 C C . GLU D 1 259 ? 109.926 31.244 33.290 1.00 115.34 344 GLU D C 1
ATOM 10052 O O . GLU D 1 259 ? 109.693 30.195 32.686 1.00 112.91 344 GLU D O 1
ATOM 10058 N N . GLY D 1 260 ? 110.483 31.288 34.496 1.00 118.89 345 GLY D N 1
ATOM 10059 C CA . GLY D 1 260 ? 110.815 30.091 35.235 1.00 117.22 345 GLY D CA 1
ATOM 10060 C C . GLY D 1 260 ? 109.557 29.500 35.827 1.00 116.47 345 GLY D C 1
ATOM 10061 O O . GLY D 1 260 ? 109.564 28.371 36.304 1.00 115.24 345 GLY D O 1
ATOM 10062 N N . GLU D 1 261 ? 108.474 30.275 35.802 1.00 121.19 346 GLU D N 1
ATOM 10063 C CA . GLU D 1 261 ? 107.166 29.791 36.227 1.00 115.79 346 GLU D CA 1
ATOM 10064 C C . GLU D 1 261 ? 106.530 29.019 35.079 1.00 108.69 346 GLU D C 1
ATOM 10065 O O . GLU D 1 261 ? 106.794 29.309 33.908 1.00 103.62 346 GLU D O 1
ATOM 10071 N N . GLY D 1 262 ? 105.686 28.045 35.411 1.00 109.29 347 GLY D N 1
ATOM 10072 C CA . GLY D 1 262 ? 105.142 27.147 34.407 1.00 111.71 347 GLY D CA 1
ATOM 10073 C C . GLY D 1 262 ? 106.090 25.973 34.248 1.00 112.94 347 GLY D C 1
ATOM 10074 O O . GLY D 1 262 ? 107.091 25.887 34.950 1.00 127.75 347 GLY D O 1
ATOM 10075 N N . GLY D 1 263 ? 105.788 25.063 33.334 1.00 100.61 348 GLY D N 1
ATOM 10076 C CA . GLY D 1 263 ? 106.662 23.927 33.138 1.00 106.06 348 GLY D CA 1
ATOM 10077 C C . GLY D 1 263 ? 105.993 22.753 32.465 1.00 103.84 348 GLY D C 1
ATOM 10078 O O . GLY D 1 263 ? 104.768 22.685 32.351 1.00 103.69 348 GLY D O 1
ATOM 10079 N N . ILE D 1 264 ? 106.819 21.825 32.003 1.00 93.37 349 ILE D N 1
ATOM 10080 C CA . ILE D 1 264 ? 106.326 20.600 31.398 1.00 82.25 349 ILE D CA 1
ATOM 10081 C C . ILE D 1 264 ? 107.367 19.500 31.586 1.00 78.03 349 ILE D C 1
ATOM 10082 O O . ILE D 1 264 ? 108.557 19.782 31.735 1.00 86.93 349 ILE D O 1
ATOM 10087 N N . GLN D 1 265 ? 106.912 18.251 31.610 1.00 81.95 350 GLN D N 1
ATOM 10088 C CA . GLN D 1 265 ? 107.807 17.131 31.858 1.00 80.13 350 GLN D CA 1
ATOM 10089 C C . GLN D 1 265 ? 108.779 16.930 30.696 1.00 87.51 350 GLN D C 1
ATOM 10090 O O . GLN D 1 265 ? 108.373 16.934 29.529 1.00 93.71 350 GLN D O 1
ATOM 10096 N N . GLY D 1 266 ? 110.059 16.759 31.025 1.00 86.02 351 GLY D N 1
ATOM 10097 C CA . GLY D 1 266 ? 111.095 16.544 30.027 1.00 92.64 351 GLY D CA 1
ATOM 10098 C C . GLY D 1 266 ? 112.370 15.979 30.633 1.00 90.88 351 GLY D C 1
ATOM 10099 O O . GLY D 1 266 ? 112.462 15.808 31.859 1.00 85.84 351 GLY D O 1
ATOM 10100 N N . PHE D 1 267 ? 113.360 15.696 29.783 1.00 83.94 352 PHE D N 1
ATOM 10101 C CA . PHE D 1 267 ? 114.580 15.034 30.245 1.00 85.86 352 PHE D CA 1
ATOM 10102 C C . PHE D 1 267 ? 115.874 15.681 29.755 1.00 99.39 352 PHE D C 1
ATOM 10103 O O . PHE D 1 267 ? 115.881 16.509 28.828 1.00 97.48 352 PHE D O 1
ATOM 10111 N N . MET D 1 268 ? 116.964 15.283 30.411 1.00 102.46 353 MET D N 1
ATOM 10112 C CA . MET D 1 268 ? 118.326 15.529 29.959 1.00 91.23 353 MET D CA 1
ATOM 10113 C C . MET D 1 268 ? 119.085 14.223 30.142 1.00 95.75 353 MET D C 1
ATOM 10114 O O . MET D 1 268 ? 118.674 13.372 30.930 1.00 107.06 353 MET D O 1
ATOM 10119 N N . ILE D 1 269 ? 120.191 14.060 29.426 1.00 94.37 354 ILE D N 1
ATOM 10120 C CA . ILE D 1 269 ? 121.047 12.890 29.614 1.00 98.76 354 ILE D CA 1
ATOM 10121 C C . ILE D 1 269 ? 122.479 13.331 29.939 1.00 104.19 354 ILE D C 1
ATOM 10122 O O . ILE D 1 269 ? 123.034 14.186 29.250 1.00 105.51 354 ILE D O 1
ATOM 10127 N N . GLU D 1 270 ? 123.070 12.755 30.985 1.00 104.90 355 GLU D N 1
ATOM 10128 C CA . GLU D 1 270 ? 124.468 13.030 31.325 1.00 109.76 355 GLU D CA 1
ATOM 10129 C C . GLU D 1 270 ? 125.380 11.817 31.061 1.00 107.05 355 GLU D C 1
ATOM 10130 O O . GLU D 1 270 ? 125.125 10.723 31.557 1.00 98.64 355 GLU D O 1
ATOM 10136 N N . GLY D 1 271 ? 126.442 12.012 30.282 1.00 114.18 356 GLY D N 1
ATOM 10137 C CA . GLY D 1 271 ? 127.394 10.942 30.011 1.00 114.91 356 GLY D CA 1
ATOM 10138 C C . GLY D 1 271 ? 128.673 11.440 29.354 1.00 117.15 356 GLY D C 1
ATOM 10139 O O . GLY D 1 271 ? 129.061 12.598 29.542 1.00 114.08 356 GLY D O 1
ATOM 10140 N N . SER D 1 272 ? 129.341 10.565 28.600 1.00 113.72 357 SER D N 1
ATOM 10141 C CA . SER D 1 272 ? 130.450 10.979 27.730 1.00 115.85 357 SER D CA 1
ATOM 10142 C C . SER D 1 272 ? 129.963 12.095 26.809 1.00 119.80 357 SER D C 1
ATOM 10143 O O . SER D 1 272 ? 130.326 13.259 26.985 1.00 121.24 357 SER D O 1
ATOM 10146 N N . ASN D 1 273 ? 129.157 11.734 25.814 1.00 124.68 359 ASN D N 1
ATOM 10147 C CA . ASN D 1 273 ? 128.302 12.713 25.160 1.00 117.97 359 ASN D CA 1
ATOM 10148 C C . ASN D 1 273 ? 127.129 12.926 26.103 1.00 105.42 359 ASN D C 1
ATOM 10149 O O . ASN D 1 273 ? 126.763 12.028 26.853 1.00 107.16 359 ASN D O 1
ATOM 10154 N N . SER D 1 274 ? 126.543 14.111 26.088 1.00 98.70 360 SER D N 1
ATOM 10155 C CA . SER D 1 274 ? 125.378 14.357 26.921 1.00 97.07 360 SER D CA 1
ATOM 10156 C C . SER D 1 274 ? 124.300 15.014 26.079 1.00 98.95 360 SER D C 1
ATOM 10157 O O . SER D 1 274 ? 124.595 15.710 25.106 1.00 102.54 360 SER D O 1
ATOM 10160 N N . TRP D 1 275 ? 123.042 14.791 26.430 1.00 99.12 361 TRP D N 1
ATOM 10161 C CA . TRP D 1 275 ? 121.968 15.331 25.605 1.00 93.05 361 TRP D CA 1
ATOM 10162 C C . TRP D 1 275 ? 120.982 16.179 26.386 1.00 91.79 361 TRP D C 1
ATOM 10163 O O . TRP D 1 275 ? 120.821 16.018 27.605 1.00 95.72 361 TRP D O 1
ATOM 10174 N N . ILE D 1 276 ? 120.322 17.086 25.674 1.00 84.85 362 ILE D N 1
ATOM 10175 C CA . ILE D 1 276 ? 119.100 17.707 26.180 1.00 90.81 362 ILE D CA 1
ATOM 10176 C C . ILE D 1 276 ? 118.095 17.894 25.044 1.00 97.89 362 ILE D C 1
ATOM 10177 O O . ILE D 1 276 ? 118.412 18.491 24.011 1.00 111.17 362 ILE D O 1
ATOM 10182 N N . GLY D 1 277 ? 116.895 17.349 25.226 1.00 85.34 363 GLY D N 1
ATOM 10183 C CA . GLY D 1 277 ? 115.838 17.514 24.251 1.00 75.08 363 GLY D CA 1
ATOM 10184 C C . GLY D 1 277 ? 114.826 18.518 24.753 1.00 83.49 363 GLY D C 1
ATOM 10185 O O . GLY D 1 277 ? 114.703 18.717 25.961 1.00 98.59 363 GLY D O 1
ATOM 10186 N N . ARG D 1 278 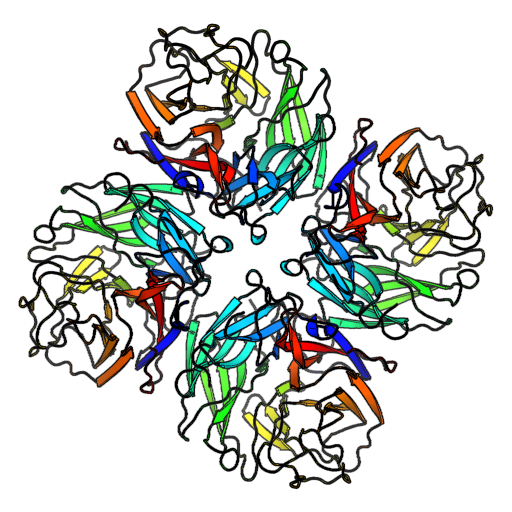? 114.106 19.158 23.838 1.00 85.80 364 ARG D N 1
ATOM 10187 C CA . ARG D 1 278 ? 113.127 20.163 24.232 1.00 88.68 364 ARG D CA 1
ATOM 10188 C C . ARG D 1 278 ? 112.167 20.439 23.088 1.00 91.19 364 ARG D C 1
ATOM 10189 O O . ARG D 1 278 ? 112.437 20.081 21.934 1.00 85.49 364 ARG D O 1
ATOM 10197 N N . ILE D 1 279 ? 111.038 21.061 23.415 1.00 94.39 365 ILE D N 1
ATOM 10198 C CA . ILE D 1 279 ? 110.150 21.588 22.393 1.00 95.50 365 ILE D CA 1
ATOM 10199 C C . ILE D 1 279 ? 110.852 22.806 21.826 1.00 101.46 365 ILE D C 1
ATOM 10200 O O . ILE D 1 279 ? 111.293 23.674 22.583 1.00 109.35 365 ILE D O 1
ATOM 10205 N N . ILE D 1 280 ? 110.976 22.871 20.505 1.00 96.36 366 ILE D N 1
ATOM 10206 C CA . ILE D 1 280 ? 111.690 23.985 19.898 1.00 103.72 366 ILE D CA 1
ATOM 10207 C C . ILE D 1 280 ? 110.932 25.295 20.069 1.00 101.35 366 ILE D C 1
ATOM 10208 O O . ILE D 1 280 ? 111.498 26.295 20.515 1.00 90.54 366 ILE D O 1
ATOM 10213 N N . ASN D 1 281 ? 109.648 25.266 19.730 1.00 105.49 367 ASN D N 1
ATOM 10214 C CA . ASN D 1 281 ? 108.780 26.426 19.852 1.00 107.46 367 ASN D CA 1
ATOM 10215 C C . ASN D 1 281 ? 107.919 26.320 21.095 1.00 108.93 367 ASN D C 1
ATOM 10216 O O . ASN D 1 281 ? 107.027 25.480 21.165 1.00 121.26 367 ASN D O 1
ATOM 10221 N N . PRO D 1 282 ? 108.202 27.155 22.101 1.00 103.39 368 PRO D N 1
ATOM 10222 C CA . PRO D 1 282 ? 107.333 27.203 23.280 1.00 94.52 368 PRO D CA 1
ATOM 10223 C C . PRO D 1 282 ? 106.080 28.043 23.029 1.00 103.17 368 PRO D C 1
ATOM 10224 O O . PRO D 1 282 ? 105.225 28.132 23.912 1.00 115.06 368 PRO D O 1
ATOM 10228 N N . GLY D 1 283 ? 105.973 28.637 21.839 1.00 110.11 369 GLY D N 1
ATOM 10229 C CA . GLY D 1 283 ? 104.819 29.452 21.465 1.00 115.15 369 GLY D CA 1
ATOM 10230 C C . GLY D 1 283 ? 103.599 28.592 21.196 1.00 109.85 369 GLY D C 1
ATOM 10231 O O . GLY D 1 283 ? 102.798 28.351 22.099 1.00 105.41 369 GLY D O 1
ATOM 10232 N N . SER D 1 284 ? 103.436 28.160 19.948 1.00 107.78 370 SER D N 1
ATOM 10233 C CA . SER D 1 284 ? 102.654 26.964 19.689 1.00 111.77 370 SER D CA 1
ATOM 10234 C C . SER D 1 284 ? 103.644 25.901 20.098 1.00 108.64 370 SER D C 1
ATOM 10235 O O . SER D 1 284 ? 104.841 26.091 19.914 1.00 126.94 370 SER D O 1
ATOM 10238 N N . LYS D 1 285 ? 103.199 24.806 20.689 1.00 91.89 371 LYS D N 1
ATOM 10239 C CA . LYS D 1 285 ? 104.194 23.880 21.212 1.00 95.65 371 LYS D CA 1
ATOM 10240 C C . LYS D 1 285 ? 104.718 22.921 20.127 1.00 94.13 371 LYS D C 1
ATOM 10241 O O . LYS D 1 285 ? 104.836 21.722 20.354 1.00 94.82 371 LYS D O 1
ATOM 10247 N N . LYS D 1 286 ? 105.063 23.454 18.957 1.00 98.11 372 LYS D N 1
ATOM 10248 C CA . LYS D 1 286 ? 105.402 22.600 17.814 1.00 97.80 372 LYS D CA 1
ATOM 10249 C C . LYS D 1 286 ? 106.878 22.175 17.723 1.00 94.38 372 LYS D C 1
ATOM 10250 O O . LYS D 1 286 ? 107.780 22.934 18.088 1.00 82.25 372 LYS D O 1
ATOM 10256 N N . GLY D 1 287 ? 107.106 20.950 17.244 1.00 86.72 373 GLY D N 1
ATOM 10257 C CA . GLY D 1 287 ? 108.447 20.458 16.981 1.00 84.41 373 GLY D CA 1
ATOM 10258 C C . GLY D 1 287 ? 109.187 19.967 18.213 1.00 85.22 373 GLY D C 1
ATOM 10259 O O . GLY D 1 287 ? 108.925 20.421 19.333 1.00 86.59 373 GLY D O 1
ATOM 10260 N N . PHE D 1 288 ? 110.114 19.030 18.010 1.00 86.70 374 PHE D N 1
ATOM 10261 C CA . PHE D 1 288 ? 110.957 18.526 19.100 1.00 85.68 374 PHE D CA 1
ATOM 10262 C C . PHE D 1 288 ? 112.381 18.350 18.637 1.00 86.73 374 PHE D C 1
ATOM 10263 O O . PHE D 1 288 ? 112.644 17.687 17.626 1.00 84.16 374 PHE D O 1
ATOM 10271 N N . GLU D 1 289 ? 113.298 18.914 19.412 1.00 94.12 375 GLU D N 1
ATOM 10272 C CA . GLU D 1 289 ? 114.713 18.835 19.101 1.00 96.38 375 GLU D CA 1
ATOM 10273 C C . GLU D 1 289 ? 115.476 18.171 20.235 1.00 91.16 375 GLU D C 1
ATOM 10274 O O . GLU D 1 289 ? 115.033 18.183 21.387 1.00 78.70 375 GLU D O 1
ATOM 10280 N N . ILE D 1 290 ? 116.613 17.576 19.891 1.00 91.84 376 ILE D N 1
ATOM 10281 C CA . ILE D 1 290 ? 117.518 17.018 20.887 1.00 89.09 376 ILE D CA 1
ATOM 10282 C C . ILE D 1 290 ? 118.966 17.313 20.487 1.00 91.83 376 ILE D C 1
ATOM 10283 O O . ILE D 1 290 ? 119.351 17.147 19.322 1.00 82.35 376 ILE D O 1
ATOM 10288 N N . TYR D 1 291 ? 119.754 17.759 21.466 1.00 92.72 377 TYR D N 1
ATOM 10289 C CA . TYR D 1 291 ? 121.028 18.431 21.215 1.00 87.27 377 TYR D CA 1
ATOM 10290 C C . TYR D 1 291 ? 122.168 17.768 21.973 1.00 90.33 377 TYR D C 1
ATOM 10291 O O . TYR D 1 291 ? 122.060 17.545 23.187 1.00 95.37 377 TYR D O 1
ATOM 10300 N N . LYS D 1 292 ? 123.261 17.465 21.269 1.00 92.98 378 LYS D N 1
ATOM 10301 C CA . LYS D 1 292 ? 124.411 16.798 21.889 1.00 105.02 378 LYS D CA 1
ATOM 10302 C C . LYS D 1 292 ? 125.416 17.784 22.522 1.00 108.04 378 LYS D C 1
ATOM 10303 O O . LYS D 1 292 ? 125.542 18.927 22.079 1.00 108.38 378 LYS D O 1
ATOM 10309 N N . PHE D 1 293 ? 126.108 17.331 23.567 1.00 103.56 379 PHE D N 1
ATOM 10310 C CA . PHE D 1 293 ? 127.171 18.099 24.213 1.00 106.01 379 PHE D CA 1
ATOM 10311 C C . PHE D 1 293 ? 128.355 17.184 24.526 1.00 112.06 379 PHE D C 1
ATOM 10312 O O . PHE D 1 293 ? 128.173 16.017 24.875 1.00 111.86 379 PHE D O 1
ATOM 10320 N N . LEU D 1 294 ? 129.569 17.706 24.406 1.00 115.52 380 LEU D N 1
ATOM 10321 C CA . LEU D 1 294 ? 130.745 16.843 24.479 1.00 114.77 380 LEU D CA 1
ATOM 10322 C C . LEU D 1 294 ? 131.383 16.859 25.858 1.00 112.09 380 LEU D C 1
ATOM 10323 O O . LEU D 1 294 ? 132.478 17.386 26.050 1.00 107.85 380 LEU D O 1
ATOM 10328 N N . GLY D 1 295 ? 130.673 16.262 26.809 1.00 111.85 381 GLY D N 1
ATOM 10329 C CA . GLY D 1 295 ? 131.083 16.242 28.197 1.00 117.19 381 GLY D CA 1
ATOM 10330 C C . GLY D 1 295 ? 129.866 16.474 29.066 1.00 118.91 381 GLY D C 1
ATOM 10331 O O . GLY D 1 295 ? 128.735 16.348 28.595 1.00 116.19 381 GLY D O 1
ATOM 10332 N N . THR D 1 296 ? 130.095 16.834 30.325 1.00 114.68 382 THR D N 1
ATOM 10333 C CA . THR D 1 296 ? 129.013 17.023 31.290 1.00 107.99 382 THR D CA 1
ATOM 10334 C C . THR D 1 296 ? 128.143 18.276 31.056 1.00 114.39 382 THR D C 1
ATOM 10335 O O . THR D 1 296 ? 128.539 19.206 30.347 1.00 121.09 382 THR D O 1
ATOM 10339 N N . LEU D 1 297 ? 126.955 18.274 31.664 1.00 111.98 383 LEU D N 1
ATOM 10340 C CA . LEU D 1 297 ? 125.977 19.361 31.553 1.00 104.92 383 LEU D CA 1
ATOM 10341 C C . LEU D 1 297 ? 126.264 20.385 32.644 1.00 111.38 383 LEU D C 1
ATOM 10342 O O . LEU D 1 297 ? 125.677 21.471 32.667 1.00 114.84 383 LEU D O 1
ATOM 10347 N N . PHE D 1 298 ? 127.186 20.028 33.536 1.00 109.13 384 PHE D N 1
ATOM 10348 C CA . PHE D 1 298 ? 127.426 20.794 34.753 1.00 111.31 384 PHE D CA 1
ATOM 10349 C C . PHE D 1 298 ? 128.784 21.506 34.767 1.00 111.74 384 PHE D C 1
ATOM 10350 O O . PHE D 1 298 ? 129.283 21.906 35.825 1.00 113.47 384 PHE D O 1
ATOM 10358 N N . SER D 1 299 ? 129.374 21.637 33.580 1.00 105.52 385 SER D N 1
ATOM 10359 C CA . SER D 1 299 ? 130.484 22.554 33.350 1.00 114.50 385 SER D CA 1
ATOM 10360 C C . SER D 1 299 ? 130.007 23.654 32.407 1.00 116.37 385 SER D C 1
ATOM 10361 O O . SER D 1 299 ? 129.181 23.411 31.531 1.00 123.56 385 SER D O 1
ATOM 10364 N N . VAL D 1 300 ? 130.519 24.864 32.586 1.00 117.82 387 VAL D N 1
ATOM 10365 C CA . VAL D 1 300 ? 130.087 25.991 31.765 1.00 119.76 387 VAL D CA 1
ATOM 10366 C C . VAL D 1 300 ? 130.879 26.009 30.470 1.00 122.29 387 VAL D C 1
ATOM 10367 O O . VAL D 1 300 ? 130.517 26.676 29.497 1.00 117.35 387 VAL D O 1
ATOM 10371 N N . GLN D 1 301 ? 131.953 25.230 30.474 1.00 126.95 388 GLN D N 1
ATOM 10372 C CA . GLN D 1 301 ? 132.970 25.251 29.435 1.00 125.57 388 GLN D CA 1
ATOM 10373 C C . GLN D 1 301 ? 132.669 24.287 28.307 1.00 128.07 388 GLN D C 1
ATOM 10374 O O . GLN D 1 301 ? 133.519 24.037 27.453 1.00 135.29 388 GLN D O 1
ATOM 10380 N N . THR D 1 302 ? 131.463 23.736 28.305 1.00 127.49 390 THR D N 1
ATOM 10381 C CA . THR D 1 302 ? 131.174 22.555 27.487 1.00 124.28 390 THR D CA 1
ATOM 10382 C C . THR D 1 302 ? 130.365 22.880 26.216 1.00 118.16 390 THR D C 1
ATOM 10383 O O . THR D 1 302 ? 129.362 23.600 26.261 1.00 115.99 390 THR D O 1
ATOM 10387 N N . VAL D 1 303 ? 130.814 22.325 25.092 1.00 116.48 391 VAL D N 1
ATOM 10388 C CA . VAL D 1 303 ? 130.530 22.889 23.762 1.00 130.08 391 VAL D CA 1
ATOM 10389 C C . VAL D 1 303 ? 129.080 22.913 23.242 1.00 128.07 391 VAL D C 1
ATOM 10390 O O . VAL D 1 303 ? 128.390 23.934 23.358 1.00 135.56 391 VAL D O 1
ATOM 10394 N N . GLY D 1 304 ? 128.639 21.805 22.652 1.00 108.91 392 GLY D N 1
ATOM 10395 C CA . GLY D 1 304 ? 127.414 21.799 21.872 1.00 111.28 392 GLY D CA 1
ATOM 10396 C C . GLY D 1 304 ? 127.673 21.396 20.427 1.00 119.08 392 GLY D C 1
ATOM 10397 O O . GLY D 1 304 ? 127.999 22.228 19.572 1.00 119.81 392 GLY D O 1
ATOM 10398 N N . ASN D 1 305 A 127.515 20.105 20.158 1.00 118.69 392 ASN D N 1
ATOM 10399 C CA . ASN D 1 305 A 127.825 19.535 18.859 1.00 109.59 392 ASN D CA 1
ATOM 10400 C C . ASN D 1 305 A 126.595 19.525 17.957 1.00 100.10 392 ASN D C 1
ATOM 10401 O O . ASN D 1 305 A 126.107 20.576 17.540 1.00 101.22 392 ASN D O 1
ATOM 10406 N N . ARG D 1 306 ? 126.094 18.325 17.686 1.00 97.14 393 ARG D N 1
ATOM 10407 C CA . ARG D 1 306 ? 125.026 18.090 16.725 1.00 92.95 393 ARG D CA 1
ATOM 10408 C C . ARG D 1 306 ? 123.631 18.292 17.323 1.00 97.24 393 ARG D C 1
ATOM 10409 O O . ARG D 1 306 ? 123.331 17.796 18.411 1.00 86.17 393 ARG D O 1
ATOM 10417 N N . ASN D 1 307 ? 122.784 19.022 16.605 1.00 104.77 394 ASN D N 1
ATOM 10418 C CA . ASN D 1 307 ? 121.385 19.183 16.988 1.00 102.15 394 ASN D CA 1
ATOM 10419 C C . ASN D 1 307 ? 120.488 18.394 16.026 1.00 102.30 394 ASN D C 1
ATOM 10420 O O . ASN D 1 307 ? 120.587 18.546 14.804 1.00 95.84 394 ASN D O 1
ATOM 10425 N N . TYR D 1 308 ? 119.625 17.541 16.574 1.00 103.94 395 TYR D N 1
ATOM 10426 C CA . TYR D 1 308 ? 118.722 16.745 15.752 1.00 92.26 395 TYR D CA 1
ATOM 10427 C C . TYR D 1 308 ? 117.297 17.284 15.834 1.00 92.62 395 TYR D C 1
ATOM 10428 O O . TYR D 1 308 ? 116.766 17.483 16.926 1.00 95.81 395 TYR D O 1
ATOM 10437 N N . GLN D 1 309 ? 116.691 17.522 14.673 1.00 96.62 396 GLN D N 1
ATOM 10438 C CA . GLN D 1 309 ? 115.315 18.018 14.581 1.00 101.27 396 GLN D CA 1
ATOM 10439 C C . GLN D 1 309 ? 114.363 16.865 14.257 1.00 100.37 396 GLN D C 1
ATOM 10440 O O . GLN D 1 309 ? 113.858 16.752 13.131 1.00 99.67 396 GLN D O 1
ATOM 10446 N N . LEU D 1 310 ? 114.117 16.018 15.255 1.00 85.89 397 LEU D N 1
ATOM 10447 C CA . LEU D 1 310 ? 113.362 14.781 15.065 1.00 74.92 397 LEU D CA 1
ATOM 10448 C C . LEU D 1 310 ? 111.896 14.991 14.694 1.00 76.69 397 LEU D C 1
ATOM 10449 O O . LEU D 1 310 ? 111.287 14.137 14.053 1.00 76.30 397 LEU D O 1
ATOM 10454 N N . LEU D 1 311 ? 111.333 16.123 15.100 1.00 78.26 398 LEU D N 1
ATOM 10455 C CA . LEU D 1 311 ? 109.917 16.392 14.881 1.00 76.12 398 LEU D CA 1
ATOM 10456 C C . LEU D 1 311 ? 109.692 17.864 14.513 1.00 96.03 398 LEU D C 1
ATOM 10457 O O . LEU D 1 311 ? 110.386 18.745 15.020 1.00 95.81 398 LEU D O 1
ATOM 10462 N N . SER D 1 312 ? 108.724 18.127 13.635 1.00 102.95 399 SER D N 1
ATOM 10463 C CA . SER D 1 312 ? 108.453 19.488 13.163 1.00 96.16 399 SER D CA 1
ATOM 10464 C C . SER D 1 312 ? 106.985 19.891 13.277 1.00 100.35 399 SER D C 1
ATOM 10465 O O . SER D 1 312 ? 106.622 20.682 14.146 1.00 112.80 399 SER D O 1
ATOM 10468 N N . ASN D 1 313 ? 106.153 19.348 12.388 1.00 106.55 401 ASN D N 1
ATOM 10469 C CA . ASN D 1 313 ? 104.763 19.785 12.234 1.00 116.78 401 ASN D CA 1
ATOM 10470 C C . ASN D 1 313 ? 103.824 19.300 13.326 1.00 116.48 401 ASN D C 1
ATOM 10471 O O . ASN D 1 313 ? 102.604 19.472 13.237 1.00 124.11 401 ASN D O 1
ATOM 10476 N N . SER D 1 314 ? 104.397 18.706 14.360 1.00 107.09 402 SER D N 1
ATOM 10477 C CA . SER D 1 314 ? 103.597 18.098 15.400 1.00 103.86 402 SER D CA 1
ATOM 10478 C C . SER D 1 314 ? 103.629 18.897 16.711 1.00 99.07 402 SER D C 1
ATOM 10479 O O . SER D 1 314 ? 104.689 19.374 17.127 1.00 91.83 402 SER D O 1
ATOM 10482 N N . THR D 1 315 ? 102.466 19.070 17.342 1.00 95.38 403 THR D N 1
ATOM 10483 C CA . THR D 1 315 ? 102.392 19.818 18.598 1.00 95.59 403 THR D CA 1
ATOM 10484 C C . THR D 1 315 ? 102.667 18.866 19.768 1.00 98.74 403 THR D C 1
ATOM 10485 O O . THR D 1 315 ? 101.906 17.923 20.012 1.00 103.84 403 THR D O 1
ATOM 10489 N N . ILE D 1 316 ? 103.777 19.098 20.467 1.00 89.64 404 ILE D N 1
ATOM 10490 C CA . ILE D 1 316 ? 104.303 18.103 21.402 1.00 88.78 404 ILE D CA 1
ATOM 10491 C C . ILE D 1 316 ? 104.126 18.485 22.887 1.00 87.35 404 ILE D C 1
ATOM 10492 O O . ILE D 1 316 ? 103.707 19.600 23.207 1.00 83.98 404 ILE D O 1
ATOM 10497 N N . GLY D 1 317 ? 104.418 17.548 23.788 1.00 80.01 405 GLY D N 1
ATOM 10498 C CA . GLY D 1 317 ? 104.127 17.732 25.203 1.00 79.13 405 GLY D CA 1
ATOM 10499 C C . GLY D 1 317 ? 105.119 17.064 26.142 1.00 85.31 405 GLY D C 1
ATOM 10500 O O . GLY D 1 317 ? 106.304 17.441 26.189 1.00 75.27 405 GLY D O 1
ATOM 10501 N N . ARG D 1 318 ? 104.651 16.073 26.903 1.00 86.17 406 ARG D N 1
ATOM 10502 C CA . ARG D 1 318 ? 105.536 15.406 27.861 1.00 78.22 406 ARG D CA 1
ATOM 10503 C C . ARG D 1 318 ? 106.528 14.501 27.156 1.00 75.28 406 ARG D C 1
ATOM 10504 O O . ARG D 1 318 ? 106.253 13.979 26.071 1.00 71.34 406 ARG D O 1
ATOM 10512 N N . SER D 1 319 ? 107.697 14.347 27.765 1.00 86.34 407 SER D N 1
ATOM 10513 C CA . SER D 1 319 ? 108.686 13.384 27.292 1.00 83.74 407 SER D CA 1
ATOM 10514 C C . SER D 1 319 ? 109.410 12.794 28.493 1.00 73.66 407 SER D C 1
ATOM 10515 O O . SER D 1 319 ? 109.490 13.422 29.543 1.00 74.67 407 SER D O 1
ATOM 10518 N N . GLY D 1 320 ? 109.931 11.585 28.341 1.00 71.14 408 GLY D N 1
ATOM 10519 C CA . GLY D 1 320 ? 110.606 10.932 29.441 1.00 72.51 408 GLY D CA 1
ATOM 10520 C C . GLY D 1 320 ? 111.528 9.829 28.982 1.00 78.78 408 GLY D C 1
ATOM 10521 O O . GLY D 1 320 ? 111.594 9.529 27.786 1.00 72.92 408 GLY D O 1
ATOM 10522 N N . LEU D 1 321 ? 112.224 9.221 29.943 1.00 83.44 409 LEU D N 1
ATOM 10523 C CA . LEU D 1 321 ? 113.241 8.207 29.674 1.00 77.54 409 LEU D CA 1
ATOM 10524 C C . LEU D 1 321 ? 112.783 6.796 29.999 1.00 80.12 409 LEU D C 1
ATOM 10525 O O . LEU D 1 321 ? 111.898 6.594 30.846 1.00 83.57 409 LEU D O 1
ATOM 10530 N N . TYR D 1 322 ? 113.394 5.825 29.318 1.00 75.94 410 TYR D N 1
ATOM 10531 C CA . TYR D 1 322 ? 113.259 4.414 29.687 1.00 76.07 410 TYR D CA 1
ATOM 10532 C C . TYR D 1 322 ? 114.455 3.568 29.236 1.00 82.57 410 TYR D C 1
ATOM 10533 O O . TYR D 1 322 ? 115.057 3.815 28.180 1.00 76.82 410 TYR D O 1
ATOM 10542 N N . GLN D 1 323 ? 114.812 2.589 30.058 1.00 79.49 411 GLN D N 1
ATOM 10543 C CA . GLN D 1 323 ? 115.901 1.690 29.717 1.00 78.23 411 GLN D CA 1
ATOM 10544 C C . GLN D 1 323 ? 115.345 0.298 29.431 1.00 72.28 411 GLN D C 1
ATOM 10545 O O . GLN D 1 323 ? 114.907 -0.399 30.354 1.00 69.46 411 GLN D O 1
ATOM 10551 N N . PRO D 1 324 ? 115.335 -0.100 28.146 1.00 75.91 412 PRO D N 1
ATOM 10552 C CA . PRO D 1 324 ? 114.994 -1.485 27.808 1.00 73.50 412 PRO D CA 1
ATOM 10553 C C . PRO D 1 324 ? 115.900 -2.413 28.576 1.00 80.33 412 PRO D C 1
ATOM 10554 O O . PRO D 1 324 ? 117.094 -2.453 28.323 1.00 81.75 412 PRO D O 1
ATOM 10558 N N . ALA D 1 325 ? 115.331 -3.142 29.531 1.00 89.59 413 ALA D N 1
ATOM 10559 C CA . ALA D 1 325 ? 116.119 -3.975 30.434 1.00 112.36 413 ALA D CA 1
ATOM 10560 C C . ALA D 1 325 ? 115.939 -5.472 30.197 1.00 122.15 413 ALA D C 1
ATOM 10561 O O . ALA D 1 325 ? 115.356 -6.175 31.022 1.00 135.98 413 ALA D O 1
ATOM 10563 N N . TYR D 1 326 A 116.454 -5.952 29.072 1.00 120.75 413 TYR D N 1
ATOM 10564 C CA . TYR D 1 326 A 116.467 -7.380 28.774 1.00 135.01 413 TYR D CA 1
ATOM 10565 C C . TYR D 1 326 A 117.732 -7.711 27.995 1.00 141.05 413 TYR D C 1
ATOM 10566 O O . TYR D 1 326 A 117.682 -7.996 26.799 1.00 138.58 413 TYR D O 1
ATOM 10575 N N . GLU D 1 327 ? 118.869 -7.660 28.682 1.00 146.69 414 GLU D N 1
ATOM 10576 C CA . GLU D 1 327 ? 120.171 -7.833 28.023 1.00 152.86 414 GLU D CA 1
ATOM 10577 C C . GLU D 1 327 ? 120.996 -9.040 28.548 1.00 145.15 414 GLU D C 1
ATOM 10578 O O . GLU D 1 327 ? 120.459 -10.002 29.114 1.00 139.44 414 GLU D O 1
ATOM 10584 N N . SER D 1 328 ? 122.306 -8.969 28.299 1.00 148.03 415 SER D N 1
ATOM 10585 C CA . SER D 1 328 ? 123.352 -9.840 28.846 1.00 146.73 415 SER D CA 1
ATOM 10586 C C . SER D 1 328 ? 124.626 -9.051 28.555 1.00 152.21 415 SER D C 1
ATOM 10587 O O . SER D 1 328 ? 125.759 -9.528 28.716 1.00 157.47 415 SER D O 1
ATOM 10590 N N . ARG D 1 329 A 124.392 -7.797 28.179 1.00 145.94 415 ARG D N 1
ATOM 10591 C CA . ARG D 1 329 A 125.193 -7.089 27.186 1.00 133.36 415 ARG D CA 1
ATOM 10592 C C . ARG D 1 329 A 126.466 -6.352 27.592 1.00 129.19 415 ARG D C 1
ATOM 10593 O O . ARG D 1 329 A 126.818 -6.244 28.771 1.00 130.72 415 ARG D O 1
ATOM 10601 N N . ASP D 1 330 ? 127.129 -5.839 26.558 1.00 122.32 416 ASP D N 1
ATOM 10602 C CA . ASP D 1 330 ? 128.344 -5.057 26.684 1.00 125.93 416 ASP D CA 1
ATOM 10603 C C . ASP D 1 330 ? 127.998 -3.598 26.933 1.00 123.79 416 ASP D C 1
ATOM 10604 O O . ASP D 1 330 ? 128.876 -2.754 27.123 1.00 129.84 416 ASP D O 1
ATOM 10609 N N . CYS D 1 331 ? 126.706 -3.303 26.929 1.00 110.59 417 CYS D N 1
ATOM 10610 C CA . CYS D 1 331 ? 126.251 -1.923 27.042 1.00 103.56 417 CYS D CA 1
ATOM 10611 C C . CYS D 1 331 ? 124.758 -1.833 27.337 1.00 100.92 417 CYS D C 1
ATOM 10612 O O . CYS D 1 331 ? 123.966 -2.640 26.854 1.00 95.36 417 CYS D O 1
ATOM 10615 N N . GLN D 1 332 ? 124.383 -0.861 28.159 1.00 102.34 418 GLN D N 1
ATOM 10616 C CA . GLN D 1 332 ? 122.975 -0.602 28.430 1.00 88.88 418 GLN D CA 1
ATOM 10617 C C . GLN D 1 332 ? 122.394 0.372 27.408 1.00 86.35 418 GLN D C 1
ATOM 10618 O O . GLN D 1 332 ? 122.883 1.498 27.263 1.00 80.90 418 GLN D O 1
ATOM 10624 N N . GLU D 1 333 ? 121.357 -0.062 26.696 1.00 86.20 419 GLU D N 1
ATOM 10625 C CA . GLU D 1 333 ? 120.622 0.831 25.804 1.00 79.41 419 GLU D CA 1
ATOM 10626 C C . GLU D 1 333 ? 119.831 1.866 26.622 1.00 77.47 419 GLU D C 1
ATOM 10627 O O . GLU D 1 333 ? 119.488 1.638 27.787 1.00 85.96 419 GLU D O 1
ATOM 10633 N N . LEU D 1 334 ? 119.573 3.018 26.018 1.00 84.22 420 LEU D N 1
ATOM 10634 C CA . LEU D 1 334 ? 118.778 4.055 26.654 1.00 79.93 420 LEU D CA 1
ATOM 10635 C C . LEU D 1 334 ? 117.808 4.637 25.631 1.00 81.79 420 LEU D C 1
ATOM 10636 O O . LEU D 1 334 ? 118.180 4.905 24.485 1.00 85.06 420 LEU D O 1
ATOM 10641 N N . CYS D 1 335 ? 116.559 4.818 26.042 1.00 82.38 421 CYS D N 1
ATOM 10642 C CA . CYS D 1 335 ? 115.529 5.318 25.134 1.00 78.67 421 CYS D CA 1
ATOM 10643 C C . CYS D 1 335 ? 114.719 6.462 25.734 1.00 76.65 421 CYS D C 1
ATOM 10644 O O . CYS D 1 335 ? 114.829 6.780 26.924 1.00 76.56 421 CYS D O 1
ATOM 10647 N N . PHE D 1 336 ? 113.882 7.069 24.901 1.00 63.42 422 PHE D N 1
ATOM 10648 C CA . PHE D 1 336 ? 112.950 8.062 25.407 1.00 72.26 422 PHE D CA 1
ATOM 10649 C C . PHE D 1 336 ? 111.610 8.055 24.644 1.00 69.94 422 PHE D C 1
ATOM 10650 O O . PHE D 1 336 ? 111.554 7.719 23.460 1.00 68.01 422 PHE D O 1
ATOM 10658 N N . TRP D 1 337 ? 110.531 8.396 25.346 1.00 65.37 423 TRP D N 1
ATOM 10659 C CA . TRP D 1 337 ? 109.213 8.556 24.727 1.00 60.88 423 TRP D CA 1
ATOM 10660 C C . TRP D 1 337 ? 108.833 10.040 24.711 1.00 69.55 423 TRP D C 1
ATOM 10661 O O . TRP D 1 337 ? 109.252 10.813 25.579 1.00 67.38 423 TRP D O 1
ATOM 10672 N N . ILE D 1 338 ? 108.047 10.428 23.712 1.00 75.22 424 ILE D N 1
ATOM 10673 C CA . ILE D 1 338 ? 107.519 11.783 23.596 1.00 78.22 424 ILE D CA 1
ATOM 10674 C C . ILE D 1 338 ? 105.998 11.700 23.469 1.00 72.64 424 ILE D C 1
ATOM 10675 O O . ILE D 1 338 ? 105.482 10.968 22.626 1.00 70.16 424 ILE D O 1
ATOM 10680 N N . GLU D 1 339 ? 105.271 12.441 24.295 1.00 72.52 425 GLU D N 1
ATOM 10681 C CA . GLU D 1 339 ? 103.817 12.437 24.183 1.00 70.92 425 GLU D CA 1
ATOM 10682 C C . GLU D 1 339 ? 103.357 13.590 23.281 1.00 73.04 425 GLU D C 1
ATOM 10683 O O . GLU D 1 339 ? 103.699 14.747 23.516 1.00 76.50 425 GLU D O 1
ATOM 10689 N N . ILE D 1 340 ? 102.582 13.252 22.251 1.00 75.72 426 ILE D N 1
ATOM 10690 C CA . ILE D 1 340 ? 102.173 14.182 21.200 1.00 82.12 426 ILE D CA 1
ATOM 10691 C C . ILE D 1 340 ? 100.678 14.461 21.288 1.00 79.90 426 ILE D C 1
ATOM 10692 O O . ILE D 1 340 ? 99.893 13.543 21.519 1.00 80.91 426 ILE D O 1
ATOM 10697 N N . ALA D 1 341 ? 100.275 15.715 21.101 1.00 77.29 427 ALA D N 1
ATOM 10698 C CA . ALA D 1 341 ? 98.856 16.021 20.937 1.00 75.79 427 ALA D CA 1
ATOM 10699 C C . ALA D 1 341 ? 98.359 15.373 19.647 1.00 81.73 427 ALA D C 1
ATOM 10700 O O . ALA D 1 341 ? 99.094 15.290 18.662 1.00 90.64 427 ALA D O 1
ATOM 10702 N N . ALA D 1 342 ? 97.117 14.906 19.646 1.00 86.38 428 ALA D N 1
ATOM 10703 C CA . ALA D 1 342 ? 96.572 14.226 18.471 1.00 82.47 428 ALA D CA 1
ATOM 10704 C C . ALA D 1 342 ? 95.059 14.406 18.381 1.00 93.05 428 ALA D C 1
ATOM 10705 O O . ALA D 1 342 ? 94.439 14.957 19.292 1.00 93.70 428 ALA D O 1
ATOM 10707 N N . THR D 1 343 ? 94.460 13.953 17.283 1.00 104.29 429 THR D N 1
ATOM 10708 C CA . THR D 1 343 ? 93.008 14.072 17.115 1.00 103.49 429 THR D CA 1
ATOM 10709 C C . THR D 1 343 ? 92.368 12.761 16.668 1.00 91.03 429 THR D C 1
ATOM 10710 O O . THR D 1 343 ? 92.994 11.959 15.969 1.00 78.67 429 THR D O 1
ATOM 10714 N N . THR D 1 344 ? 91.119 12.544 17.069 1.00 96.26 430 THR D N 1
ATOM 10715 C CA . THR D 1 344 ? 90.422 11.339 16.642 1.00 100.24 430 THR D CA 1
ATOM 10716 C C . THR D 1 344 ? 89.615 11.575 15.371 1.00 109.42 430 THR D C 1
ATOM 10717 O O . THR D 1 344 ? 89.468 12.707 14.912 1.00 115.41 430 THR D O 1
ATOM 10721 N N . LYS D 1 345 ? 89.102 10.491 14.808 1.00 104.16 431 LYS D N 1
ATOM 10722 C CA . LYS D 1 345 ? 88.341 10.560 13.575 1.00 107.40 431 LYS D CA 1
ATOM 10723 C C . LYS D 1 345 ? 87.046 11.371 13.741 1.00 114.12 431 LYS D C 1
ATOM 10724 O O . LYS D 1 345 ? 86.546 11.954 12.778 1.00 124.22 431 LYS D O 1
ATOM 10730 N N . ALA D 1 346 ? 86.514 11.418 14.961 1.00 105.54 432 ALA D N 1
ATOM 10731 C CA . ALA D 1 346 ? 85.332 12.229 15.251 1.00 99.61 432 ALA D CA 1
ATOM 10732 C C . ALA D 1 346 ? 85.729 13.621 15.733 1.00 110.66 432 ALA D C 1
ATOM 10733 O O . ALA D 1 346 ? 84.885 14.401 16.182 1.00 118.79 432 ALA D O 1
ATOM 10735 N N . GLY D 1 347 ? 87.022 13.921 15.653 1.00 112.46 433 GLY D N 1
ATOM 10736 C CA . GLY D 1 347 ? 87.524 15.233 16.009 1.00 112.51 433 GLY D CA 1
ATOM 10737 C C . GLY D 1 347 ? 87.849 15.470 17.478 1.00 110.07 433 GLY D C 1
ATOM 10738 O O . GLY D 1 347 ? 88.117 16.612 17.864 1.00 99.10 433 GLY D O 1
ATOM 10739 N N . LEU D 1 348 ? 87.836 14.421 18.301 1.00 107.90 438 LEU D N 1
ATOM 10740 C CA . LEU D 1 348 ? 88.172 14.589 19.719 1.00 100.58 438 LEU D CA 1
ATOM 10741 C C . LEU D 1 348 ? 89.662 14.827 19.930 1.00 95.62 438 LEU D C 1
ATOM 10742 O O . LEU D 1 348 ? 90.500 14.260 19.227 1.00 99.09 438 LEU D O 1
ATOM 10747 N N . SER D 1 349 ? 89.980 15.672 20.903 1.00 94.34 439 SER D N 1
ATOM 10748 C CA . SER D 1 349 ? 91.365 15.957 21.242 1.00 97.36 439 SER D CA 1
ATOM 10749 C C . SER D 1 349 ? 91.900 14.847 22.140 1.00 99.82 439 SER D C 1
ATOM 10750 O O . SER D 1 349 ? 91.210 14.385 23.049 1.00 99.61 439 SER D O 1
ATOM 10753 N N . SER D 1 350 ? 93.126 14.414 21.867 1.00 99.00 440 SER D N 1
ATOM 10754 C CA . SER D 1 350 ? 93.728 13.295 22.580 1.00 96.31 440 SER D CA 1
ATOM 10755 C C . SER D 1 350 ? 95.244 13.322 22.418 1.00 90.09 440 SER D C 1
ATOM 10756 O O . SER D 1 350 ? 95.811 14.318 21.982 1.00 95.47 440 SER D O 1
ATOM 10759 N N . ASN D 1 351 ? 95.896 12.221 22.770 1.00 88.86 441 ASN D N 1
ATOM 10760 C CA . ASN D 1 351 ? 97.341 12.124 22.658 1.00 82.68 441 ASN D CA 1
ATOM 10761 C C . ASN D 1 351 ? 97.745 10.816 22.021 1.00 80.86 441 ASN D C 1
ATOM 10762 O O . ASN D 1 351 ? 96.949 9.872 21.958 1.00 81.36 441 ASN D O 1
ATOM 10767 N N . ASP D 1 352 ? 98.984 10.757 21.546 1.00 76.34 442 ASP D N 1
ATOM 10768 C CA . ASP D 1 352 ? 99.683 9.477 21.551 1.00 90.40 442 ASP D CA 1
ATOM 10769 C C . ASP D 1 352 ? 101.188 9.610 21.648 1.00 70.73 442 ASP D C 1
ATOM 10770 O O . ASP D 1 352 ? 101.700 10.615 22.135 1.00 73.40 442 ASP D O 1
ATOM 10775 N N . LEU D 1 353 ? 101.893 8.587 21.194 1.00 65.79 443 LEU D N 1
ATOM 10776 C CA . LEU D 1 353 ? 103.218 8.334 21.723 1.00 68.74 443 LEU D CA 1
ATOM 10777 C C . LEU D 1 353 ? 104.188 7.936 20.635 1.00 71.30 443 LEU D C 1
ATOM 10778 O O . LEU D 1 353 ? 103.848 7.147 19.749 1.00 79.78 443 LEU D O 1
ATOM 10783 N N . ILE D 1 354 ? 105.390 8.495 20.695 1.00 64.87 444 ILE D N 1
ATOM 10784 C CA . ILE D 1 354 ? 106.465 8.057 19.825 1.00 62.07 444 ILE D CA 1
ATOM 10785 C C . ILE D 1 354 ? 107.683 7.740 20.683 1.00 64.74 444 ILE D C 1
ATOM 10786 O O . ILE D 1 354 ? 107.912 8.394 21.706 1.00 63.00 444 ILE D O 1
ATOM 10791 N N . THR D 1 355 ? 108.448 6.724 20.283 1.00 72.66 445 THR D N 1
ATOM 10792 C CA . THR D 1 355 ? 109.677 6.369 20.996 1.00 75.57 445 THR D CA 1
ATOM 10793 C C . THR D 1 355 ? 110.921 6.390 20.104 1.00 76.99 445 THR D C 1
ATOM 10794 O O . THR D 1 355 ? 110.864 6.118 18.902 1.00 78.41 445 THR D O 1
ATOM 10798 N N . PHE D 1 356 ? 112.042 6.727 20.723 1.00 72.73 446 PHE D N 1
ATOM 10799 C CA . PHE D 1 356 ? 113.332 6.717 20.067 1.00 61.99 446 PHE D CA 1
ATOM 10800 C C . PHE D 1 356 ? 114.331 6.036 20.987 1.00 75.59 446 PHE D C 1
ATOM 10801 O O . PHE D 1 356 ? 114.313 6.247 22.209 1.00 85.43 446 PHE D O 1
ATOM 10809 N N . CYS D 1 357 ? 115.206 5.227 20.403 1.00 71.11 447 CYS D N 1
ATOM 10810 C CA . CYS D 1 357 ? 116.293 4.606 21.153 1.00 68.04 447 CYS D CA 1
ATOM 10811 C C . CYS D 1 357 ? 117.623 5.116 20.623 1.00 73.54 447 CYS D C 1
ATOM 10812 O O . CYS D 1 357 ? 117.687 5.653 19.512 1.00 71.13 447 CYS D O 1
ATOM 10815 N N . GLY D 1 358 ? 118.681 4.968 21.413 1.00 78.33 448 GLY D N 1
ATOM 10816 C CA . GLY D 1 358 ? 119.987 5.442 20.996 1.00 75.22 448 GLY D CA 1
ATOM 10817 C C . GLY D 1 358 ? 120.678 4.503 20.022 1.00 79.88 448 GLY D C 1
ATOM 10818 O O . GLY D 1 358 ? 120.333 3.325 19.921 1.00 83.81 448 GLY D O 1
ATOM 10819 N N . THR D 1 359 ? 121.650 5.028 19.287 1.00 76.13 449 THR D N 1
ATOM 10820 C CA . THR D 1 359 ? 122.560 4.182 18.529 1.00 71.95 449 THR D CA 1
ATOM 10821 C C . THR D 1 359 ? 123.910 4.861 18.468 1.00 75.09 449 THR D C 1
ATOM 10822 O O . THR D 1 359 ? 123.978 6.091 18.321 1.00 78.48 449 THR D O 1
ATOM 10826 N N . GLY D 1 360 ? 124.976 4.065 18.571 1.00 76.26 450 GLY D N 1
ATOM 10827 C CA . GLY D 1 360 ? 126.336 4.589 18.610 1.00 80.15 450 GLY D CA 1
ATOM 10828 C C . GLY D 1 360 ? 126.745 5.507 17.468 1.00 74.05 450 GLY D C 1
ATOM 10829 O O . GLY D 1 360 ? 127.585 6.378 17.664 1.00 79.54 450 GLY D O 1
ATOM 10830 N N . GLY D 1 361 ? 126.151 5.320 16.287 1.00 76.51 451 GLY D N 1
ATOM 10831 C CA . GLY D 1 361 ? 126.512 6.096 15.109 1.00 84.44 451 GLY D CA 1
ATOM 10832 C C . GLY D 1 361 ? 125.717 7.376 14.912 1.00 88.17 451 GLY D C 1
ATOM 10833 O O . GLY D 1 361 ? 124.635 7.538 15.472 1.00 96.58 451 GLY D O 1
ATOM 10834 N N . SER D 1 362 ? 126.250 8.294 14.110 1.00 90.52 452 SER D N 1
ATOM 10835 C CA . SER D 1 362 ? 125.527 9.528 13.804 1.00 94.64 452 SER D CA 1
ATOM 10836 C C . SER D 1 362 ? 124.473 9.313 12.710 1.00 88.20 452 SER D C 1
ATOM 10837 O O . SER D 1 362 ? 124.644 8.490 11.803 1.00 86.85 452 SER D O 1
ATOM 10840 N N . MET D 1 363 ? 123.380 10.060 12.815 1.00 80.21 453 MET D N 1
ATOM 10841 C CA . MET D 1 363 ? 122.200 9.836 11.992 1.00 77.94 453 MET D CA 1
ATOM 10842 C C . MET D 1 363 ? 122.005 10.978 11.016 1.00 83.69 453 MET D C 1
ATOM 10843 O O . MET D 1 363 ? 122.393 12.113 11.302 1.00 81.91 453 MET D O 1
ATOM 10848 N N . PRO D 1 364 ? 121.398 10.683 9.857 1.00 85.19 454 PRO D N 1
ATOM 10849 C CA . PRO D 1 364 ? 120.987 11.727 8.911 1.00 86.44 454 PRO D CA 1
ATOM 10850 C C . PRO D 1 364 ? 119.973 12.684 9.543 1.00 95.90 454 PRO D C 1
ATOM 10851 O O . PRO D 1 364 ? 119.376 12.365 10.580 1.00 98.30 454 PRO D O 1
ATOM 10855 N N . ASP D 1 365 ? 119.798 13.857 8.941 1.00 103.22 455 ASP D N 1
ATOM 10856 C CA . ASP D 1 365 ? 118.740 14.762 9.372 1.00 103.18 455 ASP D CA 1
ATOM 10857 C C . ASP D 1 365 ? 117.412 14.239 8.828 1.00 98.96 455 ASP D C 1
ATOM 10858 O O . ASP D 1 365 ? 117.096 14.444 7.657 1.00 111.89 455 ASP D O 1
ATOM 10863 N N . VAL D 1 366 ? 116.649 13.542 9.665 1.00 83.98 456 VAL D N 1
ATOM 10864 C CA . VAL D 1 366 ? 115.349 13.038 9.241 1.00 75.30 456 VAL D CA 1
ATOM 10865 C C . VAL D 1 366 ? 114.227 13.593 10.122 1.00 85.90 456 VAL D C 1
ATOM 10866 O O . VAL D 1 366 ? 114.338 13.640 11.357 1.00 88.94 456 VAL D O 1
ATOM 10870 N N . ASN D 1 367 ? 113.164 14.052 9.468 1.00 84.60 457 ASN D N 1
ATOM 10871 C CA . ASN D 1 367 ? 112.004 14.596 10.160 1.00 93.68 457 ASN D CA 1
ATOM 10872 C C . ASN D 1 367 ? 110.912 13.527 10.263 1.00 90.69 457 ASN D C 1
ATOM 10873 O O . ASN D 1 367 ? 110.461 12.985 9.251 1.00 95.98 457 ASN D O 1
ATOM 10878 N N . TRP D 1 368 ? 110.500 13.213 11.486 1.00 81.55 458 TRP D N 1
ATOM 10879 C CA . TRP D 1 368 ? 109.595 12.091 11.707 1.00 83.50 458 TRP D CA 1
ATOM 10880 C C . TRP D 1 368 ? 108.141 12.523 11.842 1.00 83.06 458 TRP D C 1
ATOM 10881 O O . TRP D 1 368 ? 107.269 11.707 12.153 1.00 81.38 458 TRP D O 1
ATOM 10892 N N . GLY D 1 369 ? 107.880 13.804 11.607 1.00 84.48 459 GLY D N 1
ATOM 10893 C CA . GLY D 1 369 ? 106.529 14.328 11.721 1.00 93.51 459 GLY D CA 1
ATOM 10894 C C . GLY D 1 369 ? 106.491 15.703 12.366 1.00 107.13 459 GLY D C 1
ATOM 10895 O O . GLY D 1 369 ? 107.515 16.381 12.475 1.00 102.77 459 GLY D O 1
#

B-factor: mean 74.35, std 23.25, range [30.84, 250.95]

Foldseek 3Di:
DFWFAFDQFADAFQDKDWPDDDCCPVQAHALQAFFWALWEWEAELPFIKIWTWGQGNVPQRIFIWIFTGPDTRHPVGIDTAGGAHAWEWYYTHPFIWIWHAHDVAKIFTATNRHTQDIGPADQADRKHWLSYYWDYHRQKTKTKIWGHPDQQDIWMKIFIAGSRHTPDIDTDPQPPWGFHNWFWDDHNQKIKTWGATQQFAQATKIKIAHPVRPIDIFAFQFQPGAWAPDDDRDQGGGDGDRVVRHGTAAADWAFDCKIKGKHQDDSPQQFWIKMWIWRHGSRDSPIDTDDMAGQAGGWRWGHKHKYWHGNDPDPHTKIKMKTWTWGAHPVGHIHIDMIMMIGDNDNDDHDHDD/DFWFAFAQFADAFADKDWDADDPQQVNFAALLAFFWALWEWEAELPAIKIKTKGQGNLPQSIFIKIFTGPDTRHPVRIDGAGGAHAWEWYYTNQWIWMWHFHDQAKIFIATNNHTADIGDDPARDRKHWLSYYWAYHRQKTKTKMKGHDDQQPIWMKIFIAGSRHTPDIDTDDQPPWGFHNWFWDDHNQKIKTWGATQAFAQAIWIKIAGPVGPIDIFTFQFQPGQWAPDDDRDAGGGDGDGVVRHGTAAADWAADCKIKGKHQPDSPQSFWIKMWIWRHGSHDSPIDTDDMAGAAGGWRWGHKHKYWYRNDPDVHTKIKMKTKTWGAHPVGDIGIDIIMMIGDNDHDDHDHND/DFWFAFFQFADAFAAKDWDADDPQQPAFAAQQAFFWDLWEWEAELVAIKIKTFTPGGPPHDGQFIWIFGGVDTRGVVGTDTAGGAHAWEWYYTNQFIWIWHADDQAKTFIATRNRGDDIGDAPAADNKHWLSYYWDYHRFKTKTKIWGHDDQQDIWMKIFIDGRRDTPDIDTDDPPPWGFHNWFWDHHNQKIKTWGATQAFAQAIKIKIAHPVRDIDIAFFQFQPGQWAPDDDRDQGGGDGPRHRSHGTAAADWAFDCKIKGKHQDDSPQSFWIKMWIWRHGRHDSPIDTDDIAGAAGPFHWGHKHKYWYNNDPDPHTKIKMKTKTWGAHPVGHIHIDIIMMIGDNDHDDRDYDD/DFWFAFEQFADAFAAKDWPADDVQLVAAAALQAFFWDLWEWEAEQPFIKIKTWGQGVVPQSIFIWIFTRHDTRHPVRIDTAGGAHAWEWYYTNPFIWIWHQHDPAKIFIATRNHTDDIGPADAADRKHWLSYYWDYHRQKTKTKIKGHPDFQPIWIKIFIDGRRDTPDIDTDPPVPFGFHNWFWDDHNQKIKTWGKTQAFAQAIKIKIAHPVGDIDIFAQQAQPGAWAPDDDGDQGHRDGPRGVSHGTAAADWAADQKIKGKHQPDSPQSFWIKMWIWRHGRRDSPIDTDDMAGQEGGFRWGHKHKYWHGNDPDPHTKIKMKTKTWGAHPVGDTHIDIIMMIGDNDHDDRDYSD

Radius of gyration: 34.74 Å; Cα contacts (8 Å, |Δi|>4): 4536; chains: 4; bounding box: 74×99×99 Å

Sequence (1417 aa):
ATPLVLGENLCSINGWVPTYRGEGTTGKIPDEQMLTRQNFVSCSDKECRRFFVSMGYVSEQMNVYSVKLGDPPTPDKLKFEAVGWSASSCHDGFQWTVLSVAGDGFVSILYGGIITDTIHPTNGGPLRTQASSCICNDGTCYTIIADGTTYTASSHRLYRLVNGTSAGWKALDTTGFNFEFPTCYYTSGKVKCTGTNLWNDAKRPFLEFDQSFTYTFKEPCLGFLGDTPRGIDTTNYCDKTTTEGEGGIQGFMIEGSNSWIGRIINPGSKKGFEIYKFLGTLFSVQTVGNRNYQLLSNSTIGRSGLYQPAYESRDCQELCFWIEIAATTKAGLSSNDLITFCGTGGSMPDVNWGATPLVLGENLCSINGWVPTYRGEGTTGKIPDEQMLTRQNFVSCSDKECRRFFVSMGYVSEQMNVYSVKLGDPPTPDKLKFEAVGWSASSCHDGFQWTVLSVAGDGFVSILYGGIITDTIHPTNGGPLRTQASSCICNDGTCYTIIADGTTYTASSHRLYRLVNGTSAGWKALDTTGFNFEFPTCYYTSGKVKCTGTNLWNDAKRPFLEFDQSFTYTFKEPCLGFLGDTPRGIDTTNYCDKTTTEGEGGIQGFMIEGSNSWIGRIINPGSKKGFEIYKFLGTLFSVQTVGNRNYQLLSNSTIGRSGLYQPAYESRDCQELCFWIEIAATTKAGLSSNDLITFCGTGGSMPDVNWGATPLVLGENLCSINGWVPTYRGEGTTGKIPDEQMLTRQNFVSCSDKECRRFFVSMGYGVSEQMNVYSVKLGDPPTPDKLKFEAVGWSASSCHDGFQWTVLSVAGDGFVSILYGGIITDTIHPTNGGPLRTQASSCICNDGTCYTIIADGTTYTASSHRLYRLVNGTSAGWKALDTTGFNFEFPTCYYTSGKVKCTGTNLWNDAKRPFLEFDQSFTYTFKEPCLGFLGDTPRGIDTTNYCDKTTTEGEGGIQGFMIEGSNSWIGRIINPGSKKGFEIYKFLGTLFSVQTVGNRNYQLLSNSTIGRSGLYQPAYESRDCQELCFWIEIAATTKAGLSSNDLITFCGTGGSMPDVNWGATPLVLGENLCSINGWVPTYRGEGTTGKIPDEQMLTRQNFVSCSDKECRRFFVSMGYVSEQMNVYSVKLGDPPTPDKLKFEAVGWSASSCHDGFQWTVLSVAGDGFVSILYGGIITDTIHPTNGGPLRTQASSCICNDGTCYTIIADGTTYTASSHRLYRLVNGTSAGWKALDTTGFNFEFPTCYYTSGKVKCTGTNLWNDAKRPFLEFDQSFTYTFKEPCLGFLGDTPRGIDTTNYCDKTTTEGEGGIQGFMIEGSNSWIGRIINPGSKKGFEIYKFLGTLFSVQTVGNRNYQLLSNSTIGRSGLYQPAYESRDCQELCFWIEIAATTKAGLSSNDLITFCGTGGSMPDVNWG